Protein AF-0000000078816988 (afdb_homodimer)

Radius of gyration: 36.26 Å; Cα contacts (8 Å, |Δi|>4): 4071; chains: 2; bounding box: 82×119×90 Å

Organism: Pelagibacter ubique (strain HTCC1062) (NCBI:txid335992)

Nearest PDB structures (foldseek):
  1yx2-assembly1_A  TM=9.313E-01  e=3.407E-37  Bacillus subtilis
  3gsi-assembly1_A  TM=8.970E-01  e=1.990E-32  Arthrobacter globiformis
  5l46-assembly2_B  TM=9.199E-01  e=1.055E-31  Homo sapiens
  1pj6-assembly1_A  TM=9.060E-01  e=1.380E-31  Arthrobacter globiformis
  3gir-assembly1_A  TM=9.243E-01  e=1.749E-29  Bartonella henselae

pLDDT: mean 94.44, std 7.18, range [26.08, 98.88]

Sequence (1550 aa):
MLHTSKDIRSPGLRTLPPGVERYFVRGGGLSIIEVLPEDKIEIINEEGKQICEIIVFNSKGKSDLSILNLKENSNADFSKKTISNDEKISKILKKKNLNLSNAKASIIFNDDCLMGEKITLTSKDKCIVMIAAPGDAMNVHEQNPPTDLTIYLNKAKFIETDEQFILPDPLSDPIIEQLVKRRTAETYSVKAGEYIQIIDPGGRQCSDFLAFDTQKLNDGIESIIDDKTTRTFMGGAYPGPGLFSKFYDGDHEAMIEVVRDTVGRHDTFNLACTSKYYEDMGYMGHINCTDNFNNRLDKYDINSRKSWSAINLFFNTAIDANNVASFDEPWSRPGDYVLFRALKDLTCISSACPCDVDAANGWNPTDIFVRTYSKEKKYSKAIAFRMKTDSEPKLTQETGFHKKTSELTRNFVEYKGFWLANNFTNSGTIKEYTACRESAIATDLSPLRKFEILGPDAENLMQYTLTRNVKKLSIGQVVYTAMCYENGCMLDDGTLFKLGQDNFRWIGGDEYSGEWLKEQAKKKNYKVWIKSATDHIHNIAVQGPNSRKILEKFVWTAPIQPSITELEWFRFNIARIDHETGTPIVISRTGYTGELGYEIWCHPKDAAEVWDKVWEAGKEFDITPLGLEALDMVRIEAGLIFYGYEFDDQTDPFEAGIGFTVPLKTKEDDFIGKEELIKRKANPQKKLVGLELVGHEPALHGDCVHVGRGQVGVITSGMLSPKLGKNIALCRIDVKYSEIGTEVEIGKLDGHQKRIGAKVVPFPFYDPTKSRVRAMLHTSKDIRSPGLRTLPPGVERYFVRGGGLSIIEVLPEDKIEIINEEGKQICEIIVFNSKGKSDLSILNLKENSNADFSKKTISNDEKISKILKKKNLNLSNAKASIIFNDDCLMGEKITLTSKDKCIVMIAAPGDAMNVHEQNPPTDLTIYLNKAKFIETDEQFILPDPLSDPIIEQLVKRRTAETYSVKAGEYIQIIDPGGRQCSDFLAFDTQKLNDGIESIIDDKTTRTFMGGAYPGPGLFSKFYDGDHEAMIEVVRDTVGRHDTFNLACTSKYYEDMGYMGHINCTDNFNNRLDKYDINSRKSWSAINLFFNTAIDANNVASFDEPWSRPGDYVLFRALKDLTCISSACPCDVDAANGWNPTDIFVRTYSKEKKYSKAIAFRMKTDSEPKLTQETGFHKKTSELTRNFVEYKGFWLANNFTNSGTIKEYTACRESAIATDLSPLRKFEILGPDAENLMQYTLTRNVKKLSIGQVVYTAMCYENGCMLDDGTLFKLGQDNFRWIGGDEYSGEWLKEQAKKKNYKVWIKSATDHIHNIAVQGPNSRKILEKFVWTAPIQPSITELEWFRFNIARIDHETGTPIVISRTGYTGELGYEIWCHPKDAAEVWDKVWEAGKEFDITPLGLEALDMVRIEAGLIFYGYEFDDQTDPFEAGIGFTVPLKTKEDDFIGKEELIKRKANPQKKLVGLELVGHEPALHGDCVHVGRGQVGVITSGMLSPKLGKNIALCRIDVKYSEIGTEVEIGKLDGHQKRIGAKVVPFPFYDPTKSRVRA

InterPro domains:
  IPR006222 GCVT, N-terminal domain [PF01571] (402-665)
  IPR013977 Aminomethyltransferase, C-terminal domain [PF08669] (686-767)
  IPR018959 Domain of unknown function DUF1989 [PF09347] (180-346)
  IPR027266 Aminomethyltransferase superfamily [G3DSA:3.30.1360.120] (397-775)
  IPR028896 Aminomethyltransferase-like [PTHR43757] (380-770)
  IPR029043 Glycine cleavage T-protein/YgfZ, C-terminal [SSF101790] (686-775)

Structure (mmCIF, N/CA/C/O backbone):
data_AF-0000000078816988-model_v1
#
loop_
_entity.id
_entity.type
_entity.pdbx_description
1 polymer 'Putative aminomethyltransferase protein'
#
loop_
_atom_site.group_PDB
_atom_site.id
_atom_site.type_symbol
_atom_site.label_atom_id
_atom_site.label_alt_id
_atom_site.label_comp_id
_atom_site.label_asym_id
_atom_site.label_entity_id
_atom_site.label_seq_id
_atom_site.pdbx_PDB_ins_code
_atom_site.Cartn_x
_atom_site.Cartn_y
_atom_site.Cartn_z
_atom_site.occupancy
_atom_site.B_iso_or_equiv
_atom_site.auth_seq_id
_atom_site.auth_comp_id
_atom_site.auth_asym_id
_atom_site.auth_atom_id
_atom_site.pdbx_PDB_model_num
ATOM 1 N N . MET A 1 1 ? -5.805 -32.219 11.922 1 26.59 1 MET A N 1
ATOM 2 C CA . MET A 1 1 ? -6.523 -31.422 12.914 1 26.59 1 MET A CA 1
ATOM 3 C C . MET A 1 1 ? -7.035 -30.125 12.32 1 26.59 1 MET A C 1
ATOM 5 O O . MET A 1 1 ? -6.258 -29.328 11.781 1 26.59 1 MET A O 1
ATOM 9 N N . LEU A 1 2 ? -8.25 -30.062 11.922 1 33.34 2 LEU A N 1
ATOM 10 C CA . LEU A 1 2 ? -8.969 -28.906 11.398 1 33.34 2 LEU A CA 1
ATOM 11 C C . LEU A 1 2 ? -8.75 -27.688 12.289 1 33.34 2 LEU A C 1
ATOM 13 O O . LEU A 1 2 ? -9.086 -27.719 13.477 1 33.34 2 LEU A O 1
ATOM 17 N N . HIS A 1 3 ? -7.777 -26.984 12.07 1 39.88 3 HIS A N 1
ATOM 18 C CA . HIS A 1 3 ? -7.543 -25.766 12.844 1 39.88 3 HIS A CA 1
ATOM 19 C C . HIS A 1 3 ? -8.812 -24.922 12.953 1 39.88 3 HIS A C 1
ATOM 21 O O . HIS A 1 3 ? -9.57 -24.812 11.984 1 39.88 3 HIS A O 1
ATOM 27 N N . THR A 1 4 ? -9.43 -25.016 14.109 1 45.41 4 THR A N 1
ATOM 28 C CA . THR A 1 4 ? -10.617 -24.219 14.422 1 45.41 4 THR A CA 1
ATOM 29 C C . THR A 1 4 ? -10.234 -22.766 14.68 1 45.41 4 THR A C 1
ATOM 31 O O . THR A 1 4 ? -9.062 -22.453 14.906 1 45.41 4 THR A O 1
ATOM 34 N N . SER A 1 5 ? -11.07 -21.922 14.469 1 51.97 5 SER A N 1
ATOM 35 C CA . SER A 1 5 ? -10.953 -20.5 14.812 1 51.97 5 SER A CA 1
ATOM 36 C C . SER A 1 5 ? -10.516 -20.328 16.266 1 51.97 5 SER A C 1
ATOM 38 O O . SER A 1 5 ? -10.398 -19.203 16.75 1 51.97 5 SER A O 1
ATOM 40 N N . LYS A 1 6 ? -10.078 -21.453 16.922 1 64.81 6 LYS A N 1
ATOM 41 C CA . LYS A 1 6 ? -9.719 -21.391 18.344 1 64.81 6 LYS A CA 1
ATOM 42 C C . LYS A 1 6 ? -8.211 -21.547 18.531 1 64.81 6 LYS A C 1
ATOM 44 O O . LYS A 1 6 ? -7.727 -21.609 19.656 1 64.81 6 LYS A O 1
ATOM 49 N N . ASP A 1 7 ? -7.457 -21.5 17.359 1 73.56 7 ASP A N 1
ATOM 50 C CA . ASP A 1 7 ? -6.02 -21.734 17.484 1 73.56 7 ASP A CA 1
ATOM 51 C C . ASP A 1 7 ? -5.23 -20.766 16.609 1 73.56 7 ASP A C 1
ATOM 53 O O . ASP A 1 7 ? -5.812 -19.969 15.875 1 73.56 7 ASP A O 1
ATOM 57 N N . ILE A 1 8 ? -3.988 -20.594 16.938 1 76 8 ILE A N 1
ATOM 58 C CA . ILE A 1 8 ? -3.039 -19.812 16.156 1 76 8 ILE A CA 1
ATOM 59 C C . ILE A 1 8 ? -2.277 -20.734 15.203 1 76 8 ILE A C 1
ATOM 61 O O . ILE A 1 8 ? -1.681 -21.734 15.641 1 76 8 ILE A O 1
ATOM 65 N N . ARG A 1 9 ? -2.506 -20.484 13.914 1 79.75 9 ARG A N 1
ATOM 66 C CA . ARG A 1 9 ? -1.684 -21.156 12.906 1 79.75 9 ARG A CA 1
ATOM 67 C C . ARG A 1 9 ? -0.433 -20.328 12.594 1 79.75 9 ARG A C 1
ATOM 69 O O . ARG A 1 9 ? -0.521 -19.141 12.32 1 79.75 9 ARG A O 1
ATOM 76 N N . SER A 1 10 ? 0.802 -20.844 12.758 1 72.75 10 SER A N 1
ATOM 77 C CA . SER A 1 10 ? 2.053 -20.141 12.492 1 72.75 10 SER A CA 1
ATOM 78 C C . SER A 1 10 ? 2.781 -20.734 11.297 1 72.75 10 SER A C 1
ATOM 80 O O . SER A 1 10 ? 2.682 -21.938 11.031 1 72.75 10 SER A O 1
ATOM 82 N N . PRO A 1 11 ? 3.508 -19.781 10.617 1 63.16 11 PRO A N 1
ATOM 83 C CA . PRO A 1 11 ? 4.297 -20.281 9.492 1 63.16 11 PRO A CA 1
ATOM 84 C C . PRO A 1 11 ? 5.34 -21.312 9.906 1 63.16 11 PRO A C 1
ATOM 86 O O . PRO A 1 11 ? 5.891 -21.234 11.008 1 63.16 11 PRO A O 1
ATOM 89 N N . GLY A 1 12 ? 5.742 -22.328 9.07 1 58.16 12 GLY A N 1
ATOM 90 C CA . GLY A 1 12 ? 6.887 -23.203 9.25 1 58.16 12 GLY A CA 1
ATOM 91 C C . GLY A 1 12 ? 6.633 -24.297 10.266 1 58.16 12 GLY A C 1
ATOM 92 O O . GLY A 1 12 ? 7.457 -25.203 10.43 1 58.16 12 GLY A O 1
ATOM 93 N N . LEU A 1 13 ? 5.711 -24.047 11.109 1 56.59 13 LEU A N 1
ATOM 94 C CA . LEU A 1 13 ? 5.578 -25.125 12.094 1 56.59 13 LEU A CA 1
ATOM 95 C C . LEU A 1 13 ? 4.988 -26.375 11.453 1 56.59 13 LEU A C 1
ATOM 97 O O . LEU A 1 13 ? 4.402 -26.297 10.367 1 56.59 13 LEU A O 1
ATOM 101 N N . ARG A 1 14 ? 5.359 -27.328 12.133 1 58.97 14 ARG A N 1
ATOM 102 C CA . ARG A 1 14 ? 4.992 -28.688 11.727 1 58.97 14 ARG A CA 1
ATOM 103 C C . ARG A 1 14 ? 3.523 -28.75 11.32 1 58.97 14 ARG A C 1
ATOM 105 O O . ARG A 1 14 ? 2.637 -28.422 12.109 1 58.97 14 ARG A O 1
ATOM 112 N N . THR A 1 15 ? 3.354 -28.656 9.938 1 62.75 15 THR A N 1
ATOM 113 C CA . THR A 1 15 ? 1.982 -28.859 9.484 1 62.75 15 THR A CA 1
ATOM 114 C C . THR A 1 15 ? 1.548 -30.312 9.719 1 62.75 15 THR A C 1
ATOM 116 O O . THR A 1 15 ? 0.352 -30.594 9.812 1 62.75 15 THR A O 1
ATOM 119 N N . LEU A 1 16 ? 2.623 -31.172 9.906 1 73.94 16 LEU A N 1
ATOM 120 C CA . LEU A 1 16 ? 2.334 -32.594 10.117 1 73.94 16 LEU A CA 1
ATOM 121 C C . LEU A 1 16 ? 2.664 -33 11.547 1 73.94 16 LEU A C 1
ATOM 123 O O . LEU A 1 16 ? 3.561 -32.438 12.172 1 73.94 16 LEU A O 1
ATOM 127 N N . PRO A 1 17 ? 1.94 -33.906 12.086 1 76.19 17 PRO A N 1
ATOM 128 C CA . PRO A 1 17 ? 2.279 -34.438 13.406 1 76.19 17 PRO A CA 1
ATOM 129 C C . PRO A 1 17 ? 3.693 -35 13.469 1 76.19 17 PRO A C 1
ATOM 131 O O . PRO A 1 17 ? 4.246 -35.406 12.445 1 76.19 17 PRO A O 1
ATOM 134 N N . PRO A 1 18 ? 4.293 -34.969 14.688 1 78.94 18 PRO A N 1
ATOM 135 C CA . PRO A 1 18 ? 5.617 -35.562 14.82 1 78.94 18 PRO A CA 1
ATOM 136 C C . PRO A 1 18 ? 5.656 -37 14.297 1 78.94 18 PRO A C 1
ATOM 138 O O . PRO A 1 18 ? 4.723 -37.781 14.539 1 78.94 18 PRO A O 1
ATOM 141 N N . GLY A 1 19 ? 6.633 -37.312 13.617 1 84.5 19 GLY A N 1
ATOM 142 C CA . GLY A 1 19 ? 6.84 -38.656 13.102 1 84.5 19 GLY A CA 1
ATOM 143 C C . GLY A 1 19 ? 6.125 -38.906 11.789 1 84.5 19 GLY A C 1
ATOM 144 O O . GLY A 1 19 ? 6.227 -40 11.219 1 84.5 19 GLY A O 1
ATOM 145 N N . VAL A 1 20 ? 5.422 -38.031 11.297 1 88.81 20 VAL A N 1
ATOM 146 C CA . VAL A 1 20 ? 4.691 -38.219 10.047 1 88.81 20 VAL A CA 1
ATOM 147 C C . VAL A 1 20 ? 5.406 -37.469 8.914 1 88.81 20 VAL A C 1
ATOM 149 O O . VAL A 1 20 ? 5.766 -36.312 9.055 1 88.81 20 VAL A O 1
ATOM 152 N N . GLU A 1 21 ? 5.688 -38.094 7.844 1 86.94 21 GLU A N 1
ATOM 153 C CA . GLU A 1 21 ? 6.234 -37.531 6.617 1 86.94 21 GLU A CA 1
ATOM 154 C C . GLU A 1 21 ? 5.219 -37.594 5.48 1 86.94 21 GLU A C 1
ATOM 156 O O . GLU A 1 21 ? 4.379 -38.5 5.438 1 86.94 21 GLU A O 1
ATOM 161 N N . ARG A 1 22 ? 5.238 -36.625 4.711 1 89 22 ARG A N 1
ATOM 162 C CA . ARG A 1 22 ? 4.332 -36.594 3.564 1 89 22 ARG A CA 1
ATOM 163 C C . ARG A 1 22 ? 5.113 -36.594 2.254 1 89 22 ARG A C 1
ATOM 165 O O . ARG A 1 22 ? 6.129 -35.906 2.125 1 89 22 ARG A O 1
ATOM 172 N N . TYR A 1 23 ? 4.707 -37.438 1.374 1 90.06 23 TYR A N 1
ATOM 173 C CA . TYR A 1 23 ? 5.258 -37.531 0.026 1 90.06 23 TYR A CA 1
ATOM 174 C C . TYR A 1 23 ? 4.16 -37.375 -1.021 1 90.06 23 TYR A C 1
ATOM 176 O O . TYR A 1 23 ? 2.982 -37.594 -0.726 1 90.06 23 TYR A O 1
ATOM 184 N N . PHE A 1 24 ? 4.574 -36.969 -2.17 1 90.19 24 PHE A N 1
ATOM 185 C CA . PHE A 1 24 ? 3.652 -36.906 -3.295 1 90.19 24 PHE A CA 1
ATOM 186 C C . PHE A 1 24 ? 4.176 -37.719 -4.48 1 90.19 24 PHE A C 1
ATOM 188 O O . PHE A 1 24 ? 5.375 -37.719 -4.758 1 90.19 24 PHE A O 1
ATOM 195 N N . VAL A 1 25 ? 3.268 -38.406 -5.016 1 93.88 25 VAL A N 1
ATOM 196 C CA . VAL A 1 25 ? 3.533 -39.062 -6.297 1 93.88 25 VAL A CA 1
ATOM 197 C C . VAL A 1 25 ? 2.77 -38.344 -7.406 1 93.88 25 VAL A C 1
ATOM 199 O O . VAL A 1 25 ? 1.539 -38.406 -7.469 1 93.88 25 VAL A O 1
ATOM 202 N N . ARG A 1 26 ? 3.475 -37.688 -8.219 1 91.88 26 ARG A N 1
ATOM 203 C CA . ARG A 1 26 ? 2.834 -36.969 -9.312 1 91.88 26 ARG A CA 1
ATOM 204 C C . ARG A 1 26 ? 2.184 -37.938 -10.305 1 91.88 26 ARG A C 1
ATOM 206 O O . ARG A 1 26 ? 2.691 -39.031 -10.531 1 91.88 26 ARG A O 1
ATOM 213 N N . GLY A 1 27 ? 1.065 -37.469 -10.844 1 94.06 27 GLY A N 1
ATOM 214 C CA . GLY A 1 27 ? 0.477 -38.281 -11.914 1 94.06 27 GLY A CA 1
ATOM 215 C C . GLY A 1 27 ? 1.456 -38.594 -13.023 1 94.06 27 GLY A C 1
ATOM 216 O O . GLY A 1 27 ? 2.09 -37.688 -13.586 1 94.06 27 GLY A O 1
ATOM 217 N N . GLY A 1 28 ? 1.534 -39.844 -13.367 1 92.94 28 GLY A N 1
ATOM 218 C CA . GLY A 1 28 ? 2.477 -40.281 -14.383 1 92.94 28 GLY A CA 1
ATOM 219 C C . GLY A 1 28 ? 3.889 -40.438 -13.859 1 92.94 28 GLY A C 1
ATOM 220 O O . GLY A 1 28 ? 4.809 -40.75 -14.617 1 92.94 28 GLY A O 1
ATOM 221 N N . GLY A 1 29 ? 4.02 -40.281 -12.555 1 92.44 29 GLY A N 1
ATOM 222 C CA . GLY A 1 29 ? 5.348 -40.344 -11.961 1 92.44 29 GLY A CA 1
ATOM 223 C C . GLY A 1 29 ? 5.469 -41.438 -10.914 1 92.44 29 GLY A C 1
ATOM 224 O O . GLY A 1 29 ? 4.664 -42.375 -10.875 1 92.44 29 GLY A O 1
ATOM 225 N N . LEU A 1 30 ? 6.613 -41.406 -10.172 1 93.44 30 LEU A N 1
ATOM 226 C CA . LEU A 1 30 ? 6.855 -42.375 -9.102 1 93.44 30 LEU A CA 1
ATOM 227 C C . LEU A 1 30 ? 7.68 -41.75 -7.984 1 93.44 30 LEU A C 1
ATOM 229 O O . LEU A 1 30 ? 8.312 -40.719 -8.188 1 93.44 30 LEU A O 1
ATOM 233 N N . SER A 1 31 ? 7.594 -42.219 -6.855 1 92.31 31 SER A N 1
ATOM 234 C CA . SER A 1 31 ? 8.375 -41.844 -5.684 1 92.31 31 SER A CA 1
ATOM 235 C C . SER A 1 31 ? 8.945 -43.062 -4.973 1 92.31 31 SER A C 1
ATOM 237 O O . SER A 1 31 ? 8.359 -44.125 -5.012 1 92.31 31 SER A O 1
ATOM 239 N N . ILE A 1 32 ? 10.148 -42.906 -4.387 1 92.06 32 ILE A N 1
ATOM 240 C CA . ILE A 1 32 ? 10.82 -43.969 -3.635 1 92.06 32 ILE A CA 1
ATOM 241 C C . ILE A 1 32 ? 10.953 -43.562 -2.17 1 92.06 32 ILE A C 1
ATOM 243 O O . ILE A 1 32 ? 11.469 -42.469 -1.869 1 92.06 32 ILE A O 1
ATOM 247 N N . ILE A 1 33 ? 10.523 -44.406 -1.315 1 93.56 33 ILE A N 1
ATOM 248 C CA . ILE A 1 33 ? 10.555 -44.062 0.103 1 93.56 33 ILE A CA 1
ATOM 249 C C . ILE A 1 33 ? 11.18 -45.219 0.896 1 93.56 33 ILE A C 1
ATOM 251 O O . ILE A 1 33 ? 10.953 -46.375 0.581 1 93.56 33 ILE A O 1
ATOM 255 N N . GLU A 1 34 ? 11.961 -44.844 1.881 1 93.44 34 GLU A N 1
ATOM 256 C CA . GLU A 1 34 ? 12.492 -45.844 2.814 1 93.44 34 GLU A CA 1
ATOM 257 C C . GLU A 1 34 ? 11.555 -46.062 4 1 93.44 34 GLU A C 1
ATOM 259 O O . GLU A 1 34 ? 11.102 -45.094 4.613 1 93.44 34 GLU A O 1
ATOM 264 N N . VAL A 1 35 ? 11.289 -47.281 4.273 1 96 35 VAL A N 1
ATOM 265 C CA . VAL A 1 35 ? 10.32 -47.625 5.305 1 96 35 VAL A CA 1
ATOM 266 C C . VAL A 1 35 ? 10.953 -48.562 6.316 1 96 35 VAL A C 1
ATOM 268 O O . VAL A 1 35 ? 11.648 -49.531 5.941 1 96 35 VAL A O 1
ATOM 271 N N . LEU A 1 36 ? 10.719 -48.281 7.551 1 96.19 36 LEU A N 1
ATOM 272 C CA . LEU A 1 36 ? 11.258 -49.094 8.633 1 96.19 36 LEU A CA 1
ATOM 273 C C . LEU A 1 36 ? 10.188 -50.031 9.188 1 96.19 36 LEU A C 1
ATOM 275 O O . LEU A 1 36 ? 9 -49.875 8.891 1 96.19 36 LEU A O 1
ATOM 279 N N . PRO A 1 37 ? 10.664 -51.062 9.984 1 96.25 37 PRO A N 1
ATOM 280 C CA . PRO A 1 37 ? 9.672 -52 10.562 1 96.25 37 PRO A CA 1
ATOM 281 C C . PRO A 1 37 ? 8.633 -51.281 11.414 1 96.25 37 PRO A C 1
ATOM 283 O O . PRO A 1 37 ? 8.969 -50.375 12.172 1 96.25 37 PRO A O 1
ATOM 286 N N . GLU A 1 38 ? 7.398 -51.562 11.195 1 96.62 38 GLU A N 1
ATOM 287 C CA . GLU A 1 38 ? 6.234 -51.094 11.953 1 96.62 38 GLU A CA 1
ATOM 288 C C . GLU A 1 38 ? 5.812 -49.688 11.5 1 96.62 38 GLU A C 1
ATOM 290 O O . GLU A 1 38 ? 4.832 -49.156 12.008 1 96.62 38 GLU A O 1
ATOM 295 N N . ASP A 1 39 ? 6.555 -49.156 10.531 1 97.69 39 ASP A N 1
ATOM 296 C CA . ASP A 1 39 ? 6.062 -47.938 9.93 1 97.69 39 ASP A CA 1
ATOM 297 C C . ASP A 1 39 ? 4.734 -48.156 9.211 1 97.69 39 ASP A C 1
ATOM 299 O O . ASP A 1 39 ? 4.473 -49.281 8.727 1 97.69 39 ASP A O 1
ATOM 303 N N . LYS A 1 40 ? 3.906 -47.188 9.18 1 97.56 40 LYS A N 1
ATOM 304 C CA . LYS A 1 40 ? 2.641 -47.25 8.453 1 97.56 40 LYS A CA 1
ATOM 305 C C . LYS A 1 40 ? 2.646 -46.312 7.258 1 97.56 40 LYS A C 1
ATOM 307 O O . LYS A 1 40 ? 2.945 -45.125 7.406 1 97.56 40 LYS A O 1
ATOM 312 N N . ILE A 1 41 ? 2.361 -46.844 6.121 1 97.5 41 ILE A N 1
ATOM 313 C CA . ILE A 1 41 ? 2.234 -46.062 4.906 1 97.5 41 ILE A CA 1
ATOM 314 C C . ILE A 1 41 ? 0.759 -45.875 4.566 1 97.5 41 ILE A C 1
ATOM 316 O O . ILE A 1 41 ? 0.02 -46.844 4.387 1 97.5 41 ILE A O 1
ATOM 320 N N . GLU A 1 42 ? 0.364 -44.656 4.523 1 97.19 42 GLU A N 1
ATOM 321 C CA . GLU A 1 42 ? -0.98 -44.344 4.066 1 97.19 42 GLU A CA 1
ATOM 322 C C . GLU A 1 42 ? -0.949 -43.719 2.676 1 97.19 42 GLU A C 1
ATOM 324 O O . GLU A 1 42 ? -0.254 -42.719 2.449 1 97.19 42 GLU A O 1
ATOM 329 N N . ILE A 1 43 ? -1.616 -44.281 1.721 1 97.25 43 ILE A N 1
ATOM 330 C CA . ILE A 1 43 ? -1.712 -43.781 0.356 1 97.25 43 ILE A CA 1
ATOM 331 C C . ILE A 1 43 ? -3.129 -43.281 0.092 1 97.25 43 ILE A C 1
ATOM 333 O O . ILE A 1 43 ? -4.098 -44.031 0.227 1 97.25 43 ILE A O 1
ATOM 337 N N . ILE A 1 44 ? -3.205 -42.031 -0.323 1 96.81 44 ILE A N 1
ATOM 338 C CA . ILE A 1 44 ? -4.512 -41.406 -0.526 1 96.81 44 ILE A CA 1
ATOM 339 C C . ILE A 1 44 ? -4.684 -41.031 -1.997 1 96.81 44 ILE A C 1
ATOM 341 O O . ILE A 1 44 ? -3.822 -40.375 -2.578 1 96.81 44 ILE A O 1
ATOM 345 N N . ASN A 1 45 ? -5.758 -41.5 -2.568 1 96.56 45 ASN A N 1
ATOM 346 C CA . ASN A 1 45 ? -6.195 -41.094 -3.904 1 96.56 45 ASN A CA 1
ATOM 347 C C . ASN A 1 45 ? -7.16 -39.906 -3.85 1 96.56 45 ASN A C 1
ATOM 349 O O . ASN A 1 45 ? -8.367 -40.094 -4.027 1 96.56 45 ASN A O 1
ATOM 353 N N . GLU A 1 46 ? -6.637 -38.75 -3.76 1 93.31 46 GLU A N 1
ATOM 354 C CA . GLU A 1 46 ? -7.398 -37.531 -3.449 1 93.31 46 GLU A CA 1
ATOM 355 C C . GLU A 1 46 ? -8.445 -37.25 -4.527 1 93.31 46 GLU A C 1
ATOM 357 O O . GLU A 1 46 ? -9.547 -36.781 -4.223 1 93.31 46 GLU A O 1
ATOM 362 N N . GLU A 1 47 ? -8.102 -37.5 -5.812 1 95.94 47 GLU A N 1
ATOM 363 C CA . GLU A 1 47 ? -8.977 -37.062 -6.898 1 95.94 47 GLU A CA 1
ATOM 364 C C . GLU A 1 47 ? -9.719 -38.281 -7.512 1 95.94 47 GLU A C 1
ATOM 366 O O . GLU A 1 47 ? -10.562 -38.094 -8.391 1 95.94 47 GLU A O 1
ATOM 371 N N . GLY A 1 48 ? -9.383 -39.5 -7.082 1 95.69 48 GLY A N 1
ATOM 372 C CA . GLY A 1 48 ? -10.055 -40.688 -7.559 1 95.69 48 GLY A CA 1
ATOM 373 C C . GLY A 1 48 ? -9.656 -41.062 -8.969 1 95.69 48 GLY A C 1
ATOM 374 O O . GLY A 1 48 ? -8.969 -40.312 -9.656 1 95.69 48 GLY A O 1
ATOM 375 N N . LYS A 1 49 ? -9.969 -42.312 -9.336 1 95.56 49 LYS A N 1
ATOM 376 C CA . LYS A 1 49 ? -9.766 -42.844 -10.672 1 95.56 49 LYS A CA 1
ATOM 377 C C . LYS A 1 49 ? -8.281 -42.875 -11.039 1 95.56 49 LYS A C 1
ATOM 379 O O . LYS A 1 49 ? -7.918 -42.656 -12.188 1 95.56 49 LYS A O 1
ATOM 384 N N . GLN A 1 50 ? -7.418 -43.031 -10.055 1 96.06 50 GLN A N 1
ATOM 385 C CA . GLN A 1 50 ? -5.98 -43.156 -10.258 1 96.06 50 GLN A CA 1
ATOM 386 C C . GLN A 1 50 ? -5.441 -44.438 -9.656 1 96.06 50 GLN A C 1
ATOM 388 O O . GLN A 1 50 ? -5.516 -44.625 -8.438 1 96.06 50 GLN A O 1
ATOM 393 N N . ILE A 1 51 ? -5.008 -45.281 -10.477 1 95.31 51 ILE A N 1
ATOM 394 C CA . ILE A 1 51 ? -4.434 -46.531 -9.984 1 95.31 51 ILE A CA 1
ATOM 395 C C . ILE A 1 51 ? -3.066 -46.25 -9.359 1 95.31 51 ILE A C 1
ATOM 397 O O . ILE A 1 51 ? -2.41 -45.25 -9.688 1 95.31 51 ILE A O 1
ATOM 401 N N . CYS A 1 52 ? -2.631 -47.156 -8.477 1 96.94 52 CYS A N 1
ATOM 402 C CA . CYS A 1 52 ? -1.349 -47.062 -7.785 1 96.94 52 CYS A CA 1
ATOM 403 C C . CYS A 1 52 ? -0.561 -48.344 -7.934 1 96.94 52 CYS A C 1
ATOM 405 O O . CYS A 1 52 ? -1.082 -49.438 -7.66 1 96.94 52 CYS A O 1
ATOM 407 N N . GLU A 1 53 ? 0.605 -48.219 -8.508 1 97.12 53 GLU A N 1
ATOM 408 C CA . GLU A 1 53 ? 1.521 -49.344 -8.609 1 97.12 53 GLU A CA 1
ATOM 409 C C . GLU A 1 53 ? 2.576 -49.312 -7.512 1 97.12 53 GLU A C 1
ATOM 411 O O . GLU A 1 53 ? 3.281 -48.312 -7.355 1 97.12 53 GLU A O 1
ATOM 416 N N . ILE A 1 54 ? 2.689 -50.406 -6.723 1 97.69 54 ILE A N 1
ATOM 417 C CA . ILE A 1 54 ? 3.605 -50.438 -5.59 1 97.69 54 ILE A CA 1
ATOM 418 C C . ILE A 1 54 ? 4.609 -51.594 -5.766 1 97.69 54 ILE A C 1
ATOM 420 O O . ILE A 1 54 ? 4.219 -52.719 -6.016 1 97.69 54 ILE A O 1
ATOM 424 N N . ILE A 1 55 ? 5.844 -51.281 -5.676 1 97.44 55 ILE A N 1
ATOM 425 C CA . ILE A 1 55 ? 6.926 -52.25 -5.602 1 97.44 55 ILE A CA 1
ATOM 426 C C . ILE A 1 55 ? 7.625 -52.156 -4.246 1 97.44 55 ILE A C 1
ATOM 428 O O . ILE A 1 55 ? 7.91 -51.062 -3.771 1 97.44 55 ILE A O 1
ATOM 432 N N . VAL A 1 56 ? 7.832 -53.312 -3.59 1 97.62 56 VAL A N 1
ATOM 433 C CA . VAL A 1 56 ? 8.523 -53.344 -2.303 1 97.62 56 VAL A CA 1
ATOM 434 C C . VAL A 1 56 ? 9.828 -54.125 -2.443 1 97.62 56 VAL A C 1
ATOM 436 O O . VAL A 1 56 ? 9.836 -55.281 -2.9 1 97.62 56 VAL A O 1
ATOM 439 N N . PHE A 1 57 ? 10.898 -53.469 -2.059 1 96.75 57 PHE A N 1
ATOM 440 C CA . PHE A 1 57 ? 12.203 -54.125 -2.098 1 96.75 57 PHE A CA 1
ATOM 441 C C . PHE A 1 57 ? 12.68 -54.469 -0.692 1 96.75 57 PHE A C 1
ATOM 443 O O . PHE A 1 57 ? 12.648 -53.625 0.205 1 96.75 57 PHE A O 1
ATOM 450 N N . ASN A 1 58 ? 13.133 -55.656 -0.497 1 96.06 58 ASN A N 1
ATOM 451 C CA . ASN A 1 58 ? 13.695 -56.062 0.792 1 96.06 58 ASN A CA 1
ATOM 452 C C . ASN A 1 58 ? 15.148 -55.625 0.929 1 96.06 58 ASN A C 1
ATOM 454 O O . ASN A 1 58 ? 15.664 -54.906 0.069 1 96.06 58 ASN A O 1
ATOM 458 N N . SER A 1 59 ? 15.797 -56 1.974 1 93.44 59 SER A N 1
ATOM 459 C CA . SER A 1 59 ? 17.141 -55.531 2.299 1 93.44 59 SER A CA 1
ATOM 460 C C . SER A 1 59 ? 18.156 -56.031 1.284 1 93.44 59 SER A C 1
ATOM 462 O O . SER A 1 59 ? 19.25 -55.5 1.166 1 93.44 59 SER A O 1
ATOM 464 N N . LYS A 1 60 ? 17.781 -57.062 0.525 1 93.06 60 LYS A N 1
ATOM 465 C CA . LYS A 1 60 ? 18.672 -57.625 -0.473 1 93.06 60 LYS A CA 1
ATOM 466 C C . LYS A 1 60 ? 18.438 -57.031 -1.848 1 93.06 60 LYS A C 1
ATOM 468 O O . LYS A 1 60 ? 19.078 -57.406 -2.826 1 93.06 60 LYS A O 1
ATOM 473 N N . GLY A 1 61 ? 17.484 -56.156 -1.898 1 93.75 61 GLY A N 1
ATOM 474 C CA . GLY A 1 61 ? 17.203 -55.469 -3.15 1 93.75 61 GLY A CA 1
ATOM 475 C C . GLY A 1 61 ? 16.25 -56.219 -4.047 1 93.75 61 GLY A C 1
ATOM 476 O O . GLY A 1 61 ? 16.031 -55.844 -5.199 1 93.75 61 GLY A O 1
ATOM 477 N N . LYS A 1 62 ? 15.656 -57.344 -3.527 1 94.06 62 LYS A N 1
ATOM 478 C CA . LYS A 1 62 ? 14.68 -58.125 -4.281 1 94.06 62 LYS A CA 1
ATOM 479 C C . LYS A 1 62 ? 13.258 -57.688 -3.934 1 94.06 62 LYS A C 1
ATOM 481 O O . LYS A 1 62 ? 12.969 -57.344 -2.787 1 94.06 62 LYS A O 1
ATOM 486 N N . SER A 1 63 ? 12.383 -57.781 -4.949 1 95.12 63 SER A N 1
ATOM 487 C CA . SER A 1 63 ? 10.992 -57.438 -4.695 1 95.12 63 SER A CA 1
ATOM 488 C C . SER A 1 63 ? 10.328 -58.438 -3.762 1 95.12 63 SER A C 1
ATOM 490 O O . SER A 1 63 ? 10.43 -59.656 -3.967 1 95.12 63 SER A O 1
ATOM 492 N N . ASP A 1 64 ? 9.719 -57.969 -2.693 1 96.12 64 ASP A N 1
ATOM 493 C CA . ASP A 1 64 ? 9.023 -58.781 -1.69 1 96.12 64 ASP A CA 1
ATOM 494 C C . ASP A 1 64 ? 7.801 -58.031 -1.149 1 96.12 64 ASP A C 1
ATOM 496 O O . ASP A 1 64 ? 7.879 -57.375 -0.106 1 96.12 64 ASP A O 1
ATOM 500 N N . LEU A 1 65 ? 6.652 -58.188 -1.751 1 96.94 65 LEU A N 1
ATOM 501 C CA . LEU A 1 65 ? 5.426 -57.469 -1.434 1 96.94 65 LEU A CA 1
ATOM 502 C C . LEU A 1 65 ? 4.852 -57.938 -0.096 1 96.94 65 LEU A C 1
ATOM 504 O O . LEU A 1 65 ? 4.016 -57.25 0.493 1 96.94 65 LEU A O 1
ATOM 508 N N . SER A 1 66 ? 5.324 -59.125 0.38 1 96.38 66 SER A N 1
ATOM 509 C CA . SER A 1 66 ? 4.789 -59.656 1.623 1 96.38 66 SER A CA 1
ATOM 510 C C . SER A 1 66 ? 5.145 -58.781 2.814 1 96.38 66 SER A C 1
ATOM 512 O O . SER A 1 66 ? 4.461 -58.812 3.84 1 96.38 66 SER A O 1
ATOM 514 N N . ILE A 1 67 ? 6.172 -57.969 2.617 1 97.88 67 ILE A N 1
ATOM 515 C CA . ILE A 1 67 ? 6.602 -57.094 3.688 1 97.88 67 ILE A CA 1
ATOM 516 C C . ILE A 1 67 ? 5.477 -56.125 4.039 1 97.88 67 ILE A C 1
ATOM 518 O O . ILE A 1 67 ? 5.297 -55.75 5.207 1 97.88 67 ILE A O 1
ATOM 522 N N . LEU A 1 68 ? 4.652 -55.719 3.078 1 97.81 68 LEU A N 1
ATOM 523 C CA . LEU A 1 68 ? 3.535 -54.812 3.305 1 97.81 68 LEU A CA 1
ATOM 524 C C . LEU A 1 68 ? 2.205 -55.531 3.176 1 97.81 68 LEU A C 1
ATOM 526 O O . LEU A 1 68 ? 1.157 -54.906 3.004 1 97.81 68 LEU A O 1
ATOM 530 N N . ASN A 1 69 ? 2.197 -56.875 3.139 1 96.5 69 ASN A N 1
ATOM 531 C CA . ASN A 1 69 ? 1.012 -57.719 3.008 1 96.5 69 ASN A CA 1
ATOM 532 C C . ASN A 1 69 ? 0.25 -57.406 1.721 1 96.5 69 ASN A C 1
ATOM 534 O O . ASN A 1 69 ? -0.98 -57.344 1.726 1 96.5 69 ASN A O 1
ATOM 538 N N . LEU A 1 70 ? 1.017 -57.156 0.696 1 97.06 70 LEU A N 1
ATOM 539 C CA . LEU A 1 70 ? 0.419 -56.906 -0.609 1 97.06 70 LEU A CA 1
ATOM 540 C C . LEU A 1 70 ? 0.469 -58.156 -1.487 1 97.06 70 LEU A C 1
ATOM 542 O O . LEU A 1 70 ? 1.386 -58.969 -1.365 1 97.06 70 LEU A O 1
ATOM 546 N N . LYS A 1 71 ? -0.482 -58.25 -2.332 1 95.31 71 LYS A N 1
ATOM 547 C CA . LYS A 1 71 ? -0.531 -59.375 -3.275 1 95.31 71 LYS A CA 1
ATOM 548 C C . LYS A 1 71 ? 0.106 -58.969 -4.609 1 95.31 71 LYS A C 1
ATOM 550 O O . LYS A 1 71 ? -0.073 -57.844 -5.09 1 95.31 71 LYS A O 1
ATOM 555 N N . GLU A 1 72 ? 0.902 -59.938 -5.066 1 94.88 72 GLU A N 1
ATOM 556 C CA . GLU A 1 72 ? 1.461 -59.75 -6.398 1 94.88 72 GLU A CA 1
ATOM 557 C C . GLU A 1 72 ? 0.384 -59.875 -7.473 1 94.88 72 GLU A C 1
ATOM 559 O O . GLU A 1 72 ? -0.279 -60.906 -7.578 1 94.88 72 GLU A O 1
ATOM 564 N N . ASN A 1 73 ? 0.173 -58.719 -8.25 1 95.06 73 ASN A N 1
ATOM 565 C CA . ASN A 1 73 ? -0.847 -58.812 -9.289 1 95.06 73 ASN A CA 1
ATOM 566 C C . ASN A 1 73 ? -0.429 -58.062 -10.547 1 95.06 73 ASN A C 1
ATOM 568 O O . ASN A 1 73 ? -1.257 -57.781 -11.422 1 95.06 73 ASN A O 1
ATOM 572 N N . SER A 1 74 ? 0.785 -57.688 -10.648 1 94.38 74 SER A N 1
ATOM 573 C CA . SER A 1 74 ? 1.285 -56.969 -11.812 1 94.38 74 SER A CA 1
ATOM 574 C C . SER A 1 74 ? 2.783 -57.188 -11.992 1 94.38 74 SER A C 1
ATOM 576 O O . SER A 1 74 ? 3.48 -57.562 -11.055 1 94.38 74 SER A O 1
ATOM 578 N N . ASN A 1 75 ? 3.324 -56.875 -13.188 1 94.88 75 ASN A N 1
ATOM 579 C CA . ASN A 1 75 ? 4.742 -57.031 -13.5 1 94.88 75 ASN A CA 1
ATOM 580 C C . ASN A 1 75 ? 5.469 -55.688 -13.469 1 94.88 75 ASN A C 1
ATOM 582 O O . ASN A 1 75 ? 6.516 -55.531 -14.102 1 94.88 75 ASN A O 1
ATOM 586 N N . ALA A 1 76 ? 4.867 -54.719 -12.781 1 95.31 76 ALA A N 1
ATOM 587 C CA . ALA A 1 76 ? 5.461 -53.406 -12.602 1 95.31 76 ALA A CA 1
ATOM 588 C C . ALA A 1 76 ? 5.816 -52.75 -13.945 1 95.31 76 ALA A C 1
ATOM 590 O O . ALA A 1 76 ? 6.891 -52.188 -14.094 1 95.31 76 ALA A O 1
ATOM 591 N N . ASP A 1 77 ? 4.996 -52.906 -14.914 1 92.75 77 ASP A N 1
ATOM 592 C CA . ASP A 1 77 ? 5.285 -52.469 -16.281 1 92.75 77 ASP A CA 1
ATOM 593 C C . ASP A 1 77 ? 5.457 -50.938 -16.344 1 92.75 77 ASP A C 1
ATOM 595 O O . ASP A 1 77 ? 6.348 -50.438 -17.031 1 92.75 77 ASP A O 1
ATOM 599 N N . PHE A 1 78 ? 4.652 -50.219 -15.688 1 93.69 78 PHE A N 1
ATOM 600 C CA . PHE A 1 78 ? 4.746 -48.75 -15.719 1 93.69 78 PHE A CA 1
ATOM 601 C C . PHE A 1 78 ? 6.066 -48.281 -15.125 1 93.69 78 PHE A C 1
ATOM 603 O O . PHE A 1 78 ? 6.75 -47.438 -15.711 1 93.69 78 PHE A O 1
ATOM 610 N N . SER A 1 79 ? 6.395 -48.75 -13.938 1 94.31 79 SER A N 1
ATOM 611 C CA . SER A 1 79 ? 7.617 -48.344 -13.25 1 94.31 79 SER A CA 1
ATOM 612 C C . SER A 1 79 ? 8.852 -48.656 -14.086 1 94.31 79 SER A C 1
ATOM 614 O O . SER A 1 79 ? 9.773 -47.844 -14.188 1 94.31 79 SER A O 1
ATOM 616 N N . LYS A 1 80 ? 8.836 -49.875 -14.688 1 93.44 80 LYS A N 1
ATOM 617 C CA . LYS A 1 80 ? 9.961 -50.281 -15.523 1 93.44 80 LYS A CA 1
ATOM 618 C C . LYS A 1 80 ? 10.125 -49.344 -16.719 1 93.44 80 LYS A C 1
ATOM 620 O O . LYS A 1 80 ? 11.234 -48.938 -17.031 1 93.44 80 LYS A O 1
ATOM 625 N N . LYS A 1 81 ? 9.047 -49.062 -17.281 1 91.38 81 LYS A N 1
ATOM 626 C CA . LYS A 1 81 ? 9.062 -48.156 -18.438 1 91.38 81 LYS A CA 1
ATOM 627 C C . LYS A 1 81 ? 9.516 -46.75 -18.031 1 91.38 81 LYS A C 1
ATOM 629 O O . LYS A 1 81 ? 10.328 -46.156 -18.734 1 91.38 81 LYS A O 1
ATOM 634 N N . THR A 1 82 ? 8.945 -46.188 -16.953 1 90.62 82 THR A N 1
ATOM 635 C CA . THR A 1 82 ? 9.234 -44.844 -16.469 1 90.62 82 THR A CA 1
ATOM 636 C C . THR A 1 82 ? 10.703 -44.688 -16.109 1 90.62 82 THR A C 1
ATOM 638 O O . THR A 1 82 ? 11.344 -43.688 -16.438 1 90.62 82 THR A O 1
ATOM 641 N N . ILE A 1 83 ? 11.305 -45.656 -15.445 1 90.81 83 ILE A N 1
ATOM 642 C CA . ILE A 1 83 ? 12.672 -45.562 -14.938 1 90.81 83 ILE A CA 1
ATOM 643 C C . ILE A 1 83 ? 13.656 -45.75 -16.094 1 90.81 83 ILE A C 1
ATOM 645 O O . ILE A 1 83 ? 14.727 -45.125 -16.094 1 90.81 83 ILE A O 1
ATOM 649 N N . SER A 1 84 ? 13.266 -46.594 -17.031 1 86.31 84 SER A N 1
ATOM 650 C CA . SER A 1 84 ? 14.133 -46.75 -18.203 1 86.31 84 SER A CA 1
ATOM 651 C C . SER A 1 84 ? 14.336 -45.438 -18.938 1 86.31 84 SER A C 1
ATOM 653 O O . SER A 1 84 ? 15.367 -45.219 -19.578 1 86.31 84 SER A O 1
ATOM 655 N N . ASN A 1 85 ? 13.43 -44.562 -18.734 1 81.5 85 ASN A N 1
ATOM 656 C CA . ASN A 1 85 ? 13.484 -43.281 -19.422 1 81.5 85 ASN A CA 1
ATOM 657 C C . ASN A 1 85 ? 14.055 -42.188 -18.531 1 81.5 85 ASN A C 1
ATOM 659 O O . ASN A 1 85 ? 14.164 -41.031 -18.938 1 81.5 85 ASN A O 1
ATOM 663 N N . ASP A 1 86 ? 14.344 -42.531 -17.312 1 81.94 86 ASP A N 1
ATOM 664 C CA . ASP A 1 86 ? 14.859 -41.562 -16.344 1 81.94 86 ASP A CA 1
ATOM 665 C C . ASP A 1 86 ? 16.234 -42 -15.82 1 81.94 86 ASP A C 1
ATOM 667 O O . ASP A 1 86 ? 16.328 -42.844 -14.914 1 81.94 86 ASP A O 1
ATOM 671 N N . GLU A 1 87 ? 17.25 -41.312 -16.25 1 78.69 87 GLU A N 1
ATOM 672 C CA . GLU A 1 87 ? 18.609 -41.688 -15.898 1 78.69 87 GLU A CA 1
ATOM 673 C C . GLU A 1 87 ? 18.875 -41.469 -14.414 1 78.69 87 GLU A C 1
ATOM 675 O O . GLU A 1 87 ? 19.656 -42.188 -13.805 1 78.69 87 GLU A O 1
ATOM 680 N N . LYS A 1 88 ? 18.281 -40.438 -13.867 1 73.25 88 LYS A N 1
ATOM 681 C CA . LYS A 1 88 ? 18.516 -40.094 -12.469 1 73.25 88 LYS A CA 1
ATOM 682 C C . LYS A 1 88 ? 18 -41.188 -11.547 1 73.25 88 LYS A C 1
ATOM 684 O O . LYS A 1 88 ? 18.672 -41.562 -10.578 1 73.25 88 LYS A O 1
ATOM 689 N N . ILE A 1 89 ? 16.812 -41.688 -11.875 1 80.31 89 ILE A N 1
ATOM 690 C CA . ILE A 1 89 ? 16.188 -42.688 -11.023 1 80.31 89 ILE A CA 1
ATOM 691 C C . ILE A 1 89 ? 16.891 -44.031 -11.211 1 80.31 89 ILE A C 1
ATOM 693 O O . ILE A 1 89 ? 17.062 -44.781 -10.258 1 80.31 89 ILE A O 1
ATOM 697 N N . SER A 1 90 ? 17.328 -44.25 -12.398 1 84.69 90 SER A N 1
ATOM 698 C CA . SER A 1 90 ? 18.062 -45.469 -12.672 1 84.69 90 SER A CA 1
ATOM 699 C C . SER A 1 90 ? 19.344 -45.531 -11.852 1 84.69 90 SER A C 1
ATOM 701 O O . SER A 1 90 ? 19.703 -46.594 -11.328 1 84.69 90 SER A O 1
ATOM 703 N N . LYS A 1 91 ? 19.969 -44.406 -11.734 1 83 91 LYS A N 1
ATOM 704 C CA . LYS A 1 91 ? 21.219 -44.344 -10.961 1 83 91 LYS A CA 1
ATOM 705 C C . LYS A 1 91 ? 20.938 -44.562 -9.477 1 83 91 LYS A C 1
ATOM 707 O O . LYS A 1 91 ? 21.75 -45.188 -8.789 1 83 91 LYS A O 1
ATOM 712 N N . ILE A 1 92 ? 19.891 -44.062 -9.086 1 81.5 92 ILE A N 1
ATOM 713 C CA . ILE A 1 92 ? 19.516 -44.219 -7.68 1 81.5 92 ILE A CA 1
ATOM 714 C C . ILE A 1 92 ? 19.25 -45.688 -7.387 1 81.5 92 ILE A C 1
ATOM 716 O O . ILE A 1 92 ? 19.672 -46.219 -6.344 1 81.5 92 ILE A O 1
ATOM 720 N N . LEU A 1 93 ? 18.594 -46.406 -8.234 1 87.19 93 LEU A N 1
ATOM 721 C CA . LEU A 1 93 ? 18.281 -47.812 -8.047 1 87.19 93 LEU A CA 1
ATOM 722 C C . LEU A 1 93 ? 19.547 -48.656 -8.031 1 87.19 93 LEU A C 1
ATOM 724 O O . LEU A 1 93 ? 19.672 -49.562 -7.223 1 87.19 93 LEU A O 1
ATOM 728 N N . LYS A 1 94 ? 20.422 -48.219 -8.891 1 86.62 94 LYS A N 1
ATOM 729 C CA . LYS A 1 94 ? 21.703 -48.938 -8.945 1 86.62 94 LYS A CA 1
ATOM 730 C C . LYS A 1 94 ? 22.5 -48.719 -7.664 1 86.62 94 LYS A C 1
ATOM 732 O O . LYS A 1 94 ? 23.078 -49.656 -7.121 1 86.62 94 LYS A O 1
ATOM 737 N N . LYS A 1 95 ? 22.516 -47.531 -7.293 1 85 95 LYS A N 1
ATOM 738 C CA . LYS A 1 95 ? 23.25 -47.188 -6.082 1 85 95 LYS A CA 1
ATOM 739 C C . LYS A 1 95 ? 22.688 -47.906 -4.871 1 85 95 LYS A C 1
ATOM 741 O O . LYS A 1 95 ? 23.438 -48.281 -3.959 1 85 95 LYS A O 1
ATOM 746 N N . LYS A 1 96 ? 21.422 -48.156 -4.883 1 88.25 96 LYS A N 1
ATOM 747 C CA . LYS A 1 96 ? 20.766 -48.812 -3.754 1 88.25 96 LYS A CA 1
ATOM 748 C C . LYS A 1 96 ? 20.672 -50.312 -3.982 1 88.25 96 LYS A C 1
ATOM 750 O O . LYS A 1 96 ? 20.094 -51.031 -3.168 1 88.25 96 LYS A O 1
ATOM 755 N N . ASN A 1 97 ? 21.141 -50.844 -5.062 1 89 97 ASN A N 1
ATOM 756 C CA . ASN A 1 97 ? 21.156 -52.281 -5.422 1 89 97 ASN A CA 1
ATOM 757 C C . ASN A 1 97 ? 19.75 -52.844 -5.477 1 89 97 ASN A C 1
ATOM 759 O O . ASN A 1 97 ? 19.484 -53.906 -4.906 1 89 97 ASN A O 1
ATOM 763 N N . LEU A 1 98 ? 18.844 -52.094 -6.051 1 91.94 98 LEU A N 1
ATOM 764 C CA . LEU A 1 98 ? 17.484 -52.562 -6.223 1 91.94 98 LEU A CA 1
ATOM 765 C C . LEU A 1 98 ? 17.297 -53.219 -7.59 1 91.94 98 LEU A C 1
ATOM 767 O O . LEU A 1 98 ? 17.609 -52.594 -8.617 1 91.94 98 LEU A O 1
ATOM 771 N N . ASN A 1 99 ? 16.781 -54.406 -7.594 1 90.5 99 ASN A N 1
ATOM 772 C CA . ASN A 1 99 ? 16.594 -55.156 -8.836 1 90.5 99 ASN A CA 1
ATOM 773 C C . ASN A 1 99 ? 15.195 -54.938 -9.414 1 90.5 99 ASN A C 1
ATOM 775 O O . ASN A 1 99 ? 14.25 -55.625 -9.031 1 90.5 99 ASN A O 1
ATOM 779 N N . LEU A 1 100 ? 15.102 -54.125 -10.414 1 91.56 100 LEU A N 1
ATOM 780 C CA . LEU A 1 100 ? 13.82 -53.781 -11.016 1 91.56 100 LEU A CA 1
ATOM 781 C C . LEU A 1 100 ? 13.438 -54.781 -12.109 1 91.56 100 LEU A C 1
ATOM 783 O O . LEU A 1 100 ? 12.258 -54.969 -12.398 1 91.56 100 LEU A O 1
ATOM 787 N N . SER A 1 101 ? 14.367 -55.5 -12.719 1 88.81 101 SER A N 1
ATOM 788 C CA . SER A 1 101 ? 14.141 -56.312 -13.898 1 88.81 101 SER A CA 1
ATOM 789 C C . SER A 1 101 ? 13.148 -57.438 -13.594 1 88.81 101 SER A C 1
ATOM 791 O O . SER A 1 101 ? 12.258 -57.719 -14.406 1 88.81 101 SER A O 1
ATOM 793 N N . ASN A 1 102 ? 13.219 -58.094 -12.406 1 89 102 ASN A N 1
ATOM 794 C CA . ASN A 1 102 ? 12.328 -59.188 -12.062 1 89 102 ASN A CA 1
ATOM 795 C C . ASN A 1 102 ? 11.344 -58.812 -10.961 1 89 102 ASN A C 1
ATOM 797 O O . ASN A 1 102 ? 10.734 -59.656 -10.328 1 89 102 ASN A O 1
ATOM 801 N N . ALA A 1 103 ? 11.227 -57.5 -10.883 1 93.75 103 ALA A N 1
ATOM 802 C CA . ALA A 1 103 ? 10.406 -57.031 -9.766 1 93.75 103 ALA A CA 1
ATOM 803 C C . ALA A 1 103 ? 8.922 -57.219 -10.062 1 93.75 103 ALA A C 1
ATOM 805 O O . ALA A 1 103 ? 8.477 -57.031 -11.195 1 93.75 103 ALA A O 1
ATOM 806 N N . LYS A 1 104 ? 8.164 -57.688 -9.078 1 95.31 104 LYS A N 1
ATOM 807 C CA . LYS A 1 104 ? 6.707 -57.781 -9.117 1 95.31 104 LYS A CA 1
ATOM 808 C C . LYS A 1 104 ? 6.07 -56.625 -8.328 1 95.31 104 LYS A C 1
ATOM 810 O O . LYS A 1 104 ? 6.684 -56.094 -7.41 1 95.31 104 LYS A O 1
ATOM 815 N N . ALA A 1 105 ? 4.902 -56.25 -8.797 1 97 105 ALA A N 1
ATOM 816 C CA . ALA A 1 105 ? 4.23 -55.094 -8.164 1 97 105 ALA A CA 1
ATOM 817 C C . ALA A 1 105 ? 2.795 -55.469 -7.781 1 97 105 ALA A C 1
ATOM 819 O O . ALA A 1 105 ? 2.303 -56.531 -8.133 1 97 105 ALA A O 1
ATOM 820 N N . SER A 1 106 ? 2.252 -54.719 -6.945 1 97.44 106 SER A N 1
ATOM 821 C CA . SER A 1 106 ? 0.831 -54.75 -6.613 1 97.44 106 SER A CA 1
ATOM 822 C C . SER A 1 106 ? 0.135 -53.469 -7.121 1 97.44 106 SER A C 1
ATOM 824 O O . SER A 1 106 ? 0.643 -52.375 -6.945 1 97.44 106 SER A O 1
ATOM 826 N N . ILE A 1 107 ? -0.964 -53.625 -7.855 1 96.62 107 ILE A N 1
ATOM 827 C CA . ILE A 1 107 ? -1.817 -52.5 -8.25 1 96.62 107 ILE A CA 1
ATOM 828 C C . ILE A 1 107 ? -2.945 -52.344 -7.234 1 96.62 107 ILE A C 1
ATOM 830 O O . ILE A 1 107 ? -3.688 -53.281 -6.957 1 96.62 107 ILE A O 1
ATOM 834 N N . ILE A 1 108 ? -2.895 -51.188 -6.688 1 95.75 108 ILE A N 1
ATOM 835 C CA . ILE A 1 108 ? -4.004 -50.875 -5.793 1 95.75 108 ILE A CA 1
ATOM 836 C C . ILE A 1 108 ? -4.859 -49.781 -6.406 1 95.75 108 ILE A C 1
ATOM 838 O O . ILE A 1 108 ? -4.453 -49.125 -7.379 1 95.75 108 ILE A O 1
ATOM 842 N N . PHE A 1 109 ? -6.16 -49.562 -5.871 1 94.69 109 PHE A N 1
ATOM 843 C CA . PHE A 1 109 ? -7.191 -48.688 -6.406 1 94.69 109 PHE A CA 1
ATOM 844 C C . PHE A 1 109 ? -7.602 -49.125 -7.809 1 94.69 109 PHE A C 1
ATOM 846 O O . PHE A 1 109 ? -6.875 -49.844 -8.477 1 94.69 109 PHE A O 1
ATOM 853 N N . ASN A 1 110 ? -8.719 -48.844 -8.227 1 89.19 110 ASN A N 1
ATOM 854 C CA . ASN A 1 110 ? -9.195 -49.156 -9.57 1 89.19 110 ASN A CA 1
ATOM 855 C C . ASN A 1 110 ? -9.688 -47.906 -10.289 1 89.19 110 ASN A C 1
ATOM 857 O O . ASN A 1 110 ? -9.617 -46.812 -9.742 1 89.19 110 ASN A O 1
ATOM 861 N N . ASP A 1 111 ? -10.117 -48.094 -11.43 1 87.25 111 ASP A N 1
ATOM 862 C CA . ASP A 1 111 ? -10.5 -46.969 -12.297 1 87.25 111 ASP A CA 1
ATOM 863 C C . ASP A 1 111 ? -11.805 -46.344 -11.836 1 87.25 111 ASP A C 1
ATOM 865 O O . ASP A 1 111 ? -12.188 -45.281 -12.328 1 87.25 111 ASP A O 1
ATOM 869 N N . ASP A 1 112 ? -12.414 -46.875 -10.836 1 89.56 112 ASP A N 1
ATOM 870 C CA . ASP A 1 112 ? -13.68 -46.312 -10.359 1 89.56 112 ASP A CA 1
ATOM 871 C C . ASP A 1 112 ? -13.578 -45.875 -8.906 1 89.56 112 ASP A C 1
ATOM 873 O O . ASP A 1 112 ? -14.586 -45.562 -8.273 1 89.56 112 ASP A O 1
ATOM 877 N N . CYS A 1 113 ? -12.336 -45.906 -8.484 1 93.94 113 CYS A N 1
ATOM 878 C CA . CYS A 1 113 ? -12.133 -45.531 -7.098 1 93.94 113 CYS A CA 1
ATOM 879 C C . CYS A 1 113 ? -12.609 -44.094 -6.855 1 93.94 113 CYS A C 1
ATOM 881 O O . CYS A 1 113 ? -12.391 -43.219 -7.684 1 93.94 113 CYS A O 1
ATOM 883 N N . LEU A 1 114 ? -13.273 -43.844 -5.688 1 94 114 LEU A N 1
ATOM 884 C CA . LEU A 1 114 ? -13.859 -42.562 -5.336 1 94 114 LEU A CA 1
ATOM 885 C C . LEU A 1 114 ? -12.781 -41.594 -4.863 1 94 114 LEU A C 1
ATOM 887 O O . LEU A 1 114 ? -11.68 -42 -4.492 1 94 114 LEU A O 1
ATOM 891 N N . MET A 1 115 ? -13.125 -40.344 -4.922 1 95.62 115 MET A N 1
ATOM 892 C CA . MET A 1 115 ? -12.227 -39.312 -4.387 1 95.62 115 MET A CA 1
ATOM 893 C C . MET A 1 115 ? -11.953 -39.562 -2.904 1 95.62 115 MET A C 1
ATOM 895 O O . MET A 1 115 ? -12.875 -39.844 -2.139 1 95.62 115 MET A O 1
ATOM 899 N N . GLY A 1 116 ? -10.703 -39.438 -2.508 1 94.19 116 GLY A N 1
ATOM 900 C CA . GLY A 1 116 ? -10.344 -39.5 -1.099 1 94.19 116 GLY A CA 1
ATOM 901 C C . GLY A 1 116 ? -10.141 -40.906 -0.592 1 94.19 116 GLY A C 1
ATOM 902 O O . GLY A 1 116 ? -9.789 -41.125 0.57 1 94.19 116 GLY A O 1
ATOM 903 N N . GLU A 1 117 ? -10.336 -41.906 -1.442 1 95.38 117 GLU A N 1
ATOM 904 C CA . GLU A 1 117 ? -10.086 -43.281 -1.008 1 95.38 117 GLU A CA 1
ATOM 905 C C . GLU A 1 117 ? -8.641 -43.469 -0.556 1 95.38 117 GLU A C 1
ATOM 907 O O . GLU A 1 117 ? -7.723 -42.875 -1.144 1 95.38 117 GLU A O 1
ATOM 912 N N . LYS A 1 118 ? -8.438 -44.281 0.492 1 96.81 118 LYS A N 1
ATOM 913 C CA . LYS A 1 118 ? -7.086 -44.438 1.031 1 96.81 118 LYS A CA 1
ATOM 914 C C . LYS A 1 118 ? -6.84 -45.875 1.477 1 96.81 118 LYS A C 1
ATOM 916 O O . LYS A 1 118 ? -7.789 -46.625 1.704 1 96.81 118 LYS A O 1
ATOM 921 N N . ILE A 1 119 ? -5.664 -46.281 1.503 1 96.38 119 ILE A N 1
ATOM 922 C CA . ILE A 1 119 ? -5.223 -47.562 2.055 1 96.38 119 ILE A CA 1
ATOM 923 C C . ILE A 1 119 ? -4.082 -47.344 3.043 1 96.38 119 ILE A C 1
ATOM 925 O O . ILE A 1 119 ? -3.309 -46.406 2.896 1 96.38 119 ILE A O 1
ATOM 929 N N . THR A 1 120 ? -4.016 -48.156 4.043 1 97.5 120 THR A N 1
ATOM 930 C CA . THR A 1 120 ? -2.953 -48.094 5.039 1 97.5 120 THR A CA 1
ATOM 931 C C . THR A 1 120 ? -2.197 -49.438 5.082 1 97.5 120 THR A C 1
ATOM 933 O O . THR A 1 120 ? -2.809 -50.5 5.195 1 97.5 120 THR A O 1
ATOM 936 N N . LEU A 1 121 ? -0.934 -49.344 4.953 1 97.56 121 LEU A N 1
ATOM 937 C CA . LEU A 1 121 ? -0.055 -50.531 4.961 1 97.56 121 LEU A CA 1
ATOM 938 C C . LEU A 1 121 ? 0.953 -50.438 6.102 1 97.56 121 LEU A C 1
ATOM 940 O O . LEU A 1 121 ? 1.543 -49.375 6.336 1 97.56 121 LEU A O 1
ATOM 944 N N . THR A 1 122 ? 1.115 -51.5 6.773 1 97.88 122 THR A N 1
ATOM 945 C CA . THR A 1 122 ? 2.111 -51.562 7.836 1 97.88 122 THR A CA 1
ATOM 946 C C . THR A 1 122 ? 3.283 -52.438 7.418 1 97.88 122 THR A C 1
ATOM 948 O O . THR A 1 122 ? 3.086 -53.562 6.949 1 97.88 122 THR A O 1
ATOM 951 N N . SER A 1 123 ? 4.414 -52 7.637 1 97.94 123 SER A N 1
ATOM 952 C CA . SER A 1 123 ? 5.594 -52.719 7.188 1 97.94 123 SER A CA 1
ATOM 953 C C . SER A 1 123 ? 6.031 -53.75 8.234 1 97.94 123 SER A C 1
ATOM 955 O O . SER A 1 123 ? 6.141 -53.438 9.414 1 97.94 123 SER A O 1
ATOM 957 N N . LYS A 1 124 ? 6.387 -54.938 7.797 1 97.12 124 LYS A N 1
ATOM 958 C CA . LYS A 1 124 ? 6.863 -56 8.672 1 97.12 124 LYS A CA 1
ATOM 959 C C . LYS A 1 124 ? 8.375 -55.906 8.875 1 97.12 124 LYS A C 1
ATOM 961 O O . LYS A 1 124 ? 8.906 -56.406 9.867 1 97.12 124 LYS A O 1
ATOM 966 N N . ASP A 1 125 ? 9.055 -55.344 7.922 1 96.88 125 ASP A N 1
ATOM 967 C CA . ASP A 1 125 ? 10.508 -55.25 7.918 1 96.88 125 ASP A CA 1
ATOM 968 C C . ASP A 1 125 ? 10.969 -53.969 7.203 1 96.88 125 ASP A C 1
ATOM 970 O O . ASP A 1 125 ? 10.164 -53.281 6.574 1 96.88 125 ASP A O 1
ATOM 974 N N . LYS A 1 126 ? 12.32 -53.719 7.41 1 96.56 126 LYS A N 1
ATOM 975 C CA . LYS A 1 126 ? 12.906 -52.625 6.656 1 96.56 126 LYS A CA 1
ATOM 976 C C . LYS A 1 126 ? 12.82 -52.875 5.156 1 96.56 126 LYS A C 1
ATOM 978 O O . LYS A 1 126 ? 13.109 -53.969 4.684 1 96.56 126 LYS A O 1
ATOM 983 N N . CYS A 1 127 ? 12.367 -51.906 4.422 1 96.75 127 CYS A N 1
ATOM 984 C CA . CYS A 1 127 ? 12.227 -52.094 2.98 1 96.75 127 CYS A CA 1
ATOM 985 C C . CYS A 1 127 ? 12.258 -50.719 2.27 1 96.75 127 CYS A C 1
ATOM 987 O O . CYS A 1 127 ? 12.258 -49.688 2.916 1 96.75 127 CYS A O 1
ATOM 989 N N . ILE A 1 128 ? 12.461 -50.719 1 1 96.19 128 ILE A N 1
ATOM 990 C CA . ILE A 1 128 ? 12.305 -49.594 0.11 1 96.19 128 ILE A CA 1
ATOM 991 C C . ILE A 1 128 ? 11.047 -49.75 -0.734 1 96.19 128 ILE A C 1
ATOM 993 O O . ILE A 1 128 ? 10.867 -50.781 -1.402 1 96.19 128 ILE A O 1
ATOM 997 N N . VAL A 1 129 ? 10.195 -48.812 -0.669 1 96.81 129 VAL A N 1
ATOM 998 C CA . VAL A 1 129 ? 8.914 -48.906 -1.374 1 96.81 129 VAL A CA 1
ATOM 999 C C . VAL A 1 129 ? 8.914 -47.906 -2.533 1 96.81 129 VAL A C 1
ATOM 1001 O O . VAL A 1 129 ? 9.195 -46.719 -2.346 1 96.81 129 VAL A O 1
ATOM 1004 N N . MET A 1 130 ? 8.688 -48.375 -3.662 1 95.88 130 MET A N 1
ATOM 1005 C CA . MET A 1 130 ? 8.453 -47.531 -4.836 1 95.88 130 MET A CA 1
ATOM 1006 C C . MET A 1 130 ? 6.965 -47.438 -5.152 1 95.88 130 MET A C 1
ATOM 1008 O O . MET A 1 130 ? 6.301 -48.469 -5.336 1 95.88 130 MET A O 1
ATOM 1012 N N . ILE A 1 131 ? 6.449 -46.281 -5.141 1 96.75 131 ILE A N 1
ATOM 1013 C CA . ILE A 1 131 ? 5.039 -46.031 -5.414 1 96.75 131 ILE A CA 1
ATOM 1014 C C . ILE A 1 131 ? 4.898 -45.188 -6.688 1 96.75 131 ILE A C 1
ATOM 1016 O O . ILE A 1 131 ? 5.523 -44.156 -6.82 1 96.75 131 ILE A O 1
ATOM 1020 N N . ALA A 1 132 ? 4.098 -45.656 -7.602 1 96.25 132 ALA A N 1
ATOM 1021 C CA . ALA A 1 132 ? 3.9 -44.969 -8.875 1 96.25 132 ALA A CA 1
ATOM 1022 C C . ALA A 1 132 ? 2.426 -44.656 -9.109 1 96.25 132 ALA A C 1
ATOM 1024 O O . ALA A 1 132 ? 1.548 -45.344 -8.586 1 96.25 132 ALA A O 1
ATOM 1025 N N . ALA A 1 133 ? 2.148 -43.625 -9.82 1 96 133 ALA A N 1
ATOM 1026 C CA . ALA A 1 133 ? 0.823 -43.25 -10.305 1 96 133 ALA A CA 1
ATOM 1027 C C . ALA A 1 133 ? 0.731 -43.375 -11.82 1 96 133 ALA A C 1
ATOM 1029 O O . ALA A 1 133 ? 0.782 -42.375 -12.547 1 96 133 ALA A O 1
ATOM 1030 N N . PRO A 1 134 ? 0.463 -44.594 -12.234 1 94.94 134 PRO A N 1
ATOM 1031 C CA . PRO A 1 134 ? 0.499 -44.844 -13.68 1 94.94 134 PRO A CA 1
ATOM 1032 C C . PRO A 1 134 ? -0.508 -44 -14.453 1 94.94 134 PRO A C 1
ATOM 1034 O O . PRO A 1 134 ? -1.632 -43.812 -13.984 1 94.94 134 PRO A O 1
ATOM 1037 N N . GLY A 1 135 ? -0.145 -43.531 -15.539 1 91.69 135 GLY A N 1
ATOM 1038 C CA . GLY A 1 135 ? -0.966 -42.781 -16.484 1 91.69 135 GLY A CA 1
ATOM 1039 C C . GLY A 1 135 ? -0.18 -42.25 -17.656 1 91.69 135 GLY A C 1
ATOM 1040 O O . GLY A 1 135 ? 0.974 -41.844 -17.5 1 91.69 135 GLY A O 1
ATOM 1041 N N . ASP A 1 136 ? -0.784 -42.281 -18.797 1 89.06 136 ASP A N 1
ATOM 1042 C CA . ASP A 1 136 ? -0.175 -41.719 -20.016 1 89.06 136 ASP A CA 1
ATOM 1043 C C . ASP A 1 136 ? -0.577 -40.281 -20.219 1 89.06 136 ASP A C 1
ATOM 1045 O O . ASP A 1 136 ? -1.401 -39.75 -19.484 1 89.06 136 ASP A O 1
ATOM 1049 N N . ALA A 1 137 ? 0.163 -39.688 -21.156 1 91.19 137 ALA A N 1
ATOM 1050 C CA . ALA A 1 137 ? -0.269 -38.344 -21.609 1 91.19 137 ALA A CA 1
ATOM 1051 C C . ALA A 1 137 ? -1.749 -38.344 -21.984 1 91.19 137 ALA A C 1
ATOM 1053 O O . ALA A 1 137 ? -2.189 -39.188 -22.781 1 91.19 137 ALA A O 1
ATOM 1054 N N . MET A 1 138 ? -2.436 -37.438 -21.406 1 93.12 138 MET A N 1
ATOM 1055 C CA . MET A 1 138 ? -3.881 -37.438 -21.609 1 93.12 138 MET A CA 1
ATOM 1056 C C . MET A 1 138 ? -4.223 -37.031 -23.031 1 93.12 138 MET A C 1
ATOM 1058 O O . MET A 1 138 ? -3.672 -36.062 -23.562 1 93.12 138 MET A O 1
ATOM 1062 N N . ASN A 1 139 ? -5.105 -37.875 -23.609 1 91.25 139 ASN A N 1
ATOM 1063 C CA . ASN A 1 139 ? -5.789 -37.375 -24.797 1 91.25 139 ASN A CA 1
ATOM 1064 C C . ASN A 1 139 ? -6.824 -36.312 -24.453 1 91.25 139 ASN A C 1
ATOM 1066 O O . ASN A 1 139 ? -7.754 -36.562 -23.703 1 91.25 139 ASN A O 1
ATOM 1070 N N . VAL A 1 140 ? -6.68 -35.156 -25 1 91.31 140 VAL A N 1
ATOM 1071 C CA . VAL A 1 140 ? -7.488 -34 -24.641 1 91.31 140 VAL A CA 1
ATOM 1072 C C . VAL A 1 140 ? -8.961 -34.281 -24.906 1 91.31 140 VAL A C 1
ATOM 1074 O O . VAL A 1 140 ? -9.844 -33.594 -24.391 1 91.31 140 VAL A O 1
ATOM 1077 N N . HIS A 1 141 ? -9.164 -35.375 -25.781 1 91.25 141 HIS A N 1
ATOM 1078 C CA . HIS A 1 141 ? -10.531 -35.812 -26.031 1 91.25 141 HIS A CA 1
ATOM 1079 C C . HIS A 1 141 ? -11.086 -36.625 -24.875 1 91.25 141 HIS A C 1
ATOM 1081 O O . HIS A 1 141 ? -12.305 -36.75 -24.703 1 91.25 141 HIS A O 1
ATOM 1087 N N . GLU A 1 142 ? -9.992 -37 -24.141 1 86.94 142 GLU A N 1
ATOM 1088 C CA . GLU A 1 142 ? -10.359 -37.906 -23.047 1 86.94 142 GLU A CA 1
ATOM 1089 C C . GLU A 1 142 ? -10.242 -37.219 -21.703 1 86.94 142 GLU A C 1
ATOM 1091 O O . GLU A 1 142 ? -9.547 -36.219 -21.578 1 86.94 142 GLU A O 1
ATOM 1096 N N . GLN A 1 143 ? -10.969 -37.25 -20.766 1 92.06 143 GLN A N 1
ATOM 1097 C CA . GLN A 1 143 ? -11.039 -36.688 -19.422 1 92.06 143 GLN A CA 1
ATOM 1098 C C . GLN A 1 143 ? -10.445 -37.656 -18.391 1 92.06 143 GLN A C 1
ATOM 1100 O O . GLN A 1 143 ? -11.055 -37.906 -17.359 1 92.06 143 GLN A O 1
ATOM 1105 N N . ASN A 1 144 ? -9.102 -38.125 -18.844 1 92.12 144 ASN A N 1
ATOM 1106 C CA . ASN A 1 144 ? -8.469 -39.094 -17.953 1 92.12 144 ASN A CA 1
ATOM 1107 C C . ASN A 1 144 ? -7.043 -38.688 -17.594 1 92.12 144 ASN A C 1
ATOM 1109 O O . ASN A 1 144 ? -6.117 -39.5 -17.703 1 92.12 144 ASN A O 1
ATOM 1113 N N . PRO A 1 145 ? -6.879 -37.469 -17.125 1 94.75 145 PRO A N 1
ATOM 1114 C CA . PRO A 1 145 ? -5.527 -37.094 -16.703 1 94.75 145 PRO A CA 1
ATOM 1115 C C . PRO A 1 145 ? -5.023 -37.938 -15.531 1 94.75 145 PRO A C 1
ATOM 1117 O O . PRO A 1 145 ? -5.785 -38.219 -14.602 1 94.75 145 PRO A O 1
ATOM 1120 N N . PRO A 1 146 ? -3.729 -38.344 -15.617 1 94.94 146 PRO A N 1
ATOM 1121 C CA . PRO A 1 146 ? -3.172 -38.906 -14.375 1 94.94 146 PRO A CA 1
ATOM 1122 C C . PRO A 1 146 ? -3.092 -37.875 -13.258 1 94.94 146 PRO A C 1
ATOM 1124 O O . PRO A 1 146 ? -2.783 -36.719 -13.5 1 94.94 146 PRO A O 1
ATOM 1127 N N . THR A 1 147 ? -3.426 -38.219 -12.086 1 95 147 THR A N 1
ATOM 1128 C CA . THR A 1 147 ? -3.441 -37.312 -10.961 1 95 147 THR A CA 1
ATOM 1129 C C . THR A 1 147 ? -2.553 -37.812 -9.828 1 95 147 THR A C 1
ATOM 1131 O O . THR A 1 147 ? -2.088 -38.938 -9.859 1 95 147 THR A O 1
ATOM 1134 N N . ASP A 1 148 ? -2.268 -36.969 -8.922 1 94.44 148 ASP A N 1
ATOM 1135 C CA . ASP A 1 148 ? -1.295 -37.188 -7.863 1 94.44 148 ASP A CA 1
ATOM 1136 C C . ASP A 1 148 ? -1.864 -38.125 -6.797 1 94.44 148 ASP A C 1
ATOM 1138 O O . ASP A 1 148 ? -3.082 -38.219 -6.637 1 94.44 148 ASP A O 1
ATOM 1142 N N . LEU A 1 149 ? -0.983 -38.812 -6.16 1 96.06 149 LEU A N 1
ATOM 1143 C CA . LEU A 1 149 ? -1.264 -39.531 -4.926 1 96.06 149 LEU A CA 1
ATOM 1144 C C . LEU A 1 149 ? -0.523 -38.906 -3.748 1 96.06 149 LEU A C 1
ATOM 1146 O O . LEU A 1 149 ? 0.611 -38.438 -3.895 1 96.06 149 LEU A O 1
ATOM 1150 N N . THR A 1 150 ? -1.188 -38.844 -2.668 1 95.12 150 THR A N 1
ATOM 1151 C CA . THR A 1 150 ? -0.555 -38.375 -1.449 1 95.12 150 THR A CA 1
ATOM 1152 C C . THR A 1 150 ? -0.191 -39.531 -0.524 1 95.12 150 THR A C 1
ATOM 1154 O O . THR A 1 150 ? -1.021 -40.406 -0.257 1 95.12 150 THR A O 1
ATOM 1157 N N . ILE A 1 151 ? 1.033 -39.562 -0.042 1 95.62 151 ILE A N 1
ATOM 1158 C CA . ILE A 1 151 ? 1.515 -40.625 0.833 1 95.62 151 ILE A CA 1
ATOM 1159 C C . ILE A 1 151 ? 1.887 -40.031 2.195 1 95.62 151 ILE A C 1
ATOM 1161 O O . ILE A 1 151 ? 2.65 -39.062 2.277 1 95.62 151 ILE A O 1
ATOM 1165 N N . TYR A 1 152 ? 1.358 -40.594 3.193 1 94.75 152 TYR A N 1
ATOM 1166 C CA . TYR A 1 152 ? 1.81 -40.281 4.551 1 94.75 152 TYR A CA 1
ATOM 1167 C C . TYR A 1 152 ? 2.58 -41.469 5.133 1 94.75 152 TYR A C 1
ATOM 1169 O O . TYR A 1 152 ? 2.092 -42.594 5.125 1 94.75 152 TYR A O 1
ATOM 1177 N N . LEU A 1 153 ? 3.764 -41.25 5.527 1 95.31 153 LEU A N 1
ATOM 1178 C CA . LEU A 1 153 ? 4.559 -42.25 6.246 1 95.31 153 LEU A CA 1
ATOM 1179 C C . LEU A 1 153 ? 4.57 -41.938 7.742 1 95.31 153 LEU A C 1
ATOM 1181 O O . LEU A 1 153 ? 5.184 -40.969 8.18 1 95.31 153 LEU A O 1
ATOM 1185 N N . ASN A 1 154 ? 3.887 -42.719 8.438 1 95 154 ASN A N 1
ATOM 1186 C CA . ASN A 1 154 ? 3.877 -42.656 9.898 1 95 154 ASN A CA 1
ATOM 1187 C C . ASN A 1 154 ? 4.969 -43.5 10.523 1 95 154 ASN A C 1
ATOM 1189 O O . ASN A 1 154 ? 4.824 -44.719 10.609 1 95 154 ASN A O 1
ATOM 1193 N N . LYS A 1 155 ? 5.922 -42.906 11.039 1 94.56 155 LYS A N 1
ATOM 1194 C CA . LYS A 1 155 ? 7.051 -43.625 11.625 1 94.56 155 LYS A CA 1
ATOM 1195 C C . LYS A 1 155 ? 6.668 -44.219 12.969 1 94.56 155 LYS A C 1
ATOM 1197 O O . LYS A 1 155 ? 6.086 -43.562 13.828 1 94.56 155 LYS A O 1
ATOM 1202 N N . ALA A 1 156 ? 6.992 -45.438 13.102 1 94.31 156 ALA A N 1
ATOM 1203 C CA . ALA A 1 156 ? 6.695 -46.125 14.352 1 94.31 156 ALA A CA 1
ATOM 1204 C C . ALA A 1 156 ? 7.59 -45.625 15.477 1 94.31 156 ALA A C 1
ATOM 1206 O O . ALA A 1 156 ? 7.152 -45.531 16.625 1 94.31 156 ALA A O 1
ATOM 1207 N N . LYS A 1 157 ? 8.805 -45.344 15.18 1 90.5 157 LYS A N 1
ATOM 1208 C CA . LYS A 1 157 ? 9.773 -44.781 16.125 1 90.5 157 LYS A CA 1
ATOM 1209 C C . LYS A 1 157 ? 10.359 -43.5 15.586 1 90.5 157 LYS A C 1
ATOM 1211 O O . LYS A 1 157 ? 10.812 -43.438 14.438 1 90.5 157 LYS A O 1
ATOM 1216 N N . PHE A 1 158 ? 10.133 -42.5 16.328 1 85.25 158 PHE A N 1
ATOM 1217 C CA . PHE A 1 158 ? 10.727 -41.219 15.961 1 85.25 158 PHE A CA 1
ATOM 1218 C C . PHE A 1 158 ? 11.148 -40.438 17.203 1 85.25 158 PHE A C 1
ATOM 1220 O O . PHE A 1 158 ? 10.641 -40.688 18.297 1 85.25 158 PHE A O 1
ATOM 1227 N N . ILE A 1 159 ? 12.234 -39.719 17.219 1 75.19 159 ILE A N 1
ATOM 1228 C CA . ILE A 1 159 ? 12.672 -38.812 18.281 1 75.19 159 ILE A CA 1
ATOM 1229 C C . ILE A 1 159 ? 12.141 -37.406 18.031 1 75.19 159 ILE A C 1
ATOM 1231 O O . ILE A 1 159 ? 12.398 -36.812 16.984 1 75.19 159 ILE A O 1
ATOM 1235 N N . GLU A 1 160 ? 11.211 -37.094 18.906 1 68.75 160 GLU A N 1
ATOM 1236 C CA . GLU A 1 160 ? 10.664 -35.75 18.781 1 68.75 160 GLU A CA 1
ATOM 1237 C C . GLU A 1 160 ? 11.695 -34.688 19.203 1 68.75 160 GLU A C 1
ATOM 1239 O O . GLU A 1 160 ? 12.273 -34.781 20.281 1 68.75 160 GLU A O 1
ATOM 1244 N N . THR A 1 161 ? 12.234 -34.031 18.203 1 64.12 161 THR A N 1
ATOM 1245 C CA . THR A 1 161 ? 13.055 -32.875 18.547 1 64.12 161 THR A CA 1
ATOM 1246 C C . THR A 1 161 ? 12.281 -31.578 18.328 1 64.12 161 THR A C 1
ATOM 1248 O O . THR A 1 161 ? 11.359 -31.531 17.516 1 64.12 161 THR A O 1
ATOM 1251 N N . ASP A 1 162 ? 12.438 -30.641 19.234 1 60.75 162 ASP A N 1
ATOM 1252 C CA . ASP A 1 162 ? 11.75 -29.344 19.188 1 60.75 162 ASP A CA 1
ATOM 1253 C C . ASP A 1 162 ? 12.094 -28.578 17.906 1 60.75 162 ASP A C 1
ATOM 1255 O O . ASP A 1 162 ? 11.258 -27.844 17.375 1 60.75 162 ASP A O 1
ATOM 1259 N N . GLU A 1 163 ? 13.266 -28.812 17.453 1 67.06 163 GLU A N 1
ATOM 1260 C CA . GLU A 1 163 ? 13.695 -28.047 16.281 1 67.06 163 GLU A CA 1
ATOM 1261 C C . GLU A 1 163 ? 13.547 -28.859 15 1 67.06 163 GLU A C 1
ATOM 1263 O O . GLU A 1 163 ? 13.922 -30.031 14.953 1 67.06 163 GLU A O 1
ATOM 1268 N N . GLN A 1 164 ? 12.75 -28.25 14.109 1 74.75 164 GLN A N 1
ATOM 1269 C CA . GLN A 1 164 ? 12.648 -28.875 12.789 1 74.75 164 GLN A CA 1
ATOM 1270 C C . GLN A 1 164 ? 13.93 -28.656 11.984 1 74.75 164 GLN A C 1
ATOM 1272 O O . GLN A 1 164 ? 14.555 -27.609 12.078 1 74.75 164 GLN A O 1
ATOM 1277 N N . PHE A 1 165 ? 14.469 -29.672 11.453 1 83.5 165 PHE A N 1
ATOM 1278 C CA . PHE A 1 165 ? 15.609 -29.609 10.547 1 83.5 165 PHE A CA 1
ATOM 1279 C C . PHE A 1 165 ? 15.344 -30.391 9.273 1 83.5 165 PHE A C 1
ATOM 1281 O O . PHE A 1 165 ? 15.469 -31.625 9.258 1 83.5 165 PHE A O 1
ATOM 1288 N N . ILE A 1 166 ? 14.867 -29.734 8.234 1 85.75 166 ILE A N 1
ATOM 1289 C CA . ILE A 1 166 ? 14.547 -30.359 6.961 1 85.75 166 ILE A CA 1
ATOM 1290 C C . ILE A 1 166 ? 15.586 -29.953 5.914 1 85.75 166 ILE A C 1
ATOM 1292 O O . ILE A 1 166 ? 15.695 -28.781 5.566 1 85.75 166 ILE A O 1
ATOM 1296 N N . LEU A 1 167 ? 16.312 -30.859 5.465 1 90.44 167 LEU A N 1
ATOM 1297 C CA . LEU A 1 167 ? 17.25 -30.641 4.363 1 90.44 167 LEU A CA 1
ATOM 1298 C C . LEU A 1 167 ? 16.734 -31.281 3.08 1 90.44 167 LEU A C 1
ATOM 1300 O O . LEU A 1 167 ? 16.656 -32.5 2.984 1 90.44 167 LEU A O 1
ATOM 1304 N N . PRO A 1 168 ? 16.344 -30.531 2.158 1 89.44 168 PRO A N 1
ATOM 1305 C CA . PRO A 1 168 ? 15.922 -31.125 0.891 1 89.44 168 PRO A CA 1
ATOM 1306 C C . PRO A 1 168 ? 17.031 -31.953 0.227 1 89.44 168 PRO A C 1
ATOM 1308 O O . PRO A 1 168 ? 18.219 -31.703 0.48 1 89.44 168 PRO A O 1
ATOM 1311 N N . ASP A 1 169 ? 16.594 -32.875 -0.607 1 86.25 169 ASP A N 1
ATOM 1312 C CA . ASP A 1 169 ? 17.578 -33.625 -1.385 1 86.25 169 ASP A CA 1
ATOM 1313 C C . ASP A 1 169 ? 18.422 -32.688 -2.24 1 86.25 169 ASP A C 1
ATOM 1315 O O . ASP A 1 169 ? 17.922 -31.703 -2.779 1 86.25 169 ASP A O 1
ATOM 1319 N N . PRO A 1 170 ? 19.734 -32.906 -2.283 1 93.75 170 PRO A N 1
ATOM 1320 C CA . PRO A 1 170 ? 20.562 -32.094 -3.154 1 93.75 170 PRO A CA 1
ATOM 1321 C C . PRO A 1 170 ? 20.078 -32.062 -4.602 1 93.75 170 PRO A C 1
ATOM 1323 O O . PRO A 1 170 ? 19.531 -33.062 -5.082 1 93.75 170 PRO A O 1
ATOM 1326 N N . LEU A 1 171 ? 20.297 -31.047 -5.191 1 93.06 171 LEU A N 1
ATOM 1327 C CA . LEU A 1 171 ? 19.891 -30.906 -6.586 1 93.06 171 LEU A CA 1
ATOM 1328 C C . LEU A 1 171 ? 20.797 -31.719 -7.504 1 93.06 171 LEU A C 1
ATOM 1330 O O . LEU A 1 171 ? 20.375 -32.156 -8.586 1 93.06 171 LEU A O 1
ATOM 1334 N N . SER A 1 172 ? 22 -31.891 -7.195 1 92.62 172 SER A N 1
ATOM 1335 C CA . SER A 1 172 ? 23.047 -32.719 -7.785 1 92.62 172 SER A CA 1
ATOM 1336 C C . SER A 1 172 ? 24.125 -33.031 -6.766 1 92.62 172 SER A C 1
ATOM 1338 O O . SER A 1 172 ? 23.969 -32.781 -5.57 1 92.62 172 SER A O 1
ATOM 1340 N N . ASP A 1 173 ? 25.172 -33.688 -7.281 1 92.06 173 ASP A N 1
ATOM 1341 C CA . ASP A 1 173 ? 26.266 -33.969 -6.348 1 92.06 173 ASP A CA 1
ATOM 1342 C C . ASP A 1 173 ? 26.906 -32.688 -5.855 1 92.06 173 ASP A C 1
ATOM 1344 O O . ASP A 1 173 ? 27.5 -31.938 -6.641 1 92.06 173 ASP A O 1
ATOM 1348 N N . PRO A 1 174 ? 26.812 -32.406 -4.668 1 96.56 174 PRO A N 1
ATOM 1349 C CA . PRO A 1 174 ? 27.375 -31.172 -4.156 1 96.56 174 PRO A CA 1
ATOM 1350 C C . PRO A 1 174 ? 28.906 -31.156 -4.141 1 96.56 174 PRO A C 1
ATOM 1352 O O . PRO A 1 174 ? 29.516 -32.219 -3.979 1 96.56 174 PRO A O 1
ATOM 1355 N N . ILE A 1 175 ? 29.516 -30.047 -4.25 1 97.06 175 ILE A N 1
ATOM 1356 C CA . ILE A 1 175 ? 30.953 -29.844 -4.078 1 97.06 175 ILE A CA 1
ATOM 1357 C C . ILE A 1 175 ? 31.266 -29.562 -2.609 1 97.06 175 ILE A C 1
ATOM 1359 O O . ILE A 1 175 ? 32.219 -30.125 -2.049 1 97.06 175 ILE A O 1
ATOM 1363 N N . ILE A 1 176 ? 30.453 -28.641 -2.072 1 95.81 176 ILE A N 1
ATOM 1364 C CA . ILE A 1 176 ? 30.562 -28.234 -0.673 1 95.81 176 ILE A CA 1
ATOM 1365 C C . ILE A 1 176 ? 29.219 -28.469 0.031 1 95.81 176 ILE A C 1
ATOM 1367 O O . ILE A 1 176 ? 28.156 -28.203 -0.539 1 95.81 176 ILE A O 1
ATOM 1371 N N . GLU A 1 177 ? 29.219 -29.031 1.146 1 97.19 177 GLU A N 1
ATOM 1372 C CA . GLU A 1 177 ? 28.141 -29.031 2.123 1 97.19 177 GLU A CA 1
ATOM 1373 C C . GLU A 1 177 ? 28.609 -28.5 3.473 1 97.19 177 GLU A C 1
ATOM 1375 O O . GLU A 1 177 ? 29.547 -29.047 4.062 1 97.19 177 GLU A O 1
ATOM 1380 N N . GLN A 1 178 ? 27.969 -27.5 3.832 1 96.88 178 GLN A N 1
ATOM 1381 C CA . GLN A 1 178 ? 28.453 -26.828 5.031 1 96.88 178 GLN A CA 1
ATOM 1382 C C . GLN A 1 178 ? 27.297 -26.375 5.918 1 96.88 178 GLN A C 1
ATOM 1384 O O . GLN A 1 178 ? 26.359 -25.719 5.441 1 96.88 178 GLN A O 1
ATOM 1389 N N . LEU A 1 179 ? 27.344 -26.781 7.16 1 97.62 179 LEU A N 1
ATOM 1390 C CA . LEU A 1 179 ? 26.422 -26.25 8.164 1 97.62 179 LEU A CA 1
ATOM 1391 C C . LEU A 1 179 ? 26.922 -24.906 8.703 1 97.62 179 LEU A C 1
ATOM 1393 O O . LEU A 1 179 ? 28.078 -24.781 9.078 1 97.62 179 LEU A O 1
ATOM 1397 N N . VAL A 1 180 ? 26.156 -23.906 8.648 1 98.31 180 VAL A N 1
ATOM 1398 C CA . VAL A 1 180 ? 26.375 -22.656 9.359 1 98.31 180 VAL A CA 1
ATOM 1399 C C . VAL A 1 180 ? 25.562 -22.656 10.656 1 98.31 180 VAL A C 1
ATOM 1401 O O . VAL A 1 180 ? 24.375 -22.328 10.664 1 98.31 180 VAL A O 1
ATOM 1404 N N . LYS A 1 181 ? 26.203 -22.922 11.719 1 97.25 181 LYS A N 1
ATOM 1405 C CA . LYS A 1 181 ? 25.531 -23.047 13.016 1 97.25 181 LYS A CA 1
ATOM 1406 C C . LYS A 1 181 ? 24.891 -21.734 13.43 1 97.25 181 LYS A C 1
ATOM 1408 O O . LYS A 1 181 ? 25.438 -20.656 13.164 1 97.25 181 LYS A O 1
ATOM 1413 N N . ARG A 1 182 ? 23.781 -21.891 14.078 1 96.25 182 ARG A N 1
ATOM 1414 C CA . ARG A 1 182 ? 23.125 -20.688 14.562 1 96.25 182 ARG A CA 1
ATOM 1415 C C . ARG A 1 182 ? 24.109 -19.766 15.273 1 96.25 182 ARG A C 1
ATOM 1417 O O . ARG A 1 182 ? 25.016 -20.234 15.977 1 96.25 182 ARG A O 1
ATOM 1424 N N . ARG A 1 183 ? 24.031 -18.453 15.039 1 96.88 183 ARG A N 1
ATOM 1425 C CA . ARG A 1 183 ? 24.766 -17.375 15.695 1 96.88 183 ARG A CA 1
ATOM 1426 C C . ARG A 1 183 ? 26.203 -17.312 15.195 1 96.88 183 ARG A C 1
ATOM 1428 O O . ARG A 1 183 ? 27.078 -16.734 15.852 1 96.88 183 ARG A O 1
ATOM 1435 N N . THR A 1 184 ? 26.484 -17.969 14.086 1 98.06 184 THR A N 1
ATOM 1436 C CA . THR A 1 184 ? 27.828 -17.922 13.523 1 98.06 184 THR A CA 1
ATOM 1437 C C . THR A 1 184 ? 27.781 -17.531 12.047 1 98.06 184 THR A C 1
ATOM 1439 O O . THR A 1 184 ? 26.734 -17.156 11.531 1 98.06 184 THR A O 1
ATOM 1442 N N . ALA A 1 185 ? 28.938 -17.531 11.406 1 98.44 185 ALA A N 1
ATOM 1443 C CA . ALA A 1 185 ? 29.109 -17.297 9.977 1 98.44 185 ALA A CA 1
ATOM 1444 C C . ALA A 1 185 ? 30.188 -18.219 9.398 1 98.44 185 ALA A C 1
ATOM 1446 O O . ALA A 1 185 ? 31.109 -18.625 10.117 1 98.44 185 ALA A O 1
ATOM 1447 N N . GLU A 1 186 ? 30.078 -18.547 8.18 1 98.38 186 GLU A N 1
ATOM 1448 C CA . GLU A 1 186 ? 31.062 -19.391 7.512 1 98.38 186 GLU A CA 1
ATOM 1449 C C . GLU A 1 186 ? 31.406 -18.859 6.125 1 98.38 186 GLU A C 1
ATOM 1451 O O . GLU A 1 186 ? 30.531 -18.375 5.406 1 98.38 186 GLU A O 1
ATOM 1456 N N . THR A 1 187 ? 32.719 -18.953 5.75 1 98.25 187 THR A N 1
ATOM 1457 C CA . THR A 1 187 ? 33.156 -18.547 4.426 1 98.25 187 THR A CA 1
ATOM 1458 C C . THR A 1 187 ? 33.312 -19.766 3.514 1 98.25 187 THR A C 1
ATOM 1460 O O . THR A 1 187 ? 33.5 -20.875 3.992 1 98.25 187 THR A O 1
ATOM 1463 N N . TYR A 1 188 ? 33.219 -19.609 2.26 1 97.94 188 TYR A N 1
ATOM 1464 C CA . TYR A 1 188 ? 33.438 -20.609 1.236 1 97.94 188 TYR A CA 1
ATOM 1465 C C . TYR A 1 188 ? 33.75 -19.969 -0.112 1 97.94 188 TYR A C 1
ATOM 1467 O O . TYR A 1 188 ? 33.406 -18.812 -0.34 1 97.94 188 TYR A O 1
ATOM 1475 N N . SER A 1 189 ? 34.406 -20.641 -0.979 1 97.62 189 SER A N 1
ATOM 1476 C CA . SER A 1 189 ? 34.781 -20.156 -2.309 1 97.62 189 SER A CA 1
ATOM 1477 C C . SER A 1 189 ? 33.969 -20.875 -3.393 1 97.62 189 SER A C 1
ATOM 1479 O O . SER A 1 189 ? 33.719 -22.078 -3.293 1 97.62 189 SER A O 1
ATOM 1481 N N . VAL A 1 190 ? 33.594 -20.156 -4.352 1 98.25 190 VAL A N 1
ATOM 1482 C CA . VAL A 1 190 ? 32.812 -20.688 -5.461 1 98.25 190 VAL A CA 1
ATOM 1483 C C . VAL A 1 190 ? 33.375 -20.188 -6.785 1 98.25 190 VAL A C 1
ATOM 1485 O O . VAL A 1 190 ? 33.75 -19.016 -6.902 1 98.25 190 VAL A O 1
ATOM 1488 N N . LYS A 1 191 ? 33.438 -21.016 -7.785 1 98.19 191 LYS A N 1
ATOM 1489 C CA . LYS A 1 191 ? 33.969 -20.641 -9.094 1 98.19 191 LYS A CA 1
ATOM 1490 C C . LYS A 1 191 ? 32.875 -20.125 -10.008 1 98.19 191 LYS A C 1
ATOM 1492 O O . LYS A 1 191 ? 31.688 -20.422 -9.812 1 98.19 191 LYS A O 1
ATOM 1497 N N . ALA A 1 192 ? 33.312 -19.344 -11.031 1 98.25 192 ALA A N 1
ATOM 1498 C CA . ALA A 1 192 ? 32.375 -18.828 -12.031 1 98.25 192 ALA A CA 1
ATOM 1499 C C . ALA A 1 192 ? 31.594 -19.984 -12.664 1 98.25 192 ALA A C 1
ATOM 1501 O O . ALA A 1 192 ? 32.188 -20.984 -13.07 1 98.25 192 ALA A O 1
ATOM 1502 N N . GLY A 1 193 ? 30.312 -19.828 -12.68 1 98.06 193 GLY A N 1
ATOM 1503 C CA . GLY A 1 193 ? 29.438 -20.828 -13.273 1 98.06 193 GLY A CA 1
ATOM 1504 C C . GLY A 1 193 ? 28.844 -21.797 -12.258 1 98.06 193 GLY A C 1
ATOM 1505 O O . GLY A 1 193 ? 27.812 -22.422 -12.516 1 98.06 193 GLY A O 1
ATOM 1506 N N . GLU A 1 194 ? 29.484 -21.984 -11.094 1 98.44 194 GLU A N 1
ATOM 1507 C CA . GLU A 1 194 ? 28.984 -22.875 -10.055 1 98.44 194 GLU A CA 1
ATOM 1508 C C . GLU A 1 194 ? 27.766 -22.281 -9.359 1 98.44 194 GLU A C 1
ATOM 1510 O O . GLU A 1 194 ? 27.469 -21.094 -9.5 1 98.44 194 GLU A O 1
ATOM 1515 N N . TYR A 1 195 ? 27.062 -23.156 -8.68 1 98.62 195 TYR A N 1
ATOM 1516 C CA . TYR A 1 195 ? 25.812 -22.75 -8.023 1 98.62 195 TYR A CA 1
ATOM 1517 C C . TYR A 1 195 ? 25.984 -22.734 -6.512 1 98.62 195 TYR A C 1
ATOM 1519 O O . TYR A 1 195 ? 26.797 -23.469 -5.965 1 98.62 195 TYR A O 1
ATOM 1527 N N . ILE A 1 196 ? 25.297 -21.875 -5.859 1 98.56 196 ILE A N 1
ATOM 1528 C CA . ILE A 1 196 ? 25.234 -21.766 -4.406 1 98.56 196 ILE A CA 1
ATOM 1529 C C . ILE A 1 196 ? 23.781 -21.922 -3.934 1 98.56 196 ILE A C 1
ATOM 1531 O O . ILE A 1 196 ? 22.922 -21.125 -4.309 1 98.56 196 ILE A O 1
ATOM 1535 N N . GLN A 1 197 ? 23.484 -22.875 -3.154 1 98.69 197 GLN A N 1
ATOM 1536 C CA . GLN A 1 197 ? 22.172 -23.062 -2.541 1 98.69 197 GLN A CA 1
ATOM 1537 C C . GLN A 1 197 ? 22.219 -22.75 -1.05 1 98.69 197 GLN A C 1
ATOM 1539 O O . GLN A 1 197 ? 22.922 -23.391 -0.289 1 98.69 197 GLN A O 1
ATOM 1544 N N . ILE A 1 198 ? 21.562 -21.734 -0.644 1 98.75 198 ILE A N 1
ATOM 1545 C CA . ILE A 1 198 ? 21.438 -21.375 0.766 1 98.75 198 ILE A CA 1
ATOM 1546 C C . ILE A 1 198 ? 20.078 -21.844 1.295 1 98.75 198 ILE A C 1
ATOM 1548 O O . ILE A 1 198 ? 19.031 -21.344 0.865 1 98.75 198 ILE A O 1
ATOM 1552 N N . ILE A 1 199 ? 20.062 -22.734 2.246 1 98.31 199 ILE A N 1
ATOM 1553 C CA . ILE A 1 199 ? 18.859 -23.438 2.691 1 98.31 199 ILE A CA 1
ATOM 1554 C C . ILE A 1 199 ? 18.547 -23.062 4.133 1 98.31 199 ILE A C 1
ATOM 1556 O O . ILE A 1 199 ? 19.438 -22.984 4.977 1 98.31 199 ILE A O 1
ATOM 1560 N N . ASP A 1 200 ? 17.312 -22.766 4.414 1 96.38 200 ASP A N 1
ATOM 1561 C CA . ASP A 1 200 ? 16.781 -22.578 5.762 1 96.38 200 ASP A CA 1
ATOM 1562 C C . ASP A 1 200 ? 16.125 -23.859 6.27 1 96.38 200 ASP A C 1
ATOM 1564 O O . ASP A 1 200 ? 14.898 -24 6.215 1 96.38 200 ASP A O 1
ATOM 1568 N N . PRO A 1 201 ? 16.891 -24.75 6.918 1 93.81 201 PRO A N 1
ATOM 1569 C CA . PRO A 1 201 ? 16.359 -26.078 7.289 1 93.81 201 PRO A CA 1
ATOM 1570 C C . PRO A 1 201 ? 15.297 -26 8.375 1 93.81 201 PRO A C 1
ATOM 1572 O O . PRO A 1 201 ? 14.422 -26.859 8.453 1 93.81 201 PRO A O 1
ATOM 1575 N N . GLY A 1 202 ? 15.398 -25 9.203 1 89.38 202 GLY A N 1
ATOM 1576 C CA . GLY A 1 202 ? 14.469 -24.891 10.32 1 89.38 202 GLY A CA 1
ATOM 1577 C C . GLY A 1 202 ? 13.289 -23.984 10.039 1 89.38 202 GLY A C 1
ATOM 1578 O O . GLY A 1 202 ? 12.297 -24 10.766 1 89.38 202 GLY A O 1
ATOM 1579 N N . GLY A 1 203 ? 13.406 -23.219 8.992 1 91.12 203 GLY A N 1
ATOM 1580 C CA . GLY A 1 203 ? 12.398 -22.203 8.703 1 91.12 203 GLY A CA 1
ATOM 1581 C C . GLY A 1 203 ? 12.516 -20.984 9.594 1 91.12 203 GLY A C 1
ATOM 1582 O O . GLY A 1 203 ? 12.867 -21.094 10.773 1 91.12 203 GLY A O 1
ATOM 1583 N N . ARG A 1 204 ? 12.258 -19.766 9.039 1 92.56 204 ARG A N 1
ATOM 1584 C CA . ARG A 1 204 ? 12.156 -18.469 9.727 1 92.56 204 ARG A CA 1
ATOM 1585 C C . ARG A 1 204 ? 13.523 -18 10.219 1 92.56 204 ARG A C 1
ATOM 1587 O O . ARG A 1 204 ? 13.617 -17.266 11.203 1 92.56 204 ARG A O 1
ATOM 1594 N N . GLN A 1 205 ? 14.594 -18.484 9.617 1 95.19 205 GLN A N 1
ATOM 1595 C CA . GLN A 1 205 ? 15.945 -18.078 9.984 1 95.19 205 GLN A CA 1
ATOM 1596 C C . GLN A 1 205 ? 16.531 -17.141 8.938 1 95.19 205 GLN A C 1
ATOM 1598 O O . GLN A 1 205 ? 16.688 -17.516 7.773 1 95.19 205 GLN A O 1
ATOM 1603 N N . CYS A 1 206 ? 16.891 -16.016 9.375 1 97.06 206 CYS A N 1
ATOM 1604 C CA . CYS A 1 206 ? 17.547 -15.047 8.5 1 97.06 206 CYS A CA 1
ATOM 1605 C C . CYS A 1 206 ? 19 -15.43 8.273 1 97.06 206 CYS A C 1
ATOM 1607 O O . CYS A 1 206 ? 19.688 -15.875 9.195 1 97.06 206 CYS A O 1
ATOM 1609 N N . SER A 1 207 ? 19.422 -15.219 7.086 1 98.38 207 SER A N 1
ATOM 1610 C CA . SER A 1 207 ? 20.828 -15.438 6.734 1 98.38 207 SER A CA 1
ATOM 1611 C C . SER A 1 207 ? 21.406 -14.25 5.977 1 98.38 207 SER A C 1
ATOM 1613 O O . SER A 1 207 ? 20.984 -13.961 4.855 1 98.38 207 SER A O 1
ATOM 1615 N N . ASP A 1 208 ? 22.391 -13.625 6.578 1 98.25 208 ASP A N 1
ATOM 1616 C CA . ASP A 1 208 ? 23.109 -12.57 5.867 1 98.25 208 ASP A CA 1
ATOM 1617 C C . ASP A 1 208 ? 24.125 -13.156 4.891 1 98.25 208 ASP A C 1
ATOM 1619 O O . ASP A 1 208 ? 24.844 -14.094 5.227 1 98.25 208 ASP A O 1
ATOM 1623 N N . PHE A 1 209 ? 24.156 -12.586 3.691 1 98.31 209 PHE A N 1
ATOM 1624 C CA . PHE A 1 209 ? 25 -13.125 2.627 1 98.31 209 PHE A CA 1
ATOM 1625 C C . PHE A 1 209 ? 25.844 -12.016 2 1 98.31 209 PHE A C 1
ATOM 1627 O O . PHE A 1 209 ? 25.344 -10.938 1.686 1 98.31 209 PHE A O 1
ATOM 1634 N N . LEU A 1 210 ? 27.141 -12.25 1.866 1 98.12 210 LEU A N 1
ATOM 1635 C CA . LEU A 1 210 ? 28.078 -11.391 1.138 1 98.12 210 LEU A CA 1
ATOM 1636 C C . LEU A 1 210 ? 28.859 -12.195 0.104 1 98.12 210 LEU A C 1
ATOM 1638 O O . LEU A 1 210 ? 29.094 -13.391 0.291 1 98.12 210 LEU A O 1
ATOM 1642 N N . ALA A 1 211 ? 29.219 -11.555 -0.938 1 98.31 211 ALA A N 1
ATOM 1643 C CA . ALA A 1 211 ? 30.078 -12.141 -1.969 1 98.31 211 ALA A CA 1
ATOM 1644 C C . ALA A 1 211 ? 31.109 -11.133 -2.473 1 98.31 211 ALA A C 1
ATOM 1646 O O . ALA A 1 211 ? 30.75 -10 -2.82 1 98.31 211 ALA A O 1
ATOM 1647 N N . PHE A 1 212 ? 32.406 -11.523 -2.447 1 98 212 PHE A N 1
ATOM 1648 C CA . PHE A 1 212 ? 33.5 -10.727 -2.955 1 98 212 PHE A CA 1
ATOM 1649 C C . PHE A 1 212 ? 34.031 -11.305 -4.266 1 98 212 PHE A C 1
ATOM 1651 O O . PHE A 1 212 ? 34.094 -12.523 -4.438 1 98 212 PHE A O 1
ATOM 1658 N N . ASP A 1 213 ? 34.375 -10.406 -5.18 1 97.94 213 ASP A N 1
ATOM 1659 C CA . ASP A 1 213 ? 35.156 -10.859 -6.324 1 97.94 213 ASP A CA 1
ATOM 1660 C C . ASP A 1 213 ? 36.531 -11.375 -5.883 1 97.94 213 ASP A C 1
ATOM 1662 O O . ASP A 1 213 ? 37.375 -10.602 -5.469 1 97.94 213 ASP A O 1
ATOM 1666 N N . THR A 1 214 ? 36.75 -12.648 -6.105 1 97.81 214 THR A N 1
ATOM 1667 C CA . THR A 1 214 ? 37.938 -13.289 -5.555 1 97.81 214 THR A CA 1
ATOM 1668 C C . THR A 1 214 ? 39.219 -12.711 -6.188 1 97.81 214 THR A C 1
ATOM 1670 O O . THR A 1 214 ? 40.219 -12.477 -5.5 1 97.81 214 THR A O 1
ATOM 1673 N N . GLN A 1 215 ? 39.25 -12.516 -7.48 1 97.06 215 GLN A N 1
ATOM 1674 C CA . GLN A 1 215 ? 40.406 -11.984 -8.172 1 97.06 215 GLN A CA 1
ATOM 1675 C C . GLN A 1 215 ? 40.75 -10.586 -7.664 1 97.06 215 GLN A C 1
ATOM 1677 O O . GLN A 1 215 ? 41.938 -10.305 -7.363 1 97.06 215 GLN A O 1
ATOM 1682 N N . LYS A 1 216 ? 39.781 -9.797 -7.57 1 96.06 216 LYS A N 1
ATOM 1683 C CA . LYS A 1 216 ? 40 -8.438 -7.082 1 96.06 216 LYS A CA 1
ATOM 1684 C C . LYS A 1 216 ? 40.438 -8.445 -5.617 1 96.06 216 LYS A C 1
ATOM 1686 O O . LYS A 1 216 ? 41.281 -7.641 -5.207 1 96.06 216 LYS A O 1
ATOM 1691 N N . LEU A 1 217 ? 39.812 -9.289 -4.898 1 95.75 217 LEU A N 1
ATOM 1692 C CA . LEU A 1 217 ? 40.188 -9.414 -3.488 1 95.75 217 LEU A CA 1
ATOM 1693 C C . LEU A 1 217 ? 41.656 -9.781 -3.334 1 95.75 217 LEU A C 1
ATOM 1695 O O . LEU A 1 217 ? 42.344 -9.258 -2.459 1 95.75 217 LEU A O 1
ATOM 1699 N N . ASN A 1 218 ? 42.156 -10.672 -4.133 1 95.25 218 ASN A N 1
ATOM 1700 C CA . ASN A 1 218 ? 43.531 -11.07 -4.121 1 95.25 218 ASN A CA 1
ATOM 1701 C C . ASN A 1 218 ? 44.469 -9.898 -4.469 1 95.25 218 ASN A C 1
ATOM 1703 O O . ASN A 1 218 ? 45.625 -9.859 -4.051 1 95.25 218 ASN A O 1
ATOM 1707 N N . ASP A 1 219 ? 43.938 -8.969 -5.18 1 95 219 ASP A N 1
ATOM 1708 C CA . ASP A 1 219 ? 44.688 -7.777 -5.555 1 95 219 ASP A CA 1
ATOM 1709 C C . ASP A 1 219 ? 44.5 -6.672 -4.52 1 95 219 ASP A C 1
ATOM 1711 O O . ASP A 1 219 ? 44.938 -5.539 -4.734 1 95 219 ASP A O 1
ATOM 1715 N N . GLY A 1 220 ? 43.781 -6.984 -3.531 1 92.19 220 GLY A N 1
ATOM 1716 C CA . GLY A 1 220 ? 43.594 -6.031 -2.447 1 92.19 220 GLY A CA 1
ATOM 1717 C C . GLY A 1 220 ? 42.406 -5.117 -2.65 1 92.19 220 GLY A C 1
ATOM 1718 O O . GLY A 1 220 ? 42.25 -4.109 -1.958 1 92.19 220 GLY A O 1
ATOM 1719 N N . ILE A 1 221 ? 41.594 -5.371 -3.621 1 93.19 221 ILE A N 1
ATOM 1720 C CA . ILE A 1 221 ? 40.406 -4.562 -3.912 1 93.19 221 ILE A CA 1
ATOM 1721 C C . ILE A 1 221 ? 39.156 -5.273 -3.404 1 93.19 221 ILE A C 1
ATOM 1723 O O . ILE A 1 221 ? 38.875 -6.402 -3.812 1 93.19 221 ILE A O 1
ATOM 1727 N N . GLU A 1 222 ? 38.406 -4.609 -2.568 1 93.44 222 GLU A N 1
ATOM 1728 C CA . GLU A 1 222 ? 37.188 -5.199 -2.008 1 93.44 222 GLU A CA 1
ATOM 1729 C C . GLU A 1 222 ? 35.969 -4.895 -2.881 1 93.44 222 GLU A C 1
ATOM 1731 O O . GLU A 1 222 ? 35.156 -4.035 -2.541 1 93.44 222 GLU A O 1
ATOM 1736 N N . SER A 1 223 ? 35.875 -5.652 -3.943 1 95.12 223 SER A N 1
ATOM 1737 C CA . SER A 1 223 ? 34.656 -5.609 -4.75 1 95.12 223 SER A CA 1
ATOM 1738 C C . SER A 1 223 ? 33.594 -6.555 -4.199 1 95.12 223 SER A C 1
ATOM 1740 O O . SER A 1 223 ? 33.719 -7.773 -4.328 1 95.12 223 SER A O 1
ATOM 1742 N N . ILE A 1 224 ? 32.562 -5.945 -3.621 1 95.75 224 ILE A N 1
ATOM 1743 C CA . ILE A 1 224 ? 31.562 -6.699 -2.893 1 95.75 224 ILE A CA 1
ATOM 1744 C C . ILE A 1 224 ? 30.188 -6.461 -3.52 1 95.75 224 ILE A C 1
ATOM 1746 O O . ILE A 1 224 ? 29.984 -5.449 -4.195 1 95.75 224 ILE A O 1
ATOM 1750 N N . ILE A 1 225 ? 29.25 -7.402 -3.398 1 96.5 225 ILE A N 1
ATOM 1751 C CA . ILE A 1 225 ? 27.875 -7.238 -3.869 1 96.5 225 ILE A CA 1
ATOM 1752 C C . ILE A 1 225 ? 27.281 -5.965 -3.277 1 96.5 225 ILE A C 1
ATOM 1754 O O . ILE A 1 225 ? 27.484 -5.664 -2.1 1 96.5 225 ILE A O 1
ATOM 1758 N N . ASP A 1 226 ? 26.625 -5.234 -4.137 1 95.62 226 ASP A N 1
ATOM 1759 C CA . ASP A 1 226 ? 26.078 -3.932 -3.77 1 95.62 226 ASP A CA 1
ATOM 1760 C C . ASP A 1 226 ? 24.578 -3.863 -4.055 1 95.62 226 ASP A C 1
ATOM 1762 O O . ASP A 1 226 ? 24.172 -3.842 -5.215 1 95.62 226 ASP A O 1
ATOM 1766 N N . ASP A 1 227 ? 23.781 -3.789 -2.971 1 94.38 227 ASP A N 1
ATOM 1767 C CA . ASP A 1 227 ? 22.328 -3.855 -3.1 1 94.38 227 ASP A CA 1
ATOM 1768 C C . ASP A 1 227 ? 21.781 -2.602 -3.775 1 94.38 227 ASP A C 1
ATOM 1770 O O . ASP A 1 227 ? 20.766 -2.662 -4.484 1 94.38 227 ASP A O 1
ATOM 1774 N N . LYS A 1 228 ? 22.328 -1.457 -3.559 1 93.56 228 LYS A N 1
ATOM 1775 C CA . LYS A 1 228 ? 21.812 -0.224 -4.148 1 93.56 228 LYS A CA 1
ATOM 1776 C C . LYS A 1 228 ? 22.047 -0.2 -5.656 1 93.56 228 LYS A C 1
ATOM 1778 O O . LYS A 1 228 ? 21.141 0.174 -6.418 1 93.56 228 LYS A O 1
ATOM 1783 N N . THR A 1 229 ? 23.266 -0.482 -6.031 1 95.38 229 THR A N 1
ATOM 1784 C CA . THR A 1 229 ? 23.562 -0.613 -7.457 1 95.38 229 THR A CA 1
ATOM 1785 C C . THR A 1 229 ? 22.609 -1.609 -8.109 1 95.38 229 THR A C 1
ATOM 1787 O O . THR A 1 229 ? 22.031 -1.332 -9.172 1 95.38 229 THR A O 1
ATOM 1790 N N . THR A 1 230 ? 22.469 -2.711 -7.445 1 96.44 230 THR A N 1
ATOM 1791 C CA . THR A 1 230 ? 21.594 -3.764 -7.949 1 96.44 230 THR A CA 1
ATOM 1792 C C . THR A 1 230 ? 20.172 -3.248 -8.117 1 96.44 230 THR A C 1
ATOM 1794 O O . THR A 1 230 ? 19.547 -3.438 -9.164 1 96.44 230 THR A O 1
ATOM 1797 N N . ARG A 1 231 ? 19.609 -2.627 -7.086 1 95.31 231 ARG A N 1
ATOM 1798 C CA . ARG A 1 231 ? 18.25 -2.1 -7.109 1 95.31 231 ARG A CA 1
ATOM 1799 C C . ARG A 1 231 ? 18.078 -1.095 -8.242 1 95.31 231 ARG A C 1
ATOM 1801 O O . ARG A 1 231 ? 17.062 -1.104 -8.938 1 95.31 231 ARG A O 1
ATOM 1808 N N . THR A 1 232 ? 19.031 -0.221 -8.422 1 93.25 232 THR A N 1
ATOM 1809 C CA . THR A 1 232 ? 18.969 0.808 -9.453 1 93.25 232 THR A CA 1
ATOM 1810 C C . THR A 1 232 ? 18.906 0.177 -10.836 1 93.25 232 THR A C 1
ATOM 1812 O O . THR A 1 232 ? 18.156 0.651 -11.703 1 93.25 232 THR A O 1
ATOM 1815 N N . PHE A 1 233 ? 19.656 -0.937 -11.047 1 91.56 233 PHE A N 1
ATOM 1816 C CA . PHE A 1 233 ? 19.734 -1.558 -12.359 1 91.56 233 PHE A CA 1
ATOM 1817 C C . PHE A 1 233 ? 18.562 -2.512 -12.578 1 91.56 233 PHE A C 1
ATOM 1819 O O . PHE A 1 233 ? 18.062 -2.648 -13.703 1 91.56 233 PHE A O 1
ATOM 1826 N N . MET A 1 234 ? 18.141 -3.145 -11.523 1 91.75 234 MET A N 1
ATOM 1827 C CA . MET A 1 234 ? 17.156 -4.219 -11.672 1 91.75 234 MET A CA 1
ATOM 1828 C C . MET A 1 234 ? 15.742 -3.693 -11.477 1 91.75 234 MET A C 1
ATOM 1830 O O . MET A 1 234 ? 14.773 -4.348 -11.867 1 91.75 234 MET A O 1
ATOM 1834 N N . GLY A 1 235 ? 15.586 -2.539 -10.781 1 91.69 235 GLY A N 1
ATOM 1835 C CA . GLY A 1 235 ? 14.273 -1.935 -10.633 1 91.69 235 GLY A CA 1
ATOM 1836 C C . GLY A 1 235 ? 13.422 -2.623 -9.578 1 91.69 235 GLY A C 1
ATOM 1837 O O . GLY A 1 235 ? 12.188 -2.598 -9.656 1 91.69 235 GLY A O 1
ATOM 1838 N N . GLY A 1 236 ? 13.977 -3.311 -8.656 1 93.88 236 GLY A N 1
ATOM 1839 C CA . GLY A 1 236 ? 13.312 -3.961 -7.535 1 93.88 236 GLY A CA 1
ATOM 1840 C C . GLY A 1 236 ? 14.117 -3.893 -6.25 1 93.88 236 GLY A C 1
ATOM 1841 O O . GLY A 1 236 ? 15.32 -3.607 -6.277 1 93.88 236 GLY A O 1
ATOM 1842 N N . ALA A 1 237 ? 13.422 -4.09 -5.125 1 94.31 237 ALA A N 1
ATOM 1843 C CA . ALA A 1 237 ? 14.141 -4.105 -3.852 1 94.31 237 ALA A CA 1
ATOM 1844 C C . ALA A 1 237 ? 15.312 -5.078 -3.895 1 94.31 237 ALA A C 1
ATOM 1846 O O . ALA A 1 237 ? 16.391 -4.777 -3.379 1 94.31 237 ALA A O 1
ATOM 1847 N N . TYR A 1 238 ? 15.133 -6.184 -4.484 1 95.69 238 TYR A N 1
ATOM 1848 C CA . TYR A 1 238 ? 16.141 -7.199 -4.75 1 95.69 238 TYR A CA 1
ATOM 1849 C C . TYR A 1 238 ? 15.742 -8.062 -5.941 1 95.69 238 TYR A C 1
ATOM 1851 O O . TYR A 1 238 ? 14.562 -8.172 -6.27 1 95.69 238 TYR A O 1
ATOM 1859 N N . PRO A 1 239 ? 16.719 -8.672 -6.578 1 96.19 239 PRO A N 1
ATOM 1860 C CA . PRO A 1 239 ? 16.438 -9.492 -7.758 1 96.19 239 PRO A CA 1
ATOM 1861 C C . PRO A 1 239 ? 15.75 -10.812 -7.406 1 96.19 239 PRO A C 1
ATOM 1863 O O . PRO A 1 239 ? 15.93 -11.328 -6.301 1 96.19 239 PRO A O 1
ATOM 1866 N N . GLY A 1 240 ? 14.922 -11.289 -8.305 1 95.62 240 GLY A N 1
ATOM 1867 C CA . GLY A 1 240 ? 14.367 -12.633 -8.305 1 95.62 240 GLY A CA 1
ATOM 1868 C C . GLY A 1 240 ? 14.672 -13.406 -9.57 1 95.62 240 GLY A C 1
ATOM 1869 O O . GLY A 1 240 ? 15.312 -12.891 -10.484 1 95.62 240 GLY A O 1
ATOM 1870 N N . PRO A 1 241 ? 14.258 -14.641 -9.609 1 96.88 241 PRO A N 1
ATOM 1871 C CA . PRO A 1 241 ? 14.453 -15.414 -10.836 1 96.88 241 PRO A CA 1
ATOM 1872 C C . PRO A 1 241 ? 13.773 -14.781 -12.047 1 96.88 241 PRO A C 1
ATOM 1874 O O . PRO A 1 241 ? 12.719 -14.156 -11.914 1 96.88 241 PRO A O 1
ATOM 1877 N N . GLY A 1 242 ? 14.344 -14.977 -13.273 1 94.25 242 GLY A N 1
ATOM 1878 C CA . GLY A 1 242 ? 13.781 -14.398 -14.484 1 94.25 242 GLY A CA 1
ATOM 1879 C C . GLY A 1 242 ? 14.711 -13.422 -15.172 1 94.25 242 GLY A C 1
ATOM 1880 O O . GLY A 1 242 ? 15.93 -13.617 -15.188 1 94.25 242 GLY A O 1
ATOM 1881 N N . LEU A 1 243 ? 14.125 -12.398 -15.75 1 91.06 243 LEU A N 1
ATOM 1882 C CA . LEU A 1 243 ? 14.883 -11.453 -16.562 1 91.06 243 LEU A CA 1
ATOM 1883 C C . LEU A 1 243 ? 15.781 -10.586 -15.68 1 91.06 243 LEU A C 1
ATOM 1885 O O . LEU A 1 243 ? 16.953 -10.391 -15.992 1 91.06 243 LEU A O 1
ATOM 1889 N N . PHE A 1 244 ? 15.281 -10.047 -14.602 1 93.25 244 PHE A N 1
ATOM 1890 C CA . PHE A 1 244 ? 16.016 -9.195 -13.672 1 93.25 244 PHE A CA 1
ATOM 1891 C C . PHE A 1 244 ? 16.5 -10 -12.469 1 93.25 244 PHE A C 1
ATOM 1893 O O . PHE A 1 244 ? 16 -9.812 -11.359 1 93.25 244 PHE A O 1
ATOM 1900 N N . SER A 1 245 ? 17.594 -10.75 -12.656 1 97.06 245 SER A N 1
ATOM 1901 C CA . SER A 1 245 ? 17.938 -11.805 -11.711 1 97.06 245 SER A CA 1
ATOM 1902 C C . SER A 1 245 ? 19.344 -11.602 -11.141 1 97.06 245 SER A C 1
ATOM 1904 O O . SER A 1 245 ? 19.844 -12.453 -10.406 1 97.06 245 SER A O 1
ATOM 1906 N N . LYS A 1 246 ? 19.984 -10.461 -11.359 1 97.94 246 LYS A N 1
ATOM 1907 C CA . LYS A 1 246 ? 21.422 -10.406 -11.055 1 97.94 246 LYS A CA 1
ATOM 1908 C C . LYS A 1 246 ? 21.703 -9.391 -9.945 1 97.94 246 LYS A C 1
ATOM 1910 O O . LYS A 1 246 ? 21.094 -8.32 -9.906 1 97.94 246 LYS A O 1
ATOM 1915 N N . PHE A 1 247 ? 22.641 -9.703 -9.141 1 98.19 247 PHE A N 1
ATOM 1916 C CA . PHE A 1 247 ? 23.266 -8.773 -8.211 1 98.19 247 PHE A CA 1
ATOM 1917 C C . PHE A 1 247 ? 24.547 -8.203 -8.797 1 98.19 247 PHE A C 1
ATOM 1919 O O . PHE A 1 247 ? 25.312 -8.922 -9.438 1 98.19 247 PHE A O 1
ATOM 1926 N N . TYR A 1 248 ? 24.812 -6.965 -8.516 1 97.5 248 TYR A N 1
ATOM 1927 C CA . TYR A 1 248 ? 25.984 -6.258 -9.031 1 97.5 248 TYR A CA 1
ATOM 1928 C C . TYR A 1 248 ? 26.859 -5.762 -7.895 1 97.5 248 TYR A C 1
ATOM 1930 O O . TYR A 1 248 ? 26.438 -5.715 -6.738 1 97.5 248 TYR A O 1
ATOM 1938 N N . ASP A 1 249 ? 28.125 -5.477 -8.219 1 96.81 249 ASP A N 1
ATOM 1939 C CA . ASP A 1 249 ? 28.969 -4.738 -7.277 1 96.81 249 ASP A CA 1
ATOM 1940 C C . ASP A 1 249 ? 28.922 -3.238 -7.562 1 96.81 249 ASP A C 1
ATOM 1942 O O . ASP A 1 249 ? 28.156 -2.787 -8.422 1 96.81 249 ASP A O 1
ATOM 1946 N N . GLY A 1 250 ? 29.656 -2.465 -6.828 1 94 250 GLY A N 1
ATOM 1947 C CA . GLY A 1 250 ? 29.656 -1.017 -6.949 1 94 250 GLY A CA 1
ATOM 1948 C C . GLY A 1 250 ? 30.25 -0.523 -8.25 1 94 250 GLY A C 1
ATOM 1949 O O . GLY A 1 250 ? 30.047 0.631 -8.641 1 94 250 GLY A O 1
ATOM 1950 N N . ASP A 1 251 ? 30.953 -1.394 -8.938 1 94.38 251 ASP A N 1
ATOM 1951 C CA . ASP A 1 251 ? 31.562 -1.044 -10.219 1 94.38 251 ASP A CA 1
ATOM 1952 C C . ASP A 1 251 ? 30.703 -1.531 -11.383 1 94.38 251 ASP A C 1
ATOM 1954 O O . ASP A 1 251 ? 31.188 -1.623 -12.516 1 94.38 251 ASP A O 1
ATOM 1958 N N . HIS A 1 252 ? 29.531 -1.885 -11.109 1 95.19 252 HIS A N 1
ATOM 1959 C CA . HIS A 1 252 ? 28.5 -2.23 -12.086 1 95.19 252 HIS A CA 1
ATOM 1960 C C . HIS A 1 252 ? 28.812 -3.562 -12.758 1 95.19 252 HIS A C 1
ATOM 1962 O O . HIS A 1 252 ? 28.469 -3.77 -13.922 1 95.19 252 HIS A O 1
ATOM 1968 N N . GLU A 1 253 ? 29.516 -4.406 -12.117 1 96.69 253 GLU A N 1
ATOM 1969 C CA . GLU A 1 253 ? 29.75 -5.746 -12.648 1 96.69 253 GLU A CA 1
ATOM 1970 C C . GLU A 1 253 ? 28.781 -6.758 -12.039 1 96.69 253 GLU A C 1
ATOM 1972 O O . GLU A 1 253 ? 28.578 -6.773 -10.82 1 96.69 253 GLU A O 1
ATOM 1977 N N . ALA A 1 254 ? 28.188 -7.562 -12.93 1 97.38 254 ALA A N 1
ATOM 1978 C CA . ALA A 1 254 ? 27.328 -8.625 -12.438 1 97.38 254 ALA A CA 1
ATOM 1979 C C . ALA A 1 254 ? 28.125 -9.672 -11.656 1 97.38 254 ALA A C 1
ATOM 1981 O O . ALA A 1 254 ? 29.172 -10.125 -12.117 1 97.38 254 ALA A O 1
ATOM 1982 N N . MET A 1 255 ? 27.672 -10.062 -10.477 1 97.94 255 MET A N 1
ATOM 1983 C CA . MET A 1 255 ? 28.406 -10.945 -9.586 1 97.94 255 MET A CA 1
ATOM 1984 C C . MET A 1 255 ? 27.703 -12.289 -9.445 1 97.94 255 MET A C 1
ATOM 1986 O O . MET A 1 255 ? 28.359 -13.344 -9.445 1 97.94 255 MET A O 1
ATOM 1990 N N . ILE A 1 256 ? 26.438 -12.227 -9.234 1 97.75 256 ILE A N 1
ATOM 1991 C CA . ILE A 1 256 ? 25.672 -13.43 -8.945 1 97.75 256 ILE A CA 1
ATOM 1992 C C . ILE A 1 256 ? 24.281 -13.32 -9.578 1 97.75 256 ILE A C 1
ATOM 1994 O O . ILE A 1 256 ? 23.734 -12.219 -9.688 1 97.75 256 ILE A O 1
ATOM 1998 N N . GLU A 1 257 ? 23.75 -14.438 -10.023 1 98.19 257 GLU A N 1
ATOM 1999 C CA . GLU A 1 257 ? 22.406 -14.531 -10.602 1 98.19 257 GLU A CA 1
ATOM 2000 C C . GLU A 1 257 ? 21.484 -15.352 -9.727 1 98.19 257 GLU A C 1
ATOM 2002 O O . GLU A 1 257 ? 21.859 -16.422 -9.25 1 98.19 257 GLU A O 1
ATOM 2007 N N . VAL A 1 258 ? 20.281 -14.859 -9.438 1 98.44 258 VAL A N 1
ATOM 2008 C CA . VAL A 1 258 ? 19.266 -15.641 -8.727 1 98.44 258 VAL A CA 1
ATOM 2009 C C . VAL A 1 258 ? 18.594 -16.609 -9.688 1 98.44 258 VAL A C 1
ATOM 2011 O O . VAL A 1 258 ? 17.922 -16.203 -10.633 1 98.44 258 VAL A O 1
ATOM 2014 N N . VAL A 1 259 ? 18.672 -17.875 -9.414 1 98.31 259 VAL A N 1
ATOM 2015 C CA . VAL A 1 259 ? 18.141 -18.906 -10.312 1 98.31 259 VAL A CA 1
ATOM 2016 C C . VAL A 1 259 ? 16.828 -19.438 -9.766 1 98.31 259 VAL A C 1
ATOM 2018 O O . VAL A 1 259 ? 15.859 -19.609 -10.516 1 98.31 259 VAL A O 1
ATOM 2021 N N . ARG A 1 260 ? 16.75 -19.75 -8.477 1 98.38 260 ARG A N 1
ATOM 2022 C CA . ARG A 1 260 ? 15.531 -20.156 -7.809 1 98.38 260 ARG A CA 1
ATOM 2023 C C . ARG A 1 260 ? 15.352 -19.406 -6.488 1 98.38 260 ARG A C 1
ATOM 2025 O O . ARG A 1 260 ? 16.328 -19.047 -5.836 1 98.38 260 ARG A O 1
ATOM 2032 N N . ASP A 1 261 ? 14.203 -19.156 -6.086 1 97.69 261 ASP A N 1
ATOM 2033 C CA . ASP A 1 261 ? 13.797 -18.578 -4.812 1 97.69 261 ASP A CA 1
ATOM 2034 C C . ASP A 1 261 ? 12.477 -19.172 -4.324 1 97.69 261 ASP A C 1
ATOM 2036 O O . ASP A 1 261 ? 11.414 -18.844 -4.848 1 97.69 261 ASP A O 1
ATOM 2040 N N . THR A 1 262 ? 12.5 -19.969 -3.281 1 96 262 THR A N 1
ATOM 2041 C CA . THR A 1 262 ? 11.305 -20.672 -2.83 1 96 262 THR A CA 1
ATOM 2042 C C . THR A 1 262 ? 10.586 -19.875 -1.742 1 96 262 THR A C 1
ATOM 2044 O O . THR A 1 262 ? 9.656 -20.375 -1.107 1 96 262 THR A O 1
ATOM 2047 N N . VAL A 1 263 ? 11.062 -18.656 -1.451 1 93.62 263 VAL A N 1
ATOM 2048 C CA . VAL A 1 263 ? 10.484 -17.859 -0.374 1 93.62 263 VAL A CA 1
ATOM 2049 C C . VAL A 1 263 ? 9.891 -16.562 -0.942 1 93.62 263 VAL A C 1
ATOM 2051 O O . VAL A 1 263 ? 8.75 -16.219 -0.636 1 93.62 263 VAL A O 1
ATOM 2054 N N . GLY A 1 264 ? 10.742 -15.812 -1.69 1 93.06 264 GLY A N 1
ATOM 2055 C CA . GLY A 1 264 ? 10.266 -14.617 -2.359 1 93.06 264 GLY A CA 1
ATOM 2056 C C . GLY A 1 264 ? 10.281 -13.391 -1.468 1 93.06 264 GLY A C 1
ATOM 2057 O O . GLY A 1 264 ? 9.836 -12.312 -1.876 1 93.06 264 GLY A O 1
ATOM 2058 N N . ARG A 1 265 ? 10.758 -13.461 -0.217 1 94.94 265 ARG A N 1
ATOM 2059 C CA . ARG A 1 265 ? 10.812 -12.328 0.704 1 94.94 265 ARG A CA 1
ATOM 2060 C C . ARG A 1 265 ? 12.172 -12.25 1.39 1 94.94 265 ARG A C 1
ATOM 2062 O O . ARG A 1 265 ? 12.562 -13.164 2.117 1 94.94 265 ARG A O 1
ATOM 2069 N N . HIS A 1 266 ? 12.883 -11.109 1.197 1 97.25 266 HIS A N 1
ATOM 2070 C CA . HIS A 1 266 ? 14.227 -10.859 1.715 1 97.25 266 HIS A CA 1
ATOM 2071 C C . HIS A 1 266 ? 14.414 -9.383 2.062 1 97.25 266 HIS A C 1
ATOM 2073 O O . HIS A 1 266 ? 13.461 -8.602 2.02 1 97.25 266 HIS A O 1
ATOM 2079 N N . ASP A 1 267 ? 15.641 -9.102 2.467 1 96.44 267 ASP A N 1
ATOM 2080 C CA . ASP A 1 267 ? 15.906 -7.719 2.846 1 96.44 267 ASP A CA 1
ATOM 2081 C C . ASP A 1 267 ? 17.188 -7.207 2.197 1 96.44 267 ASP A C 1
ATOM 2083 O O . ASP A 1 267 ? 18.219 -7.871 2.248 1 96.44 267 ASP A O 1
ATOM 2087 N N . THR A 1 268 ? 17.031 -6.043 1.648 1 95.62 268 THR A N 1
ATOM 2088 C CA . THR A 1 268 ? 18.203 -5.324 1.168 1 95.62 268 THR A CA 1
ATOM 2089 C C . THR A 1 268 ? 18.203 -3.883 1.67 1 95.62 268 THR A C 1
ATOM 2091 O O . THR A 1 268 ? 18.938 -3.039 1.152 1 95.62 268 THR A O 1
ATOM 2094 N N . PHE A 1 269 ? 17.344 -3.557 2.633 1 93.31 269 PHE A N 1
ATOM 2095 C CA . PHE A 1 269 ? 17.188 -2.197 3.135 1 93.31 269 PHE A CA 1
ATOM 2096 C C . PHE A 1 269 ? 18.094 -1.966 4.348 1 93.31 269 PHE A C 1
ATOM 2098 O O . PHE A 1 269 ? 18.562 -0.85 4.574 1 93.31 269 PHE A O 1
ATOM 2105 N N . ASN A 1 270 ? 18.266 -2.973 5.121 1 93.81 270 ASN A N 1
ATOM 2106 C CA . ASN A 1 270 ? 18.891 -2.82 6.426 1 93.81 270 ASN A CA 1
ATOM 2107 C C . ASN A 1 270 ? 20.266 -3.482 6.465 1 93.81 270 ASN A C 1
ATOM 2109 O O . ASN A 1 270 ? 20.609 -4.273 5.582 1 93.81 270 ASN A O 1
ATOM 2113 N N . LEU A 1 271 ? 21.016 -3.143 7.531 1 95.69 271 LEU A N 1
ATOM 2114 C CA . LEU A 1 271 ? 22.328 -3.717 7.785 1 95.69 271 LEU A CA 1
ATOM 2115 C C . LEU A 1 271 ? 22.203 -5.129 8.344 1 95.69 271 LEU A C 1
ATOM 2117 O O . LEU A 1 271 ? 21.156 -5.496 8.898 1 95.69 271 LEU A O 1
ATOM 2121 N N . ALA A 1 272 ? 23.281 -5.91 8.117 1 96.25 272 ALA A N 1
ATOM 2122 C CA . ALA A 1 272 ? 23.422 -7.031 9.047 1 96.25 272 ALA A CA 1
ATOM 2123 C C . ALA A 1 272 ? 23.438 -6.547 10.492 1 96.25 272 ALA A C 1
ATOM 2125 O O . ALA A 1 272 ? 23.938 -5.457 10.789 1 96.25 272 ALA A O 1
ATOM 2126 N N . CYS A 1 273 ? 22.891 -7.32 11.391 1 95.5 273 CYS A N 1
ATOM 2127 C CA . CYS A 1 273 ? 22.766 -6.836 12.758 1 95.5 273 CYS A CA 1
ATOM 2128 C C . CYS A 1 273 ? 24.109 -6.465 13.344 1 95.5 273 CYS A C 1
ATOM 2130 O O . CYS A 1 273 ? 25.125 -7.09 13.023 1 95.5 273 CYS A O 1
ATOM 2132 N N . THR A 1 274 ? 24.156 -5.492 14.172 1 96.12 274 THR A N 1
ATOM 2133 C CA . THR A 1 274 ? 25.375 -4.914 14.742 1 96.12 274 THR A CA 1
ATOM 2134 C C . THR A 1 274 ? 25.328 -4.961 16.266 1 96.12 274 THR A C 1
ATOM 2136 O O . THR A 1 274 ? 24.281 -5.227 16.859 1 96.12 274 THR A O 1
ATOM 2139 N N . SER A 1 275 ? 26.5 -4.711 16.828 1 94.75 275 SER A N 1
ATOM 2140 C CA . SER A 1 275 ? 26.562 -4.598 18.281 1 94.75 275 SER A CA 1
ATOM 2141 C C . SER A 1 275 ? 25.688 -3.447 18.781 1 94.75 275 SER A C 1
ATOM 2143 O O . SER A 1 275 ? 25 -3.574 19.797 1 94.75 275 SER A O 1
ATOM 2145 N N . LYS A 1 276 ? 25.688 -2.391 18.062 1 93.06 276 LYS A N 1
ATOM 2146 C CA . LYS A 1 276 ? 24.906 -1.219 18.469 1 93.06 276 LYS A CA 1
ATOM 2147 C C . LYS A 1 276 ? 23.422 -1.542 18.516 1 93.06 276 LYS A C 1
ATOM 2149 O O . LYS A 1 276 ? 22.703 -1.058 19.391 1 93.06 276 LYS A O 1
ATOM 2154 N N . TYR A 1 277 ? 22.938 -2.258 17.547 1 92.06 277 TYR A N 1
ATOM 2155 C CA . TYR A 1 277 ? 21.547 -2.648 17.484 1 92.06 277 TYR A CA 1
ATOM 2156 C C . TYR A 1 277 ? 21.094 -3.271 18.812 1 92.06 277 TYR A C 1
ATOM 2158 O O . TYR A 1 277 ? 20.062 -2.881 19.375 1 92.06 277 TYR A O 1
ATOM 2166 N N . TYR A 1 278 ? 21.828 -4.172 19.312 1 92.31 278 TYR A N 1
ATOM 2167 C CA . TYR A 1 278 ? 21.484 -4.891 20.547 1 92.31 278 TYR A CA 1
ATOM 2168 C C . TYR A 1 278 ? 21.766 -4.035 21.766 1 92.31 278 TYR A C 1
ATOM 2170 O O . TYR A 1 278 ? 21 -4.062 22.734 1 92.31 278 TYR A O 1
ATOM 2178 N N . GLU A 1 279 ? 22.859 -3.293 21.703 1 93.44 279 GLU A N 1
ATOM 2179 C CA . GLU A 1 279 ? 23.188 -2.416 22.828 1 93.44 279 GLU A CA 1
ATOM 2180 C C . GLU A 1 279 ? 22.109 -1.374 23.062 1 93.44 279 GLU A C 1
ATOM 2182 O O . GLU A 1 279 ? 21.766 -1.069 24.203 1 93.44 279 GLU A O 1
ATOM 2187 N N . ASP A 1 280 ? 21.594 -0.868 22 1 90.44 280 ASP A N 1
ATOM 2188 C CA . ASP A 1 280 ? 20.547 0.138 22.078 1 90.44 280 ASP A CA 1
ATOM 2189 C C . ASP A 1 280 ? 19.281 -0.439 22.719 1 90.44 280 ASP A C 1
ATOM 2191 O O . ASP A 1 280 ? 18.469 0.302 23.266 1 90.44 280 ASP A O 1
ATOM 2195 N N . MET A 1 281 ? 19.156 -1.72 22.703 1 89.56 281 MET A N 1
ATOM 2196 C CA . MET A 1 281 ? 18 -2.375 23.297 1 89.56 281 MET A CA 1
ATOM 2197 C C . MET A 1 281 ? 18.328 -2.91 24.688 1 89.56 281 MET A C 1
ATOM 2199 O O . MET A 1 281 ? 17.5 -3.559 25.328 1 89.56 281 MET A O 1
ATOM 2203 N N . GLY A 1 282 ? 19.609 -2.746 25.109 1 88.88 282 GLY A N 1
ATOM 2204 C CA . GLY A 1 282 ? 20.016 -3.133 26.453 1 88.88 282 GLY A CA 1
ATOM 2205 C C . GLY A 1 282 ? 20.703 -4.488 26.5 1 88.88 282 GLY A C 1
ATOM 2206 O O . GLY A 1 282 ? 20.969 -5.012 27.578 1 88.88 282 GLY A O 1
ATOM 2207 N N . TYR A 1 283 ? 20.922 -5.086 25.328 1 92.69 283 TYR A N 1
ATOM 2208 C CA . TYR A 1 283 ? 21.562 -6.398 25.297 1 92.69 283 TYR A CA 1
ATOM 2209 C C . TYR A 1 283 ? 23.047 -6.273 24.969 1 92.69 283 TYR A C 1
ATOM 2211 O O . TYR A 1 283 ? 23.5 -6.707 23.906 1 92.69 283 TYR A O 1
ATOM 2219 N N . MET A 1 284 ? 23.828 -5.812 25.891 1 92.81 284 MET A N 1
ATOM 2220 C CA . MET A 1 284 ? 25.266 -5.59 25.734 1 92.81 284 MET A CA 1
ATOM 2221 C C . MET A 1 284 ? 26 -6.91 25.516 1 92.81 284 MET A C 1
ATOM 2223 O O . MET A 1 284 ? 25.734 -7.895 26.203 1 92.81 284 MET A O 1
ATOM 2227 N N . GLY A 1 285 ? 26.812 -6.914 24.578 1 92.25 285 GLY A N 1
ATOM 2228 C CA . GLY A 1 285 ? 27.641 -8.086 24.359 1 92.25 285 GLY A CA 1
ATOM 2229 C C . GLY A 1 285 ? 26.953 -9.148 23.516 1 92.25 285 GLY A C 1
ATOM 2230 O O . GLY A 1 285 ? 27.531 -10.203 23.234 1 92.25 285 GLY A O 1
ATOM 2231 N N . HIS A 1 286 ? 25.75 -8.883 23.125 1 94.94 286 HIS A N 1
ATOM 2232 C CA . HIS A 1 286 ? 25.016 -9.836 22.297 1 94.94 286 HIS A CA 1
ATOM 2233 C C . HIS A 1 286 ? 25.781 -10.164 21.016 1 94.94 286 HIS A C 1
ATOM 2235 O O . HIS A 1 286 ? 26.375 -9.281 20.406 1 94.94 286 HIS A O 1
ATOM 2241 N N . ILE A 1 287 ? 25.844 -11.43 20.688 1 96.94 287 ILE A N 1
ATOM 2242 C CA . ILE A 1 287 ? 26.438 -11.867 19.438 1 96.94 287 ILE A CA 1
ATOM 2243 C C . ILE A 1 287 ? 25.719 -11.203 18.266 1 96.94 287 ILE A C 1
ATOM 2245 O O . ILE A 1 287 ? 24.516 -11 18.297 1 96.94 287 ILE A O 1
ATOM 2249 N N . ASN A 1 288 ? 26.422 -10.797 17.219 1 97.06 288 ASN A N 1
ATOM 2250 C CA . ASN A 1 288 ? 25.828 -10.172 16.047 1 97.06 288 ASN A CA 1
ATOM 2251 C C . ASN A 1 288 ? 26.531 -10.594 14.766 1 97.06 288 ASN A C 1
ATOM 2253 O O . ASN A 1 288 ? 27.672 -11.055 14.805 1 97.06 288 ASN A O 1
ATOM 2257 N N . CYS A 1 289 ? 25.891 -10.43 13.68 1 97.88 289 CYS A N 1
ATOM 2258 C CA . CYS A 1 289 ? 26.375 -10.898 12.391 1 97.88 289 CYS A CA 1
ATOM 2259 C C . CYS A 1 289 ? 27.594 -10.102 11.945 1 97.88 289 CYS A C 1
ATOM 2261 O O . CYS A 1 289 ? 28.5 -10.648 11.305 1 97.88 289 CYS A O 1
ATOM 2263 N N . THR A 1 290 ? 27.672 -8.82 12.211 1 97.75 290 THR A N 1
ATOM 2264 C CA . THR A 1 290 ? 28.797 -7.988 11.781 1 97.75 290 THR A CA 1
ATOM 2265 C C . THR A 1 290 ? 30.094 -8.469 12.406 1 97.75 290 THR A C 1
ATOM 2267 O O . THR A 1 290 ? 31.109 -8.633 11.711 1 97.75 290 THR A O 1
ATOM 2270 N N . ASP A 1 291 ? 30.094 -8.664 13.703 1 97.31 291 ASP A N 1
ATOM 2271 C CA . ASP A 1 291 ? 31.281 -9.188 14.367 1 97.31 291 ASP A CA 1
ATOM 2272 C C . ASP A 1 291 ? 31.641 -10.578 13.836 1 97.31 291 ASP A C 1
ATOM 2274 O O . ASP A 1 291 ? 32.812 -10.898 13.656 1 97.31 291 ASP A O 1
ATOM 2278 N N . ASN A 1 292 ? 30.609 -11.414 13.648 1 98.12 292 ASN A N 1
ATOM 2279 C CA . ASN A 1 292 ? 30.844 -12.727 13.062 1 98.12 292 ASN A CA 1
ATOM 2280 C C . ASN A 1 292 ? 31.531 -12.617 11.703 1 98.12 292 ASN A C 1
ATOM 2282 O O . ASN A 1 292 ? 32.438 -13.383 11.398 1 98.12 292 ASN A O 1
ATOM 2286 N N . PHE A 1 293 ? 31.062 -11.711 10.844 1 98.31 293 PHE A N 1
ATOM 2287 C CA . PHE A 1 293 ? 31.688 -11.469 9.547 1 98.31 293 PHE A CA 1
ATOM 2288 C C . PHE A 1 293 ? 33.125 -11.008 9.711 1 98.31 293 PHE A C 1
ATOM 2290 O O . PHE A 1 293 ? 34.031 -11.523 9.039 1 98.31 293 PHE A O 1
ATOM 2297 N N . ASN A 1 294 ? 33.344 -10.016 10.578 1 98 294 ASN A N 1
ATOM 2298 C CA . ASN A 1 294 ? 34.688 -9.508 10.812 1 98 294 ASN A CA 1
ATOM 2299 C C . ASN A 1 294 ? 35.656 -10.633 11.188 1 98 294 ASN A C 1
ATOM 2301 O O . ASN A 1 294 ? 36.75 -10.711 10.656 1 98 294 ASN A O 1
ATOM 2305 N N . ASN A 1 295 ? 35.25 -11.469 12.086 1 97.44 295 ASN A N 1
ATOM 2306 C CA . ASN A 1 295 ? 36.062 -12.562 12.562 1 97.44 295 ASN A CA 1
ATOM 2307 C C . ASN A 1 295 ? 36.438 -13.539 11.445 1 97.44 295 ASN A C 1
ATOM 2309 O O . ASN A 1 295 ? 37.562 -13.961 11.32 1 97.44 295 ASN A O 1
ATOM 2313 N N . ARG A 1 296 ? 35.438 -13.914 10.641 1 97.12 296 ARG A N 1
ATOM 2314 C CA . ARG A 1 296 ? 35.625 -14.93 9.609 1 97.12 296 ARG A CA 1
ATOM 2315 C C . ARG A 1 296 ? 36.375 -14.352 8.406 1 97.12 296 ARG A C 1
ATOM 2317 O O . ARG A 1 296 ? 37.031 -15.078 7.664 1 97.12 296 ARG A O 1
ATOM 2324 N N . LEU A 1 297 ? 36.25 -13.102 8.188 1 96.56 297 LEU A N 1
ATOM 2325 C CA . LEU A 1 297 ? 36.844 -12.469 7.008 1 96.56 297 LEU A CA 1
ATOM 2326 C C . LEU A 1 297 ? 38.25 -12.016 7.289 1 96.56 297 LEU A C 1
ATOM 2328 O O . LEU A 1 297 ? 39 -11.648 6.371 1 96.56 297 LEU A O 1
ATOM 2332 N N . ASP A 1 298 ? 38.656 -12.07 8.469 1 95.31 298 ASP A N 1
ATOM 2333 C CA . ASP A 1 298 ? 40 -11.617 8.875 1 95.31 298 ASP A CA 1
ATOM 2334 C C . ASP A 1 298 ? 41.094 -12.367 8.109 1 95.31 298 ASP A C 1
ATOM 2336 O O . ASP A 1 298 ? 42.125 -11.781 7.766 1 95.31 298 ASP A O 1
ATOM 2340 N N . LYS A 1 299 ? 40.906 -13.586 7.836 1 93.88 299 LYS A N 1
ATOM 2341 C CA . LYS A 1 299 ? 41.906 -14.422 7.176 1 93.88 299 LYS A CA 1
ATOM 2342 C C . LYS A 1 299 ? 42.156 -13.969 5.738 1 93.88 299 LYS A C 1
ATOM 2344 O O . LYS A 1 299 ? 43.125 -14.375 5.105 1 93.88 299 LYS A O 1
ATOM 2349 N N . TYR A 1 300 ? 41.312 -13.219 5.203 1 93.81 300 TYR A N 1
ATOM 2350 C CA . TYR A 1 300 ? 41.469 -12.727 3.838 1 93.81 300 TYR A CA 1
ATOM 2351 C C . TYR A 1 300 ? 42.031 -11.312 3.824 1 93.81 300 TYR A C 1
ATOM 2353 O O . TYR A 1 300 ? 42.031 -10.641 2.789 1 93.81 300 TYR A O 1
ATOM 2361 N N . ASP A 1 301 ? 42.406 -10.734 4.934 1 91.88 301 ASP A N 1
ATOM 2362 C CA . ASP A 1 301 ? 42.969 -9.391 5.094 1 91.88 301 ASP A CA 1
ATOM 2363 C C . ASP A 1 301 ? 41.938 -8.32 4.766 1 91.88 301 ASP A C 1
ATOM 2365 O O . ASP A 1 301 ? 42.25 -7.32 4.117 1 91.88 301 ASP A O 1
ATOM 2369 N N . ILE A 1 302 ? 40.719 -8.617 4.988 1 92.94 302 ILE A N 1
ATOM 2370 C CA . ILE A 1 302 ? 39.625 -7.645 4.84 1 92.94 302 ILE A CA 1
ATOM 2371 C C . ILE A 1 302 ? 39.469 -6.844 6.129 1 92.94 302 ILE A C 1
ATOM 2373 O O . ILE A 1 302 ? 39.438 -7.418 7.223 1 92.94 302 ILE A O 1
ATOM 2377 N N . ASN A 1 303 ? 39.406 -5.539 5.977 1 89 303 ASN A N 1
ATOM 2378 C CA . ASN A 1 303 ? 39.281 -4.676 7.145 1 89 303 ASN A CA 1
ATOM 2379 C C . ASN A 1 303 ? 37.969 -4.887 7.863 1 89 303 ASN A C 1
ATOM 2381 O O . ASN A 1 303 ? 36.938 -5.051 7.219 1 89 303 ASN A O 1
ATOM 2385 N N . SER A 1 304 ? 38.062 -4.875 9.172 1 94.12 304 SER A N 1
ATOM 2386 C CA . SER A 1 304 ? 36.844 -4.941 9.969 1 94.12 304 SER A CA 1
ATOM 2387 C C . SER A 1 304 ? 36 -3.693 9.789 1 94.12 304 SER A C 1
ATOM 2389 O O . SER A 1 304 ? 36.5 -2.613 9.508 1 94.12 304 SER A O 1
ATOM 2391 N N . ARG A 1 305 ? 34.75 -3.85 9.914 1 94.38 305 ARG A N 1
ATOM 2392 C CA . ARG A 1 305 ? 33.781 -2.76 9.789 1 94.38 305 ARG A CA 1
ATOM 2393 C C . ARG A 1 305 ? 32.812 -2.73 10.977 1 94.38 305 ARG A C 1
ATOM 2395 O O . ARG A 1 305 ? 32.656 -3.74 11.664 1 94.38 305 ARG A O 1
ATOM 2402 N N . LYS A 1 306 ? 32.25 -1.518 11.188 1 94.75 306 LYS A N 1
ATOM 2403 C CA . LYS A 1 306 ? 31.219 -1.388 12.234 1 94.75 306 LYS A CA 1
ATOM 2404 C C . LYS A 1 306 ? 29.891 -1.958 11.773 1 94.75 306 LYS A C 1
ATOM 2406 O O . LYS A 1 306 ? 29.031 -2.287 12.602 1 94.75 306 LYS A O 1
ATOM 2411 N N . SER A 1 307 ? 29.719 -2.018 10.484 1 94.69 307 SER A N 1
ATOM 2412 C CA . SER A 1 307 ? 28.516 -2.605 9.914 1 94.69 307 SER A CA 1
ATOM 2413 C C . SER A 1 307 ? 28.766 -3.143 8.508 1 94.69 307 SER A C 1
ATOM 2415 O O . SER A 1 307 ? 29.641 -2.658 7.805 1 94.69 307 SER A O 1
ATOM 2417 N N . TRP A 1 308 ? 28.062 -4.137 8.156 1 96 308 TRP A N 1
ATOM 2418 C CA . TRP A 1 308 ? 28.109 -4.711 6.812 1 96 308 TRP A CA 1
ATOM 2419 C C . TRP A 1 308 ? 26.766 -4.566 6.102 1 96 308 TRP A C 1
ATOM 2421 O O . TRP A 1 308 ? 25.719 -4.797 6.699 1 96 308 TRP A O 1
ATOM 2431 N N . SER A 1 309 ? 26.797 -4.105 4.867 1 94.06 309 SER A N 1
ATOM 2432 C CA . SER A 1 309 ? 25.625 -4.113 3.992 1 94.06 309 SER A CA 1
ATOM 2433 C C . SER A 1 309 ? 25.469 -5.457 3.287 1 94.06 309 SER A C 1
ATOM 2435 O O . SER A 1 309 ? 25.875 -5.609 2.135 1 94.06 309 SER A O 1
ATOM 2437 N N . ALA A 1 310 ? 24.828 -6.324 3.912 1 95.94 310 ALA A N 1
ATOM 2438 C CA . ALA A 1 310 ? 24.641 -7.672 3.383 1 95.94 310 ALA A CA 1
ATOM 2439 C C . ALA A 1 310 ? 23.25 -7.828 2.752 1 95.94 310 ALA A C 1
ATOM 2441 O O . ALA A 1 310 ? 22.375 -6.984 2.949 1 95.94 310 ALA A O 1
ATOM 2442 N N . ILE A 1 311 ? 23.109 -8.828 1.883 1 97.38 311 ILE A N 1
ATOM 2443 C CA . ILE A 1 311 ? 21.797 -9.312 1.481 1 97.38 311 ILE A CA 1
ATOM 2444 C C . ILE A 1 311 ? 21.219 -10.211 2.576 1 97.38 311 ILE A C 1
ATOM 2446 O O . ILE A 1 311 ? 21.75 -11.297 2.84 1 97.38 311 ILE A O 1
ATOM 2450 N N . ASN A 1 312 ? 20.172 -9.742 3.23 1 97.81 312 ASN A N 1
ATOM 2451 C CA . ASN A 1 312 ? 19.578 -10.516 4.316 1 97.81 312 ASN A CA 1
ATOM 2452 C C . ASN A 1 312 ? 18.5 -11.461 3.807 1 97.81 312 ASN A C 1
ATOM 2454 O O . ASN A 1 312 ? 17.312 -11.133 3.832 1 97.81 312 ASN A O 1
ATOM 2458 N N . LEU A 1 313 ? 18.922 -12.633 3.502 1 98.38 313 LEU A N 1
ATOM 2459 C CA . LEU A 1 313 ? 18 -13.633 2.963 1 98.38 313 LEU A CA 1
ATOM 2460 C C . LEU A 1 313 ? 16.984 -14.062 4.02 1 98.38 313 LEU A C 1
ATOM 2462 O O . LEU A 1 313 ? 17.328 -14.227 5.191 1 98.38 313 LEU A O 1
ATOM 2466 N N . PHE A 1 314 ? 15.758 -14.203 3.648 1 97.12 314 PHE A N 1
ATOM 2467 C CA . PHE A 1 314 ? 14.617 -14.703 4.406 1 97.12 314 PHE A CA 1
ATOM 2468 C C . PHE A 1 314 ? 14.133 -13.664 5.406 1 97.12 314 PHE A C 1
ATOM 2470 O O . PHE A 1 314 ? 13.125 -13.875 6.094 1 97.12 314 PHE A O 1
ATOM 2477 N N . PHE A 1 315 ? 14.828 -12.539 5.527 1 96.75 315 PHE A N 1
ATOM 2478 C CA . PHE A 1 315 ? 14.406 -11.469 6.426 1 96.75 315 PHE A CA 1
ATOM 2479 C C . PHE A 1 315 ? 13.227 -10.711 5.84 1 96.75 315 PHE A C 1
ATOM 2481 O O . PHE A 1 315 ? 13.328 -10.133 4.754 1 96.75 315 PHE A O 1
ATOM 2488 N N . ASN A 1 316 ? 12.109 -10.727 6.574 1 95.56 316 ASN A N 1
ATOM 2489 C CA . ASN A 1 316 ? 10.867 -10.086 6.137 1 95.56 316 ASN A CA 1
ATOM 2490 C C . ASN A 1 316 ? 10.836 -8.609 6.508 1 95.56 316 ASN A C 1
ATOM 2492 O O . ASN A 1 316 ? 10.469 -8.258 7.629 1 95.56 316 ASN A O 1
ATOM 2496 N N . THR A 1 317 ? 11.133 -7.754 5.492 1 95 317 THR A N 1
ATOM 2497 C CA . THR A 1 317 ? 11.109 -6.312 5.719 1 95 317 THR A CA 1
ATOM 2498 C C . THR A 1 317 ? 10.266 -5.609 4.664 1 95 317 THR A C 1
ATOM 2500 O O . THR A 1 317 ? 9.938 -6.195 3.629 1 95 317 THR A O 1
ATOM 2503 N N . ALA A 1 318 ? 9.836 -4.395 4.957 1 93.69 318 ALA A N 1
ATOM 2504 C CA . ALA A 1 318 ? 9.055 -3.586 4.02 1 93.69 318 ALA A CA 1
ATOM 2505 C C . ALA A 1 318 ? 9.219 -2.098 4.312 1 93.69 318 ALA A C 1
ATOM 2507 O O . ALA A 1 318 ? 9.617 -1.716 5.418 1 93.69 318 ALA A O 1
ATOM 2508 N N . ILE A 1 319 ? 9.031 -1.279 3.328 1 93.5 319 ILE A N 1
ATOM 2509 C CA . ILE A 1 319 ? 8.875 0.165 3.457 1 93.5 319 ILE A CA 1
ATOM 2510 C C . ILE A 1 319 ? 7.461 0.569 3.049 1 93.5 319 ILE A C 1
ATOM 2512 O O . ILE A 1 319 ? 7.035 0.309 1.922 1 93.5 319 ILE A O 1
ATOM 2516 N N . ASP A 1 320 ? 6.801 1.144 3.92 1 88.44 320 ASP A N 1
ATOM 2517 C CA . ASP A 1 320 ? 5.41 1.451 3.59 1 88.44 320 ASP A CA 1
ATOM 2518 C C . ASP A 1 320 ? 5.293 2.834 2.951 1 88.44 320 ASP A C 1
ATOM 2520 O O . ASP A 1 320 ? 6.297 3.51 2.73 1 88.44 320 ASP A O 1
ATOM 2524 N N . ALA A 1 321 ? 4.094 3.246 2.631 1 83 321 ALA A N 1
ATOM 2525 C CA . ALA A 1 321 ? 3.832 4.48 1.896 1 83 321 ALA A CA 1
ATOM 2526 C C . ALA A 1 321 ? 4.156 5.703 2.746 1 83 321 ALA A C 1
ATOM 2528 O O . ALA A 1 321 ? 4.328 6.805 2.219 1 83 321 ALA A O 1
ATOM 2529 N N . ASN A 1 322 ? 4.254 5.543 4.074 1 79.88 322 ASN A N 1
ATOM 2530 C CA . ASN A 1 322 ? 4.586 6.645 4.973 1 79.88 322 ASN A CA 1
ATOM 2531 C C . ASN A 1 322 ? 6.066 6.648 5.336 1 79.88 322 ASN A C 1
ATOM 2533 O O . ASN A 1 322 ? 6.465 7.262 6.328 1 79.88 322 ASN A O 1
ATOM 2537 N N . ASN A 1 323 ? 6.832 5.867 4.609 1 87.19 323 ASN A N 1
ATOM 2538 C CA . ASN A 1 323 ? 8.289 5.852 4.719 1 87.19 323 ASN A CA 1
ATOM 2539 C C . ASN A 1 323 ? 8.75 5.062 5.938 1 87.19 323 ASN A C 1
ATOM 2541 O O . ASN A 1 323 ? 9.898 5.188 6.363 1 87.19 323 ASN A O 1
ATOM 2545 N N . VAL A 1 324 ? 7.844 4.316 6.488 1 89.25 324 VAL A N 1
ATOM 2546 C CA . VAL A 1 324 ? 8.227 3.539 7.66 1 89.25 324 VAL A CA 1
ATOM 2547 C C . VAL A 1 324 ? 8.844 2.211 7.223 1 89.25 324 VAL A C 1
ATOM 2549 O O . VAL A 1 324 ? 8.266 1.496 6.398 1 89.25 324 VAL A O 1
ATOM 2552 N N . ALA A 1 325 ? 9.992 1.96 7.723 1 92.38 325 ALA A N 1
ATOM 2553 C CA . ALA A 1 325 ? 10.617 0.652 7.543 1 92.38 325 ALA A CA 1
ATOM 2554 C C . ALA A 1 325 ? 10.164 -0.328 8.625 1 92.38 325 ALA A C 1
ATOM 2556 O O . ALA A 1 325 ? 10.25 -0.032 9.812 1 92.38 325 ALA A O 1
ATOM 2557 N N . SER A 1 326 ? 9.641 -1.407 8.195 1 92.25 326 SER A N 1
ATOM 2558 C CA . SER A 1 326 ? 9.125 -2.393 9.133 1 92.25 326 SER A CA 1
ATOM 2559 C C . SER A 1 326 ? 9.68 -3.781 8.852 1 92.25 326 SER A C 1
ATOM 2561 O O . SER A 1 326 ? 10.289 -4.008 7.797 1 92.25 326 SER A O 1
ATOM 2563 N N . PHE A 1 327 ? 9.617 -4.621 9.805 1 93 327 PHE A N 1
ATOM 2564 C CA . PHE A 1 327 ? 9.938 -6.031 9.609 1 93 327 PHE A CA 1
ATOM 2565 C C . PHE A 1 327 ? 9.016 -6.914 10.438 1 93 327 PHE A C 1
ATOM 2567 O O . PHE A 1 327 ? 8.336 -6.43 11.352 1 93 327 PHE A O 1
ATOM 2574 N N . ASP A 1 328 ? 8.875 -8.102 10.094 1 93.12 328 ASP A N 1
ATOM 2575 C CA . ASP A 1 328 ? 8.047 -9.117 10.734 1 93.12 328 ASP A CA 1
ATOM 2576 C C . ASP A 1 328 ? 8.68 -10.5 10.625 1 93.12 328 ASP A C 1
ATOM 2578 O O . ASP A 1 328 ? 9.805 -10.633 10.125 1 93.12 328 ASP A O 1
ATOM 2582 N N . GLU A 1 329 ? 8.016 -11.461 11.18 1 92.5 329 GLU A N 1
ATOM 2583 C CA . GLU A 1 329 ? 8.5 -12.836 11.102 1 92.5 329 GLU A CA 1
ATOM 2584 C C . GLU A 1 329 ? 8.75 -13.25 9.648 1 92.5 329 GLU A C 1
ATOM 2586 O O . GLU A 1 329 ? 7.973 -12.898 8.758 1 92.5 329 GLU A O 1
ATOM 2591 N N . PRO A 1 330 ? 9.828 -14 9.43 1 93.62 330 PRO A N 1
ATOM 2592 C CA . PRO A 1 330 ? 10.148 -14.438 8.07 1 93.62 330 PRO A CA 1
ATOM 2593 C C . PRO A 1 330 ? 9.07 -15.352 7.48 1 93.62 330 PRO A C 1
ATOM 2595 O O . PRO A 1 330 ? 8.367 -16.047 8.219 1 93.62 330 PRO A O 1
ATOM 2598 N N . TRP A 1 331 ? 9.055 -15.422 6.133 1 92.38 331 TRP A N 1
ATOM 2599 C CA . TRP A 1 331 ? 8.102 -16.25 5.395 1 92.38 331 TRP A CA 1
ATOM 2600 C C . TRP A 1 331 ? 8.664 -17.641 5.16 1 92.38 331 TRP A C 1
ATOM 2602 O O . TRP A 1 331 ? 7.926 -18.562 4.801 1 92.38 331 TRP A O 1
ATOM 2612 N N . SER A 1 332 ? 10.016 -17.812 5.332 1 93.06 332 SER A N 1
ATOM 2613 C CA . SER A 1 332 ? 10.656 -19.078 4.965 1 93.06 332 SER A CA 1
ATOM 2614 C C . SER A 1 332 ? 10.148 -20.219 5.824 1 93.06 332 SER A C 1
ATOM 2616 O O . SER A 1 332 ? 9.938 -20.062 7.027 1 93.06 332 SER A O 1
ATOM 2618 N N . ARG A 1 333 ? 9.945 -21.359 5.219 1 89.5 333 ARG A N 1
ATOM 2619 C CA . ARG A 1 333 ? 9.57 -22.625 5.848 1 89.5 333 ARG A CA 1
ATOM 2620 C C . ARG A 1 333 ? 10.75 -23.594 5.871 1 89.5 333 ARG A C 1
ATOM 2622 O O . ARG A 1 333 ? 11.75 -23.391 5.172 1 89.5 333 ARG A O 1
ATOM 2629 N N . PRO A 1 334 ? 10.656 -24.625 6.75 1 88.69 334 PRO A N 1
ATOM 2630 C CA . PRO A 1 334 ? 11.75 -25.594 6.773 1 88.69 334 PRO A CA 1
ATOM 2631 C C . PRO A 1 334 ? 12.039 -26.188 5.395 1 88.69 334 PRO A C 1
ATOM 2633 O O . PRO A 1 334 ? 11.141 -26.719 4.746 1 88.69 334 PRO A O 1
ATOM 2636 N N . GLY A 1 335 ? 13.266 -26.031 4.965 1 92 335 GLY A N 1
ATOM 2637 C CA . GLY A 1 335 ? 13.68 -26.609 3.699 1 92 335 GLY A CA 1
ATOM 2638 C C . GLY A 1 335 ? 13.68 -25.609 2.557 1 92 335 GLY A C 1
ATOM 2639 O O . GLY A 1 335 ? 14.219 -25.891 1.481 1 92 335 GLY A O 1
ATOM 2640 N N . ASP A 1 336 ? 13.117 -24.422 2.74 1 94.69 336 ASP A N 1
ATOM 2641 C CA . ASP A 1 336 ? 13.133 -23.391 1.71 1 94.69 336 ASP A CA 1
ATOM 2642 C C . ASP A 1 336 ? 14.562 -22.938 1.413 1 94.69 336 ASP A C 1
ATOM 2644 O O . ASP A 1 336 ? 15.445 -23.062 2.262 1 94.69 336 ASP A O 1
ATOM 2648 N N . TYR A 1 337 ? 14.797 -22.406 0.198 1 97.81 337 TYR A N 1
ATOM 2649 C CA . TYR A 1 337 ? 16.156 -22.031 -0.178 1 97.81 337 TYR A CA 1
ATOM 2650 C C . TYR A 1 337 ? 16.141 -20.984 -1.284 1 97.81 337 TYR A C 1
ATOM 2652 O O . TYR A 1 337 ? 15.109 -20.719 -1.9 1 97.81 337 TYR A O 1
ATOM 2660 N N . VAL A 1 338 ? 17.219 -20.359 -1.429 1 98.56 338 VAL A N 1
ATOM 2661 C CA . VAL A 1 338 ? 17.562 -19.578 -2.605 1 98.56 338 VAL A CA 1
ATOM 2662 C C . VAL A 1 338 ? 18.75 -20.219 -3.334 1 98.56 338 VAL A C 1
ATOM 2664 O O . VAL A 1 338 ? 19.688 -20.703 -2.701 1 98.56 338 VAL A O 1
ATOM 2667 N N . LEU A 1 339 ? 18.672 -20.312 -4.633 1 98.69 339 LEU A N 1
ATOM 2668 C CA . LEU A 1 339 ? 19.734 -20.844 -5.473 1 98.69 339 LEU A CA 1
ATOM 2669 C C . LEU A 1 339 ? 20.359 -19.75 -6.332 1 98.69 339 LEU A C 1
ATOM 2671 O O . LEU A 1 339 ? 19.672 -19.125 -7.145 1 98.69 339 LEU A O 1
ATOM 2675 N N . PHE A 1 340 ? 21.641 -19.594 -6.172 1 98.62 340 PHE A N 1
ATOM 2676 C CA . PHE A 1 340 ? 22.391 -18.609 -6.938 1 98.62 340 PHE A CA 1
ATOM 2677 C C . PHE A 1 340 ? 23.312 -19.297 -7.941 1 98.62 340 PHE A C 1
ATOM 2679 O O . PHE A 1 340 ? 23.672 -20.453 -7.773 1 98.62 340 PHE A O 1
ATOM 2686 N N . ARG A 1 341 ? 23.641 -18.578 -8.969 1 98.69 341 ARG A N 1
ATOM 2687 C CA . ARG A 1 341 ? 24.75 -18.938 -9.859 1 98.69 341 ARG A CA 1
ATOM 2688 C C . ARG A 1 341 ? 25.844 -17.875 -9.828 1 98.69 341 ARG A C 1
ATOM 2690 O O . ARG A 1 341 ? 25.578 -16.703 -10.07 1 98.69 341 ARG A O 1
ATOM 2697 N N . ALA A 1 342 ? 27.062 -18.266 -9.547 1 98.69 342 ALA A N 1
ATOM 2698 C CA . ALA A 1 342 ? 28.188 -17.328 -9.539 1 98.69 342 ALA A CA 1
ATOM 2699 C C . ALA A 1 342 ? 28.562 -16.922 -10.961 1 98.69 342 ALA A C 1
ATOM 2701 O O . ALA A 1 342 ? 28.719 -17.781 -11.836 1 98.69 342 ALA A O 1
ATOM 2702 N N . LEU A 1 343 ? 28.703 -15.672 -11.18 1 98.38 343 LEU A N 1
ATOM 2703 C CA . LEU A 1 343 ? 29.078 -15.188 -12.5 1 98.38 343 LEU A CA 1
ATOM 2704 C C . LEU A 1 343 ? 30.578 -14.891 -12.57 1 98.38 343 LEU A C 1
ATOM 2706 O O . LEU A 1 343 ? 31.125 -14.656 -13.648 1 98.38 343 LEU A O 1
ATOM 2710 N N . LYS A 1 344 ? 31.203 -14.898 -11.375 1 97.44 344 LYS A N 1
ATOM 2711 C CA . LYS A 1 344 ? 32.625 -14.742 -11.172 1 97.44 344 LYS A CA 1
ATOM 2712 C C . LYS A 1 344 ? 33.156 -15.711 -10.109 1 97.44 344 LYS A C 1
ATOM 2714 O O . LYS A 1 344 ? 32.344 -16.391 -9.445 1 97.44 344 LYS A O 1
ATOM 2719 N N . ASP A 1 345 ? 34.562 -15.812 -10.133 1 98.44 345 ASP A N 1
ATOM 2720 C CA . ASP A 1 345 ? 35.094 -16.438 -8.93 1 98.44 345 ASP A CA 1
ATOM 2721 C C . ASP A 1 345 ? 34.812 -15.602 -7.688 1 98.44 345 ASP A C 1
ATOM 2723 O O . ASP A 1 345 ? 35.156 -14.43 -7.625 1 98.44 345 ASP A O 1
ATOM 2727 N N . LEU A 1 346 ? 34.125 -16.266 -6.75 1 98.5 346 LEU A N 1
ATOM 2728 C CA . LEU A 1 346 ? 33.625 -15.477 -5.625 1 98.5 346 LEU A CA 1
ATOM 2729 C C . LEU A 1 346 ? 34.125 -16.047 -4.301 1 98.5 346 LEU A C 1
ATOM 2731 O O . LEU A 1 346 ? 34.281 -17.266 -4.156 1 98.5 346 LEU A O 1
ATOM 2735 N N . THR A 1 347 ? 34.5 -15.242 -3.383 1 98.31 347 THR A N 1
ATOM 2736 C CA . THR A 1 347 ? 34.594 -15.539 -1.959 1 98.31 347 THR A CA 1
ATOM 2737 C C . THR A 1 347 ? 33.344 -15.117 -1.218 1 98.31 347 THR A C 1
ATOM 2739 O O . THR A 1 347 ? 33.031 -13.93 -1.108 1 98.31 347 THR A O 1
ATOM 2742 N N . CYS A 1 348 ? 32.625 -16.125 -0.734 1 98.44 348 CYS A N 1
ATOM 2743 C CA . CYS A 1 348 ? 31.297 -15.875 -0.154 1 98.44 348 CYS A CA 1
ATOM 2744 C C . CYS A 1 348 ? 31.312 -16.094 1.354 1 98.44 348 CYS A C 1
ATOM 2746 O O . CYS A 1 348 ? 32.219 -16.766 1.876 1 98.44 348 CYS A O 1
ATOM 2748 N N . ILE A 1 349 ? 30.453 -15.508 2.051 1 98.44 349 ILE A N 1
ATOM 2749 C CA . ILE A 1 349 ? 30.219 -15.734 3.473 1 98.44 349 ILE A CA 1
ATOM 2750 C C . ILE A 1 349 ? 28.719 -15.695 3.768 1 98.44 349 ILE A C 1
ATOM 2752 O O . ILE A 1 349 ? 28 -14.875 3.211 1 98.44 349 ILE A O 1
ATOM 2756 N N . SER A 1 350 ? 28.188 -16.641 4.496 1 98.56 350 SER A N 1
ATOM 2757 C CA . SER A 1 350 ? 26.797 -16.703 4.969 1 98.56 350 SER A CA 1
ATOM 2758 C C . SER A 1 350 ? 26.75 -16.797 6.488 1 98.56 350 SER A C 1
ATOM 2760 O O . SER A 1 350 ? 27.594 -17.438 7.109 1 98.56 350 SER A O 1
ATOM 2762 N N . SER A 1 351 ? 25.797 -16.125 7.031 1 98.31 351 SER A N 1
ATOM 2763 C CA . SER A 1 351 ? 25.609 -16.203 8.477 1 98.31 351 SER A CA 1
ATOM 2764 C C . SER A 1 351 ? 24.266 -16.844 8.82 1 98.31 351 SER A C 1
ATOM 2766 O O . SER A 1 351 ? 23.375 -16.938 7.973 1 98.31 351 SER A O 1
ATOM 2768 N N . ALA A 1 352 ? 24.109 -17.406 9.969 1 98.25 352 ALA A N 1
ATOM 2769 C CA . ALA A 1 352 ? 22.859 -17.656 10.664 1 98.25 352 ALA A CA 1
ATOM 2770 C C . ALA A 1 352 ? 22.625 -16.641 11.773 1 98.25 352 ALA A C 1
ATOM 2772 O O . ALA A 1 352 ? 23.172 -16.766 12.867 1 98.25 352 ALA A O 1
ATOM 2773 N N . CYS A 1 353 ? 21.812 -15.703 11.477 1 97.38 353 CYS A N 1
ATOM 2774 C CA . CYS A 1 353 ? 21.656 -14.516 12.312 1 97.38 353 CYS A CA 1
ATOM 2775 C C . CYS A 1 353 ? 21.344 -14.891 13.758 1 97.38 353 CYS A C 1
ATOM 2777 O O . CYS A 1 353 ? 20.531 -15.781 14.008 1 97.38 353 CYS A O 1
ATOM 2779 N N . PRO A 1 354 ? 21.875 -14.234 14.75 1 96.44 354 PRO A N 1
ATOM 2780 C CA . PRO A 1 354 ? 21.703 -14.586 16.156 1 96.44 354 PRO A CA 1
ATOM 2781 C C . PRO A 1 354 ? 20.5 -13.914 16.797 1 96.44 354 PRO A C 1
ATOM 2783 O O . PRO A 1 354 ? 20.219 -14.141 17.984 1 96.44 354 PRO A O 1
ATOM 2786 N N . CYS A 1 355 ? 19.797 -13.125 16.109 1 95.31 355 CYS A N 1
ATOM 2787 C CA . CYS A 1 355 ? 18.766 -12.305 16.719 1 95.31 355 CYS A CA 1
ATOM 2788 C C . CYS A 1 355 ? 17.703 -13.164 17.391 1 95.31 355 CYS A C 1
ATOM 2790 O O . CYS A 1 355 ? 17.094 -14.023 16.75 1 95.31 355 CYS A O 1
ATOM 2792 N N . ASP A 1 356 ? 17.391 -12.969 18.641 1 93.12 356 ASP A N 1
ATOM 2793 C CA . ASP A 1 356 ? 16.391 -13.703 19.406 1 93.12 356 ASP A CA 1
ATOM 2794 C C . ASP A 1 356 ? 15.547 -12.75 20.25 1 93.12 356 ASP A C 1
ATOM 2796 O O . ASP A 1 356 ? 14.867 -13.18 21.188 1 93.12 356 ASP A O 1
ATOM 2800 N N . VAL A 1 357 ? 15.688 -11.508 19.969 1 90.75 357 VAL A N 1
ATOM 2801 C CA . VAL A 1 357 ? 15.047 -10.531 20.859 1 90.75 357 VAL A CA 1
ATOM 2802 C C . VAL A 1 357 ? 13.852 -9.898 20.141 1 90.75 357 VAL A C 1
ATOM 2804 O O . VAL A 1 357 ? 13.086 -9.156 20.75 1 90.75 357 VAL A O 1
ATOM 2807 N N . ASP A 1 358 ? 13.648 -10.156 18.844 1 90.19 358 ASP A N 1
ATOM 2808 C CA . ASP A 1 358 ? 12.523 -9.633 18.062 1 90.19 358 ASP A CA 1
ATOM 2809 C C . ASP A 1 358 ? 12.078 -10.633 17 1 90.19 358 ASP A C 1
ATOM 2811 O O . ASP A 1 358 ? 12.469 -11.797 17.047 1 90.19 358 ASP A O 1
ATOM 2815 N N . ALA A 1 359 ? 11.266 -10.219 16.078 1 90.19 359 ALA A N 1
ATOM 2816 C CA . ALA A 1 359 ? 10.586 -11.141 15.18 1 90.19 359 ALA A CA 1
ATOM 2817 C C . ALA A 1 359 ? 11.492 -11.555 14.023 1 90.19 359 ALA A C 1
ATOM 2819 O O . ALA A 1 359 ? 11.156 -12.453 13.25 1 90.19 359 ALA A O 1
ATOM 2820 N N . ALA A 1 360 ? 12.68 -11.039 13.844 1 91.94 360 ALA A N 1
ATOM 2821 C CA . ALA A 1 360 ? 13.531 -11.195 12.672 1 91.94 360 ALA A CA 1
ATOM 2822 C C . ALA A 1 360 ? 13.758 -12.672 12.352 1 91.94 360 ALA A C 1
ATOM 2824 O O . ALA A 1 360 ? 13.875 -13.055 11.18 1 91.94 360 ALA A O 1
ATOM 2825 N N . ASN A 1 361 ? 13.938 -13.539 13.414 1 92.31 361 ASN A N 1
ATOM 2826 C CA . ASN A 1 361 ? 14.102 -14.977 13.266 1 92.31 361 ASN A CA 1
ATOM 2827 C C . ASN A 1 361 ? 12.992 -15.742 13.969 1 92.31 361 ASN A C 1
ATOM 2829 O O . ASN A 1 361 ? 13.203 -16.859 14.438 1 92.31 361 ASN A O 1
ATOM 2833 N N . GLY A 1 362 ? 11.852 -15.031 14.219 1 86.31 362 GLY A N 1
ATOM 2834 C CA . GLY A 1 362 ? 10.781 -15.648 14.992 1 86.31 362 GLY A CA 1
ATOM 2835 C C . GLY A 1 362 ? 11.148 -15.875 16.438 1 86.31 362 GLY A C 1
ATOM 2836 O O . GLY A 1 362 ? 10.68 -16.828 17.062 1 86.31 362 GLY A O 1
ATOM 2837 N N . TRP A 1 363 ? 12.125 -15.133 16.969 1 88.25 363 TRP A N 1
ATOM 2838 C CA . TRP A 1 363 ? 12.617 -15.172 18.344 1 88.25 363 TRP A CA 1
ATOM 2839 C C . TRP A 1 363 ? 13.328 -16.484 18.625 1 88.25 363 TRP A C 1
ATOM 2841 O O . TRP A 1 363 ? 13.438 -16.891 19.781 1 88.25 363 TRP A O 1
ATOM 2851 N N . ASN A 1 364 ? 13.664 -17.188 17.594 1 89.31 364 ASN A N 1
ATOM 2852 C CA . ASN A 1 364 ? 14.305 -18.484 17.719 1 89.31 364 ASN A CA 1
ATOM 2853 C C . ASN A 1 364 ? 15.375 -18.688 16.641 1 89.31 364 ASN A C 1
ATOM 2855 O O . ASN A 1 364 ? 15.125 -19.359 15.633 1 89.31 364 ASN A O 1
ATOM 2859 N N . PRO A 1 365 ? 16.578 -18.297 16.922 1 93.94 365 PRO A N 1
ATOM 2860 C CA . PRO A 1 365 ? 17.625 -18.5 15.93 1 93.94 365 PRO A CA 1
ATOM 2861 C C . PRO A 1 365 ? 17.906 -19.984 15.68 1 93.94 365 PRO A C 1
ATOM 2863 O O . PRO A 1 365 ? 17.969 -20.781 16.625 1 93.94 365 PRO A O 1
ATOM 2866 N N . THR A 1 366 ? 18 -20.406 14.484 1 94 366 THR A N 1
ATOM 2867 C CA . THR A 1 366 ? 18.312 -21.766 14.047 1 94 366 THR A CA 1
ATOM 2868 C C . THR A 1 366 ? 19.469 -21.766 13.062 1 94 366 THR A C 1
ATOM 2870 O O . THR A 1 366 ? 20.188 -20.766 12.93 1 94 366 THR A O 1
ATOM 2873 N N . ASP A 1 367 ? 19.781 -22.938 12.523 1 96.44 367 ASP A N 1
ATOM 2874 C CA . ASP A 1 367 ? 20.938 -23.109 11.648 1 96.44 367 ASP A CA 1
ATOM 2875 C C . ASP A 1 367 ? 20.594 -22.766 10.203 1 96.44 367 ASP A C 1
ATOM 2877 O O . ASP A 1 367 ? 19.406 -22.688 9.844 1 96.44 367 ASP A O 1
ATOM 2881 N N . ILE A 1 368 ? 21.609 -22.5 9.406 1 98.12 368 ILE A N 1
ATOM 2882 C CA . ILE A 1 368 ? 21.547 -22.375 7.949 1 98.12 368 ILE A CA 1
ATOM 2883 C C . ILE A 1 368 ? 22.422 -23.469 7.316 1 98.12 368 ILE A C 1
ATOM 2885 O O . ILE A 1 368 ? 23.344 -23.969 7.953 1 98.12 368 ILE A O 1
ATOM 2889 N N . PHE A 1 369 ? 22.062 -23.906 6.172 1 98.56 369 PHE A N 1
ATOM 2890 C CA . PHE A 1 369 ? 22.859 -24.891 5.449 1 98.56 369 PHE A CA 1
ATOM 2891 C C . PHE A 1 369 ? 23.203 -24.391 4.055 1 98.56 369 PHE A C 1
ATOM 2893 O O . PHE A 1 369 ? 22.359 -23.812 3.363 1 98.56 369 PHE A O 1
ATOM 2900 N N . VAL A 1 370 ? 24.5 -24.578 3.615 1 98.69 370 VAL A N 1
ATOM 2901 C CA . VAL A 1 370 ? 24.953 -24.125 2.305 1 98.69 370 VAL A CA 1
ATOM 2902 C C . VAL A 1 370 ? 25.453 -25.328 1.489 1 98.69 370 VAL A C 1
ATOM 2904 O O . VAL A 1 370 ? 26.219 -26.141 1.989 1 98.69 370 VAL A O 1
ATOM 2907 N N . ARG A 1 371 ? 24.984 -25.406 0.255 1 98.5 371 ARG A N 1
ATOM 2908 C CA . ARG A 1 371 ? 25.516 -26.344 -0.734 1 98.5 371 ARG A CA 1
ATOM 2909 C C . ARG A 1 371 ? 26.031 -25.609 -1.967 1 98.5 371 ARG A C 1
ATOM 2911 O O . ARG A 1 371 ? 25.469 -24.578 -2.35 1 98.5 371 ARG A O 1
ATOM 2918 N N . THR A 1 372 ? 27.047 -26.078 -2.57 1 98.25 372 THR A N 1
ATOM 2919 C CA . THR A 1 372 ? 27.469 -25.594 -3.885 1 98.25 372 THR A CA 1
ATOM 2920 C C . THR A 1 372 ? 27.469 -26.734 -4.898 1 98.25 372 THR A C 1
ATOM 2922 O O . THR A 1 372 ? 27.609 -27.906 -4.531 1 98.25 372 THR A O 1
ATOM 2925 N N . TYR A 1 373 ? 27.219 -26.453 -6.133 1 98.06 373 TYR A N 1
ATOM 2926 C CA . TYR A 1 373 ? 27.125 -27.438 -7.207 1 98.06 373 TYR A CA 1
ATOM 2927 C C . TYR A 1 373 ? 28.016 -27.031 -8.383 1 98.06 373 TYR A C 1
ATOM 2929 O O . TYR A 1 373 ? 28.297 -25.859 -8.586 1 98.06 373 TYR A O 1
ATOM 2937 N N . SER A 1 374 ? 28.312 -28.016 -9.164 1 97.12 374 SER A N 1
ATOM 2938 C CA . SER A 1 374 ? 29.141 -27.812 -10.352 1 97.12 374 SER A CA 1
ATOM 2939 C C . SER A 1 374 ? 28.375 -27.047 -11.422 1 97.12 374 SER A C 1
ATOM 2941 O O . SER A 1 374 ? 27.141 -27.094 -11.477 1 97.12 374 SER A O 1
ATOM 2943 N N . LYS A 1 375 ? 29.125 -26.328 -12.242 1 96.38 375 LYS A N 1
ATOM 2944 C CA . LYS A 1 375 ? 28.547 -25.578 -13.352 1 96.38 375 LYS A CA 1
ATOM 2945 C C . LYS A 1 375 ? 28.062 -26.5 -14.461 1 96.38 375 LYS A C 1
ATOM 2947 O O . LYS A 1 375 ? 27.344 -26.078 -15.367 1 96.38 375 LYS A O 1
ATOM 2952 N N . GLU A 1 376 ? 28.406 -27.734 -14.43 1 93.69 376 GLU A N 1
ATOM 2953 C CA . GLU A 1 376 ? 28.078 -28.688 -15.484 1 93.69 376 GLU A CA 1
ATOM 2954 C C . GLU A 1 376 ? 26.578 -28.922 -15.578 1 93.69 376 GLU A C 1
ATOM 2956 O O . GLU A 1 376 ? 26.047 -29.156 -16.672 1 93.69 376 GLU A O 1
ATOM 2961 N N . LYS A 1 377 ? 25.969 -28.859 -14.453 1 88.75 377 LYS A N 1
ATOM 2962 C CA . LYS A 1 377 ? 24.516 -29.031 -14.445 1 88.75 377 LYS A CA 1
ATOM 2963 C C . LYS A 1 377 ? 23.797 -27.688 -14.492 1 88.75 377 LYS A C 1
ATOM 2965 O O . LYS A 1 377 ? 24.219 -26.719 -13.844 1 88.75 377 LYS A O 1
ATOM 2970 N N . LYS A 1 378 ? 22.75 -27.734 -15.305 1 91.88 378 LYS A N 1
ATOM 2971 C CA . LYS A 1 378 ? 21.938 -26.531 -15.391 1 91.88 378 LYS A CA 1
ATOM 2972 C C . LYS A 1 378 ? 20.594 -26.719 -14.695 1 91.88 378 LYS A C 1
ATOM 2974 O O . LYS A 1 378 ? 20 -27.781 -14.766 1 91.88 378 LYS A O 1
ATOM 2979 N N . TYR A 1 379 ? 20.172 -25.703 -14.008 1 94.62 379 TYR A N 1
ATOM 2980 C CA . TYR A 1 379 ? 18.891 -25.734 -13.297 1 94.62 379 TYR A CA 1
ATOM 2981 C C . TYR A 1 379 ? 17.906 -24.734 -13.875 1 94.62 379 TYR A C 1
ATOM 2983 O O . TYR A 1 379 ? 18.312 -23.641 -14.305 1 94.62 379 TYR A O 1
ATOM 2991 N N . SER A 1 380 ? 16.656 -25.094 -13.875 1 93.19 380 SER A N 1
ATOM 2992 C CA . SER A 1 380 ? 15.625 -24.188 -14.367 1 93.19 380 SER A CA 1
ATOM 2993 C C . SER A 1 380 ? 15.422 -23.016 -13.43 1 93.19 380 SER A C 1
ATOM 2995 O O . SER A 1 380 ? 15.531 -23.156 -12.211 1 93.19 380 SER A O 1
ATOM 2997 N N . LYS A 1 381 ? 15.156 -21.812 -13.961 1 96 381 LYS A N 1
ATOM 2998 C CA . LYS A 1 381 ? 14.742 -20.656 -13.156 1 96 381 LYS A CA 1
ATOM 2999 C C . LYS A 1 381 ? 13.336 -20.859 -12.609 1 96 381 LYS A C 1
ATOM 3001 O O . LYS A 1 381 ? 12.438 -21.297 -13.32 1 96 381 LYS A O 1
ATOM 3006 N N . ALA A 1 382 ? 13.148 -20.516 -11.289 1 97.56 382 ALA A N 1
ATOM 3007 C CA . ALA A 1 382 ? 11.812 -20.797 -10.766 1 97.56 382 ALA A CA 1
ATOM 3008 C C . ALA A 1 382 ? 11.57 -20.031 -9.469 1 97.56 382 ALA A C 1
ATOM 3010 O O . ALA A 1 382 ? 12.516 -19.719 -8.742 1 97.56 382 ALA A O 1
ATOM 3011 N N . ILE A 1 383 ? 10.406 -19.781 -9.211 1 96.06 383 ILE A N 1
ATOM 3012 C CA . ILE A 1 383 ? 9.844 -19.297 -7.953 1 96.06 383 ILE A CA 1
ATOM 3013 C C . ILE A 1 383 ? 8.867 -20.344 -7.406 1 96.06 383 ILE A C 1
ATOM 3015 O O . ILE A 1 383 ? 8.18 -21.016 -8.172 1 96.06 383 ILE A O 1
ATOM 3019 N N . ALA A 1 384 ? 8.828 -20.453 -6.141 1 93.56 384 ALA A N 1
ATOM 3020 C CA . ALA A 1 384 ? 7.914 -21.438 -5.57 1 93.56 384 ALA A CA 1
ATOM 3021 C C . ALA A 1 384 ? 6.52 -20.859 -5.371 1 93.56 384 ALA A C 1
ATOM 3023 O O . ALA A 1 384 ? 6.379 -19.688 -5 1 93.56 384 ALA A O 1
ATOM 3024 N N . PHE A 1 385 ? 5.539 -21.641 -5.637 1 88 385 PHE A N 1
ATOM 3025 C CA . PHE A 1 385 ? 4.129 -21.344 -5.422 1 88 385 PHE A CA 1
ATOM 3026 C C . PHE A 1 385 ? 3.484 -22.375 -4.5 1 88 385 PHE A C 1
ATOM 3028 O O . PHE A 1 385 ? 3.725 -23.578 -4.641 1 88 385 PHE A O 1
ATOM 3035 N N . ARG A 1 386 ? 2.721 -21.938 -3.51 1 86.75 386 ARG A N 1
ATOM 3036 C CA . ARG A 1 386 ? 1.922 -22.797 -2.637 1 86.75 386 ARG A CA 1
ATOM 3037 C C . ARG A 1 386 ? 0.443 -22.438 -2.721 1 86.75 386 ARG A C 1
ATOM 3039 O O . ARG A 1 386 ? 0.051 -21.312 -2.369 1 86.75 386 ARG A O 1
ATOM 3046 N N . MET A 1 387 ? -0.393 -23.391 -3.166 1 86.88 387 MET A N 1
ATOM 3047 C CA . MET A 1 387 ? -1.822 -23.125 -3.305 1 86.88 387 MET A CA 1
ATOM 3048 C C . MET A 1 387 ? -2.455 -22.844 -1.946 1 86.88 387 MET A C 1
ATOM 3050 O O . MET A 1 387 ? -3.312 -21.969 -1.828 1 86.88 387 MET A O 1
ATOM 3054 N N . LYS A 1 388 ? -2.207 -23.766 -0.944 1 84.12 388 LYS A N 1
ATOM 3055 C CA . LYS A 1 388 ? -2.631 -23.594 0.443 1 84.12 388 LYS A CA 1
ATOM 3056 C C . LYS A 1 388 ? -1.429 -23.5 1.377 1 84.12 388 LYS A C 1
ATOM 3058 O O . LYS A 1 388 ? -0.299 -23.797 0.977 1 84.12 388 LYS A O 1
ATOM 3063 N N . THR A 1 389 ? -1.598 -23 2.578 1 76.69 389 THR A N 1
ATOM 3064 C CA . THR A 1 389 ? -0.549 -22.844 3.58 1 76.69 389 THR A CA 1
ATOM 3065 C C . THR A 1 389 ? 0.159 -24.172 3.828 1 76.69 389 THR A C 1
ATOM 3067 O O . THR A 1 389 ? 1.351 -24.203 4.141 1 76.69 389 THR A O 1
ATOM 3070 N N . ASP A 1 390 ? -0.557 -25.266 3.703 1 77.62 390 ASP A N 1
ATOM 3071 C CA . ASP A 1 390 ? 0.02 -26.578 4.004 1 77.62 390 ASP A CA 1
ATOM 3072 C C . ASP A 1 390 ? 0.405 -27.312 2.727 1 77.62 390 ASP A C 1
ATOM 3074 O O . ASP A 1 390 ? 0.768 -28.5 2.768 1 77.62 390 ASP A O 1
ATOM 3078 N N . SER A 1 391 ? 0.274 -26.625 1.618 1 83.19 391 SER A N 1
ATOM 3079 C CA . SER A 1 391 ? 0.632 -27.266 0.355 1 83.19 391 SER A CA 1
ATOM 3080 C C . SER A 1 391 ? 2.145 -27.312 0.172 1 83.19 391 SER A C 1
ATOM 3082 O O . SER A 1 391 ? 2.867 -26.453 0.671 1 83.19 391 SER A O 1
ATOM 3084 N N . GLU A 1 392 ? 2.67 -28.344 -0.463 1 80.56 392 GLU A N 1
ATOM 3085 C CA . GLU A 1 392 ? 4.066 -28.391 -0.888 1 80.56 392 GLU A CA 1
ATOM 3086 C C . GLU A 1 392 ? 4.34 -27.328 -1.959 1 80.56 392 GLU A C 1
ATOM 3088 O O . GLU A 1 392 ? 3.484 -27.062 -2.805 1 80.56 392 GLU A O 1
ATOM 3093 N N . PRO A 1 393 ? 5.477 -26.781 -1.921 1 87.44 393 PRO A N 1
ATOM 3094 C CA . PRO A 1 393 ? 5.801 -25.797 -2.949 1 87.44 393 PRO A CA 1
ATOM 3095 C C . PRO A 1 393 ? 5.918 -26.406 -4.344 1 87.44 393 PRO A C 1
ATOM 3097 O O . PRO A 1 393 ? 6.434 -27.516 -4.492 1 87.44 393 PRO A O 1
ATOM 3100 N N . LYS A 1 394 ? 5.328 -25.766 -5.27 1 91.44 394 LYS A N 1
ATOM 3101 C CA . LYS A 1 394 ? 5.508 -26.094 -6.684 1 91.44 394 LYS A CA 1
ATOM 3102 C C . LYS A 1 394 ? 6.34 -25.016 -7.387 1 91.44 394 LYS A C 1
ATOM 3104 O O . LYS A 1 394 ? 6.094 -23.828 -7.215 1 91.44 394 LYS A O 1
ATOM 3109 N N . LEU A 1 395 ? 7.312 -25.375 -8.156 1 95.5 395 LEU A N 1
ATOM 3110 C CA . LEU A 1 395 ? 8.18 -24.438 -8.852 1 95.5 395 LEU A CA 1
ATOM 3111 C C . LEU A 1 395 ? 7.543 -23.953 -10.156 1 95.5 395 LEU A C 1
ATOM 3113 O O . LEU A 1 395 ? 6.824 -24.719 -10.805 1 95.5 395 LEU A O 1
ATOM 3117 N N . THR A 1 396 ? 7.84 -22.75 -10.516 1 96.69 396 THR A N 1
ATOM 3118 C CA . THR A 1 396 ? 7.398 -22.203 -11.797 1 96.69 396 THR A CA 1
ATOM 3119 C C . THR A 1 396 ? 7.855 -23.078 -12.945 1 96.69 396 THR A C 1
ATOM 3121 O O . THR A 1 396 ? 8.984 -23.578 -12.953 1 96.69 396 THR A O 1
ATOM 3124 N N . GLN A 1 397 ? 6.926 -23.266 -13.922 1 95.25 397 GLN A N 1
ATOM 3125 C CA . GLN A 1 397 ? 7.215 -24.188 -15.016 1 95.25 397 GLN A CA 1
ATOM 3126 C C . GLN A 1 397 ? 7.141 -23.469 -16.359 1 95.25 397 GLN A C 1
ATOM 3128 O O . GLN A 1 397 ? 6.551 -22.391 -16.469 1 95.25 397 GLN A O 1
ATOM 3133 N N . GLU A 1 398 ? 7.766 -24.062 -17.281 1 96.94 398 GLU A N 1
ATOM 3134 C CA . GLU A 1 398 ? 7.59 -23.656 -18.672 1 96.94 398 GLU A CA 1
ATOM 3135 C C . GLU A 1 398 ? 6.352 -24.312 -19.281 1 96.94 398 GLU A C 1
ATOM 3137 O O . GLU A 1 398 ? 6.031 -25.469 -18.969 1 96.94 398 GLU A O 1
ATOM 3142 N N . THR A 1 399 ? 5.648 -23.641 -20.156 1 98.06 399 THR A N 1
ATOM 3143 C CA . THR A 1 399 ? 4.52 -24.25 -20.844 1 98.06 399 THR A CA 1
ATOM 3144 C C . THR A 1 399 ? 5.008 -25.109 -22.016 1 98.06 399 THR A C 1
ATOM 3146 O O . THR A 1 399 ? 6.191 -25.094 -22.359 1 98.06 399 THR A O 1
ATOM 3149 N N . GLY A 1 400 ? 4.07 -25.875 -22.547 1 98.12 400 GLY A N 1
ATOM 3150 C CA . GLY A 1 400 ? 4.402 -26.641 -23.75 1 98.12 400 GLY A CA 1
ATOM 3151 C C . GLY A 1 400 ? 4.836 -25.766 -24.906 1 98.12 400 GLY A C 1
ATOM 3152 O O . GLY A 1 400 ? 5.508 -26.25 -25.828 1 98.12 400 GLY A O 1
ATOM 3153 N N . PHE A 1 401 ? 4.547 -24.531 -24.875 1 98.56 401 PHE A N 1
ATOM 3154 C CA . PHE A 1 401 ? 4.816 -23.625 -25.984 1 98.56 401 PHE A CA 1
ATOM 3155 C C . PHE A 1 401 ? 6.109 -22.859 -25.766 1 98.56 401 PHE A C 1
ATOM 3157 O O . PHE A 1 401 ? 6.551 -22.094 -26.625 1 98.56 401 PHE A O 1
ATOM 3164 N N . HIS A 1 402 ? 6.742 -22.984 -24.641 1 97.44 402 HIS A N 1
ATOM 3165 C CA . HIS A 1 402 ? 7.879 -22.172 -24.25 1 97.44 402 HIS A CA 1
ATOM 3166 C C . HIS A 1 402 ? 9.055 -22.359 -25.188 1 97.44 402 HIS A C 1
ATOM 3168 O O . HIS A 1 402 ? 9.781 -21.391 -25.484 1 97.44 402 HIS A O 1
ATOM 3174 N N . LYS A 1 403 ? 9.305 -23.562 -25.625 1 96.44 403 LYS A N 1
ATOM 3175 C CA . LYS A 1 403 ? 10.422 -23.828 -26.531 1 96.44 403 LYS A CA 1
ATOM 3176 C C . LYS A 1 403 ? 10.305 -22.969 -27.781 1 96.44 403 LYS A C 1
ATOM 3178 O O . LYS A 1 403 ? 11.312 -22.469 -28.297 1 96.44 403 LYS A O 1
ATOM 3183 N N . LYS A 1 404 ? 9.109 -22.859 -28.266 1 97.44 404 LYS A N 1
ATOM 3184 C CA . LYS A 1 404 ? 8.867 -22.062 -29.469 1 97.44 404 LYS A CA 1
ATOM 3185 C C . LYS A 1 404 ? 8.891 -20.578 -29.172 1 97.44 404 LYS A C 1
ATOM 3187 O O . LYS A 1 404 ? 9.484 -19.797 -29.922 1 97.44 404 LYS A O 1
ATOM 3192 N N . THR A 1 405 ? 8.305 -20.172 -28.078 1 97.38 405 THR A N 1
ATOM 3193 C CA . THR A 1 405 ? 8.211 -18.766 -27.75 1 97.38 405 THR A CA 1
ATOM 3194 C C . THR A 1 405 ? 9.57 -18.219 -27.312 1 97.38 405 THR A C 1
ATOM 3196 O O . THR A 1 405 ? 9.883 -17.047 -27.562 1 97.38 405 THR A O 1
ATOM 3199 N N . SER A 1 406 ? 10.398 -19.016 -26.656 1 96.38 406 SER A N 1
ATOM 3200 C CA . SER A 1 406 ? 11.695 -18.578 -26.156 1 96.38 406 SER A CA 1
ATOM 3201 C C . SER A 1 406 ? 12.664 -18.281 -27.297 1 96.38 406 SER A C 1
ATOM 3203 O O . SER A 1 406 ? 13.672 -17.609 -27.094 1 96.38 406 SER A O 1
ATOM 3205 N N . GLU A 1 407 ? 12.367 -18.781 -28.453 1 96.94 407 GLU A N 1
ATOM 3206 C CA . GLU A 1 407 ? 13.148 -18.438 -29.641 1 96.94 407 GLU A CA 1
ATOM 3207 C C . GLU A 1 407 ? 12.859 -17 -30.094 1 96.94 407 GLU A C 1
ATOM 3209 O O . GLU A 1 407 ? 13.656 -16.406 -30.812 1 96.94 407 GLU A O 1
ATOM 3214 N N . LEU A 1 408 ? 11.75 -16.547 -29.641 1 97.19 408 LEU A N 1
ATOM 3215 C CA . LEU A 1 408 ? 11.266 -15.281 -30.188 1 97.19 408 LEU A CA 1
ATOM 3216 C C . LEU A 1 408 ? 11.461 -14.156 -29.172 1 97.19 408 LEU A C 1
ATOM 3218 O O . LEU A 1 408 ? 11.383 -12.977 -29.531 1 97.19 408 LEU A O 1
ATOM 3222 N N . THR A 1 409 ? 11.688 -14.43 -27.953 1 96.94 409 THR A N 1
ATOM 3223 C CA . THR A 1 409 ? 11.867 -13.406 -26.922 1 96.94 409 THR A CA 1
ATOM 3224 C C . THR A 1 409 ? 12.57 -13.977 -25.703 1 96.94 409 THR A C 1
ATOM 3226 O O . THR A 1 409 ? 12.664 -15.195 -25.547 1 96.94 409 THR A O 1
ATOM 3229 N N . ARG A 1 410 ? 13.156 -13.133 -24.906 1 94.94 410 ARG A N 1
ATOM 3230 C CA . ARG A 1 410 ? 13.703 -13.477 -23.594 1 94.94 410 ARG A CA 1
ATOM 3231 C C . ARG A 1 410 ? 12.922 -12.789 -22.469 1 94.94 410 ARG A C 1
ATOM 3233 O O . ARG A 1 410 ? 13.203 -13.008 -21.297 1 94.94 410 ARG A O 1
ATOM 3240 N N . ASN A 1 411 ? 11.953 -12.039 -22.828 1 96.19 411 ASN A N 1
ATOM 3241 C CA . ASN A 1 411 ? 11.164 -11.281 -21.875 1 96.19 411 ASN A CA 1
ATOM 3242 C C . ASN A 1 411 ? 10 -12.109 -21.328 1 96.19 411 ASN A C 1
ATOM 3244 O O . ASN A 1 411 ? 8.859 -11.938 -21.766 1 96.19 411 ASN A O 1
ATOM 3248 N N . PHE A 1 412 ? 10.32 -12.93 -20.328 1 96.81 412 PHE A N 1
ATOM 3249 C CA . PHE A 1 412 ? 9.312 -13.766 -19.688 1 96.81 412 PHE A CA 1
ATOM 3250 C C . PHE A 1 412 ? 9.016 -13.273 -18.281 1 96.81 412 PHE A C 1
ATOM 3252 O O . PHE A 1 412 ? 9.906 -12.773 -17.594 1 96.81 412 PHE A O 1
ATOM 3259 N N . VAL A 1 413 ? 7.801 -13.422 -17.891 1 95.38 413 VAL A N 1
ATOM 3260 C CA . VAL A 1 413 ? 7.379 -13.109 -16.531 1 95.38 413 VAL A CA 1
ATOM 3261 C C . VAL A 1 413 ? 6.68 -14.32 -15.914 1 95.38 413 VAL A C 1
ATOM 3263 O O . VAL A 1 413 ? 6.156 -15.172 -16.641 1 95.38 413 VAL A O 1
ATOM 3266 N N . GLU A 1 414 ? 6.797 -14.406 -14.625 1 95.38 414 GLU A N 1
ATOM 3267 C CA . GLU A 1 414 ? 6.082 -15.445 -13.898 1 95.38 414 GLU A CA 1
ATOM 3268 C C . GLU A 1 414 ? 4.605 -15.094 -13.734 1 95.38 414 GLU A C 1
ATOM 3270 O O . GLU A 1 414 ? 4.27 -14.016 -13.25 1 95.38 414 GLU A O 1
ATOM 3275 N N . TYR A 1 415 ? 3.707 -15.945 -14.195 1 93.88 415 TYR A N 1
ATOM 3276 C CA . TYR A 1 415 ? 2.266 -15.789 -14.039 1 93.88 415 TYR A CA 1
ATOM 3277 C C . TYR A 1 415 ? 1.628 -17.078 -13.531 1 93.88 415 TYR A C 1
ATOM 3279 O O . TYR A 1 415 ? 1.454 -18.031 -14.297 1 93.88 415 TYR A O 1
ATOM 3287 N N . LYS A 1 416 ? 1.213 -17.094 -12.328 1 92.5 416 LYS A N 1
ATOM 3288 C CA . LYS A 1 416 ? 0.503 -18.188 -11.672 1 92.5 416 LYS A CA 1
ATOM 3289 C C . LYS A 1 416 ? 1.21 -19.516 -11.898 1 92.5 416 LYS A C 1
ATOM 3291 O O . LYS A 1 416 ? 0.583 -20.5 -12.312 1 92.5 416 LYS A O 1
ATOM 3296 N N . GLY A 1 417 ? 2.484 -19.531 -11.688 1 94.44 417 GLY A N 1
ATOM 3297 C CA . GLY A 1 417 ? 3.246 -20.766 -11.688 1 94.44 417 GLY A CA 1
ATOM 3298 C C . GLY A 1 417 ? 3.855 -21.109 -13.031 1 94.44 417 GLY A C 1
ATOM 3299 O O . GLY A 1 417 ? 4.488 -22.156 -13.195 1 94.44 417 GLY A O 1
ATOM 3300 N N . PHE A 1 418 ? 3.699 -20.203 -14.031 1 97.06 418 PHE A N 1
ATOM 3301 C CA . PHE A 1 418 ? 4.234 -20.469 -15.359 1 97.06 418 PHE A CA 1
ATOM 3302 C C . PHE A 1 418 ? 5.008 -19.266 -15.891 1 97.06 418 PHE A C 1
ATOM 3304 O O . PHE A 1 418 ? 4.711 -18.125 -15.531 1 97.06 418 PHE A O 1
ATOM 3311 N N . TRP A 1 419 ? 6.051 -19.516 -16.703 1 97.25 419 TRP A N 1
ATOM 3312 C CA . TRP A 1 419 ? 6.727 -18.453 -17.453 1 97.25 419 TRP A CA 1
ATOM 3313 C C . TRP A 1 419 ? 5.965 -18.109 -18.719 1 97.25 419 TRP A C 1
ATOM 3315 O O . TRP A 1 419 ? 5.742 -18.984 -19.578 1 97.25 419 TRP A O 1
ATOM 3325 N N . LEU A 1 420 ? 5.531 -16.906 -18.844 1 97.94 420 LEU A N 1
ATOM 3326 C CA . LEU A 1 420 ? 4.855 -16.422 -20.047 1 97.94 420 LEU A CA 1
ATOM 3327 C C . LEU A 1 420 ? 5.586 -15.227 -20.656 1 97.94 420 LEU A C 1
ATOM 3329 O O . LEU A 1 420 ? 6.195 -14.445 -19.922 1 97.94 420 LEU A O 1
ATOM 3333 N N . ALA A 1 421 ? 5.496 -15.117 -21.953 1 97.94 421 ALA A N 1
ATOM 3334 C CA . ALA A 1 421 ? 6.094 -13.969 -22.625 1 97.94 421 ALA A CA 1
ATOM 3335 C C . ALA A 1 421 ? 5.34 -12.688 -22.297 1 97.94 421 ALA A C 1
ATOM 3337 O O . ALA A 1 421 ? 4.113 -12.641 -22.375 1 97.94 421 ALA A O 1
ATOM 3338 N N . ASN A 1 422 ? 6.102 -11.688 -21.906 1 97.12 422 ASN A N 1
ATOM 3339 C CA . ASN A 1 422 ? 5.52 -10.375 -21.625 1 97.12 422 ASN A CA 1
ATOM 3340 C C . ASN A 1 422 ? 5.324 -9.578 -22.922 1 97.12 422 ASN A C 1
ATOM 3342 O O . ASN A 1 422 ? 4.344 -8.844 -23.047 1 97.12 422 ASN A O 1
ATOM 3346 N N . ASN A 1 423 ? 6.23 -9.594 -23.766 1 97.62 423 ASN A N 1
ATOM 3347 C CA . ASN A 1 423 ? 6.195 -9.133 -25.156 1 97.62 423 ASN A CA 1
ATOM 3348 C C . ASN A 1 423 ? 7.273 -9.805 -26 1 97.62 423 ASN A C 1
ATOM 3350 O O . ASN A 1 423 ? 8.102 -10.555 -25.469 1 97.62 423 ASN A O 1
ATOM 3354 N N . PHE A 1 424 ? 7.223 -9.648 -27.266 1 97.75 424 PHE A N 1
ATOM 3355 C CA . PHE A 1 424 ? 8.172 -10.289 -28.172 1 97.75 424 PHE A CA 1
ATOM 3356 C C . PHE A 1 424 ? 9.102 -9.258 -28.797 1 97.75 424 PHE A C 1
ATOM 3358 O O . PHE A 1 424 ? 8.641 -8.25 -29.344 1 97.75 424 PHE A O 1
ATOM 3365 N N . THR A 1 425 ? 10.359 -9.461 -28.75 1 91.5 425 THR A N 1
ATOM 3366 C CA . THR A 1 425 ? 11.445 -8.531 -29.031 1 91.5 425 THR A CA 1
ATOM 3367 C C . THR A 1 425 ? 11.328 -7.969 -30.438 1 91.5 425 THR A C 1
ATOM 3369 O O . THR A 1 425 ? 11.547 -6.777 -30.656 1 91.5 425 THR A O 1
ATOM 3372 N N . ASN A 1 426 ? 11.016 -8.719 -31.391 1 89.44 426 ASN A N 1
ATOM 3373 C CA . ASN A 1 426 ? 11.016 -8.281 -32.781 1 89.44 426 ASN A CA 1
ATOM 3374 C C . ASN A 1 426 ? 9.742 -7.516 -33.125 1 89.44 426 ASN A C 1
ATOM 3376 O O . ASN A 1 426 ? 9.703 -6.77 -34.094 1 89.44 426 ASN A O 1
ATOM 3380 N N . SER A 1 427 ? 8.68 -7.672 -32.5 1 91.88 427 SER A N 1
ATOM 3381 C CA . SER A 1 427 ? 7.41 -7.016 -32.781 1 91.88 427 SER A CA 1
ATOM 3382 C C . SER A 1 427 ? 7.148 -5.867 -31.828 1 91.88 427 SER A C 1
ATOM 3384 O O . SER A 1 427 ? 7.168 -4.699 -32.219 1 91.88 427 SER A O 1
ATOM 3386 N N . GLY A 1 428 ? 7.254 -6.18 -30.469 1 94.06 428 GLY A N 1
ATOM 3387 C CA . GLY A 1 428 ? 6.895 -5.207 -29.453 1 94.06 428 GLY A CA 1
ATOM 3388 C C . GLY A 1 428 ? 5.406 -5.156 -29.172 1 94.06 428 GLY A C 1
ATOM 3389 O O . GLY A 1 428 ? 4.602 -5.652 -29.969 1 94.06 428 GLY A O 1
ATOM 3390 N N . THR A 1 429 ? 5.02 -4.422 -28.203 1 97.06 429 THR A N 1
ATOM 3391 C CA . THR A 1 429 ? 3.668 -4.434 -27.656 1 97.06 429 THR A CA 1
ATOM 3392 C C . THR A 1 429 ? 2.684 -3.805 -28.641 1 97.06 429 THR A C 1
ATOM 3394 O O . THR A 1 429 ? 1.593 -4.336 -28.859 1 97.06 429 THR A O 1
ATOM 3397 N N . ILE A 1 430 ? 3.051 -2.705 -29.297 1 97.06 430 ILE A N 1
ATOM 3398 C CA . ILE A 1 430 ? 2.133 -1.972 -30.156 1 97.06 430 ILE A CA 1
ATOM 3399 C C . ILE A 1 430 ? 1.88 -2.77 -31.438 1 97.06 430 ILE A C 1
ATOM 3401 O O . ILE A 1 430 ? 0.749 -2.828 -31.922 1 97.06 430 ILE A O 1
ATOM 3405 N N . LYS A 1 431 ? 2.928 -3.355 -31.984 1 97.25 431 LYS A N 1
ATOM 3406 C CA . LYS A 1 431 ? 2.734 -4.203 -33.156 1 97.25 431 LYS A CA 1
ATOM 3407 C C . LYS A 1 431 ? 1.868 -5.414 -32.812 1 97.25 431 LYS A C 1
ATOM 3409 O O . LYS A 1 431 ? 1.027 -5.82 -33.625 1 97.25 431 LYS A O 1
ATOM 3414 N N . GLU A 1 432 ? 2.119 -6.031 -31.734 1 98.44 432 GLU A N 1
ATOM 3415 C CA . GLU A 1 432 ? 1.305 -7.152 -31.266 1 98.44 432 GLU A CA 1
ATOM 3416 C C . GLU A 1 432 ? -0.162 -6.75 -31.141 1 98.44 432 GLU A C 1
ATOM 3418 O O . GLU A 1 432 ? -1.049 -7.445 -31.625 1 98.44 432 GLU A O 1
ATOM 3423 N N . TYR A 1 433 ? -0.375 -5.594 -30.5 1 98.25 433 TYR A N 1
ATOM 3424 C CA . TYR A 1 433 ? -1.708 -5.02 -30.359 1 98.25 433 TYR A CA 1
ATOM 3425 C C . TYR A 1 433 ? -2.363 -4.809 -31.719 1 98.25 433 TYR A C 1
ATOM 3427 O O . TYR A 1 433 ? -3.512 -5.203 -31.938 1 98.25 433 TYR A O 1
ATOM 3435 N N . THR A 1 434 ? -1.657 -4.188 -32.625 1 98 434 THR A N 1
ATOM 3436 C CA . THR A 1 434 ? -2.176 -3.861 -33.969 1 98 434 THR A CA 1
ATOM 3437 C C . THR A 1 434 ? -2.531 -5.129 -34.719 1 98 434 THR A C 1
ATOM 3439 O O . THR A 1 434 ? -3.555 -5.18 -35.406 1 98 434 THR A O 1
ATOM 3442 N N . ALA A 1 435 ? -1.698 -6.125 -34.562 1 98.31 435 ALA A N 1
ATOM 3443 C CA . ALA A 1 435 ? -1.957 -7.391 -35.25 1 98.31 435 ALA A CA 1
ATOM 3444 C C . ALA A 1 435 ? -3.264 -8.016 -34.781 1 98.31 435 ALA A C 1
ATOM 3446 O O . ALA A 1 435 ? -4.008 -8.602 -35.562 1 98.31 435 ALA A O 1
ATOM 3447 N N . CYS A 1 436 ? -3.539 -7.941 -33.5 1 98.38 436 CYS A N 1
ATOM 3448 C CA . CYS A 1 436 ? -4.781 -8.477 -32.938 1 98.38 436 CYS A CA 1
ATOM 3449 C C . CYS A 1 436 ? -5.992 -7.801 -33.594 1 98.38 436 CYS A C 1
ATOM 3451 O O . CYS A 1 436 ? -6.984 -8.461 -33.906 1 98.38 436 CYS A O 1
ATOM 3453 N N . ARG A 1 437 ? -5.902 -6.523 -33.844 1 97.94 437 ARG A N 1
ATOM 3454 C CA . ARG A 1 437 ? -7.023 -5.734 -34.344 1 97.94 437 ARG A CA 1
ATOM 3455 C C . ARG A 1 437 ? -7.152 -5.859 -35.875 1 97.94 437 ARG A C 1
ATOM 3457 O O . ARG A 1 437 ? -8.25 -5.738 -36.406 1 97.94 437 ARG A O 1
ATOM 3464 N N . GLU A 1 438 ? -6.066 -6.199 -36.594 1 97.5 438 GLU A N 1
ATOM 3465 C CA . GLU A 1 438 ? -6.094 -6.008 -38.031 1 97.5 438 GLU A CA 1
ATOM 3466 C C . GLU A 1 438 ? -5.781 -7.309 -38.781 1 97.5 438 GLU A C 1
ATOM 3468 O O . GLU A 1 438 ? -6.074 -7.441 -39.969 1 97.5 438 GLU A O 1
ATOM 3473 N N . SER A 1 439 ? -5.176 -8.211 -38.125 1 97.94 439 SER A N 1
ATOM 3474 C CA . SER A 1 439 ? -4.781 -9.469 -38.781 1 97.94 439 SER A CA 1
ATOM 3475 C C . SER A 1 439 ? -5.098 -10.664 -37.875 1 97.94 439 SER A C 1
ATOM 3477 O O . SER A 1 439 ? -6.258 -11.055 -37.75 1 97.94 439 SER A O 1
ATOM 3479 N N . ALA A 1 440 ? -4.074 -11.234 -37.219 1 98.44 440 ALA A N 1
ATOM 3480 C CA . ALA A 1 440 ? -4.25 -12.367 -36.312 1 98.44 440 ALA A CA 1
ATOM 3481 C C . ALA A 1 440 ? -3.076 -12.477 -35.344 1 98.44 440 ALA A C 1
ATOM 3483 O O . ALA A 1 440 ? -1.957 -12.07 -35.656 1 98.44 440 ALA A O 1
ATOM 3484 N N . ILE A 1 441 ? -3.375 -12.93 -34.281 1 98.75 441 ILE A N 1
ATOM 3485 C CA . ILE A 1 441 ? -2.344 -13.148 -33.25 1 98.75 441 ILE A CA 1
ATOM 3486 C C . ILE A 1 441 ? -2.479 -14.555 -32.688 1 98.75 441 ILE A C 1
ATOM 3488 O O . ILE A 1 441 ? -3.508 -15.211 -32.875 1 98.75 441 ILE A O 1
ATOM 3492 N N . ALA A 1 442 ? -1.432 -15.008 -32.031 1 98.5 442 ALA A N 1
ATOM 3493 C CA . ALA A 1 442 ? -1.467 -16.172 -31.172 1 98.5 442 ALA A CA 1
ATOM 3494 C C . ALA A 1 442 ? -0.863 -15.859 -29.797 1 98.5 442 ALA A C 1
ATOM 3496 O O . ALA A 1 442 ? 0.189 -15.219 -29.719 1 98.5 442 ALA A O 1
ATOM 3497 N N . THR A 1 443 ? -1.499 -16.219 -28.766 1 98.44 443 THR A N 1
ATOM 3498 C CA . THR A 1 443 ? -1.023 -15.969 -27.406 1 98.44 443 THR A CA 1
ATOM 3499 C C . THR A 1 443 ? -1.161 -17.219 -26.547 1 98.44 443 THR A C 1
ATOM 3501 O O . THR A 1 443 ? -2.137 -17.969 -26.672 1 98.44 443 THR A O 1
ATOM 3504 N N . ASP A 1 444 ? -0.125 -17.516 -25.719 1 98.5 444 ASP A N 1
ATOM 3505 C CA . ASP A 1 444 ? -0.08 -18.641 -24.812 1 98.5 444 ASP A CA 1
ATOM 3506 C C . ASP A 1 444 ? -0.886 -18.359 -23.547 1 98.5 444 ASP A C 1
ATOM 3508 O O . ASP A 1 444 ? -0.537 -17.484 -22.766 1 98.5 444 ASP A O 1
ATOM 3512 N N . LEU A 1 445 ? -1.942 -19.141 -23.312 1 98.31 445 LEU A N 1
ATOM 3513 C CA . LEU A 1 445 ? -2.795 -18.969 -22.141 1 98.31 445 LEU A CA 1
ATOM 3514 C C . LEU A 1 445 ? -2.814 -20.25 -21.297 1 98.31 445 LEU A C 1
ATOM 3516 O O . LEU A 1 445 ? -3.779 -20.5 -20.578 1 98.31 445 LEU A O 1
ATOM 3520 N N . SER A 1 446 ? -1.751 -20.969 -21.344 1 98.31 446 SER A N 1
ATOM 3521 C CA . SER A 1 446 ? -1.638 -22.281 -20.734 1 98.31 446 SER A CA 1
ATOM 3522 C C . SER A 1 446 ? -1.795 -22.203 -19.219 1 98.31 446 SER A C 1
ATOM 3524 O O . SER A 1 446 ? -2.26 -23.156 -18.594 1 98.31 446 SER A O 1
ATOM 3526 N N . PRO A 1 447 ? -1.499 -21.062 -18.578 1 97.31 447 PRO A N 1
ATOM 3527 C CA . PRO A 1 447 ? -1.581 -21.016 -17.125 1 97.31 447 PRO A CA 1
ATOM 3528 C C . PRO A 1 447 ? -3.016 -21.109 -16.609 1 97.31 447 PRO A C 1
ATOM 3530 O O . PRO A 1 447 ? -3.234 -21.328 -15.414 1 97.31 447 PRO A O 1
ATOM 3533 N N . LEU A 1 448 ? -4.035 -20.891 -17.406 1 98.06 448 LEU A N 1
ATOM 3534 C CA . LEU A 1 448 ? -5.402 -21.141 -16.953 1 98.06 448 LEU A CA 1
ATOM 3535 C C . LEU A 1 448 ? -5.531 -22.516 -16.312 1 98.06 448 LEU A C 1
ATOM 3537 O O . LEU A 1 448 ? -4.926 -23.484 -16.797 1 98.06 448 LEU A O 1
ATOM 3541 N N . ARG A 1 449 ? -6.285 -22.594 -15.266 1 98.06 449 ARG A N 1
ATOM 3542 C CA . ARG A 1 449 ? -6.438 -23.859 -14.57 1 98.06 449 ARG A CA 1
ATOM 3543 C C . ARG A 1 449 ? -7.566 -24.688 -15.172 1 98.06 449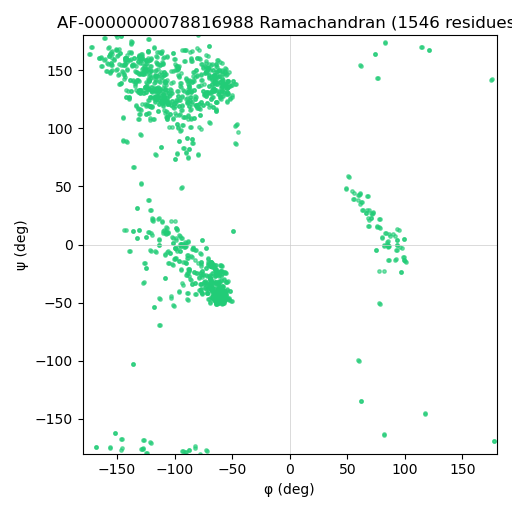 ARG A C 1
ATOM 3545 O O . ARG A 1 449 ? 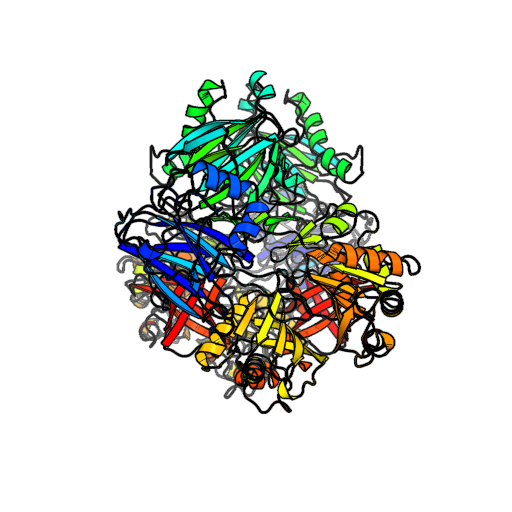-8.617 -24.156 -15.523 1 98.06 449 ARG A O 1
ATOM 3552 N N . LYS A 1 450 ? -7.277 -26 -15.352 1 98.38 450 LYS A N 1
ATOM 3553 C CA . LYS A 1 450 ? -8.25 -26.922 -15.938 1 98.38 450 LYS A CA 1
ATOM 3554 C C . LYS A 1 450 ? -8.594 -28.062 -14.969 1 98.38 450 LYS A C 1
ATOM 3556 O O . LYS A 1 450 ? -7.699 -28.656 -14.375 1 98.38 450 LYS A O 1
ATOM 3561 N N . PHE A 1 451 ? -9.836 -28.281 -14.836 1 98.38 451 PHE A N 1
ATOM 3562 C CA . PHE A 1 451 ? -10.328 -29.391 -14.031 1 98.38 451 PHE A CA 1
ATOM 3563 C C . PHE A 1 451 ? -11.375 -30.203 -14.797 1 98.38 451 PHE A C 1
ATOM 3565 O O . PHE A 1 451 ? -12.273 -29.625 -15.414 1 98.38 451 PHE A O 1
ATOM 3572 N N . GLU A 1 452 ? -11.211 -31.516 -14.797 1 98 452 GLU A N 1
ATOM 3573 C CA . GLU A 1 452 ? -12.234 -32.406 -15.32 1 98 452 GLU A CA 1
ATOM 3574 C C . GLU A 1 452 ? -13.25 -32.781 -14.242 1 98 452 GLU A C 1
ATOM 3576 O O . GLU A 1 452 ? -12.883 -33.312 -13.188 1 98 452 GLU A O 1
ATOM 3581 N N . ILE A 1 453 ? -14.469 -32.438 -14.492 1 98.38 453 ILE A N 1
ATOM 3582 C CA . ILE A 1 453 ? -15.555 -32.719 -13.562 1 98.38 453 ILE A CA 1
ATOM 3583 C C . ILE A 1 453 ? -16.375 -33.906 -14.109 1 98.38 453 ILE A C 1
ATOM 3585 O O . ILE A 1 453 ? -17.156 -33.719 -15.047 1 98.38 453 ILE A O 1
ATOM 3589 N N . LEU A 1 454 ? -16.312 -35.031 -13.414 1 96.94 454 LEU A N 1
ATOM 3590 C CA . LEU A 1 454 ? -16.891 -36.25 -13.938 1 96.94 454 LEU A CA 1
ATOM 3591 C C . LEU A 1 454 ? -17.828 -36.906 -12.922 1 96.94 454 LEU A C 1
ATOM 3593 O O . LEU A 1 454 ? -17.656 -36.719 -11.719 1 96.94 454 LEU A O 1
ATOM 3597 N N . GLY A 1 455 ? -18.859 -37.656 -13.391 1 96.38 455 GLY A N 1
ATOM 3598 C CA . GLY A 1 455 ? -19.719 -38.438 -12.523 1 96.38 455 GLY A CA 1
ATOM 3599 C C . GLY A 1 455 ? -21.172 -38.031 -12.625 1 96.38 455 GLY A C 1
ATOM 3600 O O . GLY A 1 455 ? -21.516 -37 -13.211 1 96.38 455 GLY A O 1
ATOM 3601 N N . PRO A 1 456 ? -22.031 -38.812 -12.094 1 96.94 456 PRO A N 1
ATOM 3602 C CA . PRO A 1 456 ? -23.469 -38.625 -12.25 1 96.94 456 PRO A CA 1
ATOM 3603 C C . PRO A 1 456 ? -23.953 -37.344 -11.609 1 96.94 456 PRO A C 1
ATOM 3605 O O . PRO A 1 456 ? -24.984 -36.781 -12.016 1 96.94 456 PRO A O 1
ATOM 3608 N N . ASP A 1 457 ? -23.172 -36.781 -10.641 1 97.81 457 ASP A N 1
ATOM 3609 C CA . ASP A 1 457 ? -23.609 -35.562 -9.961 1 97.81 457 ASP A CA 1
ATOM 3610 C C . ASP A 1 457 ? -22.812 -34.375 -10.438 1 97.81 457 ASP A C 1
ATOM 3612 O O . ASP A 1 457 ? -22.828 -33.312 -9.797 1 97.81 457 ASP A O 1
ATOM 3616 N N . ALA A 1 458 ? -22.109 -34.531 -11.523 1 98.19 458 ALA A N 1
ATOM 3617 C CA . ALA A 1 458 ? -21.281 -33.438 -12.031 1 98.19 458 ALA A CA 1
ATOM 3618 C C . ALA A 1 458 ? -22.125 -32.219 -12.336 1 98.19 458 ALA A C 1
ATOM 3620 O O . ALA A 1 458 ? -21.75 -31.094 -11.977 1 98.19 458 ALA A O 1
ATOM 3621 N N . GLU A 1 459 ? -23.234 -32.375 -12.969 1 98.06 459 GLU A N 1
ATOM 3622 C CA . GLU A 1 459 ? -24.109 -31.25 -13.297 1 98.06 459 GLU A CA 1
ATOM 3623 C C . GLU A 1 459 ? -24.656 -30.594 -12.031 1 98.06 459 GLU A C 1
ATOM 3625 O O . GLU A 1 459 ? -24.719 -29.359 -11.953 1 98.06 459 GLU A O 1
ATOM 3630 N N . ASN A 1 460 ? -25.047 -31.438 -11.062 1 98.06 460 ASN A N 1
ATOM 3631 C CA . ASN A 1 460 ? -25.531 -30.891 -9.805 1 98.06 460 ASN A CA 1
ATOM 3632 C C . ASN A 1 460 ? -24.484 -30.031 -9.117 1 98.06 460 ASN A C 1
ATOM 3634 O O . ASN A 1 460 ? -24.797 -28.969 -8.594 1 98.06 460 ASN A O 1
ATOM 3638 N N . LEU A 1 461 ? -23.266 -30.531 -9.141 1 98.56 461 LEU A N 1
ATOM 3639 C CA . LEU A 1 461 ? -22.188 -29.781 -8.508 1 98.56 461 LEU A CA 1
ATOM 3640 C C . L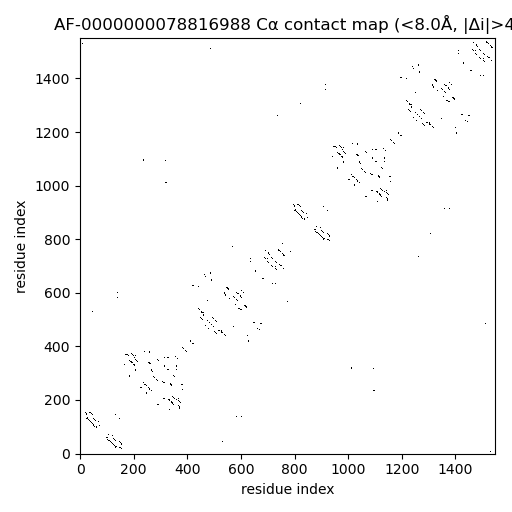EU A 1 461 ? -21.969 -28.438 -9.195 1 98.56 461 LEU A C 1
ATOM 3642 O O . LEU A 1 461 ? -21.891 -27.406 -8.531 1 98.56 461 LEU A O 1
ATOM 3646 N N . MET A 1 462 ? -21.891 -28.438 -10.516 1 98.62 462 MET A N 1
ATOM 3647 C CA . MET A 1 462 ? -21.609 -27.203 -11.25 1 98.62 462 MET A CA 1
ATOM 3648 C C . MET A 1 462 ? -22.797 -26.234 -11.172 1 98.62 462 MET A C 1
ATOM 3650 O O . MET A 1 462 ? -22.594 -25.016 -11.133 1 98.62 462 MET A O 1
ATOM 3654 N N . GLN A 1 463 ? -24.062 -26.812 -11.188 1 98.25 463 GLN A N 1
ATOM 3655 C CA . GLN A 1 463 ? -25.25 -26 -11.008 1 98.25 463 GLN A CA 1
ATOM 3656 C C . GLN A 1 463 ? -25.219 -25.266 -9.672 1 98.25 463 GLN A C 1
ATOM 3658 O O . GLN A 1 463 ? -25.656 -24.109 -9.57 1 98.25 463 GLN A O 1
ATOM 3663 N N . TYR A 1 464 ? -24.688 -25.922 -8.695 1 98.56 464 TYR A N 1
ATOM 3664 C CA . TYR A 1 464 ? -24.688 -25.406 -7.332 1 98.56 464 TYR A CA 1
ATOM 3665 C C . TYR A 1 464 ? -23.547 -24.406 -7.125 1 98.56 464 TYR A C 1
ATOM 3667 O O . TYR A 1 464 ? -23.688 -23.438 -6.371 1 98.56 464 TYR A O 1
ATOM 3675 N N . THR A 1 465 ? -22.406 -24.578 -7.777 1 98.69 465 THR A N 1
ATOM 3676 C CA . THR A 1 465 ? -21.203 -23.828 -7.441 1 98.69 465 THR A CA 1
ATOM 3677 C C . THR A 1 465 ? -21.016 -22.672 -8.406 1 98.69 465 THR A C 1
ATOM 3679 O O . THR A 1 465 ? -20.203 -21.766 -8.156 1 98.69 465 THR A O 1
ATOM 3682 N N . LEU A 1 466 ? -21.719 -22.578 -9.516 1 98.69 466 LEU A N 1
ATOM 3683 C CA . LEU A 1 466 ? -21.578 -21.516 -10.5 1 98.69 466 LEU A CA 1
ATOM 3684 C C . LEU A 1 466 ? -22.828 -20.641 -10.547 1 98.69 466 LEU A C 1
ATOM 3686 O O . LEU A 1 466 ? -23.922 -21.109 -10.227 1 98.69 466 LEU A O 1
ATOM 3690 N N . THR A 1 467 ? -22.688 -19.406 -10.969 1 98.56 467 THR A N 1
ATOM 3691 C CA . THR A 1 467 ? -23.828 -18.484 -11.023 1 98.56 467 THR A CA 1
ATOM 3692 C C . THR A 1 467 ? -24.688 -18.766 -12.258 1 98.56 467 THR A C 1
ATOM 3694 O O . THR A 1 467 ? -25.906 -18.594 -12.227 1 98.56 467 THR A O 1
ATOM 3697 N N . ARG A 1 468 ? -24.094 -19.281 -13.352 1 97.62 468 ARG A N 1
ATOM 3698 C CA . ARG A 1 468 ? -24.812 -19.578 -14.586 1 97.62 468 ARG A CA 1
ATOM 3699 C C . ARG A 1 468 ? -25.734 -20.781 -14.414 1 97.62 468 ARG A C 1
ATOM 3701 O O . ARG A 1 468 ? -25.484 -21.641 -13.562 1 97.62 468 ARG A O 1
ATOM 3708 N N . ASN A 1 469 ? -26.844 -20.828 -15.203 1 97.94 469 ASN A N 1
ATOM 3709 C CA . ASN A 1 469 ? -27.703 -22 -15.227 1 97.94 469 ASN A CA 1
ATOM 3710 C C . ASN A 1 469 ? -27.109 -23.109 -16.078 1 97.94 469 ASN A C 1
ATOM 3712 O O . ASN A 1 469 ? -27.328 -23.156 -17.281 1 97.94 469 ASN A O 1
ATOM 3716 N N . VAL A 1 470 ? -26.516 -24.078 -15.469 1 97.62 470 VAL A N 1
ATOM 3717 C CA . VAL A 1 470 ? -25.75 -25.141 -16.125 1 97.62 470 VAL A CA 1
ATOM 3718 C C . VAL A 1 470 ? -26.703 -26.141 -16.781 1 97.62 470 VAL A C 1
ATOM 3720 O O . VAL A 1 470 ? -26.359 -26.75 -17.797 1 97.62 470 VAL A O 1
ATOM 3723 N N . LYS A 1 471 ? -27.844 -26.234 -16.281 1 95.88 471 LYS A N 1
ATOM 3724 C CA . LYS A 1 471 ? -28.828 -27.203 -16.766 1 95.88 471 LYS A CA 1
ATOM 3725 C C . LYS A 1 471 ? -29.344 -26.828 -18.156 1 95.88 471 LYS A C 1
ATOM 3727 O O . LYS A 1 471 ? -29.906 -27.656 -18.859 1 95.88 471 LYS A O 1
ATOM 3732 N N . LYS A 1 472 ? -29.109 -25.641 -18.516 1 95.69 472 LYS A N 1
ATOM 3733 C CA . LYS A 1 472 ? -29.578 -25.172 -19.812 1 95.69 472 LYS A CA 1
ATOM 3734 C C . LYS A 1 472 ? -28.516 -25.375 -20.891 1 95.69 472 LYS A C 1
ATOM 3736 O O . LYS A 1 472 ? -28.781 -25.172 -22.078 1 95.69 472 LYS A O 1
ATOM 3741 N N . LEU A 1 473 ? -27.422 -25.906 -20.578 1 96.62 473 LEU A N 1
ATOM 3742 C CA . LEU A 1 473 ? -26.312 -26.062 -21.531 1 96.62 473 LEU A CA 1
ATOM 3743 C C . LEU A 1 473 ? -26.5 -27.328 -22.359 1 96.62 473 LEU A C 1
ATOM 3745 O O . LEU A 1 473 ? -26.906 -28.359 -21.828 1 96.62 473 LEU A O 1
ATOM 3749 N N . SER A 1 474 ? -26.156 -27.219 -23.609 1 96.44 474 SER A N 1
ATOM 3750 C CA . SER A 1 474 ? -26.109 -28.375 -24.5 1 96.44 474 SER A CA 1
ATOM 3751 C C . SER A 1 474 ? -24.688 -28.906 -24.609 1 96.44 474 SER A C 1
ATOM 3753 O O . SER A 1 474 ? -23.719 -28.172 -24.406 1 96.44 474 SER A O 1
ATOM 3755 N N . ILE A 1 475 ? -24.609 -30.219 -24.875 1 95.5 475 ILE A N 1
ATOM 3756 C CA . ILE A 1 475 ? -23.312 -30.797 -25.172 1 95.5 475 ILE A CA 1
ATOM 3757 C C . ILE A 1 475 ? -22.656 -30.031 -26.312 1 95.5 475 ILE A C 1
ATOM 3759 O O . ILE A 1 475 ? -23.297 -29.75 -27.328 1 95.5 475 ILE A O 1
ATOM 3763 N N . GLY A 1 476 ? -21.359 -29.625 -26.156 1 95.88 476 GLY A N 1
ATOM 3764 C CA . GLY A 1 476 ? -20.641 -28.859 -27.156 1 95.88 476 GLY A CA 1
ATOM 3765 C C . GLY A 1 476 ? -20.656 -27.375 -26.906 1 95.88 476 GLY A C 1
ATOM 3766 O O . GLY A 1 476 ? -20 -26.609 -27.609 1 95.88 476 GLY A O 1
ATOM 3767 N N . GLN A 1 477 ? -21.328 -26.984 -25.875 1 97.38 477 GLN A N 1
ATOM 3768 C CA . GLN A 1 477 ? -21.438 -25.562 -25.547 1 97.38 477 GLN A CA 1
ATOM 3769 C C . GLN A 1 477 ? -20.422 -25.172 -24.484 1 97.38 477 GLN A C 1
ATOM 3771 O O . GLN A 1 477 ? -19.953 -26.016 -23.719 1 97.38 477 GLN A O 1
ATOM 3776 N N . VAL A 1 478 ? -20.047 -23.953 -24.484 1 98.12 478 VAL A N 1
ATOM 3777 C CA . VAL A 1 478 ? -19.203 -23.297 -23.484 1 98.12 478 VAL A CA 1
ATOM 3778 C C . VAL A 1 478 ? -19.953 -22.109 -22.891 1 98.12 478 VAL A C 1
ATOM 3780 O O . VAL A 1 478 ? -20.672 -21.391 -23.594 1 98.12 478 VAL A O 1
ATOM 3783 N N . VAL A 1 479 ? -19.812 -21.891 -21.562 1 97.94 479 VAL A N 1
ATOM 3784 C CA . VAL A 1 479 ? -20.406 -20.703 -20.953 1 97.94 479 VAL A CA 1
ATOM 3785 C C . VAL A 1 479 ? -19.391 -20.016 -20.062 1 97.94 479 VAL A C 1
ATOM 3787 O O . VAL A 1 479 ? -18.547 -20.688 -19.438 1 97.94 479 VAL A O 1
ATOM 3790 N N . TYR A 1 480 ? -19.422 -18.688 -20.094 1 97.94 480 TYR A N 1
ATOM 3791 C CA . TYR A 1 480 ? -18.656 -17.875 -19.156 1 97.94 480 TYR A CA 1
ATOM 3792 C C . TYR A 1 480 ? -19.469 -17.609 -17.875 1 97.94 480 TYR A C 1
ATOM 3794 O O . TYR A 1 480 ? -20.656 -17.297 -17.938 1 97.94 480 TYR A O 1
ATOM 3802 N N . THR A 1 481 ? -18.828 -17.781 -16.688 1 98.38 481 THR A N 1
ATOM 3803 C CA . THR A 1 481 ? -19.578 -17.734 -15.438 1 98.38 481 THR A CA 1
ATOM 3804 C C . THR A 1 481 ? -18.688 -17.328 -14.273 1 98.38 481 THR A C 1
ATOM 3806 O O . THR A 1 481 ? -17.469 -17.203 -14.43 1 98.38 481 THR A O 1
ATOM 3809 N N . ALA A 1 482 ? -19.281 -16.984 -13.141 1 98.62 482 ALA A N 1
ATOM 3810 C CA . ALA A 1 482 ? -18.562 -16.703 -11.898 1 98.62 482 ALA A CA 1
ATOM 3811 C C . ALA A 1 482 ? -18.766 -17.812 -10.883 1 98.62 482 ALA A C 1
ATOM 3813 O O . ALA A 1 482 ? -19.766 -18.531 -10.93 1 98.62 482 ALA A O 1
ATOM 3814 N N . MET A 1 483 ? -17.797 -18.078 -10.102 1 98.62 483 MET A N 1
ATOM 3815 C CA . MET A 1 483 ? -17.844 -18.859 -8.875 1 98.62 483 MET A CA 1
ATOM 3816 C C . MET A 1 483 ? -17.734 -17.969 -7.648 1 98.62 483 MET A C 1
ATOM 3818 O O . MET A 1 483 ? -16.812 -17.156 -7.543 1 98.62 483 MET A O 1
ATOM 3822 N N . CYS A 1 484 ? -18.688 -18.047 -6.664 1 98.56 484 CYS A N 1
ATOM 3823 C CA . CYS A 1 484 ? -18.75 -17.094 -5.562 1 98.56 484 CYS A CA 1
ATOM 3824 C C . CYS A 1 484 ? -18.656 -17.812 -4.219 1 98.56 484 CYS A C 1
ATOM 3826 O O . CYS A 1 484 ? -18.859 -19.016 -4.145 1 98.56 484 CYS A O 1
ATOM 3828 N N . TYR A 1 485 ? -18.281 -17.094 -3.205 1 97.94 485 TYR A N 1
ATOM 3829 C CA . TYR A 1 485 ? -18.422 -17.5 -1.813 1 97.94 485 TYR A CA 1
ATOM 3830 C C . TYR A 1 485 ? -19.844 -17.312 -1.317 1 97.94 485 TYR A C 1
ATOM 3832 O O . TYR A 1 485 ? -20.719 -16.844 -2.064 1 97.94 485 TYR A O 1
ATOM 3840 N N . GLU A 1 486 ? -20.094 -17.641 -0.072 1 97.44 486 GLU A N 1
ATOM 3841 C CA . GLU A 1 486 ? -21.438 -17.594 0.51 1 97.44 486 GLU A CA 1
ATOM 3842 C C . GLU A 1 486 ? -21.938 -16.156 0.616 1 97.44 486 GLU A C 1
ATOM 3844 O O . GLU A 1 486 ? -23.141 -15.914 0.579 1 97.44 486 GLU A O 1
ATOM 3849 N N . ASN A 1 487 ? -21.062 -15.188 0.682 1 97.12 487 ASN A N 1
ATOM 3850 C CA . ASN A 1 487 ? -21.484 -13.797 0.793 1 97.12 487 ASN A CA 1
ATOM 3851 C C . ASN A 1 487 ? -21.688 -13.164 -0.579 1 97.12 487 ASN A C 1
ATOM 3853 O O . ASN A 1 487 ? -21.906 -11.953 -0.683 1 97.12 487 ASN A O 1
ATOM 3857 N N . GLY A 1 488 ? -21.531 -13.898 -1.597 1 98 488 GLY A N 1
ATOM 3858 C CA . GLY A 1 488 ? -21.812 -13.438 -2.947 1 98 488 GLY A CA 1
ATOM 3859 C C . GLY A 1 488 ? -20.594 -12.867 -3.645 1 98 488 GLY A C 1
ATOM 3860 O O . GLY A 1 488 ? -20.641 -12.555 -4.836 1 98 488 GLY A O 1
ATOM 3861 N N . CYS A 1 489 ? -19.453 -12.742 -2.967 1 98.25 489 CYS A N 1
ATOM 3862 C CA . CYS A 1 489 ? -18.234 -12.234 -3.58 1 98.25 489 CYS A CA 1
ATOM 3863 C C . CYS A 1 489 ? -17.531 -13.32 -4.383 1 98.25 489 CYS A C 1
ATOM 3865 O O . CYS A 1 489 ? -17.75 -14.508 -4.148 1 98.25 489 CYS A O 1
ATOM 3867 N N . MET A 1 490 ? -16.703 -12.922 -5.254 1 98.44 490 MET A N 1
ATOM 3868 C CA . MET A 1 490 ? -16.219 -13.82 -6.297 1 98.44 490 MET A CA 1
ATOM 3869 C C . MET A 1 490 ? -14.992 -14.594 -5.824 1 98.44 490 MET A C 1
ATOM 3871 O O . MET A 1 490 ? -14.047 -14 -5.289 1 98.44 490 MET A O 1
ATOM 3875 N N . LEU A 1 491 ? -15 -15.859 -6.023 1 98 491 LEU A N 1
ATOM 3876 C CA . LEU A 1 491 ? -13.852 -16.734 -5.848 1 98 491 LEU A CA 1
ATOM 3877 C C . LEU A 1 491 ? -13.039 -16.828 -7.137 1 98 491 LEU A C 1
ATOM 3879 O O . LEU A 1 491 ? -11.805 -16.828 -7.102 1 98 491 LEU A O 1
ATOM 3883 N N . ASP A 1 492 ? -13.734 -16.922 -8.211 1 98.25 492 ASP A N 1
ATOM 3884 C CA . ASP A 1 492 ? -13.133 -17.125 -9.523 1 98.25 492 ASP A CA 1
ATOM 3885 C C . ASP A 1 492 ? -14.125 -16.812 -10.641 1 98.25 492 ASP A C 1
ATOM 3887 O O . ASP A 1 492 ? -15.32 -16.625 -10.383 1 98.25 492 ASP A O 1
ATOM 3891 N N . ASP A 1 493 ? -13.656 -16.578 -11.812 1 98.44 493 ASP A N 1
ATOM 3892 C CA . ASP A 1 493 ? -14.43 -16.625 -13.047 1 98.44 493 ASP A CA 1
ATOM 3893 C C . ASP A 1 493 ? -13.797 -17.562 -14.062 1 98.44 493 ASP A C 1
ATOM 3895 O O . ASP A 1 493 ? -12.648 -17.984 -13.898 1 98.44 493 ASP A O 1
ATOM 3899 N N . GLY A 1 494 ? -14.586 -17.984 -14.953 1 98.25 494 GLY A N 1
ATOM 3900 C CA . GLY A 1 494 ? -14.047 -18.906 -15.938 1 98.25 494 GLY A CA 1
ATOM 3901 C C . GLY A 1 494 ? -15.078 -19.391 -16.922 1 98.25 494 GLY A C 1
ATOM 3902 O O . GLY A 1 494 ? -16.141 -18.781 -17.078 1 98.25 494 GLY A O 1
ATOM 3903 N N . THR A 1 495 ? -14.68 -20.422 -17.703 1 98.69 495 THR A N 1
ATOM 3904 C CA . THR A 1 495 ? -15.555 -21.031 -18.688 1 98.69 495 THR A CA 1
ATOM 3905 C C . THR A 1 495 ? -15.82 -22.484 -18.359 1 98.69 495 THR A C 1
ATOM 3907 O O . THR A 1 495 ? -14.93 -23.188 -17.875 1 98.69 495 THR A O 1
ATOM 3910 N N . LEU A 1 496 ? -17.031 -22.875 -18.562 1 98.69 496 LEU A N 1
ATOM 3911 C CA . LEU A 1 496 ? -17.438 -24.266 -18.375 1 98.69 496 LEU A CA 1
ATOM 3912 C C . LEU A 1 496 ? -17.766 -24.922 -19.719 1 98.69 496 LEU A C 1
ATOM 3914 O O . LEU A 1 496 ? -18.609 -24.406 -20.469 1 98.69 496 LEU A O 1
ATOM 3918 N N . PHE A 1 497 ? -17.078 -26.062 -20.047 1 98.38 497 PHE A N 1
ATOM 3919 C CA . PHE A 1 497 ? -17.328 -26.875 -21.234 1 98.38 497 PHE A CA 1
ATOM 3920 C C . PHE A 1 497 ? -18.219 -28.062 -20.891 1 98.38 497 PHE A C 1
ATOM 3922 O O . PHE A 1 497 ? -17.969 -28.781 -19.922 1 98.38 497 PHE A O 1
ATOM 3929 N N . LYS A 1 498 ? -19.297 -28.234 -21.625 1 98.06 498 LYS A N 1
ATOM 3930 C CA . LYS A 1 498 ? -20.078 -29.453 -21.469 1 98.06 498 LYS A CA 1
ATOM 3931 C C . LYS A 1 498 ? -19.703 -30.469 -22.547 1 98.06 498 LYS A C 1
ATOM 3933 O O . LYS A 1 498 ? -20.188 -30.391 -23.672 1 98.06 498 LYS A O 1
ATOM 3938 N N . LEU A 1 499 ? -18.922 -31.484 -22.188 1 96.06 499 LEU A N 1
ATOM 3939 C CA . LEU A 1 499 ? -18.406 -32.469 -23.109 1 96.06 499 LEU A CA 1
ATOM 3940 C C . LEU A 1 499 ? -19.359 -33.656 -23.266 1 96.06 499 LEU A C 1
ATOM 3942 O O . LEU A 1 499 ? -19.391 -34.312 -24.297 1 96.06 499 LEU A O 1
ATOM 3946 N N . GLY A 1 500 ? -20.141 -33.875 -22.25 1 94.69 500 GLY A N 1
ATOM 3947 C CA . GLY A 1 500 ? -21.141 -34.938 -22.188 1 94.69 500 GLY A CA 1
ATOM 3948 C C . GLY A 1 500 ? -22.188 -34.688 -21.125 1 94.69 500 GLY A C 1
ATOM 3949 O O . GLY A 1 500 ? -22.125 -33.719 -20.391 1 94.69 500 GLY A O 1
ATOM 3950 N N . GLN A 1 501 ? -23.109 -35.562 -21.062 1 91.44 501 GLN A N 1
ATOM 3951 C CA . GLN A 1 501 ? -24.219 -35.406 -20.141 1 91.44 501 GLN A CA 1
ATOM 3952 C C . GLN A 1 501 ? -23.719 -35.219 -18.703 1 91.44 501 GLN A C 1
ATOM 3954 O O . GLN A 1 501 ? -24.203 -34.344 -17.984 1 91.44 501 GLN A O 1
ATOM 3959 N N . ASP A 1 502 ? -22.75 -36 -18.328 1 92.88 502 ASP A N 1
ATOM 3960 C CA . ASP A 1 502 ? -22.219 -35.969 -16.969 1 92.88 502 ASP A CA 1
ATOM 3961 C C . ASP A 1 502 ? -20.75 -35.594 -16.953 1 92.88 502 ASP A C 1
ATOM 3963 O O . ASP A 1 502 ? -20 -35.969 -16.047 1 92.88 502 ASP A O 1
ATOM 3967 N N . ASN A 1 503 ? -20.297 -34.938 -18.016 1 96.19 503 ASN A N 1
ATOM 3968 C CA . ASN A 1 503 ? -18.891 -34.656 -18.188 1 96.19 503 ASN A CA 1
ATOM 3969 C C . ASN A 1 503 ? -18.656 -33.156 -18.5 1 96.19 503 ASN A C 1
ATOM 3971 O O . ASN A 1 503 ? -19.125 -32.688 -19.531 1 96.19 503 ASN A O 1
ATOM 3975 N N . PHE A 1 504 ? -17.969 -32.531 -17.562 1 98.31 504 PHE A N 1
ATOM 3976 C CA . PHE A 1 504 ? -17.688 -31.109 -17.75 1 98.31 504 PHE A CA 1
ATOM 3977 C C . PHE A 1 504 ? -16.203 -30.828 -17.609 1 98.31 504 PHE A C 1
ATOM 3979 O O . PHE A 1 504 ? -15.461 -31.625 -17.016 1 98.31 504 PHE A O 1
ATOM 3986 N N . ARG A 1 505 ? -15.719 -29.797 -18.234 1 98.38 505 ARG A N 1
ATOM 3987 C CA . ARG A 1 505 ? -14.398 -29.219 -18.016 1 98.38 505 ARG A CA 1
ATOM 3988 C C . ARG A 1 505 ? -14.516 -27.766 -17.547 1 98.38 505 ARG A C 1
ATOM 3990 O O . ARG A 1 505 ? -15.094 -26.922 -18.234 1 98.38 505 ARG A O 1
ATOM 3997 N N . TRP A 1 506 ? -13.977 -27.516 -16.328 1 98.5 506 TRP A N 1
ATOM 3998 C CA . TRP A 1 506 ? -13.914 -26.156 -15.781 1 98.5 506 TRP A CA 1
ATOM 3999 C C . TRP A 1 506 ? -12.555 -25.531 -16.047 1 98.5 506 TRP A C 1
ATOM 4001 O O . TRP A 1 506 ? -11.516 -26.109 -15.719 1 98.5 506 TRP A O 1
ATOM 4011 N N . ILE A 1 507 ? -12.562 -24.391 -16.688 1 98.44 507 ILE A N 1
ATOM 4012 C CA . ILE A 1 507 ? -11.344 -23.625 -16.938 1 98.44 507 ILE A CA 1
ATOM 4013 C C . ILE A 1 507 ? -11.438 -22.266 -16.25 1 98.44 507 ILE A C 1
ATOM 4015 O O . ILE A 1 507 ? -12.234 -21.406 -16.656 1 98.44 507 ILE A O 1
ATOM 4019 N N . GLY A 1 508 ? -10.672 -22.109 -15.195 1 97.44 508 GLY A N 1
ATOM 4020 C CA . GLY A 1 508 ? -10.68 -20.875 -14.445 1 97.44 508 GLY A CA 1
ATOM 4021 C C . GLY A 1 508 ? -9.297 -20.281 -14.25 1 97.44 508 GLY A C 1
ATOM 4022 O O . GLY A 1 508 ? -8.375 -20.594 -15 1 97.44 508 GLY A O 1
ATOM 4023 N N . GLY A 1 509 ? -9.211 -19.266 -13.344 1 95.94 509 GLY A N 1
ATOM 4024 C CA . GLY A 1 509 ? -7.957 -18.562 -13.148 1 95.94 509 GLY A CA 1
ATOM 4025 C C . GLY A 1 509 ? -7.242 -18.953 -11.875 1 95.94 509 GLY A C 1
ATOM 4026 O O . GLY A 1 509 ? -6.082 -18.594 -11.672 1 95.94 509 GLY A O 1
ATOM 4027 N N . ASP A 1 510 ? -7.875 -19.734 -11.047 1 94.69 510 ASP A N 1
ATOM 4028 C CA . ASP A 1 510 ? -7.309 -20.016 -9.727 1 94.69 510 ASP A CA 1
ATOM 4029 C C . ASP A 1 510 ? -7.301 -21.516 -9.438 1 94.69 510 ASP A C 1
ATOM 4031 O O . ASP A 1 510 ? -8.328 -22.188 -9.586 1 94.69 510 ASP A O 1
ATOM 4035 N N . GLU A 1 511 ? -6.168 -21.984 -8.969 1 94.56 511 GLU A N 1
ATOM 4036 C CA . GLU A 1 511 ? -6.035 -23.406 -8.633 1 94.56 511 GLU A CA 1
ATOM 4037 C C . GLU A 1 511 ? -6.953 -23.781 -7.473 1 94.56 511 GLU A C 1
ATOM 4039 O O . GLU A 1 511 ? -7.418 -24.922 -7.395 1 94.56 511 GLU A O 1
ATOM 4044 N N . TYR A 1 512 ? -7.281 -22.875 -6.613 1 95.31 512 TYR A N 1
ATOM 4045 C CA . TYR A 1 512 ? -8.109 -23.141 -5.445 1 95.31 512 TYR A CA 1
ATOM 4046 C C . TYR A 1 512 ? -9.523 -23.531 -5.855 1 95.31 512 TYR A C 1
ATOM 4048 O O . TYR A 1 512 ? -10.273 -24.109 -5.066 1 95.31 512 TYR A O 1
ATOM 4056 N N . SER A 1 513 ? -9.945 -23.234 -7.062 1 96.62 513 SER A N 1
ATOM 4057 C CA . SER A 1 513 ? -11.258 -23.641 -7.555 1 96.62 513 SER A CA 1
ATOM 4058 C C . SER A 1 513 ? -11.438 -25.156 -7.453 1 96.62 513 SER A C 1
ATOM 4060 O O . SER A 1 513 ? -12.531 -25.641 -7.145 1 96.62 513 SER A O 1
ATOM 4062 N N . GLY A 1 514 ? -10.344 -25.859 -7.773 1 96.62 514 GLY A N 1
ATOM 4063 C CA . GLY A 1 514 ? -10.406 -27.312 -7.66 1 96.62 514 GLY A CA 1
ATOM 4064 C C . GLY A 1 514 ? -10.664 -27.781 -6.242 1 96.62 514 GLY A C 1
ATOM 4065 O O . GLY A 1 514 ? -11.492 -28.672 -6.02 1 96.62 514 GLY A O 1
ATOM 4066 N N . GLU A 1 515 ? -9.969 -27.172 -5.301 1 95.19 515 GLU A N 1
ATOM 4067 C CA . GLU A 1 515 ? -10.164 -27.5 -3.895 1 95.19 515 GLU A CA 1
ATOM 4068 C C . GLU A 1 515 ? -11.57 -27.141 -3.43 1 95.19 515 GLU A C 1
ATOM 4070 O O . GLU A 1 515 ? -12.203 -27.906 -2.691 1 95.19 515 GLU A O 1
ATOM 4075 N N . TRP A 1 516 ? -12.039 -26 -3.83 1 97.38 516 TRP A N 1
ATOM 4076 C CA . TRP A 1 516 ? -13.375 -25.531 -3.482 1 97.38 516 TRP A CA 1
ATOM 4077 C C . TRP A 1 516 ? -14.438 -26.5 -3.996 1 97.38 516 TRP A C 1
ATOM 4079 O O . TRP A 1 516 ? -15.352 -26.875 -3.262 1 97.38 516 TRP A O 1
ATOM 4089 N N . LEU A 1 517 ? -14.289 -26.953 -5.207 1 98.38 517 LEU A N 1
ATOM 4090 C CA . LEU A 1 517 ? -15.227 -27.906 -5.797 1 98.38 517 LEU A CA 1
ATOM 4091 C C . LEU A 1 517 ? -15.234 -29.219 -5.027 1 98.38 517 LEU A C 1
ATOM 4093 O O . LEU A 1 517 ? -16.297 -29.797 -4.766 1 98.38 517 LEU A O 1
ATOM 4097 N N . LYS A 1 518 ? -14.102 -29.703 -4.656 1 97 518 LYS A N 1
ATOM 4098 C CA . LYS A 1 518 ? -14.008 -30.938 -3.885 1 97 518 LYS A CA 1
ATOM 4099 C C . LYS A 1 518 ? -14.695 -30.797 -2.529 1 97 518 LYS A C 1
ATOM 4101 O O . LYS A 1 518 ? -15.414 -31.703 -2.094 1 97 518 LYS A O 1
ATOM 4106 N N . GLU A 1 519 ? -14.438 -29.672 -1.918 1 96 519 GLU A N 1
ATOM 4107 C CA . GLU A 1 519 ? -15.047 -29.406 -0.614 1 96 519 GLU A CA 1
ATOM 4108 C C . GLU A 1 519 ? -16.562 -29.391 -0.706 1 96 519 GLU A C 1
ATOM 4110 O O . GLU A 1 519 ? -17.25 -29.969 0.142 1 96 519 GLU A O 1
ATOM 4115 N N . GLN A 1 520 ? -17.078 -28.734 -1.704 1 98 520 GLN A N 1
ATOM 4116 C CA . GLN A 1 520 ? -18.516 -28.625 -1.859 1 98 520 GLN A CA 1
ATOM 4117 C C . GLN A 1 520 ? -19.125 -29.984 -2.229 1 98 520 GLN A C 1
ATOM 4119 O O . GLN A 1 520 ? -20.219 -30.328 -1.771 1 98 520 GLN A O 1
ATOM 4124 N N . ALA A 1 521 ? -18.438 -30.734 -3.027 1 97.94 521 ALA A N 1
ATOM 4125 C CA . ALA A 1 521 ? -18.906 -32.062 -3.385 1 97.94 521 ALA A CA 1
ATOM 4126 C C . ALA A 1 521 ? -19.031 -32.938 -2.148 1 97.94 521 ALA A C 1
ATOM 4128 O O . ALA A 1 521 ? -20.016 -33.688 -2.006 1 97.94 521 ALA A O 1
ATOM 4129 N N . LYS A 1 522 ? -18.062 -32.875 -1.283 1 96.31 522 LYS A N 1
ATOM 4130 C CA . LYS A 1 522 ? -18.094 -33.656 -0.043 1 96.31 522 LYS A CA 1
ATOM 4131 C C . LYS A 1 522 ? -19.25 -33.219 0.855 1 96.31 522 LYS A C 1
ATOM 4133 O O . LYS A 1 522 ? -19.969 -34.062 1.395 1 96.31 522 LYS A O 1
ATOM 4138 N N . LYS A 1 523 ? -19.422 -31.938 0.997 1 96.81 523 LYS A N 1
ATOM 4139 C CA . LYS A 1 523 ? -20.469 -31.391 1.846 1 96.81 523 LYS A CA 1
ATOM 4140 C C . LYS A 1 523 ? -21.844 -31.828 1.357 1 96.81 523 LYS A C 1
ATOM 4142 O O . LYS A 1 523 ? -22.75 -32.094 2.162 1 96.81 523 LYS A O 1
ATOM 4147 N N . LYS A 1 524 ? -22.031 -31.891 0.036 1 97.69 524 LYS A N 1
ATOM 4148 C CA . LYS A 1 524 ? -23.328 -32.219 -0.561 1 97.69 524 LYS A CA 1
ATOM 4149 C C . LYS A 1 524 ? -23.469 -33.719 -0.796 1 97.69 524 LYS A C 1
ATOM 4151 O O . LYS A 1 524 ? -24.5 -34.188 -1.271 1 97.69 524 LYS A O 1
ATOM 4156 N N . ASN A 1 525 ? -22.438 -34.5 -0.493 1 97.06 525 ASN A N 1
ATOM 4157 C CA . ASN A 1 525 ? -22.375 -35.938 -0.702 1 97.06 525 ASN A CA 1
ATOM 4158 C C . ASN A 1 525 ? -22.672 -36.312 -2.154 1 97.06 525 ASN A C 1
ATOM 4160 O O . ASN A 1 525 ? -23.5 -37.188 -2.428 1 97.06 525 ASN A O 1
ATOM 4164 N N . TYR A 1 526 ? -22.047 -35.594 -3.035 1 97.38 526 TYR A N 1
ATOM 4165 C CA . TYR A 1 526 ? -22.188 -35.844 -4.461 1 97.38 526 TYR A CA 1
ATOM 4166 C C . TYR A 1 526 ? -21.219 -36.938 -4.922 1 97.38 526 TYR A C 1
ATOM 4168 O O . TYR A 1 526 ? -20.078 -37 -4.465 1 97.38 526 TYR A O 1
ATOM 4176 N N . LYS A 1 527 ? -21.672 -37.812 -5.793 1 97.06 527 LYS A N 1
ATOM 4177 C CA . LYS A 1 527 ? -20.797 -38.75 -6.484 1 97.06 527 LYS A CA 1
ATOM 4178 C C . LYS A 1 527 ? -20.188 -38.094 -7.73 1 97.06 527 LYS A C 1
ATOM 4180 O O . LYS A 1 527 ? -20.734 -38.219 -8.828 1 97.06 527 LYS A O 1
ATOM 4185 N N . VAL A 1 528 ? -19.094 -37.5 -7.605 1 97.44 528 VAL A N 1
ATOM 4186 C CA . VAL A 1 528 ? -18.422 -36.75 -8.648 1 97.44 528 VAL A CA 1
ATOM 4187 C C . VAL A 1 528 ? -16.922 -36.844 -8.469 1 97.44 528 VAL A C 1
ATOM 4189 O O . VAL A 1 528 ? -16.438 -37.094 -7.363 1 97.44 528 VAL A O 1
ATOM 4192 N N . TRP A 1 529 ? -16.125 -36.844 -9.523 1 97.25 529 TRP A N 1
ATOM 4193 C CA . TRP A 1 529 ? -14.664 -36.719 -9.516 1 97.25 529 TRP A CA 1
ATOM 4194 C C . TRP A 1 529 ? -14.211 -35.375 -10.047 1 97.25 529 TRP A C 1
ATOM 4196 O O . TRP A 1 529 ? -14.664 -34.938 -11.109 1 97.25 529 TRP A O 1
ATOM 4206 N N . ILE A 1 530 ? -13.445 -34.688 -9.32 1 98.19 530 ILE A N 1
ATOM 4207 C CA . ILE A 1 530 ? -12.781 -33.469 -9.766 1 98.19 530 ILE A CA 1
ATOM 4208 C C . ILE A 1 530 ? -11.297 -33.75 -9.992 1 98.19 530 ILE A C 1
ATOM 4210 O O . ILE A 1 530 ? -10.523 -33.844 -9.031 1 98.19 530 ILE A O 1
ATOM 4214 N N . LYS A 1 531 ? -10.867 -33.781 -11.242 1 96.94 531 LYS A N 1
ATOM 4215 C CA . LYS A 1 531 ? -9.5 -34.156 -11.57 1 96.94 531 LYS A CA 1
ATOM 4216 C C . LYS A 1 531 ? -8.719 -33 -12.148 1 96.94 531 LYS A C 1
ATOM 4218 O O . LYS A 1 531 ? -9.188 -32.344 -13.086 1 96.94 531 LYS A O 1
ATOM 4223 N N . SER A 1 532 ? -7.543 -32.719 -11.594 1 96.5 532 SER A N 1
ATOM 4224 C CA . SER A 1 532 ? -6.672 -31.672 -12.109 1 96.5 532 SER A CA 1
ATOM 4225 C C . SER A 1 532 ? -6.125 -32.031 -13.484 1 96.5 532 SER A C 1
ATOM 4227 O O . SER A 1 532 ? -5.602 -33.125 -13.68 1 96.5 532 SER A O 1
ATOM 4229 N N . ALA A 1 533 ? -6.211 -31.078 -14.406 1 97.25 533 ALA A N 1
ATOM 4230 C CA . ALA A 1 533 ? -5.809 -31.406 -15.773 1 97.25 533 ALA A CA 1
ATOM 4231 C C . ALA A 1 533 ? -4.887 -30.328 -16.344 1 97.25 533 ALA A C 1
ATOM 4233 O O . ALA A 1 533 ? -4.457 -30.406 -17.5 1 97.25 533 ALA A O 1
ATOM 4234 N N . THR A 1 534 ? -4.492 -29.375 -15.586 1 96.5 534 THR A N 1
ATOM 4235 C CA . THR A 1 534 ? -3.725 -28.234 -16.047 1 96.5 534 THR A CA 1
ATOM 4236 C C . THR A 1 534 ? -2.41 -28.672 -16.688 1 96.5 534 THR A C 1
ATOM 4238 O O . THR A 1 534 ? -1.996 -28.141 -17.719 1 96.5 534 THR A O 1
ATOM 4241 N N . ASP A 1 535 ? -1.768 -29.656 -16.141 1 94.81 535 ASP A N 1
ATOM 4242 C CA . ASP A 1 535 ? -0.463 -30.109 -16.625 1 94.81 535 ASP A CA 1
ATOM 4243 C C . ASP A 1 535 ? -0.602 -30.938 -17.891 1 94.81 535 ASP A C 1
ATOM 4245 O O . ASP A 1 535 ? 0.389 -31.219 -18.562 1 94.81 535 ASP A O 1
ATOM 4249 N N . HIS A 1 536 ? -1.826 -31.25 -18.25 1 97.06 536 HIS A N 1
ATOM 4250 C CA . HIS A 1 536 ? -2.049 -32.125 -19.406 1 97.06 536 HIS A CA 1
ATOM 4251 C C . HIS A 1 536 ? -2.801 -31.391 -20.5 1 97.06 536 HIS A C 1
ATOM 4253 O O . HIS A 1 536 ? -3.01 -31.938 -21.594 1 97.06 536 HIS A O 1
ATOM 4259 N N . ILE A 1 537 ? -3.213 -30.219 -20.219 1 98.19 537 ILE A N 1
ATOM 4260 C CA . ILE A 1 537 ? -3.885 -29.406 -21.234 1 98.19 537 ILE A CA 1
ATOM 4261 C C . ILE A 1 537 ? -3.264 -28.016 -21.281 1 98.19 537 ILE A C 1
ATOM 4263 O O . ILE A 1 537 ? -3.363 -27.25 -20.312 1 98.19 537 ILE A O 1
ATOM 4267 N N . HIS A 1 538 ? -2.613 -27.672 -22.312 1 98.44 538 HIS A N 1
ATOM 4268 C CA . HIS A 1 538 ? -2.148 -26.328 -22.609 1 98.44 538 HIS A CA 1
ATOM 4269 C C . HIS A 1 538 ? -2.92 -25.719 -23.781 1 98.44 538 HIS A C 1
ATOM 4271 O O . HIS A 1 538 ? -3.641 -26.438 -24.484 1 98.44 538 HIS A O 1
ATOM 4277 N N . ASN A 1 539 ? -2.887 -24.406 -23.906 1 98.5 539 ASN A N 1
ATOM 4278 C CA . ASN A 1 539 ? -3.688 -23.828 -24.969 1 98.5 539 ASN A CA 1
ATOM 4279 C C . ASN A 1 539 ? -3.059 -22.531 -25.5 1 98.5 539 ASN A C 1
ATOM 4281 O O . ASN A 1 539 ? -2.344 -21.844 -24.781 1 98.5 539 ASN A O 1
ATOM 4285 N N . ILE A 1 540 ? -3.301 -22.234 -26.75 1 98.25 540 ILE A N 1
ATOM 4286 C CA . ILE A 1 540 ? -3.039 -20.938 -27.344 1 98.25 540 ILE A CA 1
ATOM 4287 C C . ILE A 1 540 ? -4.336 -20.359 -27.891 1 98.25 540 ILE A C 1
ATOM 4289 O O . ILE A 1 540 ? -5.211 -21.094 -28.359 1 98.25 540 ILE A O 1
ATOM 4293 N N . ALA A 1 541 ? -4.461 -19.109 -27.781 1 98.75 541 ALA A N 1
ATOM 4294 C CA . ALA A 1 541 ? -5.57 -18.375 -28.391 1 98.75 541 ALA A CA 1
ATOM 4295 C C . ALA A 1 541 ? -5.156 -17.781 -29.734 1 98.75 541 ALA A C 1
ATOM 4297 O O . ALA A 1 541 ? -4.18 -17.031 -29.812 1 98.75 541 ALA A O 1
ATOM 4298 N N . VAL A 1 542 ? -5.809 -18.188 -30.75 1 98.75 542 VAL A N 1
ATOM 4299 C CA . VAL A 1 542 ? -5.664 -17.562 -32.062 1 98.75 542 VAL A CA 1
ATOM 4300 C C . VAL A 1 542 ? -6.809 -16.594 -32.312 1 98.75 542 VAL A C 1
ATOM 4302 O O . VAL A 1 542 ? -7.965 -17 -32.469 1 98.75 542 VAL A O 1
ATOM 4305 N N . GLN A 1 543 ? -6.5 -15.359 -32.375 1 98.56 543 GLN A N 1
ATOM 4306 C CA . GLN A 1 543 ? -7.488 -14.289 -32.344 1 98.56 543 GLN A CA 1
ATOM 4307 C C . GLN A 1 543 ? -7.215 -13.281 -33.469 1 98.56 543 GLN A C 1
ATOM 4309 O O . GLN A 1 543 ? -6.078 -13.148 -33.938 1 98.56 543 GLN A O 1
ATOM 4314 N N . GLY A 1 544 ? -8.172 -12.492 -33.844 1 98.38 544 GLY A N 1
ATOM 4315 C CA . GLY A 1 544 ? -8.078 -11.5 -34.875 1 98.38 544 GLY A CA 1
ATOM 4316 C C . GLY A 1 544 ? -8.984 -11.805 -36.062 1 98.38 544 GLY A C 1
ATOM 4317 O O . GLY A 1 544 ? -9.516 -12.906 -36.188 1 98.38 544 GLY A O 1
ATOM 4318 N N . PRO A 1 545 ? -9.148 -10.867 -37 1 97.69 545 PRO A N 1
ATOM 4319 C CA . PRO A 1 545 ? -10.094 -11.008 -38.125 1 97.69 545 PRO A CA 1
ATOM 4320 C C . PRO A 1 545 ? -9.773 -12.211 -39.031 1 97.69 545 PRO A C 1
ATOM 4322 O O . PRO A 1 545 ? -10.672 -12.766 -39.656 1 97.69 545 PRO A O 1
ATOM 4325 N N . ASN A 1 546 ? -8.555 -12.695 -39.062 1 98.44 546 ASN A N 1
ATOM 4326 C CA . ASN A 1 546 ? -8.164 -13.773 -39.969 1 98.44 546 ASN A CA 1
ATOM 4327 C C . ASN A 1 546 ? -8 -15.102 -39.219 1 98.44 546 ASN A C 1
ATOM 4329 O O . ASN A 1 546 ? -7.484 -16.062 -39.781 1 98.44 546 ASN A O 1
ATOM 4333 N N . SER A 1 547 ? -8.414 -15.148 -38 1 98.5 547 SER A N 1
ATOM 4334 C CA . SER A 1 547 ? -8.219 -16.344 -37.156 1 98.5 547 SER A CA 1
ATOM 4335 C C . SER A 1 547 ? -8.938 -17.547 -37.75 1 98.5 547 SER A C 1
ATOM 4337 O O . SER A 1 547 ? -8.383 -18.641 -37.781 1 98.5 547 SER A O 1
ATOM 4339 N N . ARG A 1 548 ? -10.156 -17.375 -38.281 1 97.94 548 ARG A N 1
ATOM 4340 C CA . ARG A 1 548 ? -10.93 -18.453 -38.875 1 97.94 548 ARG A CA 1
ATOM 4341 C C . ARG A 1 548 ? -10.219 -19.031 -40.094 1 97.94 548 ARG A C 1
ATOM 4343 O O . ARG A 1 548 ? -10.109 -20.25 -40.219 1 97.94 548 ARG A O 1
ATOM 4350 N N . LYS A 1 549 ? -9.75 -18.172 -40.906 1 98.12 549 LYS A N 1
ATOM 4351 C CA . LYS A 1 549 ? -9.055 -18.594 -42.125 1 98.12 549 LYS A CA 1
ATOM 4352 C C . LYS A 1 549 ? -7.816 -19.422 -41.812 1 98.12 549 LYS A C 1
ATOM 4354 O O . LYS A 1 549 ? -7.504 -20.391 -42.5 1 98.12 549 LYS A O 1
ATOM 4359 N N . ILE A 1 550 ? -7.172 -19.031 -40.781 1 98.5 550 ILE A N 1
ATOM 4360 C CA . ILE A 1 550 ? -5.957 -19.734 -40.375 1 98.5 550 ILE A CA 1
ATOM 4361 C C . ILE A 1 550 ? -6.305 -21.141 -39.938 1 98.5 550 ILE A C 1
ATOM 4363 O O . ILE A 1 550 ? -5.68 -22.109 -40.375 1 98.5 550 ILE A O 1
ATOM 4367 N N . LEU A 1 551 ? -7.309 -21.328 -39.094 1 98.31 551 LEU A N 1
ATOM 4368 C CA . LEU A 1 551 ? -7.652 -22.641 -38.562 1 98.31 551 LEU A CA 1
ATOM 4369 C C . LEU A 1 551 ? -8.195 -23.562 -39.656 1 98.31 551 LEU A C 1
ATOM 4371 O O . LEU A 1 551 ? -7.965 -24.766 -39.625 1 98.31 551 LEU A O 1
ATOM 4375 N N . GLU A 1 552 ? -8.898 -23.016 -40.656 1 97.19 552 GLU A N 1
ATOM 4376 C CA . GLU A 1 552 ? -9.484 -23.797 -41.75 1 97.19 552 GLU A CA 1
ATOM 4377 C C . GLU A 1 552 ? -8.414 -24.547 -42.531 1 97.19 552 GLU A C 1
ATOM 4379 O O . GLU A 1 552 ? -8.703 -25.562 -43.156 1 97.19 552 GLU A O 1
ATOM 4384 N N . LYS A 1 553 ? -7.273 -24.062 -42.438 1 97.38 553 LYS A N 1
ATOM 4385 C CA . LYS A 1 553 ? -6.207 -24.594 -43.281 1 97.38 553 LYS A CA 1
ATOM 4386 C C . LYS A 1 553 ? -5.688 -25.922 -42.719 1 97.38 553 LYS A C 1
ATOM 4388 O O . LYS A 1 553 ? -5.129 -26.734 -43.469 1 97.38 553 LYS A O 1
ATOM 4393 N N . PHE A 1 554 ? -5.848 -26.156 -41.406 1 97.56 554 PHE A N 1
ATOM 4394 C CA . PHE A 1 554 ? -5.148 -27.344 -40.938 1 97.56 554 PHE A CA 1
ATOM 4395 C C . PHE A 1 554 ? -6.02 -28.125 -39.938 1 97.56 554 PHE A C 1
ATOM 4397 O O . PHE A 1 554 ? -5.664 -29.219 -39.531 1 97.56 554 PHE A O 1
ATOM 4404 N N . VAL A 1 555 ? -7.188 -27.625 -39.531 1 97.62 555 VAL A N 1
ATOM 4405 C CA . VAL A 1 555 ? -8.016 -28.297 -38.531 1 97.62 555 VAL A CA 1
ATOM 4406 C C . VAL A 1 555 ? -8.969 -29.266 -39.25 1 97.62 555 VAL A C 1
ATOM 4408 O O . VAL A 1 555 ? -9.742 -28.859 -40.125 1 97.62 555 VAL A O 1
ATOM 4411 N N . TRP A 1 556 ? -8.906 -30.484 -38.812 1 96.69 556 TRP A N 1
ATOM 4412 C CA . TRP A 1 556 ? -9.836 -31.516 -39.281 1 96.69 556 TRP A CA 1
ATOM 4413 C C . TRP A 1 556 ? -10.898 -31.797 -38.219 1 96.69 556 TRP A C 1
ATOM 4415 O O . TRP A 1 556 ? -10.586 -31.938 -37.031 1 96.69 556 TRP A O 1
ATOM 4425 N N . THR A 1 557 ? -12.117 -31.859 -38.656 1 95.38 557 THR A N 1
ATOM 4426 C CA . THR A 1 557 ? -13.219 -32.281 -37.781 1 95.38 557 THR A CA 1
ATOM 4427 C C . THR A 1 557 ? -14 -33.406 -38.406 1 95.38 557 THR A C 1
ATOM 4429 O O . THR A 1 557 ? -14.18 -33.469 -39.625 1 95.38 557 THR A O 1
ATOM 4432 N N . ALA A 1 558 ? -14.5 -34.281 -37.562 1 93.06 558 ALA A N 1
ATOM 4433 C CA . ALA A 1 558 ? -15.352 -35.375 -38.062 1 93.06 558 ALA A CA 1
ATOM 4434 C C . ALA A 1 558 ? -16.656 -34.812 -38.594 1 93.06 558 ALA A C 1
ATOM 4436 O O . ALA A 1 558 ? -17.141 -33.781 -38.156 1 93.06 558 ALA A O 1
ATOM 4437 N N . PRO A 1 559 ? -17.281 -35.531 -39.5 1 90.31 559 PRO A N 1
ATOM 4438 C CA . PRO A 1 559 ? -18.516 -35.062 -40.156 1 90.31 559 PRO A CA 1
ATOM 4439 C C . PRO A 1 559 ? -19.625 -34.781 -39.125 1 90.31 559 PRO A C 1
ATOM 4441 O O . PRO A 1 559 ? -20.484 -33.906 -39.375 1 90.31 559 PRO A O 1
ATOM 4444 N N . ILE A 1 560 ? -19.625 -35.375 -38 1 88.75 560 ILE A N 1
ATOM 4445 C CA . ILE A 1 560 ? -20.672 -35.219 -37 1 88.75 560 ILE A CA 1
ATOM 4446 C C . ILE A 1 560 ? -20.422 -33.969 -36.188 1 88.75 560 ILE A C 1
ATOM 4448 O O . ILE A 1 560 ? -21.328 -33.469 -35.5 1 88.75 560 ILE A O 1
ATOM 4452 N N . GLN A 1 561 ? -19.25 -33.438 -36.312 1 90.06 561 GLN A N 1
ATOM 4453 C CA . GLN A 1 561 ? -18.875 -32.188 -35.625 1 90.06 561 GLN A CA 1
ATOM 4454 C C . GLN A 1 561 ? -19.031 -30.984 -36.562 1 90.06 561 GLN A C 1
ATOM 4456 O O . GLN A 1 561 ? -18.844 -31.094 -37.781 1 90.06 561 GLN A O 1
ATOM 4461 N N . PRO A 1 562 ? -19.312 -29.812 -35.938 1 91.69 562 PRO A N 1
ATOM 4462 C CA . PRO A 1 562 ? -19.266 -28.609 -36.781 1 91.69 562 PRO A CA 1
ATOM 4463 C C . PRO A 1 562 ? -17.875 -28.312 -37.344 1 91.69 562 PRO A C 1
ATOM 4465 O O . PRO A 1 562 ? -16.875 -28.531 -36.625 1 91.69 562 PRO A O 1
ATOM 4468 N N . SER A 1 563 ? -17.844 -27.859 -38.562 1 92.69 563 SER A N 1
ATOM 4469 C CA . SER A 1 563 ? -16.594 -27.359 -39.094 1 92.69 563 SER A CA 1
ATOM 4470 C C . SER A 1 563 ? -16.188 -26.047 -38.438 1 92.69 563 SER A C 1
ATOM 4472 O O . SER A 1 563 ? -16.969 -25.469 -37.656 1 92.69 563 SER A O 1
ATOM 4474 N N . ILE A 1 564 ? -14.984 -25.609 -38.719 1 94.56 564 ILE A N 1
ATOM 4475 C CA . ILE A 1 564 ? -14.5 -24.359 -38.125 1 94.56 564 ILE A CA 1
ATOM 4476 C C . ILE A 1 564 ? -15.398 -23.203 -38.562 1 94.56 564 ILE A C 1
ATOM 4478 O O . ILE A 1 564 ? -15.68 -22.312 -37.75 1 94.56 564 ILE A O 1
ATOM 4482 N N . THR A 1 565 ? -15.859 -23.219 -39.688 1 92.62 565 THR A N 1
ATOM 4483 C CA . THR A 1 565 ? -16.703 -22.156 -40.219 1 92.62 565 THR A CA 1
ATOM 4484 C C . THR A 1 565 ? -18.094 -22.203 -39.594 1 92.62 565 THR A C 1
ATOM 4486 O O . THR A 1 565 ? -18.766 -21.172 -39.469 1 92.62 565 THR A O 1
ATOM 4489 N N . GLU A 1 566 ? -18.5 -23.375 -39.156 1 94.38 566 GLU A N 1
ATOM 4490 C CA . GLU A 1 566 ? -19.828 -23.562 -38.625 1 94.38 566 GLU A CA 1
ATOM 4491 C C . GLU A 1 566 ? -19.828 -23.375 -37.094 1 94.38 566 GLU A C 1
ATOM 4493 O O . GLU A 1 566 ? -20.891 -23.25 -36.469 1 94.38 566 GLU A O 1
ATOM 4498 N N . LEU A 1 567 ? -18.688 -23.391 -36.562 1 96 567 LEU A N 1
ATOM 4499 C CA . LEU A 1 567 ? -18.594 -23.312 -35.094 1 96 567 LEU A CA 1
ATOM 4500 C C . LEU A 1 567 ? -19.062 -21.969 -34.594 1 96 567 LEU A C 1
ATOM 4502 O O . LEU A 1 567 ? -18.469 -20.938 -34.906 1 96 567 LEU A O 1
ATOM 4506 N N . GLU A 1 568 ? -20.109 -21.906 -33.781 1 95.31 568 GLU A N 1
ATOM 4507 C CA . GLU A 1 568 ? -20.703 -20.672 -33.281 1 95.31 568 GLU A CA 1
ATOM 4508 C C . GLU A 1 568 ? -19.984 -20.172 -32.031 1 95.31 568 GLU A C 1
ATOM 4510 O O . GLU A 1 568 ? -19.188 -20.906 -31.438 1 95.31 568 GLU A O 1
ATOM 4515 N N . TRP A 1 569 ? -20.328 -18.922 -31.75 1 95.31 569 TRP A N 1
ATOM 4516 C CA . TRP A 1 569 ? -19.766 -18.266 -30.562 1 95.31 569 TRP A CA 1
ATOM 4517 C C . TRP A 1 569 ? -20.109 -19.047 -29.297 1 95.31 569 TRP A C 1
ATOM 4519 O O . TRP A 1 569 ? -21.25 -19.438 -29.094 1 95.31 569 TRP A O 1
ATOM 4529 N N . PHE A 1 570 ? -19.109 -19.375 -28.469 1 96.94 570 PHE A N 1
ATOM 4530 C CA . PHE A 1 570 ? -19.203 -20.109 -27.203 1 96.94 570 PHE A CA 1
ATOM 4531 C C . PHE A 1 570 ? -19.625 -21.562 -27.453 1 96.94 570 PHE A C 1
ATOM 4533 O O . PHE A 1 570 ? -20.469 -22.094 -26.75 1 96.94 570 PHE A O 1
ATOM 4540 N N . ARG A 1 571 ? -19.094 -22.125 -28.422 1 97.38 571 ARG A N 1
ATOM 4541 C CA . ARG A 1 571 ? -19.156 -23.547 -28.688 1 97.38 571 ARG A CA 1
ATOM 4542 C C . ARG A 1 571 ? -17.75 -24.125 -28.922 1 97.38 571 ARG A C 1
ATOM 4544 O O . ARG A 1 571 ? -16.797 -23.375 -29.125 1 97.38 571 ARG A O 1
ATOM 4551 N N . PHE A 1 572 ? -17.625 -25.469 -28.844 1 97.31 572 PHE A N 1
ATOM 4552 C CA . PHE A 1 572 ? -16.344 -26.125 -29.094 1 97.31 572 PHE A CA 1
ATOM 4553 C C . PHE A 1 572 ? -16.547 -27.422 -29.875 1 97.31 572 PHE A C 1
ATOM 4555 O O . PHE A 1 572 ? -17.656 -27.938 -29.953 1 97.31 572 PHE A O 1
ATOM 4562 N N . ASN A 1 573 ? -15.508 -27.922 -30.547 1 93.81 573 ASN A N 1
ATOM 4563 C CA . ASN A 1 573 ? -15.562 -29.219 -31.25 1 93.81 573 ASN A CA 1
ATOM 4564 C C . ASN A 1 573 ? -14.312 -30.047 -30.969 1 93.81 573 ASN A C 1
ATOM 4566 O O . ASN A 1 573 ? -13.289 -29.516 -30.531 1 93.81 573 ASN A O 1
ATOM 4570 N N . ILE A 1 574 ? -14.477 -31.297 -31.078 1 93.19 574 ILE A N 1
ATOM 4571 C CA . ILE A 1 574 ? -13.391 -32.281 -31.062 1 93.19 574 ILE A CA 1
ATOM 4572 C C . ILE A 1 574 ? -12.758 -32.344 -32.469 1 93.19 574 ILE A C 1
ATOM 4574 O O . ILE A 1 574 ? -13.438 -32.625 -33.438 1 93.19 574 ILE A O 1
ATOM 4578 N N . ALA A 1 575 ? -11.477 -32.031 -32.469 1 96.81 575 ALA A N 1
ATOM 4579 C CA . ALA A 1 575 ? -10.82 -31.891 -33.75 1 96.81 575 ALA A CA 1
ATOM 4580 C C . ALA A 1 575 ? -9.438 -32.531 -33.75 1 96.81 575 ALA A C 1
ATOM 4582 O O . ALA A 1 575 ? -9.023 -33.125 -32.75 1 96.81 575 ALA A O 1
ATOM 4583 N N . ARG A 1 576 ? -8.812 -32.594 -34.875 1 97.06 576 ARG A N 1
ATOM 4584 C CA . ARG A 1 576 ? -7.461 -33.094 -35.062 1 97.06 576 ARG A CA 1
ATOM 4585 C C . ARG A 1 576 ? -6.688 -32.219 -36.062 1 97.06 576 ARG A C 1
ATOM 4587 O O . ARG A 1 576 ? -7.281 -31.438 -36.812 1 97.06 576 ARG A O 1
ATOM 4594 N N . ILE A 1 577 ? -5.402 -32.375 -36.094 1 97.75 577 ILE A N 1
ATOM 4595 C CA . ILE A 1 577 ? -4.559 -31.625 -37 1 97.75 577 ILE A CA 1
ATOM 4596 C C . ILE A 1 577 ? -4.508 -32.312 -38.375 1 97.75 577 ILE A C 1
ATOM 4598 O O . ILE A 1 577 ? -4.164 -33.5 -38.438 1 97.75 577 ILE A O 1
ATOM 4602 N N . ASP A 1 578 ? -4.867 -31.75 -39.469 1 96.75 578 ASP A N 1
ATOM 4603 C CA . ASP A 1 578 ? -4.699 -32.062 -40.875 1 96.75 578 ASP A CA 1
ATOM 4604 C C . ASP A 1 578 ? -5.668 -33.156 -41.312 1 96.75 578 ASP A C 1
ATOM 4606 O O . ASP A 1 578 ? -6.324 -33 -42.344 1 96.75 578 ASP A O 1
ATOM 4610 N N . HIS A 1 579 ? -5.73 -34.312 -40.562 1 95.44 579 HIS A N 1
ATOM 4611 C CA . HIS A 1 579 ? -6.535 -35.438 -41.031 1 95.44 579 HIS A CA 1
ATOM 4612 C C . HIS A 1 579 ? -7.066 -36.25 -39.844 1 95.44 579 HIS A C 1
ATOM 4614 O O . HIS A 1 579 ? -6.754 -35.938 -38.688 1 95.44 579 HIS A O 1
ATOM 4620 N N . GLU A 1 580 ? -7.812 -37.25 -40.125 1 93.25 580 GLU A N 1
ATOM 4621 C CA . GLU A 1 580 ? -8.594 -38 -39.156 1 93.25 580 GLU A CA 1
ATOM 4622 C C . GLU A 1 580 ? -7.691 -38.688 -38.156 1 93.25 580 GLU A C 1
ATOM 4624 O O . GLU A 1 580 ? -8.117 -39 -37.031 1 93.25 580 GLU A O 1
ATOM 4629 N N . THR A 1 581 ? -6.5 -38.969 -38.469 1 95.12 581 THR A N 1
ATOM 4630 C CA . THR A 1 581 ? -5.602 -39.656 -37.562 1 95.12 581 THR A CA 1
ATOM 4631 C C . THR A 1 581 ? -4.543 -38.719 -37 1 95.12 581 THR A C 1
ATOM 4633 O O . THR A 1 581 ? -3.562 -39.156 -36.406 1 95.12 581 THR A O 1
ATOM 4636 N N . GLY A 1 582 ? -4.672 -37.469 -37.219 1 96.62 582 GLY A N 1
ATOM 4637 C CA . GLY A 1 582 ? -3.703 -36.469 -36.781 1 96.62 582 GLY A CA 1
ATOM 4638 C C . GLY A 1 582 ? -3.75 -36.25 -35.281 1 96.62 582 GLY A C 1
ATOM 4639 O O . GLY A 1 582 ? -4.477 -36.938 -34.562 1 96.62 582 GLY A O 1
ATOM 4640 N N . THR A 1 583 ? -2.949 -35.312 -34.812 1 97.31 583 THR A N 1
ATOM 4641 C CA . THR A 1 583 ? -2.832 -34.969 -33.375 1 97.31 583 THR A CA 1
ATOM 4642 C C . THR A 1 583 ? -4.168 -34.5 -32.844 1 97.31 583 THR A C 1
ATOM 4644 O O . THR A 1 583 ? -4.793 -33.594 -33.406 1 97.31 583 THR A O 1
ATOM 4647 N N . PRO A 1 584 ? -4.648 -35.062 -31.766 1 96.81 584 PRO A N 1
ATOM 4648 C CA . PRO A 1 584 ? -5.914 -34.625 -31.172 1 96.81 584 PRO A CA 1
ATOM 4649 C C . PRO A 1 584 ? -5.84 -33.219 -30.594 1 96.81 584 PRO A C 1
ATOM 4651 O O . PRO A 1 584 ? -4.883 -32.875 -29.906 1 96.81 584 PRO A O 1
ATOM 4654 N N . ILE A 1 585 ? -6.828 -32.375 -30.891 1 97.88 585 ILE A N 1
ATOM 4655 C CA . ILE A 1 585 ? -6.98 -31.031 -30.328 1 97.88 585 ILE A CA 1
ATOM 4656 C C . ILE A 1 585 ? -8.461 -30.75 -30.062 1 97.88 585 ILE A C 1
ATOM 4658 O O . ILE A 1 585 ? -9.328 -31.453 -30.578 1 97.88 585 ILE A O 1
ATOM 4662 N N . VAL A 1 586 ? -8.758 -29.844 -29.172 1 97.69 586 VAL A N 1
ATOM 4663 C CA . VAL A 1 586 ? -10.078 -29.25 -29 1 97.69 586 VAL A CA 1
ATOM 4664 C C . VAL A 1 586 ? -10.047 -27.781 -29.406 1 97.69 586 VAL A C 1
ATOM 4666 O O . VAL A 1 586 ? -9.086 -27.062 -29.109 1 97.69 586 VAL A O 1
ATOM 4669 N N . ILE A 1 587 ? -11.016 -27.359 -30.203 1 98.19 587 ILE A N 1
ATOM 4670 C CA . ILE A 1 587 ? -11.109 -25.969 -30.641 1 98.19 587 ILE A CA 1
ATOM 4671 C C . ILE A 1 587 ? -12.367 -25.328 -30.047 1 98.19 587 ILE A C 1
ATOM 4673 O O . ILE A 1 587 ? -13.469 -25.859 -30.203 1 98.19 587 ILE A O 1
ATOM 4677 N N . SER A 1 588 ? -12.219 -24.297 -29.375 1 98.31 588 SER A N 1
ATOM 4678 C CA . SER A 1 588 ? -13.359 -23.516 -28.906 1 98.31 588 SER A CA 1
ATOM 4679 C C . SER A 1 588 ? -13.375 -22.125 -29.516 1 98.31 588 SER A C 1
ATOM 4681 O O . SER A 1 588 ? -12.312 -21.531 -29.734 1 98.31 588 SER A O 1
ATOM 4683 N N . ARG A 1 589 ? -14.57 -21.656 -29.844 1 98.25 589 ARG A N 1
ATOM 4684 C CA . ARG A 1 589 ? -14.711 -20.266 -30.281 1 98.25 589 ARG A CA 1
ATOM 4685 C C . ARG A 1 589 ? -14.93 -19.344 -29.078 1 98.25 589 ARG A C 1
ATOM 4687 O O . ARG A 1 589 ? -16.062 -18.922 -28.812 1 98.25 589 ARG A O 1
ATOM 4694 N N . THR A 1 590 ? -13.953 -19.078 -28.359 1 97.38 590 THR A N 1
ATOM 4695 C CA . THR A 1 590 ? -13.828 -18.203 -27.188 1 97.38 590 THR A CA 1
ATOM 4696 C C . THR A 1 590 ? -12.57 -17.344 -27.281 1 97.38 590 THR A C 1
ATOM 4698 O O . THR A 1 590 ? -11.695 -17.609 -28.109 1 97.38 590 THR A O 1
ATOM 4701 N N . GLY A 1 591 ? -12.562 -16.281 -26.516 1 96.38 591 GLY A N 1
ATOM 4702 C CA . GLY A 1 591 ? -11.414 -15.391 -26.562 1 96.38 591 GLY A CA 1
ATOM 4703 C C . GLY A 1 591 ? -11.453 -14.32 -25.5 1 96.38 591 GLY A C 1
ATOM 4704 O O . GLY A 1 591 ? -12.477 -14.133 -24.828 1 96.38 591 GLY A O 1
ATOM 4705 N N . TYR A 1 592 ? -10.406 -13.594 -25.312 1 97.62 592 TYR A N 1
ATOM 4706 C CA . TYR A 1 592 ? -10.203 -12.578 -24.281 1 97.62 592 TYR A CA 1
ATOM 4707 C C . TYR A 1 592 ? -9.641 -11.297 -24.891 1 97.62 592 TYR A C 1
ATOM 4709 O O . TYR A 1 592 ? -8.828 -10.609 -24.266 1 97.62 592 TYR A O 1
ATOM 4717 N N . THR A 1 593 ? -10 -10.953 -26.219 1 98 593 THR A N 1
ATOM 4718 C CA . THR A 1 593 ? -9.375 -9.836 -26.922 1 98 593 THR A CA 1
ATOM 4719 C C . THR A 1 593 ? -10.43 -8.875 -27.453 1 98 593 THR A C 1
ATOM 4721 O O . THR A 1 593 ? -10.102 -7.754 -27.859 1 98 593 THR A O 1
ATOM 4724 N N . GLY A 1 594 ? -11.641 -9.328 -27.5 1 96.94 594 GLY A N 1
ATOM 4725 C CA . GLY A 1 594 ? -12.688 -8.539 -28.125 1 96.94 594 GLY A CA 1
ATOM 4726 C C . GLY A 1 594 ? -12.734 -8.703 -29.641 1 96.94 594 GLY A C 1
ATOM 4727 O O . GLY A 1 594 ? -13.531 -8.047 -30.312 1 96.94 594 GLY A O 1
ATOM 4728 N N . GLU A 1 595 ? -12.008 -9.656 -30.266 1 97.62 595 GLU A N 1
ATOM 4729 C CA . GLU A 1 595 ? -11.992 -9.969 -31.688 1 97.62 595 GLU A CA 1
ATOM 4730 C C . GLU A 1 595 ? -12.531 -11.367 -31.953 1 97.62 595 GLU A C 1
ATOM 4732 O O . GLU A 1 595 ? -12.688 -12.164 -31.031 1 97.62 595 GLU A O 1
ATOM 4737 N N . LEU A 1 596 ? -12.844 -11.625 -33.281 1 97.75 596 LEU A N 1
ATOM 4738 C CA . LEU A 1 596 ? -13.016 -13.023 -33.656 1 97.75 596 LEU A CA 1
ATOM 4739 C C . LEU A 1 596 ? -11.836 -13.859 -33.188 1 97.75 596 LEU A C 1
ATOM 4741 O O . LEU A 1 596 ? -10.68 -13.43 -33.281 1 97.75 596 LEU A O 1
ATOM 4745 N N . GLY A 1 597 ? -12.219 -15.039 -32.656 1 97.56 597 GLY A N 1
ATOM 4746 C CA . GLY A 1 597 ? -11.07 -15.797 -32.188 1 97.56 597 GLY A CA 1
ATOM 4747 C C . GLY A 1 597 ? -11.43 -17.188 -31.719 1 97.56 597 GLY A C 1
ATOM 4748 O O . GLY A 1 597 ? -12.602 -17.484 -31.484 1 97.56 597 GLY A O 1
ATOM 4749 N N . TYR A 1 598 ? -10.414 -17.953 -31.625 1 98.38 598 TYR A N 1
ATOM 4750 C CA . TYR A 1 598 ? -10.492 -19.359 -31.234 1 98.38 598 TYR A CA 1
ATOM 4751 C C . TYR A 1 598 ? -9.391 -19.719 -30.25 1 98.38 598 TYR A C 1
ATOM 4753 O O . TYR A 1 598 ? -8.352 -19.047 -30.188 1 98.38 598 TYR A O 1
ATOM 4761 N N . GLU A 1 599 ? -9.625 -20.719 -29.438 1 98.62 599 GLU A N 1
ATOM 4762 C CA . GLU A 1 599 ? -8.602 -21.312 -28.594 1 98.62 599 GLU A CA 1
ATOM 4763 C C . GLU A 1 599 ? -8.367 -22.781 -28.969 1 98.62 599 GLU A C 1
ATOM 4765 O O . GLU A 1 599 ? -9.32 -23.531 -29.188 1 98.62 599 GLU A O 1
ATOM 4770 N N . ILE A 1 600 ? -7.117 -23.094 -29.062 1 98.69 600 ILE A N 1
ATOM 4771 C CA . ILE A 1 600 ? -6.715 -24.469 -29.359 1 98.69 600 ILE A CA 1
ATOM 4772 C C . ILE A 1 600 ? -6.168 -25.125 -28.109 1 98.69 600 ILE A C 1
ATOM 4774 O O . ILE A 1 600 ? -5.188 -24.656 -27.516 1 98.69 600 ILE A O 1
ATOM 4778 N N . TRP A 1 601 ? -6.789 -26.203 -27.719 1 98.44 601 TRP A N 1
ATOM 4779 C CA . TRP A 1 601 ? -6.375 -26.953 -26.531 1 98.44 601 TRP A CA 1
ATOM 4780 C C . TRP A 1 601 ? -5.68 -28.25 -26.938 1 98.44 601 TRP A C 1
ATOM 4782 O O . TRP A 1 601 ? -6.195 -29.016 -27.766 1 98.44 601 TRP A O 1
ATOM 4792 N N . CYS A 1 602 ? -4.52 -28.547 -26.406 1 98.25 602 CYS A N 1
ATOM 4793 C CA . CYS A 1 602 ? -3.742 -29.734 -26.734 1 98.25 602 CYS A CA 1
ATOM 4794 C C . CYS A 1 602 ? -2.918 -30.203 -25.531 1 98.25 602 CYS A C 1
ATOM 4796 O O . CYS A 1 602 ? -2.828 -29.484 -24.531 1 98.25 602 CYS A O 1
ATOM 4798 N N . HIS A 1 603 ? -2.459 -31.406 -25.562 1 97.69 603 HIS A N 1
ATOM 4799 C CA . HIS A 1 603 ? -1.472 -31.828 -24.578 1 97.69 603 HIS A CA 1
ATOM 4800 C C . HIS A 1 603 ? -0.155 -31.078 -24.75 1 97.69 603 HIS A C 1
ATOM 4802 O O . HIS A 1 603 ? 0.249 -30.781 -25.875 1 97.69 603 HIS A O 1
ATOM 4808 N N . PRO A 1 604 ? 0.57 -30.781 -23.703 1 97.44 604 PRO A N 1
ATOM 4809 C CA . PRO A 1 604 ? 1.834 -30.047 -23.797 1 97.44 604 PRO A CA 1
ATOM 4810 C C . PRO A 1 604 ? 2.83 -30.719 -24.75 1 97.44 604 PRO A C 1
ATOM 4812 O O . PRO A 1 604 ? 3.629 -30.031 -25.391 1 97.44 604 PRO A O 1
ATOM 4815 N N . LYS A 1 605 ? 2.82 -32.031 -24.859 1 96.19 605 LYS A N 1
ATOM 4816 C CA . LYS A 1 605 ? 3.76 -32.75 -25.719 1 96.19 605 LYS A CA 1
ATOM 4817 C C . LYS A 1 605 ? 3.535 -32.406 -27.188 1 96.19 605 LYS A C 1
ATOM 4819 O O . LYS A 1 605 ? 4.438 -32.562 -28.016 1 96.19 605 LYS A O 1
ATOM 4824 N N . ASP A 1 606 ? 2.293 -31.922 -27.5 1 97.75 606 ASP A N 1
ATOM 4825 C CA . ASP A 1 606 ? 1.923 -31.625 -28.875 1 97.75 606 ASP A CA 1
ATOM 4826 C C . ASP A 1 606 ? 1.993 -30.125 -29.156 1 97.75 606 ASP A C 1
ATOM 4828 O O . ASP A 1 606 ? 1.721 -29.672 -30.266 1 97.75 606 ASP A O 1
ATOM 4832 N N . ALA A 1 607 ? 2.371 -29.391 -28.188 1 98.44 607 ALA A N 1
ATOM 4833 C CA . ALA A 1 607 ? 2.285 -27.938 -28.25 1 98.44 607 ALA A CA 1
ATOM 4834 C C . ALA A 1 607 ? 3.17 -27.391 -29.359 1 98.44 607 ALA A C 1
ATOM 4836 O O . ALA A 1 607 ? 2.777 -26.453 -30.062 1 98.44 607 ALA A O 1
ATOM 4837 N N . ALA A 1 608 ? 4.391 -27.891 -29.531 1 97.81 608 ALA A N 1
ATOM 4838 C CA . ALA A 1 608 ? 5.297 -27.422 -30.578 1 97.81 608 ALA A CA 1
ATOM 4839 C C . ALA A 1 608 ? 4.684 -27.609 -31.953 1 97.81 608 ALA A C 1
ATOM 4841 O O . ALA A 1 608 ? 4.789 -26.734 -32.812 1 97.81 608 ALA A O 1
ATOM 4842 N N . GLU A 1 609 ? 4.043 -28.766 -32.125 1 98.19 609 GLU A N 1
ATOM 4843 C CA . GLU A 1 609 ? 3.389 -29.031 -33.406 1 98.19 609 GLU A CA 1
ATOM 4844 C C . GLU A 1 609 ? 2.238 -28.062 -33.656 1 98.19 609 GLU A C 1
ATOM 4846 O O . GLU A 1 609 ? 2.096 -27.531 -34.75 1 98.19 609 GLU A O 1
ATOM 4851 N N . VAL A 1 610 ? 1.436 -27.891 -32.656 1 98.5 610 VAL A N 1
ATOM 4852 C CA . VAL A 1 610 ? 0.312 -26.969 -32.75 1 98.5 610 VAL A CA 1
ATOM 4853 C C . VAL A 1 610 ? 0.822 -25.578 -33.125 1 98.5 610 VAL A C 1
ATOM 4855 O O . VAL A 1 610 ? 0.281 -24.922 -34 1 98.5 610 VAL A O 1
ATOM 4858 N N . TRP A 1 611 ? 1.875 -25.125 -32.406 1 98.44 611 TRP A N 1
ATOM 4859 C CA . TRP A 1 611 ? 2.467 -23.812 -32.656 1 98.44 611 TRP A CA 1
ATOM 4860 C C . TRP A 1 611 ? 2.926 -23.703 -34.125 1 98.44 611 TRP A C 1
ATOM 4862 O O . TRP A 1 611 ? 2.639 -22.719 -34.781 1 98.44 611 TRP A O 1
ATOM 4872 N N . ASP A 1 612 ? 3.629 -24.703 -34.625 1 98.25 612 ASP A N 1
ATOM 4873 C CA . ASP A 1 612 ? 4.168 -24.703 -35.969 1 98.25 612 ASP A CA 1
ATOM 4874 C C . ASP A 1 612 ? 3.047 -24.656 -37 1 98.25 612 ASP A C 1
ATOM 4876 O O . ASP A 1 612 ? 3.146 -23.938 -38 1 98.25 612 ASP A O 1
ATOM 4880 N N . LYS A 1 613 ? 1.992 -25.406 -36.812 1 98.38 613 LYS A N 1
ATOM 4881 C CA . LYS A 1 613 ? 0.862 -25.422 -37.719 1 98.38 613 LYS A CA 1
ATOM 4882 C C . LYS A 1 613 ? 0.185 -24.062 -37.781 1 98.38 613 LYS A C 1
ATOM 4884 O O . LYS A 1 613 ? -0.156 -23.578 -38.875 1 98.38 613 LYS A O 1
ATOM 4889 N N . VAL A 1 614 ? -0.053 -23.453 -36.625 1 98.62 614 VAL A N 1
ATOM 4890 C CA . VAL A 1 614 ? -0.676 -22.125 -36.562 1 98.62 614 VAL A CA 1
ATOM 4891 C C . VAL A 1 614 ? 0.193 -21.109 -37.312 1 98.62 614 VAL A C 1
ATOM 4893 O O . VAL A 1 614 ? -0.318 -20.281 -38.062 1 98.62 614 VAL A O 1
ATOM 4896 N N . TRP A 1 615 ? 1.505 -21.203 -37.062 1 97.62 615 TRP A N 1
ATOM 4897 C CA . TRP A 1 615 ? 2.426 -20.25 -37.656 1 97.62 615 TRP A CA 1
ATOM 4898 C C . TRP A 1 615 ? 2.498 -20.422 -39.188 1 97.62 615 TRP A C 1
ATOM 4900 O O . TRP A 1 615 ? 2.5 -19.453 -39.938 1 97.62 615 TRP A O 1
ATOM 4910 N N . GLU A 1 616 ? 2.619 -21.625 -39.594 1 98.06 616 GLU A N 1
ATOM 4911 C CA . GLU A 1 616 ? 2.668 -21.906 -41.031 1 98.06 616 GLU A CA 1
ATOM 4912 C C . GLU A 1 616 ? 1.401 -21.438 -41.719 1 98.06 616 GLU A C 1
ATOM 4914 O O . GLU A 1 616 ? 1.473 -20.766 -42.75 1 98.06 616 GLU A O 1
ATOM 4919 N N . ALA A 1 617 ? 0.284 -21.781 -41.156 1 98.38 617 ALA A N 1
ATOM 4920 C CA . ALA A 1 617 ? -1.001 -21.406 -41.75 1 98.38 617 ALA A CA 1
ATOM 4921 C C . ALA A 1 617 ? -1.22 -19.906 -41.656 1 98.38 617 ALA A C 1
ATOM 4923 O O . ALA A 1 617 ? -1.892 -19.312 -42.531 1 98.38 617 ALA A O 1
ATOM 4924 N N . GLY A 1 618 ? -0.695 -19.266 -40.688 1 98.31 618 GLY A N 1
ATOM 4925 C CA . GLY A 1 618 ? -0.948 -17.859 -40.406 1 98.31 618 GLY A CA 1
ATOM 4926 C C . GLY A 1 618 ? 0.009 -16.922 -41.125 1 98.31 618 GLY A C 1
ATOM 4927 O O . GLY A 1 618 ? -0.214 -15.711 -41.188 1 98.31 618 GLY A O 1
ATOM 4928 N N . LYS A 1 619 ? 1.046 -17.438 -41.688 1 97.06 619 LYS A N 1
ATOM 4929 C CA . LYS A 1 619 ? 2.082 -16.625 -42.312 1 97.06 619 LYS A CA 1
ATOM 4930 C C . LYS A 1 619 ? 1.487 -15.711 -43.375 1 97.06 619 LYS A C 1
ATOM 4932 O O . LYS A 1 619 ? 1.832 -14.523 -43.438 1 97.06 619 LYS A O 1
ATOM 4937 N N . GLU A 1 620 ? 0.623 -16.203 -44.219 1 96.81 620 GLU A N 1
ATOM 4938 C CA . GLU A 1 620 ? 0.03 -15.422 -45.281 1 96.81 620 GLU A CA 1
ATOM 4939 C C . GLU A 1 620 ? -0.892 -14.336 -44.75 1 96.81 620 GLU A C 1
ATOM 4941 O O . GLU A 1 620 ? -1.229 -13.383 -45.438 1 96.81 620 GLU A O 1
ATOM 4946 N N . PHE A 1 621 ? -1.258 -14.461 -43.5 1 97.81 621 PHE A N 1
ATOM 4947 C CA . PHE A 1 621 ? -2.158 -13.492 -42.875 1 97.81 621 PHE A CA 1
ATOM 4948 C C . PHE A 1 621 ? -1.407 -12.602 -41.875 1 97.81 621 PHE A C 1
ATOM 4950 O O . PHE A 1 621 ? -2.018 -11.961 -41.031 1 97.81 621 PHE A O 1
ATOM 4957 N N . ASP A 1 622 ? -0.1 -12.672 -41.875 1 95.94 622 ASP A N 1
ATOM 4958 C CA . ASP A 1 622 ? 0.766 -11.852 -41.031 1 95.94 622 ASP A CA 1
ATOM 4959 C C . ASP A 1 622 ? 0.479 -12.102 -39.531 1 95.94 622 ASP A C 1
ATOM 4961 O O . ASP A 1 622 ? 0.258 -11.156 -38.781 1 95.94 622 ASP A O 1
ATOM 4965 N N . ILE A 1 623 ? 0.331 -13.305 -39.156 1 97.94 623 ILE A N 1
ATOM 4966 C CA . ILE A 1 623 ? 0.103 -13.664 -37.781 1 97.94 623 ILE A CA 1
ATOM 4967 C C . ILE A 1 623 ? 1.274 -13.18 -36.906 1 97.94 623 ILE A C 1
ATOM 4969 O O . ILE A 1 623 ? 2.428 -13.234 -37.344 1 97.94 623 ILE A O 1
ATOM 4973 N N . THR A 1 624 ? 1.041 -12.609 -35.75 1 98.19 624 THR A N 1
ATOM 4974 C CA . THR A 1 624 ? 2.027 -12.086 -34.812 1 98.19 624 THR A CA 1
ATOM 4975 C C . THR A 1 624 ? 1.828 -12.688 -33.406 1 98.19 624 THR A C 1
ATOM 4977 O O . THR A 1 624 ? 0.696 -12.805 -32.938 1 98.19 624 THR A O 1
ATOM 4980 N N . PRO A 1 625 ? 2.93 -13.211 -32.781 1 98.19 625 PRO A N 1
ATOM 4981 C CA . PRO A 1 625 ? 2.754 -13.609 -31.375 1 98.19 625 PRO A CA 1
ATOM 4982 C C . PRO A 1 625 ? 2.381 -12.438 -30.469 1 98.19 625 PRO A C 1
ATOM 4984 O O . PRO A 1 625 ? 2.812 -11.305 -30.719 1 98.19 625 PRO A O 1
ATOM 4987 N N . LEU A 1 626 ? 1.586 -12.672 -29.516 1 98.5 626 LEU A N 1
ATOM 4988 C CA . LEU A 1 626 ? 1.112 -11.609 -28.625 1 98.5 626 LEU A CA 1
ATOM 4989 C C . LEU A 1 626 ? 1.449 -11.93 -27.172 1 98.5 626 LEU A C 1
ATOM 4991 O O . LEU A 1 626 ? 1.158 -13.023 -26.688 1 98.5 626 LEU A O 1
ATOM 4995 N N . GLY A 1 627 ? 2.164 -11 -26.5 1 98.31 627 GLY A N 1
ATOM 4996 C CA . GLY A 1 627 ? 2.492 -11.141 -25.094 1 98.31 627 GLY A CA 1
ATOM 4997 C C . GLY A 1 627 ? 1.424 -10.586 -24.172 1 98.31 627 GLY A C 1
ATOM 4998 O O . GLY A 1 627 ? 0.386 -10.109 -24.641 1 98.31 627 GLY A O 1
ATOM 4999 N N . LEU A 1 628 ? 1.688 -10.625 -22.859 1 98.06 628 LEU A N 1
ATOM 5000 C CA . LEU A 1 628 ? 0.72 -10.258 -21.828 1 98.06 628 LEU A CA 1
ATOM 5001 C C . LEU A 1 628 ? 0.454 -8.758 -21.844 1 98.06 628 LEU A C 1
ATOM 5003 O O . LEU A 1 628 ? -0.66 -8.312 -21.547 1 98.06 628 LEU A O 1
ATOM 5007 N N . GLU A 1 629 ? 1.423 -7.887 -22.172 1 97.69 629 GLU A N 1
ATOM 5008 C CA . GLU A 1 629 ? 1.237 -6.441 -22.203 1 97.69 629 GLU A CA 1
ATOM 5009 C C . GLU A 1 629 ? 0.176 -6.039 -23.219 1 97.69 629 GLU A C 1
ATOM 5011 O O . GLU A 1 629 ? -0.734 -5.27 -22.922 1 97.69 629 GLU A O 1
ATOM 5016 N N . ALA A 1 630 ? 0.335 -6.543 -24.406 1 98.5 630 ALA A N 1
ATOM 5017 C CA . ALA A 1 630 ? -0.64 -6.238 -25.453 1 98.5 630 ALA A CA 1
ATOM 5018 C C . ALA A 1 630 ? -1.996 -6.859 -25.125 1 98.5 630 ALA A C 1
ATOM 5020 O O . ALA A 1 630 ? -3.041 -6.289 -25.453 1 98.5 630 ALA A O 1
ATOM 5021 N N . LEU A 1 631 ? -1.977 -8.062 -24.547 1 98.62 631 LEU A N 1
ATOM 5022 C CA . LEU A 1 631 ? -3.227 -8.695 -24.141 1 98.62 631 LEU A CA 1
ATOM 5023 C C . LEU A 1 631 ? -4 -7.805 -23.172 1 98.62 631 LEU A C 1
ATOM 5025 O O . LEU A 1 631 ? -5.227 -7.707 -23.266 1 98.62 631 LEU A O 1
ATOM 5029 N N . ASP A 1 632 ? -3.293 -7.18 -22.281 1 98.19 632 ASP A N 1
ATOM 5030 C CA . ASP A 1 632 ? -3.926 -6.281 -21.312 1 98.19 632 ASP A CA 1
ATOM 5031 C C . ASP A 1 632 ? -4.586 -5.102 -22.031 1 98.19 632 ASP A C 1
ATOM 5033 O O . ASP A 1 632 ? -5.668 -4.66 -21.641 1 98.19 632 ASP A O 1
ATOM 5037 N N . MET A 1 633 ? -3.961 -4.602 -23.016 1 98.44 633 MET A N 1
ATOM 5038 C CA . MET A 1 633 ? -4.496 -3.473 -23.766 1 98.44 633 MET A CA 1
ATOM 5039 C C . MET A 1 633 ? -5.809 -3.85 -24.453 1 98.44 633 MET A C 1
ATOM 5041 O O . MET A 1 633 ? -6.812 -3.148 -24.312 1 98.44 633 MET A O 1
ATOM 5045 N N . VAL A 1 634 ? -5.812 -4.941 -25.156 1 98.5 634 VAL A N 1
ATOM 5046 C CA . VAL A 1 634 ? -6.977 -5.293 -25.953 1 98.5 634 VAL A CA 1
ATOM 5047 C C . VAL A 1 634 ? -8.141 -5.691 -25.047 1 98.5 634 VAL A C 1
ATOM 5049 O O . VAL A 1 634 ? -9.297 -5.418 -25.359 1 98.5 634 VAL A O 1
ATOM 5052 N N . ARG A 1 635 ? -7.859 -6.352 -23.906 1 98.38 635 ARG A N 1
ATOM 5053 C CA . ARG A 1 635 ? -8.945 -6.734 -23.016 1 98.38 635 ARG A CA 1
ATOM 5054 C C . ARG A 1 635 ? -9.586 -5.508 -22.375 1 98.38 635 ARG A C 1
ATOM 5056 O O . ARG A 1 635 ? -10.805 -5.477 -22.156 1 98.38 635 ARG A O 1
ATOM 5063 N N . ILE A 1 636 ? -8.766 -4.457 -22 1 98.38 636 ILE A N 1
ATOM 5064 C CA . ILE A 1 636 ? -9.297 -3.236 -21.406 1 98.38 636 ILE A CA 1
ATOM 5065 C C . ILE A 1 636 ? -10.242 -2.553 -22.391 1 98.38 636 ILE A C 1
ATOM 5067 O O . ILE A 1 636 ? -11.359 -2.172 -22.031 1 98.38 636 ILE A O 1
ATOM 5071 N N . GLU A 1 637 ? -9.859 -2.51 -23.688 1 97.81 637 GLU A N 1
ATOM 5072 C CA . GLU A 1 637 ? -10.688 -1.928 -24.734 1 97.81 637 GLU A CA 1
ATOM 5073 C C . GLU A 1 637 ? -12.016 -2.668 -24.859 1 97.81 637 GLU A C 1
ATOM 5075 O O . GLU A 1 637 ? -13.062 -2.047 -25.078 1 97.81 637 GLU A O 1
ATOM 5080 N N . ALA A 1 638 ? -11.852 -3.908 -24.688 1 97.75 638 ALA A N 1
ATOM 5081 C CA . ALA A 1 638 ? -13.016 -4.77 -24.891 1 97.75 638 ALA A CA 1
ATOM 5082 C C . ALA A 1 638 ? -13.867 -4.848 -23.625 1 97.75 638 ALA A C 1
ATOM 5084 O O . ALA A 1 638 ? -14.922 -5.488 -23.625 1 97.75 638 ALA A O 1
ATOM 5085 N N . GLY A 1 639 ? -13.438 -4.227 -22.531 1 97.62 639 GLY A N 1
ATOM 5086 C CA . GLY A 1 639 ? -14.188 -4.215 -21.281 1 97.62 639 GLY A CA 1
ATOM 5087 C C . GLY A 1 639 ? -14.172 -5.555 -20.562 1 97.62 639 GLY A C 1
ATOM 5088 O O . GLY A 1 639 ? -15.125 -5.895 -19.859 1 97.62 639 GLY A O 1
ATOM 5089 N N . LEU A 1 640 ? -13.141 -6.379 -20.734 1 98.12 640 LEU A N 1
ATOM 5090 C CA . LEU A 1 640 ? -13.039 -7.688 -20.109 1 98.12 640 LEU A CA 1
ATOM 5091 C C . LEU A 1 640 ? -12.289 -7.594 -18.781 1 98.12 640 LEU A C 1
ATOM 5093 O O . LEU A 1 640 ? -11.227 -6.969 -18.703 1 98.12 640 LEU A O 1
ATOM 5097 N N . ILE A 1 641 ? -12.844 -8.219 -17.75 1 98.12 641 ILE A N 1
ATOM 5098 C CA . ILE A 1 641 ? -12.383 -8.008 -16.391 1 98.12 641 ILE A CA 1
ATOM 5099 C C . ILE A 1 641 ? -11.203 -8.938 -16.094 1 98.12 641 ILE A C 1
ATOM 5101 O O . ILE A 1 641 ? -11.016 -9.945 -16.781 1 98.12 641 ILE A O 1
ATOM 5105 N N . PHE A 1 642 ? -10.414 -8.594 -15.141 1 98 642 PHE A N 1
ATOM 5106 C CA . PHE A 1 642 ? -9.227 -9.336 -14.727 1 98 642 PHE A CA 1
ATOM 5107 C C . PHE A 1 642 ? -9.125 -9.391 -13.203 1 98 642 PHE A C 1
ATOM 5109 O O . PHE A 1 642 ? -9.297 -8.375 -12.531 1 98 642 PHE A O 1
ATOM 5116 N N . TYR A 1 643 ? -8.875 -10.578 -12.625 1 97.12 643 TYR A N 1
ATOM 5117 C CA . TYR A 1 643 ? -8.719 -10.766 -11.188 1 97.12 643 TYR A CA 1
ATOM 5118 C C . TYR A 1 643 ? -7.629 -9.852 -10.633 1 97.12 643 TYR A C 1
ATOM 5120 O O . TYR A 1 643 ? -6.543 -9.758 -11.211 1 97.12 643 TYR A O 1
ATOM 5128 N N . GLY A 1 644 ? -7.863 -9.234 -9.492 1 96.19 644 GLY A N 1
ATOM 5129 C CA . GLY A 1 644 ? -6.926 -8.305 -8.875 1 96.19 644 GLY A CA 1
ATOM 5130 C C . GLY A 1 644 ? -7.07 -6.883 -9.391 1 96.19 644 GLY A C 1
ATOM 5131 O O . GLY A 1 644 ? -6.52 -5.949 -8.805 1 96.19 644 GLY A O 1
ATOM 5132 N N . TYR A 1 645 ? -7.781 -6.711 -10.469 1 97.69 645 TYR A N 1
ATOM 5133 C CA . TYR A 1 645 ? -8.047 -5.398 -11.047 1 97.69 645 TYR A CA 1
ATOM 5134 C C . TYR A 1 645 ? -9.531 -5.051 -10.938 1 97.69 645 TYR A C 1
ATOM 5136 O O . TYR A 1 645 ? -9.953 -4.402 -9.977 1 97.69 645 TYR A O 1
ATOM 5144 N N . GLU A 1 646 ? -10.383 -5.754 -11.703 1 98.38 646 GLU A N 1
ATOM 5145 C CA . GLU A 1 646 ? -11.812 -5.449 -11.672 1 98.38 646 GLU A CA 1
ATOM 5146 C C . GLU A 1 646 ? -12.516 -6.223 -10.562 1 98.38 646 GLU A C 1
ATOM 5148 O O . GLU A 1 646 ? -13.609 -5.836 -10.133 1 98.38 646 GLU A O 1
ATOM 5153 N N . PHE A 1 647 ? -11.883 -7.352 -10.109 1 97.81 647 PHE A N 1
ATOM 5154 C CA . PHE A 1 647 ? -12.555 -8.07 -9.031 1 97.81 647 PHE A CA 1
ATOM 5155 C C . PHE A 1 647 ? -11.555 -8.836 -8.18 1 97.81 647 PHE A C 1
ATOM 5157 O O . PHE A 1 647 ? -10.414 -9.047 -8.594 1 97.81 647 PHE A O 1
ATOM 5164 N N . ASP A 1 648 ? -11.93 -9.164 -7 1 96.56 648 ASP A N 1
ATOM 5165 C CA . ASP A 1 648 ? -11.273 -10.062 -6.055 1 96.56 648 ASP A CA 1
ATOM 5166 C C . ASP A 1 648 ? -12.281 -10.711 -5.117 1 96.56 648 ASP A C 1
ATOM 5168 O O . ASP A 1 648 ? -13.477 -10.766 -5.418 1 96.56 648 ASP A O 1
ATOM 5172 N N . ASP A 1 649 ? -11.867 -11.242 -4.039 1 96.5 649 ASP A N 1
ATOM 5173 C CA . ASP A 1 649 ? -12.758 -11.984 -3.148 1 96.5 649 ASP A CA 1
ATOM 5174 C C . ASP A 1 649 ? -13.633 -11.039 -2.33 1 96.5 649 ASP A C 1
ATOM 5176 O O . ASP A 1 649 ? -14.469 -11.484 -1.538 1 96.5 649 ASP A O 1
ATOM 5180 N N . GLN A 1 650 ? -13.547 -9.719 -2.58 1 95.69 650 GLN A N 1
ATOM 5181 C CA . GLN A 1 650 ? -14.398 -8.758 -1.886 1 95.69 650 GLN A CA 1
ATOM 5182 C C . GLN A 1 650 ? -15.375 -8.094 -2.85 1 95.69 650 GLN A C 1
ATOM 5184 O O . GLN A 1 650 ? -16.141 -7.203 -2.457 1 95.69 650 GLN A O 1
ATOM 5189 N N . THR A 1 651 ? -15.359 -8.523 -4.027 1 97.44 651 THR A N 1
ATOM 5190 C CA . THR A 1 651 ? -16.172 -7.93 -5.082 1 97.44 651 THR A CA 1
ATOM 5191 C C . THR A 1 651 ? -17.188 -8.938 -5.605 1 97.44 651 THR A C 1
ATOM 5193 O O . THR A 1 651 ? -16.859 -10.102 -5.832 1 97.44 651 THR A O 1
ATOM 5196 N N . ASP A 1 652 ? -18.438 -8.484 -5.758 1 98.06 652 ASP A N 1
ATOM 5197 C CA . ASP A 1 652 ? -19.438 -9.367 -6.344 1 98.06 652 ASP A CA 1
ATOM 5198 C C . ASP A 1 652 ? -19.5 -9.203 -7.859 1 98.06 652 ASP A C 1
ATOM 5200 O O . ASP A 1 652 ? -18.938 -8.25 -8.406 1 98.06 652 ASP A O 1
ATOM 5204 N N . PRO A 1 653 ? -20.141 -10.062 -8.586 1 98.56 653 PRO A N 1
ATOM 5205 C CA . PRO A 1 653 ? -20.141 -10.031 -10.047 1 98.56 653 PRO A CA 1
ATOM 5206 C C . PRO A 1 653 ? -20.75 -8.75 -10.609 1 98.56 653 PRO A C 1
ATOM 5208 O O . PRO A 1 653 ? -20.375 -8.297 -11.688 1 98.56 653 PRO A O 1
ATOM 5211 N N . PHE A 1 654 ? -21.766 -8.148 -9.922 1 98.12 654 PHE A N 1
ATOM 5212 C CA . PHE A 1 654 ? -22.391 -6.922 -10.398 1 98.12 654 PHE A CA 1
ATOM 5213 C C . PHE A 1 654 ? -21.422 -5.758 -10.352 1 98.12 654 PHE A C 1
ATOM 5215 O O . PHE A 1 654 ? -21.297 -5.004 -11.312 1 98.12 654 PHE A O 1
ATOM 5222 N N . GLU A 1 655 ? -20.672 -5.633 -9.234 1 97.44 655 GLU A N 1
ATOM 5223 C CA . GLU A 1 655 ? -19.641 -4.621 -9.102 1 97.44 655 GLU A CA 1
ATOM 5224 C C . GLU A 1 655 ? -18.516 -4.844 -10.109 1 97.44 655 GLU A C 1
ATOM 5226 O O . GLU A 1 655 ? -17.875 -3.891 -10.562 1 97.44 655 GLU A O 1
ATOM 5231 N N . ALA A 1 656 ? -18.234 -6.113 -10.453 1 98.25 656 ALA A N 1
ATOM 5232 C CA . ALA A 1 656 ? -17.156 -6.484 -11.352 1 98.25 656 ALA A CA 1
ATOM 5233 C C . ALA A 1 656 ? -17.531 -6.223 -12.805 1 98.25 656 ALA A C 1
ATOM 5235 O O . ALA A 1 656 ? -16.656 -6.203 -13.688 1 98.25 656 ALA A O 1
ATOM 5236 N N . GLY A 1 657 ? -18.797 -6.008 -13.062 1 97.69 657 GLY A N 1
ATOM 5237 C CA . GLY A 1 657 ? -19.234 -5.695 -14.414 1 97.69 657 GLY A CA 1
ATOM 5238 C C . GLY A 1 657 ? -19.672 -6.914 -15.195 1 97.69 657 GLY A C 1
ATOM 5239 O O . GLY A 1 657 ? -19.844 -6.852 -16.422 1 97.69 657 GLY A O 1
ATOM 5240 N N . ILE A 1 658 ? -19.891 -8.078 -14.531 1 98.19 658 ILE A N 1
ATOM 5241 C CA . ILE A 1 658 ? -20.297 -9.273 -15.266 1 98.19 658 ILE A CA 1
ATOM 5242 C C . ILE A 1 658 ? -21.609 -9.797 -14.703 1 98.19 658 ILE A C 1
ATOM 5244 O O . ILE A 1 658 ? -21.797 -11.008 -14.562 1 98.19 658 ILE A O 1
ATOM 5248 N N . GLY A 1 659 ? -22.5 -8.891 -14.336 1 97.62 659 GLY A N 1
ATOM 5249 C CA . GLY A 1 659 ? -23.812 -9.234 -13.812 1 97.62 659 GLY A CA 1
ATOM 5250 C C . GLY A 1 659 ? -24.609 -10.125 -14.742 1 97.62 659 GLY A C 1
ATOM 5251 O O . GLY A 1 659 ? -25.484 -10.875 -14.289 1 97.62 659 GLY A O 1
ATOM 5252 N N . PHE A 1 660 ? -24.344 -10.125 -16.062 1 96.19 660 PHE A N 1
ATOM 5253 C CA . PHE A 1 660 ? -25.062 -10.922 -17.047 1 96.19 660 PHE A CA 1
ATOM 5254 C C . PHE A 1 660 ? -24.844 -12.406 -16.797 1 96.19 660 PHE A C 1
ATOM 5256 O O . PHE A 1 660 ? -25.609 -13.242 -17.312 1 96.19 660 PHE A O 1
ATOM 5263 N N . THR A 1 661 ? -23.812 -12.797 -16.031 1 97.81 661 THR A N 1
ATOM 5264 C CA . THR A 1 661 ? -23.531 -14.195 -15.727 1 97.81 661 THR A CA 1
ATOM 5265 C C . THR A 1 661 ? -24.375 -14.672 -14.547 1 97.81 661 THR A C 1
ATOM 5267 O O . THR A 1 661 ? -24.266 -15.828 -14.125 1 97.81 661 THR A O 1
ATOM 5270 N N . VAL A 1 662 ? -25.188 -13.828 -13.93 1 98.06 662 VAL A N 1
ATOM 5271 C CA . VAL A 1 662 ? -25.969 -14.148 -12.742 1 98.06 662 VAL A CA 1
ATOM 5272 C C . VAL A 1 662 ? -27.469 -14.047 -13.078 1 98.06 662 VAL A C 1
ATOM 5274 O O . VAL A 1 662 ? -28.141 -13.125 -12.625 1 98.06 662 VAL A O 1
ATOM 5277 N N . PRO A 1 663 ? -28.031 -15.062 -13.758 1 96.31 663 PRO A N 1
ATOM 5278 C CA . PRO A 1 663 ? -29.438 -15 -14.141 1 96.31 663 PRO A CA 1
ATOM 5279 C C . PRO A 1 663 ? -30.375 -15.359 -12.992 1 96.31 663 PRO A C 1
ATOM 5281 O O . PRO A 1 663 ? -31.016 -16.422 -13.016 1 96.31 663 PRO A O 1
ATOM 5284 N N . LEU A 1 664 ? -30.562 -14.453 -12.109 1 95.75 664 LEU A N 1
ATOM 5285 C CA . LEU A 1 664 ? -31.344 -14.688 -10.898 1 95.75 664 LEU A CA 1
ATOM 5286 C C . LEU A 1 664 ? -32.812 -14.984 -11.242 1 95.75 664 LEU A C 1
ATOM 5288 O O . LEU A 1 664 ? -33.469 -15.711 -10.516 1 95.75 664 LEU A O 1
ATOM 5292 N N . LYS A 1 665 ? -33.281 -14.508 -12.328 1 93.38 665 LYS A N 1
ATOM 5293 C CA . LYS A 1 665 ? -34.688 -14.695 -12.727 1 93.38 665 LYS A CA 1
ATOM 5294 C C . LYS A 1 665 ? -34.906 -16.094 -13.312 1 93.38 665 LYS A C 1
ATOM 5296 O O . LYS A 1 665 ? -35.938 -16.719 -13.055 1 93.38 665 LYS A O 1
ATOM 5301 N N . THR A 1 666 ? -33.969 -16.594 -14.078 1 94.06 666 THR A N 1
ATOM 5302 C CA . THR A 1 666 ? -34.188 -17.812 -14.844 1 94.06 666 THR A CA 1
ATOM 5303 C C . THR A 1 666 ? -33.531 -19.016 -14.164 1 94.06 666 THR A C 1
ATOM 5305 O O . THR A 1 666 ? -33.812 -20.156 -14.492 1 94.06 666 THR A O 1
ATOM 5308 N N . LYS A 1 667 ? -32.625 -18.828 -13.281 1 96.75 667 LYS A N 1
ATOM 5309 C CA . LYS A 1 667 ? -32.062 -19.922 -12.492 1 96.75 667 LYS A CA 1
ATOM 5310 C C . LYS A 1 667 ? -32.812 -20.047 -11.148 1 96.75 667 LYS A C 1
ATOM 5312 O O . LYS A 1 667 ? -32.406 -19.422 -10.164 1 96.75 667 LYS A O 1
ATOM 5317 N N . GLU A 1 668 ? -33.688 -20.906 -11.094 1 94.75 668 GLU A N 1
ATOM 5318 C CA . GLU A 1 668 ? -34.531 -21.109 -9.906 1 94.75 668 GLU A CA 1
ATOM 5319 C C . GLU A 1 668 ? -33.75 -21.875 -8.828 1 94.75 668 GLU A C 1
ATOM 5321 O O . GLU A 1 668 ? -33.938 -21.625 -7.637 1 94.75 668 GLU A O 1
ATOM 5326 N N . ASP A 1 669 ? -32.875 -22.781 -9.25 1 96.44 669 ASP A N 1
ATOM 5327 C CA . ASP A 1 669 ? -32.125 -23.578 -8.297 1 96.44 669 ASP A CA 1
ATOM 5328 C C . ASP A 1 669 ? -31.25 -22.688 -7.41 1 96.44 669 ASP A C 1
ATOM 5330 O O . ASP A 1 669 ? -30.797 -21.625 -7.84 1 96.44 669 ASP A O 1
ATOM 5334 N N . ASP A 1 670 ? -31.078 -23.203 -6.242 1 97 670 ASP A N 1
ATOM 5335 C CA . ASP A 1 670 ? -30.156 -22.516 -5.34 1 97 670 ASP A CA 1
ATOM 5336 C C . ASP A 1 670 ? -28.703 -22.719 -5.789 1 97 670 ASP A C 1
ATOM 5338 O O . ASP A 1 670 ? -28.375 -23.719 -6.418 1 97 670 ASP A O 1
ATOM 5342 N N . PHE A 1 671 ? -27.906 -21.797 -5.527 1 98.38 671 PHE A N 1
ATOM 5343 C CA . PHE A 1 671 ? -26.453 -21.875 -5.711 1 98.38 671 PHE A CA 1
ATOM 5344 C C . PHE A 1 671 ? -25.734 -21.047 -4.66 1 98.38 671 PHE A C 1
ATOM 5346 O O . PHE A 1 671 ? -26.344 -20.234 -3.963 1 98.38 671 PHE A O 1
ATOM 5353 N N . ILE A 1 672 ? -24.516 -21.25 -4.504 1 98.31 672 ILE A N 1
ATOM 5354 C CA . ILE A 1 672 ? -23.75 -20.625 -3.438 1 98.31 672 ILE A CA 1
ATOM 5355 C C . ILE A 1 672 ? -23.719 -19.109 -3.635 1 98.31 672 ILE A C 1
ATOM 5357 O O . ILE A 1 672 ? -23.25 -18.625 -4.668 1 98.31 672 ILE A O 1
ATOM 5361 N N . GLY A 1 673 ? -24.188 -18.328 -2.648 1 97.88 673 GLY A N 1
ATOM 5362 C CA . GLY A 1 673 ? -24.172 -16.875 -2.654 1 97.88 673 GLY A CA 1
ATOM 5363 C C . GLY A 1 673 ? -25.453 -16.266 -3.193 1 97.88 673 GLY A C 1
ATOM 5364 O O . GLY A 1 673 ? -25.594 -15.039 -3.232 1 97.88 673 GLY A O 1
ATOM 5365 N N . LYS A 1 674 ? -26.406 -17.047 -3.59 1 98.25 674 LYS A N 1
ATOM 5366 C CA . LYS A 1 674 ? -27.609 -16.594 -4.285 1 98.25 674 LYS A CA 1
ATOM 5367 C C . LYS A 1 674 ? -28.359 -15.562 -3.451 1 98.25 674 LYS A C 1
ATOM 5369 O O . LYS A 1 674 ? -28.703 -14.484 -3.945 1 98.25 674 LYS A O 1
ATOM 5374 N N . GLU A 1 675 ? -28.625 -15.836 -2.209 1 96.94 675 GLU A N 1
ATOM 5375 C CA . GLU A 1 675 ? -29.391 -14.961 -1.333 1 96.94 675 GLU A CA 1
ATOM 5376 C C . GLU A 1 675 ? -28.75 -13.578 -1.237 1 96.94 675 GLU A C 1
ATOM 5378 O O . GLU A 1 675 ? -29.438 -12.562 -1.335 1 96.94 675 GLU A O 1
ATOM 5383 N N . GLU A 1 676 ? -27.5 -13.539 -1.021 1 96.94 676 GLU A N 1
ATOM 5384 C CA . GLU A 1 676 ? -26.781 -12.281 -0.896 1 96.94 676 GLU A CA 1
ATOM 5385 C C . GLU A 1 676 ? -26.734 -11.531 -2.227 1 96.94 676 GLU A C 1
ATOM 5387 O O . GLU A 1 676 ? -26.797 -10.305 -2.26 1 96.94 676 GLU A O 1
ATOM 5392 N N . LEU A 1 677 ? -26.547 -12.266 -3.309 1 98.12 677 LEU A N 1
ATOM 5393 C CA . LEU A 1 677 ? -26.5 -11.641 -4.629 1 98.12 677 LEU A CA 1
ATOM 5394 C C . LEU A 1 677 ? -27.844 -10.992 -4.973 1 98.12 677 LEU A C 1
ATOM 5396 O O . LEU A 1 677 ? -27.875 -9.953 -5.641 1 98.12 677 LEU A O 1
ATOM 5400 N N . ILE A 1 678 ? -28.953 -11.562 -4.531 1 97.62 678 ILE A N 1
ATOM 5401 C CA . ILE A 1 678 ? -30.266 -10.953 -4.727 1 97.62 678 ILE A CA 1
ATOM 5402 C C . ILE A 1 678 ? -30.312 -9.586 -4.043 1 97.62 678 ILE A C 1
ATOM 5404 O O . ILE A 1 678 ? -30.719 -8.594 -4.648 1 97.62 678 ILE A O 1
ATOM 5408 N N . LYS A 1 679 ? -29.812 -9.5 -2.836 1 96.19 679 LYS A N 1
ATOM 5409 C CA . LYS A 1 679 ? -29.797 -8.258 -2.08 1 96.19 679 LYS A CA 1
ATOM 5410 C C . LYS A 1 679 ? -28.875 -7.23 -2.74 1 96.19 679 LYS A C 1
ATOM 5412 O O . LYS A 1 679 ? -29.234 -6.055 -2.859 1 96.19 679 LYS A O 1
ATOM 5417 N N . ARG A 1 680 ? -27.734 -7.625 -3.148 1 96.25 680 ARG A N 1
ATOM 5418 C CA . ARG A 1 680 ? -26.719 -6.738 -3.727 1 96.25 680 ARG A CA 1
ATOM 5419 C C . ARG A 1 680 ? -27.188 -6.188 -5.07 1 96.25 680 ARG A C 1
ATOM 5421 O O . ARG A 1 680 ? -26.922 -5.031 -5.398 1 96.25 680 ARG A O 1
ATOM 5428 N N . LYS A 1 681 ? -27.766 -7.039 -5.852 1 96.88 681 LYS A N 1
ATOM 5429 C CA . LYS A 1 681 ? -28.297 -6.57 -7.129 1 96.88 681 LYS A CA 1
ATOM 5430 C C . LYS A 1 681 ? -29.344 -5.488 -6.918 1 96.88 681 LYS A C 1
ATOM 5432 O O . LYS A 1 681 ? -29.375 -4.488 -7.641 1 96.88 681 LYS A O 1
ATOM 5437 N N . ALA A 1 682 ? -30.203 -5.691 -5.93 1 95.88 682 ALA A N 1
ATOM 5438 C CA . ALA A 1 682 ? -31.312 -4.773 -5.66 1 95.88 682 ALA A CA 1
ATOM 5439 C C . ALA A 1 682 ? -30.797 -3.443 -5.121 1 95.88 682 ALA A C 1
ATOM 5441 O O . ALA A 1 682 ? -31.422 -2.4 -5.324 1 95.88 682 ALA A O 1
ATOM 5442 N N . ASN A 1 683 ? -29.719 -3.449 -4.453 1 94.81 683 ASN A N 1
ATOM 5443 C CA . ASN A 1 683 ? -29.188 -2.25 -3.812 1 94.81 683 ASN A CA 1
ATOM 5444 C C . ASN A 1 683 ? -27.688 -2.109 -4.039 1 94.81 683 ASN A C 1
ATOM 5446 O O . ASN A 1 683 ? -26.906 -2.152 -3.088 1 94.81 683 ASN A O 1
ATOM 5450 N N . PRO A 1 684 ? -27.297 -1.881 -5.285 1 95.31 684 PRO A N 1
ATOM 5451 C CA . PRO A 1 684 ? -25.859 -1.739 -5.566 1 95.31 684 PRO A CA 1
ATOM 5452 C C . PRO A 1 684 ? -25.266 -0.484 -4.941 1 95.31 684 PRO A C 1
ATOM 5454 O O . PRO A 1 684 ? -25.906 0.561 -4.895 1 95.31 684 PRO A O 1
ATOM 5457 N N . GLN A 1 685 ? -24.062 -0.528 -4.438 1 95.25 685 GLN A N 1
ATOM 5458 C CA . GLN A 1 685 ? -23.391 0.633 -3.865 1 95.25 685 GLN A CA 1
ATOM 5459 C C . GLN A 1 685 ? -22.266 1.115 -4.773 1 95.25 685 GLN A C 1
ATOM 5461 O O . GLN A 1 685 ? -21.906 2.295 -4.754 1 95.25 685 GLN A O 1
ATOM 5466 N N . LYS A 1 686 ? -21.656 0.204 -5.547 1 97.06 686 LYS A N 1
ATOM 5467 C CA . LYS A 1 686 ? -20.609 0.505 -6.523 1 97.06 686 LYS A CA 1
ATOM 5468 C C . LYS A 1 686 ? -20.891 -0.159 -7.867 1 97.06 686 LYS A C 1
ATOM 5470 O O . LYS A 1 686 ? -21.641 -1.141 -7.93 1 97.06 686 LYS A O 1
ATOM 5475 N N . LYS A 1 687 ? -20.328 0.378 -8.859 1 97.75 687 LYS A N 1
ATOM 5476 C CA . LYS A 1 687 ? -20.484 -0.137 -10.219 1 97.75 687 LYS A CA 1
ATOM 5477 C C . LYS A 1 687 ? -19.203 0.038 -11.023 1 97.75 687 LYS A C 1
ATOM 5479 O O . LYS A 1 687 ? -18.406 0.941 -10.75 1 97.75 687 LYS A O 1
ATOM 5484 N N . LEU A 1 688 ? -18.953 -0.864 -11.938 1 98.69 688 LEU A N 1
ATOM 5485 C CA . LEU A 1 688 ? -17.875 -0.696 -12.906 1 98.69 688 LEU A CA 1
ATOM 5486 C C . LEU A 1 688 ? -18.328 0.205 -14.055 1 98.69 688 LEU A C 1
ATOM 5488 O O . LEU A 1 688 ? -19.375 -0.022 -14.656 1 98.69 688 LEU A O 1
ATOM 5492 N N . VAL A 1 689 ? -17.547 1.298 -14.367 1 98.75 689 VAL A N 1
ATOM 5493 C CA . VAL A 1 689 ? -17.875 2.205 -15.461 1 98.75 689 VAL A CA 1
ATOM 5494 C C . VAL A 1 689 ? -16.656 2.416 -16.344 1 98.75 689 VAL A C 1
ATOM 5496 O O . VAL A 1 689 ? -15.539 2.057 -15.969 1 98.75 689 VAL A O 1
ATOM 5499 N N . GLY A 1 690 ? -16.859 2.887 -17.562 1 98.75 690 GLY A N 1
ATOM 5500 C CA . GLY A 1 690 ? -15.789 3.381 -18.406 1 98.75 690 GLY A CA 1
ATOM 5501 C C . GLY A 1 690 ? -15.523 4.863 -18.234 1 98.75 690 GLY A C 1
ATOM 5502 O O . GLY A 1 690 ? -16.453 5.645 -18.016 1 98.75 690 GLY A O 1
ATOM 5503 N N . LEU A 1 691 ? -14.273 5.285 -18.297 1 98.81 691 LEU A N 1
ATOM 5504 C CA . LEU A 1 691 ? -13.883 6.691 -18.25 1 98.81 691 LEU A CA 1
ATOM 5505 C C . LEU A 1 691 ? -13.07 7.066 -19.484 1 98.81 691 LEU A C 1
ATOM 5507 O O . LEU A 1 691 ? -12.281 6.258 -19.984 1 98.81 691 LEU A O 1
ATOM 5511 N N . GLU A 1 692 ? -13.242 8.164 -19.984 1 98.38 692 GLU A N 1
ATOM 5512 C CA . GLU A 1 692 ? -12.352 8.812 -20.953 1 98.38 692 GLU A CA 1
ATOM 5513 C C . GLU A 1 692 ? -11.641 10.008 -20.328 1 98.38 692 GLU A C 1
ATOM 5515 O O . GLU A 1 692 ? -12.289 10.93 -19.828 1 98.38 692 GLU A O 1
ATOM 5520 N N . LEU A 1 693 ? -10.398 9.977 -20.297 1 97.94 693 LEU A N 1
ATOM 5521 C CA . LEU A 1 693 ? -9.594 11 -19.641 1 97.94 693 LEU A CA 1
ATOM 5522 C C . LEU A 1 693 ? -9.086 12.023 -20.672 1 97.94 693 LEU A C 1
ATOM 5524 O O . LEU A 1 693 ? -8.844 11.68 -21.828 1 97.94 693 LEU A O 1
ATOM 5528 N N . VAL A 1 694 ? -8.844 13.219 -20.203 1 95.62 694 VAL A N 1
ATOM 5529 C CA . VAL A 1 694 ? -8.195 14.234 -21.031 1 95.62 694 VAL A CA 1
ATOM 5530 C C . VAL A 1 694 ? -6.684 14.008 -21.031 1 95.62 694 VAL A C 1
ATOM 5532 O O . VAL A 1 694 ? -6.141 13.398 -20.109 1 95.62 694 VAL A O 1
ATOM 5535 N N . GLY A 1 695 ? -6.086 14.359 -22.062 1 92.69 695 GLY A N 1
ATOM 5536 C CA . GLY A 1 695 ? -4.633 14.312 -22.141 1 92.69 695 GLY A CA 1
ATOM 5537 C C . GLY A 1 695 ? -4.102 12.93 -22.469 1 92.69 695 GLY A C 1
ATOM 5538 O O . GLY A 1 695 ? -4.852 12.055 -22.906 1 92.69 695 GLY A O 1
ATOM 5539 N N . HIS A 1 696 ? -2.74 12.688 -22.219 1 91.38 696 HIS A N 1
ATOM 5540 C CA . HIS A 1 696 ? -2.072 11.477 -22.672 1 91.38 696 HIS A CA 1
ATOM 5541 C C . HIS A 1 696 ? -1.397 10.742 -21.516 1 91.38 696 HIS A C 1
ATOM 5543 O O . HIS A 1 696 ? -0.632 9.805 -21.734 1 91.38 696 HIS A O 1
ATOM 5549 N N . GLU A 1 697 ? -1.603 11.18 -20.359 1 92.25 697 GLU A N 1
ATOM 5550 C CA . GLU A 1 697 ? -1.146 10.406 -19.203 1 92.25 697 GLU A CA 1
ATOM 5551 C C . GLU A 1 697 ? -2.184 9.367 -18.781 1 92.25 697 GLU A C 1
ATOM 5553 O O . GLU A 1 697 ? -3.301 9.719 -18.406 1 92.25 697 GLU A O 1
ATOM 5558 N N . PRO A 1 698 ? -1.852 8.148 -18.875 1 95.38 698 PRO A N 1
ATOM 5559 C CA . PRO A 1 698 ? -2.848 7.125 -18.547 1 95.38 698 PRO A CA 1
ATOM 5560 C C . PRO A 1 698 ? -3.104 7.004 -17.047 1 95.38 698 PRO A C 1
ATOM 5562 O O . PRO A 1 698 ? -2.211 7.277 -16.25 1 95.38 698 PRO A O 1
ATOM 5565 N N . ALA A 1 699 ? -4.355 6.664 -16.672 1 96.75 699 ALA A N 1
ATOM 5566 C CA . ALA A 1 699 ? -4.648 6.246 -15.297 1 96.75 699 ALA A CA 1
ATOM 5567 C C . ALA A 1 699 ? -4.047 4.875 -15 1 96.75 699 ALA A C 1
ATOM 5569 O O . ALA A 1 699 ? -3.951 4.027 -15.891 1 96.75 699 ALA A O 1
ATOM 5570 N N . LEU A 1 700 ? -3.65 4.695 -13.844 1 96.06 700 LEU A N 1
ATOM 5571 C CA . LEU A 1 700 ? -3.084 3.422 -13.414 1 96.06 700 LEU A CA 1
ATOM 5572 C C . LEU A 1 700 ? -3.969 2.762 -12.367 1 96.06 700 LEU A C 1
ATOM 5574 O O . LEU A 1 700 ? -4.723 3.441 -11.664 1 96.06 700 LEU A O 1
ATOM 5578 N N . HIS A 1 701 ? -3.855 1.444 -12.281 1 97.19 701 HIS A N 1
ATOM 5579 C CA . HIS A 1 701 ? -4.59 0.696 -11.266 1 97.19 701 HIS A CA 1
ATOM 5580 C C . HIS A 1 701 ? -4.367 1.283 -9.875 1 97.19 701 HIS A C 1
ATOM 5582 O O . HIS A 1 701 ? -3.223 1.472 -9.453 1 97.19 701 HIS A O 1
ATOM 5588 N N . GLY A 1 702 ? -5.43 1.607 -9.195 1 96.62 702 GLY A N 1
ATOM 5589 C CA . GLY A 1 702 ? -5.324 2.115 -7.836 1 96.62 702 GLY A CA 1
ATOM 5590 C C . GLY A 1 702 ? -5.457 3.625 -7.75 1 96.62 702 GLY A C 1
ATOM 5591 O O . GLY A 1 702 ? -5.656 4.176 -6.668 1 96.62 702 GLY A O 1
ATOM 5592 N N . ASP A 1 703 ? -5.344 4.297 -8.859 1 97.62 703 ASP A N 1
ATOM 5593 C CA . ASP A 1 703 ? -5.543 5.742 -8.82 1 97.62 703 ASP A CA 1
ATOM 5594 C C . ASP A 1 703 ? -6.922 6.094 -8.266 1 97.62 703 ASP A C 1
ATOM 5596 O O . ASP A 1 703 ? -7.91 5.434 -8.586 1 97.62 703 ASP A O 1
ATOM 5600 N N . CYS A 1 704 ? -6.953 7.086 -7.43 1 98.06 704 CYS A N 1
ATOM 5601 C CA . CYS A 1 704 ? -8.219 7.5 -6.832 1 98.06 704 CYS A CA 1
ATOM 5602 C C . CYS A 1 704 ? -9.016 8.375 -7.797 1 98.06 704 CYS A C 1
ATOM 5604 O O . CYS A 1 704 ? -8.438 9.117 -8.586 1 98.06 704 CYS A O 1
ATOM 5606 N N . VAL A 1 705 ? -10.273 8.273 -7.781 1 98.5 705 VAL A N 1
ATOM 5607 C CA . VAL A 1 705 ? -11.195 9.055 -8.594 1 98.5 705 VAL A CA 1
ATOM 5608 C C . VAL A 1 705 ? -12.016 9.977 -7.703 1 98.5 705 VAL A C 1
ATOM 5610 O O . VAL A 1 705 ? -12.594 9.539 -6.707 1 98.5 705 VAL A O 1
ATOM 5613 N N . HIS A 1 706 ? -12.156 11.289 -8.094 1 97.25 706 HIS A N 1
ATOM 5614 C CA . HIS A 1 706 ? -12.703 12.289 -7.18 1 97.25 706 HIS A CA 1
ATOM 5615 C C . HIS A 1 706 ? -13.828 13.086 -7.844 1 97.25 706 HIS A C 1
ATOM 5617 O O . HIS A 1 706 ? -13.812 13.289 -9.062 1 97.25 706 HIS A O 1
ATOM 5623 N N . VAL A 1 707 ? -14.758 13.484 -7.125 1 96.31 707 VAL A N 1
ATOM 5624 C CA . VAL A 1 707 ? -15.617 14.648 -7.328 1 96.31 707 VAL A CA 1
ATOM 5625 C C . VAL A 1 707 ? -15.367 15.672 -6.223 1 96.31 707 VAL A C 1
ATOM 5627 O O . VAL A 1 707 ? -15.664 15.414 -5.051 1 96.31 707 VAL A O 1
ATOM 5630 N N . GLY A 1 708 ? -14.844 16.812 -6.602 1 92.88 708 GLY A N 1
ATOM 5631 C CA . GLY A 1 708 ? -14.32 17.656 -5.551 1 92.88 708 GLY A CA 1
ATOM 5632 C C . GLY A 1 708 ? -13.18 17.031 -4.777 1 92.88 708 GLY A C 1
ATOM 5633 O O . GLY A 1 708 ? -12.258 16.469 -5.375 1 92.88 708 GLY A O 1
ATOM 5634 N N . ARG A 1 709 ? -13.203 17.109 -3.494 1 92.69 709 ARG A N 1
ATOM 5635 C CA . ARG A 1 709 ? -12.164 16.547 -2.648 1 92.69 709 ARG A CA 1
ATOM 5636 C C . ARG A 1 709 ? -12.445 15.07 -2.344 1 92.69 709 ARG A C 1
ATOM 5638 O O . ARG A 1 709 ? -11.523 14.273 -2.189 1 92.69 709 ARG A O 1
ATOM 5645 N N . GLY A 1 710 ? -13.695 14.734 -2.305 1 95.19 710 GLY A N 1
ATOM 5646 C CA . GLY A 1 710 ? -14.094 13.391 -1.896 1 95.19 710 GLY A CA 1
ATOM 5647 C C . GLY A 1 710 ? -13.773 12.336 -2.934 1 95.19 710 GLY A C 1
ATOM 5648 O O . GLY A 1 710 ? -14.023 12.531 -4.125 1 95.19 710 GLY A O 1
ATOM 5649 N N . GLN A 1 711 ? -13.125 11.242 -2.518 1 97.44 711 GLN A N 1
ATOM 5650 C CA . GLN A 1 711 ? -12.906 10.109 -3.406 1 97.44 711 GLN A CA 1
ATOM 5651 C C . GLN A 1 711 ? -14.195 9.32 -3.611 1 97.44 711 GLN A C 1
ATOM 5653 O O . GLN A 1 711 ? -14.859 8.93 -2.645 1 97.44 711 GLN A O 1
ATOM 5658 N N . VAL A 1 712 ? -14.531 9.062 -4.895 1 98.06 712 VAL A N 1
ATOM 5659 C CA . VAL A 1 712 ? -15.82 8.43 -5.176 1 98.06 712 VAL A CA 1
ATOM 5660 C C . VAL A 1 712 ? -15.594 7.113 -5.922 1 98.06 712 VAL A C 1
ATOM 5662 O O . VAL A 1 712 ? -16.547 6.387 -6.215 1 98.06 712 VAL A O 1
ATOM 5665 N N . GLY A 1 713 ? -14.352 6.836 -6.262 1 98.19 713 GLY A N 1
ATOM 5666 C CA . GLY A 1 713 ? -14.062 5.609 -6.98 1 98.19 713 GLY A CA 1
ATOM 5667 C C . GLY A 1 713 ? -12.578 5.297 -7.059 1 98.19 713 GLY A C 1
ATOM 5668 O O . GLY A 1 713 ? -11.766 5.984 -6.438 1 98.19 713 GLY A O 1
ATOM 5669 N N . VAL A 1 714 ? -12.211 4.23 -7.82 1 98.5 714 VAL A N 1
ATOM 5670 C CA . VAL A 1 714 ? -10.828 3.787 -8.016 1 98.5 714 VAL A CA 1
ATOM 5671 C C . VAL A 1 714 ? -10.664 3.215 -9.422 1 98.5 714 VAL A C 1
ATOM 5673 O O . VAL A 1 714 ? -11.547 2.51 -9.922 1 98.5 714 VAL A O 1
ATOM 5676 N N . ILE A 1 715 ? -9.555 3.541 -10.023 1 98.81 715 ILE A N 1
ATOM 5677 C CA . ILE A 1 715 ? -9.242 2.992 -11.336 1 98.81 715 ILE A CA 1
ATOM 5678 C C . ILE A 1 715 ? -8.867 1.518 -11.203 1 98.81 715 ILE A C 1
ATOM 5680 O O . ILE A 1 715 ? -8.039 1.152 -10.367 1 98.81 715 ILE A O 1
ATOM 5684 N N . THR A 1 716 ? -9.523 0.683 -11.992 1 98.69 716 THR A N 1
ATOM 5685 C CA . THR A 1 716 ? -9.148 -0.728 -11.992 1 98.69 716 THR A CA 1
ATOM 5686 C C . THR A 1 716 ? -8.188 -1.034 -13.133 1 98.69 716 THR A C 1
ATOM 5688 O O . THR A 1 716 ? -7.227 -1.789 -12.953 1 98.69 716 THR A O 1
ATOM 5691 N N . SER A 1 717 ? -8.445 -0.443 -14.266 1 98.69 717 SER A N 1
ATOM 5692 C CA . SER A 1 717 ? -7.594 -0.614 -15.438 1 98.69 717 SER A CA 1
ATOM 5693 C C . SER A 1 717 ? -7.578 0.643 -16.297 1 98.69 717 SER A C 1
ATOM 5695 O O . SER A 1 717 ? -8.609 1.302 -16.469 1 98.69 717 SER A O 1
ATOM 5697 N N . GLY A 1 718 ? -6.383 1.052 -16.812 1 98.38 718 GLY A N 1
ATOM 5698 C CA . GLY A 1 718 ? -6.27 2.213 -17.688 1 98.38 718 GLY A CA 1
ATOM 5699 C C . GLY A 1 718 ? -5.227 2.041 -18.781 1 98.38 718 GLY A C 1
ATOM 5700 O O . GLY A 1 718 ? -4.309 1.229 -18.641 1 98.38 718 GLY A O 1
ATOM 5701 N N . MET A 1 719 ? -5.414 2.762 -19.859 1 97.81 719 MET A N 1
ATOM 5702 C CA . MET A 1 719 ? -4.457 2.711 -20.969 1 97.81 719 MET A CA 1
ATOM 5703 C C . MET A 1 719 ? -4.68 3.867 -21.938 1 97.81 719 MET A C 1
ATOM 5705 O O . MET A 1 719 ? -5.742 4.492 -21.922 1 97.81 719 MET A O 1
ATOM 5709 N N . LEU A 1 720 ? -3.648 4.152 -22.734 1 97.06 720 LEU A N 1
ATOM 5710 C CA . LEU A 1 720 ? -3.803 4.914 -23.969 1 97.06 720 LEU A CA 1
ATOM 5711 C C . LEU A 1 720 ? -4.117 3.992 -25.141 1 97.06 720 LEU A C 1
ATOM 5713 O O . LEU A 1 720 ? -3.262 3.215 -25.578 1 97.06 720 LEU A O 1
ATOM 5717 N N . SER A 1 721 ? -5.316 4.074 -25.672 1 97.38 721 SER A N 1
ATOM 5718 C CA . SER A 1 721 ? -5.738 3.166 -26.734 1 97.38 721 SER A CA 1
ATOM 5719 C C . SER A 1 721 ? -5.211 3.621 -28.094 1 97.38 721 SER A C 1
ATOM 5721 O O . SER A 1 721 ? -5.594 4.684 -28.578 1 97.38 721 SER A O 1
ATOM 5723 N N . PRO A 1 722 ? -4.391 2.83 -28.734 1 96.25 722 PRO A N 1
ATOM 5724 C CA . PRO A 1 722 ? -3.889 3.223 -30.047 1 96.25 722 PRO A CA 1
ATOM 5725 C C . PRO A 1 722 ? -4.988 3.289 -31.109 1 96.25 722 PRO A C 1
ATOM 5727 O O . PRO A 1 722 ? -5.035 4.234 -31.906 1 96.25 722 PRO A O 1
ATOM 5730 N N . LYS A 1 723 ? -5.836 2.355 -31.156 1 95 723 LYS A N 1
ATOM 5731 C CA . LYS A 1 723 ? -6.887 2.254 -32.156 1 95 723 LYS A CA 1
ATOM 5732 C C . LYS A 1 723 ? -7.883 3.402 -32.031 1 95 723 LYS A C 1
ATOM 5734 O O . LYS A 1 723 ? -8.305 3.982 -33.031 1 95 723 LYS A O 1
ATOM 5739 N N . LEU A 1 724 ? -8.25 3.711 -30.781 1 96.19 724 LEU A N 1
ATOM 5740 C CA . LEU A 1 724 ? -9.281 4.715 -30.547 1 96.19 724 LEU A CA 1
ATOM 5741 C C . LEU A 1 724 ? -8.672 6.113 -30.484 1 96.19 724 LEU A C 1
ATOM 5743 O O . LEU A 1 724 ? -9.383 7.113 -30.609 1 96.19 724 LEU A O 1
ATOM 5747 N N . GLY A 1 725 ? -7.348 6.176 -30.203 1 96 725 GLY A N 1
ATOM 5748 C CA . GLY A 1 725 ? -6.695 7.457 -30 1 96 725 GLY A CA 1
ATOM 5749 C C . GLY A 1 725 ? -7.184 8.18 -28.75 1 96 725 GLY A C 1
ATOM 5750 O O . GLY A 1 725 ? -7.258 9.406 -28.734 1 96 725 GLY A O 1
ATOM 5751 N N . LYS A 1 726 ? -7.633 7.457 -27.812 1 96.81 726 LYS A N 1
ATOM 5752 C CA . LYS A 1 726 ? -8.219 8.039 -26.594 1 96.81 726 LYS A CA 1
ATOM 5753 C C . LYS A 1 726 ? -7.527 7.508 -25.344 1 96.81 726 LYS A C 1
ATOM 5755 O O . LYS A 1 726 ? -6.957 6.414 -25.359 1 96.81 726 LYS A O 1
ATOM 5760 N N . ASN A 1 727 ? -7.48 8.336 -24.328 1 97.69 727 ASN A N 1
ATOM 5761 C CA . ASN A 1 727 ? -7.113 7.918 -22.969 1 97.69 727 ASN A CA 1
ATOM 5762 C C . ASN A 1 727 ? -8.305 7.328 -22.219 1 97.69 727 ASN A C 1
ATOM 5764 O O . ASN A 1 727 ? -9.234 8.047 -21.859 1 97.69 727 ASN A O 1
ATOM 5768 N N . ILE A 1 728 ? -8.305 5.953 -21.984 1 98.62 728 ILE A N 1
ATOM 5769 C CA . ILE A 1 728 ? -9.5 5.305 -21.469 1 98.62 728 ILE A CA 1
ATOM 5770 C C . ILE A 1 728 ? -9.156 4.539 -20.188 1 98.62 728 ILE A C 1
ATOM 5772 O O . ILE A 1 728 ? -7.988 4.199 -19.953 1 98.62 728 ILE A O 1
ATOM 5776 N N . ALA A 1 729 ? -10.164 4.277 -19.359 1 98.81 729 ALA A N 1
ATOM 5777 C CA . ALA A 1 729 ? -9.969 3.494 -18.141 1 98.81 729 ALA A CA 1
ATOM 5778 C C . ALA A 1 729 ? -11.273 2.844 -17.688 1 98.81 729 ALA A C 1
ATOM 5780 O O . ALA A 1 729 ? -12.359 3.336 -18 1 98.81 729 ALA A O 1
ATOM 5781 N N . LEU A 1 730 ? -11.18 1.692 -17.078 1 98.88 730 LEU A N 1
ATOM 5782 C CA . LEU A 1 730 ? -12.242 1.115 -16.266 1 98.88 730 LEU A CA 1
ATOM 5783 C C . LEU A 1 730 ? -12.125 1.562 -14.82 1 98.88 730 LEU A C 1
ATOM 5785 O O . LEU A 1 730 ? -11.016 1.697 -14.297 1 98.88 730 LEU A O 1
ATOM 5789 N N . CYS A 1 731 ? -13.258 1.824 -14.211 1 98.81 731 CYS A N 1
ATOM 5790 C CA . CYS A 1 731 ? -13.289 2.4 -12.867 1 98.81 731 CYS A CA 1
ATOM 5791 C C . CYS A 1 731 ? -14.422 1.813 -12.047 1 98.81 731 CYS A C 1
ATOM 5793 O O . CYS A 1 731 ? -15.562 1.741 -12.516 1 98.81 731 CYS A O 1
ATOM 5795 N N . ARG A 1 732 ? -14.117 1.301 -10.867 1 98.62 732 ARG A N 1
ATOM 5796 C CA . ARG A 1 732 ? -15.164 1.011 -9.891 1 98.62 732 ARG A CA 1
ATOM 5797 C C . ARG A 1 732 ? -15.562 2.27 -9.133 1 98.62 732 ARG A C 1
ATOM 5799 O O . ARG A 1 732 ? -14.742 2.871 -8.438 1 98.62 732 ARG A O 1
ATOM 5806 N N . ILE A 1 733 ? -16.797 2.717 -9.172 1 98.44 733 ILE A N 1
ATOM 5807 C CA . ILE A 1 733 ? -17.188 4.031 -8.68 1 98.44 733 ILE A CA 1
ATOM 5808 C C . ILE A 1 733 ? -18.484 3.92 -7.883 1 98.44 733 ILE A C 1
ATOM 5810 O O . ILE A 1 733 ? -19.25 2.969 -8.062 1 98.44 733 ILE A O 1
ATOM 5814 N N . ASP A 1 734 ? -18.703 4.859 -6.961 1 97.94 734 ASP A N 1
ATOM 5815 C CA . ASP A 1 734 ? -19.984 4.98 -6.262 1 97.94 734 ASP A CA 1
ATOM 5816 C C . ASP A 1 734 ? -21.141 5.105 -7.25 1 97.94 734 ASP A C 1
ATOM 5818 O O . ASP A 1 734 ? -21.047 5.855 -8.227 1 97.94 734 ASP A O 1
ATOM 5822 N N . VAL A 1 735 ? -22.203 4.375 -7.027 1 96.94 735 VAL A N 1
ATOM 5823 C CA . VAL A 1 735 ? -23.328 4.281 -7.949 1 96.94 735 VAL A CA 1
ATOM 5824 C C . VAL A 1 735 ? -23.891 5.672 -8.219 1 96.94 735 VAL A C 1
ATOM 5826 O O . VAL A 1 735 ? -24.344 5.961 -9.328 1 96.94 735 VAL A O 1
ATOM 5829 N N . LYS A 1 736 ? -23.797 6.578 -7.258 1 96.69 736 LYS A N 1
ATOM 5830 C CA . LYS A 1 736 ? -24.312 7.934 -7.391 1 96.69 736 LYS A CA 1
ATOM 5831 C C . LYS A 1 736 ? -23.656 8.664 -8.555 1 96.69 736 LYS A C 1
ATOM 5833 O O . LYS A 1 736 ? -24.266 9.539 -9.172 1 96.69 736 LYS A O 1
ATOM 5838 N N . TYR A 1 737 ? -22.484 8.305 -8.891 1 98 737 TYR A N 1
ATOM 5839 C CA . TYR A 1 737 ? -21.719 9.039 -9.891 1 98 737 TYR A CA 1
ATOM 5840 C C . TYR A 1 737 ? -21.484 8.188 -11.133 1 98 737 TYR A C 1
ATOM 5842 O O . TYR A 1 737 ? -20.531 8.43 -11.891 1 98 737 TYR A O 1
ATOM 5850 N N . SER A 1 738 ? -22.281 7.172 -11.398 1 98.12 738 SER A N 1
ATOM 5851 C CA . SER A 1 738 ? -22.016 6.176 -12.43 1 98.12 738 SER A CA 1
ATOM 5852 C C . SER A 1 738 ? -22.719 6.531 -13.734 1 98.12 738 SER A C 1
ATOM 5854 O O . SER A 1 738 ? -22.5 5.875 -14.758 1 98.12 738 SER A O 1
ATOM 5856 N N . GLU A 1 739 ? -23.531 7.57 -13.773 1 98.25 739 GLU A N 1
ATOM 5857 C CA . GLU A 1 739 ? -24.281 7.918 -14.977 1 98.25 739 GLU A CA 1
ATOM 5858 C C . GLU A 1 739 ? -23.359 8.406 -16.094 1 98.25 739 GLU A C 1
ATOM 5860 O O . GLU A 1 739 ? -22.406 9.133 -15.836 1 98.25 739 GLU A O 1
ATOM 5865 N N . ILE A 1 740 ? -23.703 8.062 -17.344 1 98.38 740 ILE A N 1
ATOM 5866 C CA . ILE A 1 740 ? -22.938 8.492 -18.516 1 98.38 740 ILE A CA 1
ATOM 5867 C C . ILE A 1 740 ? -22.906 10.016 -18.578 1 98.38 740 ILE A C 1
ATOM 5869 O O . ILE A 1 740 ? -23.938 10.672 -18.391 1 98.38 740 ILE A O 1
ATOM 5873 N N . GLY A 1 741 ? -21.75 10.562 -18.781 1 98.19 741 GLY A N 1
ATOM 5874 C CA . GLY A 1 741 ? -21.609 12 -18.891 1 98.19 741 GLY A CA 1
ATOM 5875 C C . GLY A 1 741 ? -21.125 12.656 -17.609 1 98.19 741 GLY A C 1
ATOM 5876 O O . GLY A 1 741 ? -20.688 13.812 -17.625 1 98.19 741 GLY A O 1
ATOM 5877 N N . THR A 1 742 ? -21.141 11.945 -16.453 1 98.06 742 THR A N 1
ATOM 5878 C CA . THR A 1 742 ? -20.688 12.484 -15.188 1 98.06 742 THR A CA 1
ATOM 5879 C C . THR A 1 742 ? -19.203 12.844 -15.258 1 98.06 742 THR A C 1
ATOM 5881 O O . THR A 1 742 ? -18.391 12.039 -15.719 1 98.06 742 THR A O 1
ATOM 5884 N N . GLU A 1 743 ? -18.859 14.047 -14.852 1 97.81 743 GLU A N 1
ATOM 5885 C CA . GLU A 1 743 ? -17.469 14.508 -14.828 1 97.81 743 GLU A CA 1
ATOM 5886 C C . GLU A 1 743 ? -16.797 14.133 -13.508 1 97.81 743 GLU A C 1
ATOM 5888 O O . GLU A 1 743 ? -17.375 14.312 -12.438 1 97.81 743 GLU A O 1
ATOM 5893 N N . VAL A 1 744 ? -15.609 13.57 -13.57 1 97.94 744 VAL A N 1
ATOM 5894 C CA . VAL A 1 744 ? -14.805 13.211 -12.406 1 97.94 744 VAL A CA 1
ATOM 5895 C C . VAL A 1 744 ? -13.344 13.602 -12.641 1 97.94 744 VAL A C 1
ATOM 5897 O O . VAL A 1 744 ? -13 14.102 -13.719 1 97.94 744 VAL A O 1
ATOM 5900 N N . GLU A 1 745 ? -12.484 13.461 -11.641 1 97.06 745 GLU A N 1
ATOM 5901 C CA . GLU A 1 745 ? -11.062 13.75 -11.742 1 97.06 745 GLU A CA 1
ATOM 5902 C C . GLU A 1 745 ? -10.227 12.602 -11.195 1 97.06 745 GLU A C 1
ATOM 5904 O O . GLU A 1 745 ? -10.539 12.047 -10.141 1 97.06 745 GLU A O 1
ATOM 5909 N N . ILE A 1 746 ? -9.211 12.188 -11.922 1 98.06 746 ILE A N 1
ATOM 5910 C CA . ILE A 1 746 ? -8.281 11.156 -11.484 1 98.06 746 ILE A CA 1
ATOM 5911 C C . ILE A 1 746 ? -7.137 11.797 -10.703 1 98.06 746 ILE A C 1
ATOM 5913 O O . ILE A 1 746 ? -6.445 12.688 -11.211 1 98.06 746 ILE A O 1
ATOM 5917 N N . GLY A 1 747 ? -7 11.328 -9.469 1 96.19 747 GLY A N 1
ATOM 5918 C CA . GLY A 1 747 ? -5.898 11.82 -8.648 1 96.19 747 GLY A CA 1
ATOM 5919 C C . GLY A 1 747 ? -4.594 11.094 -8.914 1 96.19 747 GLY A C 1
ATOM 5920 O O . GLY A 1 747 ? -4.559 9.859 -8.969 1 96.19 747 GLY A O 1
ATOM 5921 N N . LYS A 1 748 ? -3.496 11.828 -9.086 1 93.38 748 LYS A N 1
ATOM 5922 C CA . LYS A 1 748 ? -2.145 11.305 -9.258 1 93.38 748 LYS A CA 1
ATOM 5923 C C . LYS A 1 748 ? -1.23 11.758 -8.117 1 93.38 748 LYS A C 1
ATOM 5925 O O . LYS A 1 748 ? -1.612 12.602 -7.309 1 93.38 748 LYS A O 1
ATOM 5930 N N . LEU A 1 749 ? -0.025 11.164 -8.031 1 89.81 749 LEU A N 1
ATOM 5931 C CA . LEU A 1 749 ? 0.99 11.477 -7.031 1 89.81 749 LEU A CA 1
ATOM 5932 C C . LEU A 1 749 ? 0.462 11.227 -5.621 1 89.81 749 LEU A C 1
ATOM 5934 O O . LEU A 1 749 ? 0.194 10.078 -5.25 1 89.81 749 LEU A O 1
ATOM 5938 N N . ASP A 1 750 ? 0.026 12.336 -4.895 1 85.44 750 ASP A N 1
ATOM 5939 C CA . ASP A 1 750 ? -0.542 12.125 -3.564 1 85.44 750 ASP A CA 1
ATOM 5940 C C . ASP A 1 750 ? -2.066 12.055 -3.625 1 85.44 750 ASP A C 1
ATOM 5942 O O . ASP A 1 750 ? -2.736 12.086 -2.59 1 85.44 750 ASP A O 1
ATOM 5946 N N . GLY A 1 751 ? -2.58 12.016 -4.793 1 89.06 751 GLY A N 1
ATOM 5947 C CA . GLY A 1 751 ? -4.016 11.922 -5.004 1 89.06 751 GLY A CA 1
ATOM 5948 C C . GLY A 1 751 ? -4.691 13.273 -5.125 1 89.06 751 GLY A C 1
ATOM 5949 O O . GLY A 1 751 ? -5.84 13.367 -5.559 1 89.06 751 GLY A O 1
ATOM 5950 N N . HIS A 1 752 ? -3.994 14.43 -4.762 1 87.56 752 HIS A N 1
ATOM 5951 C CA . HIS A 1 752 ? -4.641 15.734 -4.707 1 87.56 752 HIS A CA 1
ATOM 5952 C C . HIS A 1 752 ? -3.879 16.766 -5.535 1 87.56 752 HIS A C 1
ATOM 5954 O O . HIS A 1 752 ? -4.488 17.625 -6.188 1 87.56 752 HIS A O 1
ATOM 5960 N N . GLN A 1 753 ? -2.559 16.656 -5.621 1 82.75 753 GLN A N 1
ATOM 5961 C CA . GLN A 1 753 ? -1.739 17.688 -6.23 1 82.75 753 GLN A CA 1
ATOM 5962 C C . GLN A 1 753 ? -1.9 17.703 -7.746 1 82.75 753 GLN A C 1
ATOM 5964 O O . GLN A 1 753 ? -1.848 18.766 -8.375 1 82.75 753 GLN A O 1
ATOM 5969 N N . LYS A 1 754 ? -2.008 16.562 -8.32 1 89.25 754 LYS A N 1
ATOM 5970 C CA . LYS A 1 754 ? -2.225 16.406 -9.758 1 89.25 754 LYS A CA 1
ATOM 5971 C C . LYS A 1 754 ? -3.561 15.719 -10.039 1 89.25 754 LYS A C 1
ATOM 5973 O O . LYS A 1 754 ? -3.846 14.648 -9.492 1 89.25 754 LYS A O 1
ATOM 5978 N N . ARG A 1 755 ? -4.43 16.391 -10.828 1 93.19 755 ARG A N 1
ATOM 5979 C CA . ARG A 1 755 ? -5.746 15.883 -11.195 1 93.19 755 ARG A CA 1
ATOM 5980 C C . ARG A 1 755 ? -5.914 15.852 -12.711 1 93.19 755 ARG A C 1
ATOM 5982 O O . ARG A 1 755 ? -5.559 16.812 -13.406 1 93.19 755 ARG A O 1
ATOM 5989 N N . ILE A 1 756 ? -6.359 14.758 -13.18 1 95.62 756 ILE A N 1
ATOM 5990 C CA . ILE A 1 756 ? -6.66 14.602 -14.594 1 95.62 756 ILE A CA 1
ATOM 5991 C C . ILE A 1 756 ? -8.164 14.492 -14.797 1 95.62 756 ILE A C 1
ATOM 5993 O O . ILE A 1 756 ? -8.805 13.594 -14.25 1 95.62 756 ILE A O 1
ATOM 5997 N N . GLY A 1 757 ? -8.734 15.414 -15.602 1 96.56 757 GLY A N 1
ATOM 5998 C CA . GLY A 1 757 ? -10.156 15.375 -15.883 1 96.56 757 GLY A CA 1
ATOM 5999 C C . GLY A 1 757 ? -10.578 14.156 -16.672 1 96.56 757 GLY A C 1
ATOM 6000 O O . GLY A 1 757 ? -9.844 13.688 -17.547 1 96.56 757 GLY A O 1
ATOM 6001 N N . ALA A 1 758 ? -11.789 13.609 -16.391 1 98.12 758 ALA A N 1
ATOM 6002 C CA . ALA A 1 758 ? -12.359 12.461 -17.094 1 98.12 758 ALA A CA 1
ATOM 6003 C C . ALA A 1 758 ? -13.883 12.516 -17.094 1 98.12 758 ALA A C 1
ATOM 6005 O O . ALA A 1 758 ? -14.484 13.328 -16.375 1 98.12 758 ALA A O 1
ATOM 6006 N N . LYS A 1 759 ? -14.445 11.719 -17.859 1 98.12 759 LYS A N 1
ATOM 6007 C CA . LYS A 1 759 ? -15.898 11.602 -17.969 1 98.12 759 LYS A CA 1
ATOM 6008 C C . LYS A 1 759 ? -16.328 10.148 -18.062 1 98.12 759 LYS A C 1
ATOM 6010 O O . LYS A 1 759 ? -15.68 9.344 -18.719 1 98.12 759 LYS A O 1
ATOM 6015 N N . VAL A 1 760 ? -17.484 9.82 -17.375 1 98.62 760 VAL A N 1
ATOM 6016 C CA . VAL A 1 760 ? -18.047 8.477 -17.5 1 98.62 760 VAL A CA 1
ATOM 6017 C C . VAL A 1 760 ? -18.594 8.266 -18.906 1 98.62 760 VAL A C 1
ATOM 6019 O O . VAL A 1 760 ? -19.391 9.062 -19.391 1 98.62 760 VAL A O 1
ATOM 6022 N N . VAL A 1 761 ? -18.172 7.262 -19.562 1 98.44 761 VAL A N 1
ATOM 6023 C CA . VAL A 1 761 ? -18.594 6.938 -20.922 1 98.44 761 VAL A CA 1
ATOM 6024 C C . VAL A 1 761 ? -19.016 5.473 -21 1 98.44 761 VAL A C 1
ATOM 6026 O O . VAL A 1 761 ? -18.703 4.684 -20.094 1 98.44 761 VAL A O 1
ATOM 6029 N N . PRO A 1 762 ? -19.766 5.141 -22 1 97.5 762 PRO A N 1
ATOM 6030 C CA . PRO A 1 762 ? -20.109 3.727 -22.188 1 97.5 762 PRO A CA 1
ATOM 6031 C C . PRO A 1 762 ? -18.875 2.863 -22.469 1 97.5 762 PRO A C 1
ATOM 6033 O O . PRO A 1 762 ? -17.906 3.346 -23.062 1 97.5 762 PRO A O 1
ATOM 6036 N N . PHE A 1 763 ? -18.922 1.611 -22.125 1 96.56 763 PHE A N 1
ATOM 6037 C CA . PHE A 1 763 ? -17.969 0.579 -22.484 1 96.56 763 PHE A CA 1
ATOM 6038 C C . PHE A 1 763 ? -18.672 -0.747 -22.75 1 96.56 763 PHE A C 1
ATOM 6040 O O . PHE A 1 763 ? -19.797 -0.963 -22.281 1 96.56 763 PHE A O 1
ATOM 6047 N N . PRO A 1 764 ? -18.094 -1.717 -23.453 1 97.31 764 PRO A N 1
ATOM 6048 C CA . PRO A 1 764 ? -16.734 -1.71 -23.984 1 97.31 764 PRO A CA 1
ATOM 6049 C C . PRO A 1 764 ? -16.469 -0.509 -24.891 1 97.31 764 PRO A C 1
ATOM 6051 O O . PRO A 1 764 ? -17.375 -0.015 -25.562 1 97.31 764 PRO A O 1
ATOM 6054 N N . PHE A 1 765 ? -15.164 -0.089 -24.828 1 98 765 PHE A N 1
ATOM 6055 C CA . PHE A 1 765 ? -14.734 1.072 -25.594 1 98 765 PHE A CA 1
ATOM 6056 C C . PHE A 1 765 ? -14.617 0.724 -27.078 1 98 765 PHE A C 1
ATOM 6058 O O . PHE A 1 765 ? -14.812 1.581 -27.938 1 98 765 PHE A O 1
ATOM 6065 N N . TYR A 1 766 ? -14.25 -0.506 -27.344 1 95.44 766 TYR A N 1
ATOM 6066 C CA . TYR A 1 766 ? -14.047 -1.031 -28.688 1 95.44 766 TYR A CA 1
ATOM 6067 C C . TYR A 1 766 ? -15.148 -2.023 -29.062 1 95.44 766 TYR A C 1
ATOM 6069 O O . TYR A 1 766 ? -15.391 -2.988 -28.328 1 95.44 766 TYR A O 1
ATOM 6077 N N . ASP A 1 767 ? -15.797 -1.794 -30.219 1 95 767 ASP A N 1
ATOM 6078 C CA . ASP A 1 767 ? -16.844 -2.639 -30.766 1 95 767 ASP A CA 1
ATOM 6079 C C . ASP A 1 767 ? -17.938 -2.912 -29.719 1 95 767 ASP A C 1
ATOM 6081 O O . ASP A 1 767 ? -18.234 -4.07 -29.422 1 95 767 ASP A O 1
ATOM 6085 N N . PRO A 1 768 ? -18.547 -1.84 -29.219 1 93.38 768 PRO A N 1
ATOM 6086 C CA . PRO A 1 768 ? -19.516 -1.971 -28.141 1 93.38 768 PRO A CA 1
ATOM 6087 C C . PRO A 1 768 ? -20.672 -2.914 -28.5 1 93.38 768 PRO A C 1
ATOM 6089 O O . PRO A 1 768 ? -21.312 -3.475 -27.594 1 93.38 768 PRO A O 1
ATOM 6092 N N . THR A 1 769 ? -20.922 -3.088 -29.75 1 93.62 769 THR A N 1
ATOM 6093 C CA . THR A 1 769 ? -22.016 -3.969 -30.172 1 93.62 769 THR A CA 1
ATOM 6094 C C . THR A 1 769 ? -21.531 -5.418 -30.25 1 93.62 769 THR A C 1
ATOM 6096 O O . THR A 1 769 ? -22.344 -6.336 -30.422 1 93.62 769 THR A O 1
ATOM 6099 N N . LYS A 1 770 ? -20.203 -5.645 -30.141 1 94 770 LYS A N 1
ATOM 6100 C CA . LYS A 1 770 ? -19.578 -6.957 -30.188 1 94 770 LYS A CA 1
ATOM 6101 C C . LYS A 1 770 ? -19.812 -7.645 -31.531 1 94 770 LYS A C 1
ATOM 6103 O O . LYS A 1 770 ? -20.078 -8.844 -31.578 1 94 770 LYS A O 1
ATOM 6108 N N . SER A 1 771 ? -19.812 -6.918 -32.594 1 95.62 771 SER A N 1
ATOM 6109 C CA . SER A 1 771 ? -20.016 -7.449 -33.938 1 95.62 771 SER A CA 1
ATOM 6110 C C . SER A 1 771 ? -18.812 -8.281 -34.406 1 95.62 771 SER A C 1
ATOM 6112 O O . SER A 1 771 ? -18.969 -9.273 -35.125 1 95.62 771 SER A O 1
ATOM 6114 N N . ARG A 1 772 ? -17.688 -7.949 -33.875 1 94 772 ARG A N 1
ATOM 6115 C CA . ARG A 1 772 ? -16.469 -8.633 -34.281 1 94 772 ARG A CA 1
ATOM 6116 C C . ARG A 1 772 ? -16.375 -10.008 -33.656 1 94 772 ARG A C 1
ATOM 6118 O O . ARG A 1 772 ? -15.945 -10.969 -34.281 1 94 772 ARG A O 1
ATOM 6125 N N . VAL A 1 773 ? -16.719 -10.094 -32.406 1 93.06 773 VAL A N 1
ATOM 6126 C CA . VAL A 1 773 ? -16.656 -11.375 -31.719 1 93.06 773 VAL A CA 1
ATOM 6127 C C . VAL A 1 773 ? -17.734 -12.312 -32.281 1 93.06 773 VAL A C 1
ATOM 6129 O O . VAL A 1 773 ? -17.547 -13.531 -32.281 1 93.06 773 VAL A O 1
ATOM 6132 N N . ARG A 1 774 ? -18.812 -11.734 -32.812 1 91.06 774 ARG A N 1
ATOM 6133 C CA . ARG A 1 774 ? -19.938 -12.516 -33.281 1 91.06 774 ARG A CA 1
ATOM 6134 C C . ARG A 1 774 ? -19.828 -12.797 -34.781 1 91.06 774 ARG A C 1
ATOM 6136 O O . ARG A 1 774 ? -20.688 -13.461 -35.375 1 91.06 774 ARG A O 1
ATOM 6143 N N . ALA A 1 775 ? -18.891 -12.383 -35.344 1 89 775 ALA A N 1
ATOM 6144 C CA . ALA A 1 775 ? -18.75 -12.484 -36.781 1 89 775 ALA A CA 1
ATOM 6145 C C . ALA A 1 775 ? -18.672 -13.938 -37.25 1 89 775 ALA A C 1
ATOM 6147 O O . ALA A 1 775 ? -18.234 -14.805 -36.469 1 89 775 ALA A O 1
ATOM 6148 N N . MET B 1 1 ? -9.367 30.5 -12.211 1 26.08 1 MET B N 1
ATOM 6149 C CA . MET B 1 1 ? -9.914 29.625 -13.234 1 26.08 1 MET B CA 1
ATOM 6150 C C . MET B 1 1 ? -10.281 28.266 -12.648 1 26.08 1 MET B C 1
ATOM 6152 O O . MET B 1 1 ? -9.43 27.594 -12.07 1 26.08 1 MET B O 1
ATOM 6156 N N . LEU B 1 2 ? -11.5 28.094 -12.297 1 32.38 2 LEU B N 1
ATOM 6157 C CA . LEU B 1 2 ? -12.102 26.859 -11.812 1 32.38 2 LEU B CA 1
ATOM 6158 C C . LEU B 1 2 ? -11.703 25.688 -12.703 1 32.38 2 LEU B C 1
ATOM 6160 O O . LEU B 1 2 ? -11.984 25.672 -13.898 1 32.38 2 LEU B O 1
ATOM 6164 N N . HIS B 1 3 ? -10.656 25.125 -12.43 1 39.16 3 HIS B N 1
ATOM 6165 C CA . HIS B 1 3 ? -10.25 23.938 -13.203 1 39.16 3 HIS B CA 1
ATOM 6166 C C . HIS B 1 3 ? -11.406 22.969 -13.352 1 39.16 3 HIS B C 1
ATOM 6168 O O . HIS B 1 3 ? -12.188 22.766 -12.422 1 39.16 3 HIS B O 1
ATOM 6174 N N . THR B 1 4 ? -11.984 22.984 -14.539 1 44.5 4 THR B N 1
ATOM 6175 C CA . THR B 1 4 ? -13.039 22.047 -14.906 1 44.5 4 THR B CA 1
ATOM 6176 C C . THR B 1 4 ? -12.469 20.641 -15.133 1 44.5 4 THR B C 1
ATOM 6178 O O . THR B 1 4 ? -11.258 20.484 -15.297 1 44.5 4 THR B O 1
ATOM 6181 N N . SER B 1 5 ? -13.195 19.688 -14.945 1 51.25 5 SER B N 1
ATOM 6182 C CA . SER B 1 5 ? -12.883 18.297 -15.273 1 51.25 5 SER B CA 1
ATOM 6183 C C . SER B 1 5 ? -12.367 18.172 -16.703 1 51.25 5 SER B C 1
ATOM 6185 O O . SER B 1 5 ? -12.094 17.062 -17.172 1 51.25 5 SER B O 1
ATOM 6187 N N . LYS B 1 6 ? -12.039 19.359 -17.375 1 64.56 6 LYS B N 1
ATOM 6188 C CA . LYS B 1 6 ? -11.609 19.328 -18.766 1 64.56 6 LYS B CA 1
ATOM 6189 C C . LYS B 1 6 ? -10.125 19.672 -18.891 1 64.56 6 LYS B C 1
ATOM 6191 O O . LYS B 1 6 ? -9.609 19.828 -20 1 64.56 6 LYS B O 1
ATOM 6196 N N . ASP B 1 7 ? -9.422 19.703 -17.688 1 73.06 7 ASP B N 1
ATOM 6197 C CA . ASP B 1 7 ? -8.023 20.125 -17.75 1 73.06 7 ASP B CA 1
ATOM 6198 C C . ASP B 1 7 ? -7.152 19.25 -16.844 1 73.06 7 ASP B C 1
ATOM 6200 O O . ASP B 1 7 ? -7.664 18.391 -16.125 1 73.06 7 ASP B O 1
ATOM 6204 N N . ILE B 1 8 ? -5.887 19.234 -17.125 1 75.81 8 ILE B N 1
ATOM 6205 C CA . ILE B 1 8 ? -4.883 18.562 -16.297 1 75.81 8 ILE B CA 1
ATOM 6206 C C . ILE B 1 8 ? -4.273 19.578 -15.328 1 75.81 8 ILE B C 1
ATOM 6208 O O . ILE B 1 8 ? -3.787 20.641 -15.742 1 75.81 8 ILE B O 1
ATOM 6212 N N . ARG B 1 9 ? -4.516 19.312 -14.039 1 79.69 9 ARG B N 1
ATOM 6213 C CA . ARG B 1 9 ? -3.811 20.062 -13.008 1 79.69 9 ARG B CA 1
ATOM 6214 C C . A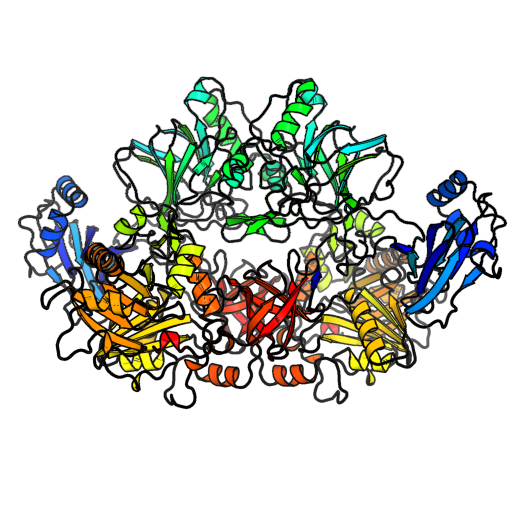RG B 1 9 ? -2.488 19.391 -12.641 1 79.69 9 ARG B C 1
ATOM 6216 O O . ARG B 1 9 ? -2.447 18.188 -12.391 1 79.69 9 ARG B O 1
ATOM 6223 N N . SER B 1 10 ? -1.322 20.047 -12.75 1 73.06 10 SER B N 1
ATOM 6224 C CA . SER B 1 10 ? -0.012 19.484 -12.445 1 73.06 10 SER B CA 1
ATOM 6225 C C . SER B 1 10 ? 0.626 20.188 -11.25 1 73.06 10 SER B C 1
ATOM 6227 O O . SER B 1 10 ? 0.403 21.391 -11.039 1 73.06 10 SER B O 1
ATOM 6229 N N . PRO B 1 11 ? 1.451 19.359 -10.57 1 63.44 11 PRO B N 1
ATOM 6230 C CA . PRO B 1 11 ? 2.182 19.984 -9.461 1 63.44 11 PRO B CA 1
ATOM 6231 C C . PRO B 1 11 ? 3.145 21.078 -9.93 1 63.44 11 PRO B C 1
ATOM 6233 O O . PRO B 1 11 ? 3.678 21 -11.039 1 63.44 11 PRO B O 1
ATOM 6236 N N . GLY B 1 12 ? 3.422 22.156 -9.148 1 58.19 12 GLY B N 1
ATOM 6237 C CA . GLY B 1 12 ? 4.469 23.141 -9.398 1 58.19 12 GLY B CA 1
ATOM 6238 C C . GLY B 1 12 ? 4.062 24.203 -10.406 1 58.19 12 GLY B C 1
ATOM 6239 O O . GLY B 1 12 ? 4.793 25.156 -10.625 1 58.19 12 GLY B O 1
ATOM 6240 N N . LEU B 1 13 ? 3.1 23.797 -11.188 1 57.88 13 LEU B N 1
ATOM 6241 C CA . LEU B 1 13 ? 2.734 24.844 -12.141 1 57.88 13 LEU B CA 1
ATOM 6242 C C . LEU B 1 13 ? 2.045 26 -11.43 1 57.88 13 LEU B C 1
ATOM 6244 O O . LEU B 1 13 ? 1.513 25.844 -10.328 1 57.88 13 LEU B O 1
ATOM 6248 N N . ARG B 1 14 ? 2.297 27.031 -12.062 1 60.12 14 ARG B N 1
ATOM 6249 C CA . ARG B 1 14 ? 1.756 28.297 -11.578 1 60.12 14 ARG B CA 1
ATOM 6250 C C . ARG B 1 14 ? 0.282 28.156 -11.211 1 60.12 14 ARG B C 1
ATOM 6252 O O . ARG B 1 14 ? -0.533 27.75 -12.039 1 60.12 14 ARG B O 1
ATOM 6259 N N . THR B 1 15 ? 0.065 28.094 -9.891 1 63.09 15 THR B N 1
ATOM 6260 C CA . THR B 1 15 ? -1.329 28.109 -9.461 1 63.09 15 THR B CA 1
ATOM 6261 C C . THR B 1 15 ? -1.962 29.469 -9.727 1 63.09 15 THR B C 1
ATOM 6263 O O . THR B 1 15 ? -3.184 29.578 -9.844 1 63.09 15 THR B O 1
ATOM 6266 N N . LEU B 1 16 ? -1.021 30.516 -9.93 1 73.94 16 LEU B N 1
ATOM 6267 C CA . LEU B 1 16 ? -1.493 31.875 -10.156 1 73.94 16 LEU B CA 1
ATOM 6268 C C . LEU B 1 16 ? -1.163 32.344 -11.57 1 73.94 16 LEU B C 1
ATOM 6270 O O . LEU B 1 16 ? -0.176 31.891 -12.164 1 73.94 16 LEU B O 1
ATOM 6274 N N . PRO B 1 17 ? -1.978 33.125 -12.141 1 76.31 17 PRO B N 1
ATOM 6275 C CA . PRO B 1 17 ? -1.659 33.719 -13.453 1 76.31 17 PRO B CA 1
ATOM 6276 C C . PRO B 1 17 ? -0.331 34.469 -13.453 1 76.31 17 PRO B C 1
ATOM 6278 O O . PRO B 1 17 ? 0.121 34.938 -12.406 1 76.31 17 PRO B O 1
ATOM 6281 N N . PRO B 1 18 ? 0.309 34.5 -14.648 1 79.25 18 PRO B N 1
ATOM 6282 C CA . PRO B 1 18 ? 1.547 35.281 -14.727 1 79.25 18 PRO B CA 1
ATOM 6283 C C . PRO B 1 18 ? 1.38 36.719 -14.219 1 79.25 18 PRO B C 1
ATOM 6285 O O . PRO B 1 18 ? 0.367 37.375 -14.5 1 79.25 18 PRO B O 1
ATOM 6288 N N . GLY B 1 19 ? 2.283 37.156 -13.492 1 84.75 19 GLY B N 1
ATOM 6289 C CA . GLY B 1 19 ? 2.291 38.531 -12.977 1 84.75 19 GLY B CA 1
ATOM 6290 C C . GLY B 1 19 ? 1.498 38.688 -11.695 1 84.75 19 GLY B C 1
ATOM 6291 O O . GLY B 1 19 ? 1.429 39.781 -11.133 1 84.75 19 GLY B O 1
ATOM 6292 N N . VAL B 1 20 ? 0.905 37.688 -11.219 1 88.94 20 VAL B N 1
ATOM 6293 C CA . VAL B 1 20 ? 0.112 37.781 -10 1 88.94 20 VAL B CA 1
ATOM 6294 C C . VAL B 1 20 ? 0.873 37.156 -8.836 1 88.94 20 VAL B C 1
ATOM 6296 O O . VAL B 1 20 ? 1.38 36.031 -8.961 1 88.94 20 VAL B O 1
ATOM 6299 N N . GLU B 1 21 ? 1.036 37.812 -7.766 1 87.19 21 GLU B N 1
ATOM 6300 C CA . GLU B 1 21 ? 1.609 37.312 -6.52 1 87.19 21 GLU B CA 1
ATOM 6301 C C . GLU B 1 21 ? 0.556 37.219 -5.418 1 87.19 21 GLU B C 1
ATOM 6303 O O . GLU B 1 21 ? -0.394 38.031 -5.406 1 87.19 21 GLU B O 1
ATOM 6308 N N . ARG B 1 22 ? 0.674 36.281 -4.652 1 89.12 22 ARG B N 1
ATOM 6309 C CA . ARG B 1 22 ? -0.253 36.125 -3.537 1 89.12 22 ARG B CA 1
ATOM 6310 C C . ARG B 1 22 ? 0.473 36.219 -2.199 1 89.12 22 ARG B C 1
ATOM 6312 O O . ARG B 1 22 ? 1.563 35.656 -2.035 1 89.12 22 ARG B O 1
ATOM 6319 N N . TYR B 1 23 ? -0.064 37 -1.333 1 90.12 23 TYR B N 1
ATOM 6320 C CA . TYR B 1 23 ? 0.426 37.156 0.033 1 90.12 23 TYR B CA 1
ATOM 6321 C C . TYR B 1 23 ? -0.682 36.875 1.042 1 90.12 23 TYR B C 1
ATOM 6323 O O . TYR B 1 23 ? -1.866 36.938 0.708 1 90.12 23 TYR B O 1
ATOM 6331 N N . PHE B 1 24 ? -0.261 36.5 2.205 1 90.31 24 PHE B N 1
ATOM 6332 C CA . PHE B 1 24 ? -1.206 36.312 3.301 1 90.31 24 PHE B CA 1
ATOM 6333 C C . PHE B 1 24 ? -0.83 37.188 4.496 1 90.31 24 PHE B C 1
ATOM 6335 O O . PHE B 1 24 ? 0.352 37.312 4.816 1 90.31 24 PHE B O 1
ATOM 6342 N N . VAL B 1 25 ? -1.829 37.781 4.988 1 93.88 25 VAL B N 1
ATOM 6343 C CA . VAL B 1 25 ? -1.69 38.438 6.277 1 93.88 25 VAL B CA 1
ATOM 6344 C C . VAL B 1 25 ? -2.395 37.625 7.363 1 93.88 25 VAL B C 1
ATOM 6346 O O . VAL B 1 25 ? -3.625 37.562 7.383 1 93.88 25 VAL B O 1
ATOM 6349 N N . ARG B 1 26 ? -1.646 37.062 8.211 1 91.88 26 ARG B N 1
ATOM 6350 C CA . ARG B 1 26 ? -2.227 36.281 9.289 1 91.88 26 ARG B CA 1
ATOM 6351 C C . ARG B 1 26 ? -3.029 37.156 10.25 1 91.88 26 ARG B C 1
ATOM 6353 O O . ARG B 1 26 ? -2.67 38.281 10.5 1 91.88 26 ARG B O 1
ATOM 6360 N N . GLY B 1 27 ? -4.094 36.531 10.758 1 94 27 GLY B N 1
ATOM 6361 C CA . GLY B 1 27 ? -4.812 37.25 11.797 1 94 27 GLY B CA 1
ATOM 6362 C C . GLY B 1 27 ? -3.924 37.688 12.945 1 94 27 GLY B C 1
ATOM 6363 O O . GLY B 1 27 ? -3.195 36.875 13.523 1 94 27 GLY B O 1
ATOM 6364 N N . GLY B 1 28 ? -4.016 38.938 13.281 1 93 28 GLY B N 1
ATOM 6365 C CA . GLY B 1 28 ? -3.17 39.5 14.336 1 93 28 GLY B CA 1
ATOM 6366 C C . GLY B 1 28 ? -1.774 39.844 13.859 1 93 28 GLY B C 1
ATOM 6367 O O . GLY B 1 28 ? -0.926 40.25 14.648 1 93 28 GLY B O 1
ATOM 6368 N N . GLY B 1 29 ? -1.583 39.688 12.562 1 92.5 29 GLY B N 1
ATOM 6369 C CA . GLY B 1 29 ? -0.258 39.938 12.016 1 92.5 29 GLY B CA 1
ATOM 6370 C C . GLY B 1 29 ? -0.24 41.031 10.969 1 92.5 29 GLY B C 1
ATOM 6371 O O . GLY B 1 29 ? -1.157 41.875 10.906 1 92.5 29 GLY B O 1
ATOM 6372 N N . LEU B 1 30 ? 0.932 41.188 10.266 1 93.5 30 LEU B N 1
ATOM 6373 C CA . LEU B 1 30 ? 1.083 42.156 9.203 1 93.5 30 LEU B CA 1
ATOM 6374 C C . LEU B 1 30 ? 2.021 41.656 8.117 1 93.5 30 LEU B C 1
ATOM 6376 O O . LEU B 1 30 ? 2.775 40.688 8.344 1 93.5 30 LEU B O 1
ATOM 6380 N N . SER B 1 31 ? 1.912 42.094 6.98 1 92.38 31 SER B N 1
ATOM 6381 C CA . SER B 1 31 ? 2.779 41.812 5.84 1 92.38 31 SER B CA 1
ATOM 6382 C C . SER B 1 31 ? 3.215 43.094 5.152 1 92.38 31 SER B C 1
ATOM 6384 O O . SER B 1 31 ? 2.49 44.094 5.172 1 92.38 31 SER B O 1
ATOM 6386 N N . ILE B 1 32 ? 4.445 43.125 4.602 1 92.12 32 ILE B N 1
ATOM 6387 C CA . ILE B 1 32 ? 4.996 44.25 3.871 1 92.12 32 ILE B CA 1
ATOM 6388 C C . ILE B 1 32 ? 5.234 43.875 2.412 1 92.12 32 ILE B C 1
ATOM 6390 O O . ILE B 1 32 ? 5.887 42.844 2.129 1 92.12 32 ILE B O 1
ATOM 6394 N N . ILE B 1 33 ? 4.727 44.656 1.548 1 93.5 33 ILE B N 1
ATOM 6395 C CA . ILE B 1 33 ? 4.848 44.344 0.131 1 93.5 33 ILE B CA 1
ATOM 6396 C C . ILE B 1 33 ? 5.344 45.562 -0.641 1 93.5 33 ILE B C 1
ATOM 6398 O O . ILE B 1 33 ? 4.957 46.688 -0.338 1 93.5 33 ILE B O 1
ATOM 6402 N N . GLU B 1 34 ? 6.199 45.312 -1.599 1 93.44 34 GLU B N 1
ATOM 6403 C CA . GLU B 1 34 ? 6.629 46.344 -2.516 1 93.44 34 GLU B CA 1
ATOM 6404 C C . GLU B 1 34 ? 5.715 46.438 -3.73 1 93.44 34 GLU B C 1
ATOM 6406 O O . GLU B 1 34 ? 5.414 45.438 -4.359 1 93.44 34 GLU B O 1
ATOM 6411 N N . VAL B 1 35 ? 5.297 47.625 -4.016 1 96 35 VAL B N 1
ATOM 6412 C CA . VAL B 1 35 ? 4.324 47.844 -5.082 1 96 35 VAL B CA 1
ATOM 6413 C C . VAL B 1 35 ? 4.867 48.875 -6.074 1 96 35 VAL B C 1
ATOM 6415 O O . VAL B 1 35 ? 5.418 49.906 -5.672 1 96 35 VAL B O 1
ATOM 6418 N N . LEU B 1 36 ? 4.711 48.562 -7.312 1 96.19 36 LEU B N 1
ATOM 6419 C CA . LEU B 1 36 ? 5.176 49.438 -8.375 1 96.19 36 LEU B CA 1
ATOM 6420 C C . LEU B 1 36 ? 4.016 50.219 -8.969 1 96.19 36 LEU B C 1
ATOM 6422 O O . LEU B 1 36 ? 2.85 49.906 -8.711 1 96.19 36 LEU B O 1
ATOM 6426 N N . PRO B 1 37 ? 4.379 51.312 -9.742 1 96.25 37 PRO B N 1
ATOM 6427 C CA . PRO B 1 37 ? 3.305 52.125 -10.352 1 96.25 37 PRO B CA 1
ATOM 6428 C C . PRO B 1 37 ? 2.389 51.281 -11.242 1 96.25 37 PRO B C 1
ATOM 6430 O O . PRO B 1 37 ? 2.863 50.406 -11.992 1 96.25 37 PRO B O 1
ATOM 6433 N N . GLU B 1 38 ? 1.121 51.406 -11.07 1 96.62 38 GLU B N 1
ATOM 6434 C CA . GLU B 1 38 ? 0.054 50.781 -11.859 1 96.62 38 GLU B CA 1
ATOM 6435 C C . GLU B 1 38 ? -0.207 49.344 -11.422 1 96.62 38 GLU B C 1
ATOM 6437 O O . GLU B 1 38 ? -1.094 48.688 -11.961 1 96.62 38 GLU B O 1
ATOM 6442 N N . ASP B 1 39 ? 0.576 48.906 -10.445 1 97.69 39 ASP B N 1
ATOM 6443 C CA . ASP B 1 39 ? 0.223 47.625 -9.852 1 97.69 39 ASP B CA 1
ATOM 6444 C C . ASP B 1 39 ? -1.145 47.688 -9.18 1 97.69 39 ASP B C 1
ATOM 6446 O O . ASP B 1 39 ? -1.561 48.719 -8.703 1 97.69 39 ASP B O 1
ATOM 6450 N N . LYS B 1 40 ? -1.838 46.594 -9.172 1 97.56 40 LYS B N 1
ATOM 6451 C CA . LYS B 1 40 ? -3.123 46.5 -8.492 1 97.56 40 LYS B CA 1
ATOM 6452 C C . LYS B 1 40 ? -3.037 45.562 -7.297 1 97.56 40 LYS B C 1
ATOM 6454 O O . LYS B 1 40 ? -2.582 44.406 -7.434 1 97.56 40 LYS B O 1
ATOM 6459 N N . ILE B 1 41 ? -3.436 46.062 -6.18 1 97.5 41 ILE B N 1
ATOM 6460 C CA . ILE B 1 41 ? -3.502 45.25 -4.965 1 97.5 41 ILE B CA 1
ATOM 6461 C C . ILE B 1 41 ? -4.949 44.875 -4.68 1 97.5 41 ILE B C 1
ATOM 6463 O O . ILE B 1 41 ? -5.816 45.719 -4.535 1 97.5 41 ILE B O 1
ATOM 6467 N N . GLU B 1 42 ? -5.188 43.625 -4.656 1 97.19 42 GLU B N 1
ATOM 6468 C CA . GLU B 1 42 ? -6.492 43.125 -4.242 1 97.19 42 GLU B CA 1
ATOM 6469 C C . GLU B 1 42 ? -6.426 42.5 -2.848 1 97.19 42 GLU B C 1
ATOM 6471 O O . GLU B 1 42 ? -5.617 41.625 -2.598 1 97.19 42 GLU B O 1
ATOM 6476 N N . ILE B 1 43 ? -7.188 43 -1.913 1 97.31 43 ILE B N 1
ATOM 6477 C CA . ILE B 1 43 ? -7.262 42.469 -0.552 1 97.31 43 ILE B CA 1
ATOM 6478 C C . ILE B 1 43 ? -8.609 41.781 -0.334 1 97.31 43 ILE B C 1
ATOM 6480 O O . ILE B 1 43 ? -9.664 42.406 -0.509 1 97.31 43 ILE B O 1
ATOM 6484 N N . ILE B 1 44 ? -8.547 40.562 0.079 1 96.88 44 ILE B N 1
ATOM 6485 C CA . ILE B 1 44 ? -9.766 39.781 0.24 1 96.88 44 ILE B CA 1
ATOM 6486 C C . ILE B 1 44 ? -9.938 39.375 1.705 1 96.88 44 ILE B C 1
ATOM 6488 O O . ILE B 1 44 ? -9.016 38.812 2.314 1 96.88 44 ILE B O 1
ATOM 6492 N N . ASN B 1 45 ? -11.086 39.688 2.238 1 96.56 45 ASN B N 1
ATOM 6493 C CA . ASN B 1 45 ? -11.508 39.219 3.559 1 96.56 45 ASN B CA 1
ATOM 6494 C C . ASN B 1 45 ? -12.312 37.938 3.475 1 96.56 45 ASN B C 1
ATOM 6496 O O . ASN B 1 45 ? -13.539 37.938 3.604 1 96.56 45 ASN B O 1
ATOM 6500 N N . GLU B 1 46 ? -11.641 36.844 3.402 1 93.38 46 GLU B N 1
ATOM 6501 C CA . GLU B 1 46 ? -12.234 35.531 3.068 1 93.38 46 GLU B CA 1
ATOM 6502 C C . GLU B 1 46 ? -13.266 35.125 4.109 1 93.38 46 GLU B C 1
ATOM 6504 O O . GLU B 1 46 ? -14.281 34.5 3.775 1 93.38 46 GLU B O 1
ATOM 6509 N N . GLU B 1 47 ? -13.008 35.406 5.414 1 95.94 47 GLU B N 1
ATOM 6510 C CA . GLU B 1 47 ? -13.859 34.875 6.473 1 95.94 47 GLU B CA 1
ATOM 6511 C C . GLU B 1 47 ? -14.758 35.969 7.055 1 95.94 47 GLU B C 1
ATOM 6513 O O . GLU B 1 47 ? -15.609 35.688 7.902 1 95.94 47 GLU B O 1
ATOM 6518 N N . GLY B 1 48 ? -14.57 37.219 6.629 1 95.75 48 GLY B N 1
ATOM 6519 C CA . GLY B 1 48 ? -15.406 38.312 7.078 1 95.75 48 GLY B CA 1
ATOM 6520 C C . GLY B 1 48 ? -15.109 38.75 8.5 1 95.75 48 GLY B C 1
ATOM 6521 O O . GLY B 1 48 ? -14.352 38.094 9.211 1 95.75 48 GLY B O 1
ATOM 6522 N N . LYS B 1 49 ? -15.602 39.938 8.859 1 95.62 49 LYS B N 1
ATOM 6523 C CA . LYS B 1 49 ? -15.516 40.5 10.203 1 95.62 49 LYS B CA 1
ATOM 6524 C C . LYS B 1 49 ? -14.062 40.719 10.617 1 95.62 49 LYS B C 1
ATOM 6526 O O . LYS B 1 49 ? -13.711 40.531 11.781 1 95.62 49 LYS B O 1
ATOM 6531 N N . GLN B 1 50 ? -13.195 40.969 9.672 1 96.06 50 GLN B N 1
ATOM 6532 C CA . GLN B 1 50 ? -11.789 41.281 9.922 1 96.06 50 GLN B CA 1
ATOM 6533 C C . GLN B 1 50 ? -11.398 42.625 9.328 1 96.06 50 GLN B C 1
ATOM 6535 O O . GLN B 1 50 ? -11.453 42.812 8.109 1 96.06 50 GLN B O 1
ATOM 6540 N N . ILE B 1 51 ? -11.102 43.531 10.164 1 95.38 51 ILE B N 1
ATOM 6541 C CA . ILE B 1 51 ? -10.672 44.844 9.688 1 95.38 51 ILE B CA 1
ATOM 6542 C C . ILE B 1 51 ? -9.266 44.75 9.109 1 95.38 51 ILE B C 1
ATOM 6544 O O . ILE B 1 51 ? -8.5 43.844 9.469 1 95.38 51 ILE B O 1
ATOM 6548 N N . CYS B 1 52 ? -8.914 45.656 8.234 1 96.94 52 CYS B N 1
ATOM 6549 C CA . CYS B 1 52 ? -7.609 45.75 7.59 1 96.94 52 CYS B CA 1
ATOM 6550 C C . CYS B 1 52 ? -7 47.125 7.766 1 96.94 52 CYS B C 1
ATOM 6552 O O . CYS B 1 52 ? -7.648 48.156 7.484 1 96.94 52 CYS B O 1
ATOM 6554 N N . GLU B 1 53 ? -5.852 47.156 8.375 1 97.12 53 GLU B N 1
ATOM 6555 C CA . GLU B 1 53 ? -5.094 48.406 8.508 1 97.12 53 GLU B CA 1
ATOM 6556 C C . GLU B 1 53 ? -4.004 48.5 7.449 1 97.12 53 GLU B C 1
ATOM 6558 O O . GLU B 1 53 ? -3.168 47.594 7.324 1 97.12 53 GLU B O 1
ATOM 6563 N N . ILE B 1 54 ? -4.008 49.594 6.66 1 97.69 54 ILE B N 1
ATOM 6564 C CA . ILE B 1 54 ? -3.061 49.75 5.562 1 97.69 54 ILE B CA 1
ATOM 6565 C C . ILE B 1 54 ? -2.223 51 5.77 1 97.69 54 ILE B C 1
ATOM 6567 O O . ILE B 1 54 ? -2.764 52.094 6.008 1 97.69 54 ILE B O 1
ATOM 6571 N N . ILE B 1 55 ? -0.955 50.875 5.727 1 97.44 55 ILE B N 1
ATOM 6572 C CA . ILE B 1 55 ? -0.008 52 5.688 1 97.44 55 ILE B CA 1
ATOM 6573 C C . ILE B 1 55 ? 0.744 51.969 4.359 1 97.44 55 ILE B C 1
ATOM 6575 O O . ILE B 1 55 ? 1.184 50.938 3.895 1 97.44 55 ILE B O 1
ATOM 6579 N N . VAL B 1 56 ? 0.834 53.156 3.711 1 97.62 56 VAL B N 1
ATOM 6580 C CA . VAL B 1 56 ? 1.555 53.281 2.451 1 97.62 56 VAL B CA 1
ATOM 6581 C C . VAL B 1 56 ? 2.75 54.219 2.637 1 97.62 56 VAL B C 1
ATOM 6583 O O . VAL B 1 56 ? 2.594 55.344 3.092 1 97.62 56 VAL B O 1
ATOM 6586 N N . PHE B 1 57 ? 3.896 53.719 2.285 1 96.69 57 PHE B N 1
ATOM 6587 C CA . PHE B 1 57 ? 5.105 54.5 2.369 1 96.69 57 PHE B CA 1
ATOM 6588 C C . PHE B 1 57 ? 5.586 54.906 0.979 1 96.69 57 PHE B C 1
ATOM 6590 O O . PHE B 1 57 ? 5.684 54.062 0.082 1 96.69 57 PHE B O 1
ATOM 6597 N N . ASN B 1 58 ? 5.898 56.188 0.807 1 96.06 58 ASN B N 1
ATOM 6598 C CA . ASN B 1 58 ? 6.449 56.625 -0.463 1 96.06 58 ASN B CA 1
ATOM 6599 C C . ASN B 1 58 ? 7.949 56.375 -0.548 1 96.06 58 ASN B C 1
ATOM 6601 O O . ASN B 1 58 ? 8.531 55.75 0.335 1 96.06 58 ASN B O 1
ATOM 6605 N N . SER B 1 59 ? 8.57 56.844 -1.576 1 93.38 59 SER B N 1
ATOM 6606 C CA . SER B 1 59 ? 9.969 56.562 -1.854 1 93.38 59 SER B CA 1
ATOM 6607 C C . SER B 1 59 ? 10.883 57.188 -0.805 1 93.38 59 SER B C 1
ATOM 6609 O O . SER B 1 59 ? 12.031 56.781 -0.646 1 93.38 59 SER B O 1
ATOM 6611 N N . LYS B 1 60 ? 10.352 58.156 -0.065 1 93 60 LYS B N 1
ATOM 6612 C CA . LYS B 1 60 ? 11.141 58.844 0.963 1 93 60 LYS B CA 1
ATOM 6613 C C . LYS B 1 60 ? 10.922 58.188 2.33 1 93 60 LYS B C 1
ATOM 6615 O O . LYS B 1 60 ? 11.484 58.656 3.33 1 93 60 LYS B O 1
ATOM 6620 N N . GLY B 1 61 ? 10.086 57.188 2.352 1 93.69 61 GLY B N 1
ATOM 6621 C CA . GLY B 1 61 ? 9.852 56.469 3.596 1 93.69 61 GLY B CA 1
ATOM 6622 C C . GLY B 1 61 ? 8.773 57.125 4.453 1 93.69 61 GLY B C 1
ATOM 6623 O O . GLY B 1 61 ? 8.562 56.719 5.598 1 93.69 61 GLY B O 1
ATOM 6624 N N . LYS B 1 62 ? 8.07 58.125 3.891 1 94.06 62 LYS B N 1
ATOM 6625 C CA . LYS B 1 62 ? 6.977 58.781 4.609 1 94.06 62 LYS B CA 1
ATOM 6626 C C . LYS B 1 62 ? 5.629 58.188 4.215 1 94.06 62 LYS B C 1
ATOM 6628 O O . LYS B 1 62 ? 5.43 57.812 3.061 1 94.06 62 LYS B O 1
ATOM 6633 N N . SER B 1 63 ? 4.723 58.156 5.211 1 95.12 63 SER B N 1
ATOM 6634 C CA . SER B 1 63 ? 3.395 57.656 4.914 1 95.12 63 SER B CA 1
ATOM 6635 C C . SER B 1 63 ? 2.641 58.562 3.953 1 95.12 63 SER B C 1
ATOM 6637 O O . SER B 1 63 ? 2.584 59.781 4.16 1 95.12 63 SER B O 1
ATOM 6639 N N . ASP B 1 64 ? 2.129 58.031 2.865 1 96.12 64 ASP B N 1
ATOM 6640 C CA . ASP B 1 64 ? 1.367 58.719 1.839 1 96.12 64 ASP B CA 1
ATOM 6641 C C . ASP B 1 64 ? 0.271 57.844 1.26 1 96.12 64 ASP B C 1
ATOM 6643 O O . ASP B 1 64 ? 0.47 57.188 0.231 1 96.12 64 ASP B O 1
ATOM 6647 N N . LEU B 1 65 ? -0.907 57.844 1.822 1 97 65 LEU B N 1
ATOM 6648 C CA . LEU B 1 65 ? -2.021 56.969 1.466 1 97 65 LEU B CA 1
ATOM 6649 C C . LEU B 1 65 ? -2.598 57.344 0.108 1 97 65 LEU B C 1
ATOM 6651 O O . LEU B 1 65 ? -3.322 56.562 -0.508 1 97 65 LEU B O 1
ATOM 6655 N N . SER B 1 66 ? -2.271 58.594 -0.349 1 96.38 66 SER B N 1
ATOM 6656 C CA . SER B 1 66 ? -2.828 59.062 -1.61 1 96.38 66 SER B CA 1
ATOM 6657 C C . SER B 1 66 ? -2.322 58.25 -2.787 1 96.38 66 SER B C 1
ATOM 6659 O O . SER B 1 66 ? -2.969 58.188 -3.836 1 96.38 66 SER B O 1
ATOM 6661 N N . ILE B 1 67 ? -1.211 57.562 -2.559 1 97.88 67 ILE B N 1
ATOM 6662 C CA . ILE B 1 67 ? -0.632 56.75 -3.611 1 97.88 67 ILE B CA 1
ATOM 6663 C C . ILE B 1 67 ? -1.614 55.656 -4.004 1 97.88 67 ILE B C 1
ATOM 6665 O O . ILE B 1 67 ? -1.705 55.281 -5.176 1 97.88 67 ILE B O 1
ATOM 6669 N N . LEU B 1 68 ? -2.4 55.125 -3.061 1 97.88 68 LEU B N 1
ATOM 6670 C CA . LEU B 1 68 ? -3.387 54.094 -3.324 1 97.88 68 LEU B CA 1
ATOM 6671 C C . LEU B 1 68 ? -4.805 54.656 -3.246 1 97.88 68 LEU B C 1
ATOM 6673 O O . LEU B 1 68 ? -5.77 53.906 -3.117 1 97.88 68 LEU B O 1
ATOM 6677 N N . ASN B 1 69 ? -4.98 56 -3.205 1 96.56 69 ASN B N 1
ATOM 6678 C CA . ASN B 1 69 ? -6.27 56.656 -3.117 1 96.56 69 ASN B CA 1
ATOM 6679 C C . ASN B 1 69 ? -7.031 56.281 -1.856 1 96.56 69 ASN B C 1
ATOM 6681 O O . ASN B 1 69 ? -8.242 56.031 -1.904 1 96.56 69 ASN B O 1
ATOM 6685 N N . LEU B 1 70 ? -6.277 56.094 -0.814 1 97.12 70 LEU B N 1
ATOM 6686 C CA . LEU B 1 70 ? -6.883 55.75 0.469 1 97.12 70 LEU B CA 1
ATOM 6687 C C . LEU B 1 70 ? -7.023 57 1.348 1 97.12 70 LEU B C 1
ATOM 6689 O O . LEU B 1 70 ? -6.215 57.938 1.259 1 97.12 70 LEU B O 1
ATOM 6693 N N . LYS B 1 71 ? -8.008 56.969 2.164 1 95.38 71 LYS B N 1
ATOM 6694 C CA . LYS B 1 71 ? -8.234 58.062 3.102 1 95.38 71 LYS B CA 1
ATOM 6695 C C . LYS B 1 71 ? -7.602 57.781 4.457 1 95.38 71 LYS B C 1
ATOM 6697 O O . LYS B 1 71 ? -7.652 56.625 4.934 1 95.38 71 LYS B O 1
ATOM 6702 N N . GLU B 1 72 ? -6.961 58.812 4.941 1 94.88 72 GLU B N 1
ATOM 6703 C CA . GLU B 1 72 ? -6.43 58.688 6.297 1 94.88 72 GLU B CA 1
ATOM 6704 C C . GLU B 1 72 ? -7.551 58.656 7.332 1 94.88 72 GLU B C 1
ATOM 6706 O O . GLU B 1 72 ? -8.352 59.594 7.41 1 94.88 72 GLU B O 1
ATOM 6711 N N . ASN B 1 73 ? -7.629 57.531 8.109 1 95.12 73 ASN B N 1
ATOM 6712 C CA . ASN B 1 73 ? -8.688 57.469 9.117 1 95.12 73 ASN B CA 1
ATOM 6713 C C . ASN B 1 73 ? -8.211 56.75 10.383 1 95.12 73 ASN B C 1
ATOM 6715 O O . ASN B 1 73 ? -9.031 56.375 11.227 1 95.12 73 ASN B O 1
ATOM 6719 N N . SER B 1 74 ? -6.969 56.531 10.516 1 94.38 74 SER B N 1
ATOM 6720 C CA . SER B 1 74 ? -6.418 55.875 11.688 1 94.38 74 SER B CA 1
ATOM 6721 C C . SER B 1 74 ? -4.965 56.281 11.922 1 94.38 74 SER B C 1
ATOM 6723 O O . SER B 1 74 ? -4.293 56.75 11.008 1 94.38 74 SER B O 1
ATOM 6725 N N . ASN B 1 75 ? -4.434 56.094 13.141 1 94.88 75 ASN B N 1
ATOM 6726 C CA . ASN B 1 75 ? -3.061 56.406 13.5 1 94.88 75 ASN B CA 1
ATOM 6727 C C . ASN B 1 75 ? -2.162 55.188 13.5 1 94.88 75 ASN B C 1
ATOM 6729 O O . ASN B 1 75 ? -1.124 55.156 14.164 1 94.88 75 ASN B O 1
ATOM 6733 N N . ALA B 1 76 ? -2.604 54.125 12.797 1 95.44 76 ALA B N 1
ATOM 6734 C CA . ALA B 1 76 ? -1.834 52.906 12.633 1 95.44 76 ALA B CA 1
ATOM 6735 C C . ALA B 1 76 ? -1.447 52.312 13.984 1 95.44 76 ALA B C 1
ATOM 6737 O O . ALA B 1 76 ? -0.316 51.875 14.172 1 95.44 76 ALA B O 1
ATOM 6738 N N . ASP B 1 77 ? -2.309 52.344 14.93 1 92.94 77 ASP B N 1
ATOM 6739 C CA . ASP B 1 77 ? -2.014 51.938 16.297 1 92.94 77 ASP B CA 1
ATOM 6740 C C . ASP B 1 77 ? -1.648 50.469 16.375 1 92.94 77 ASP B C 1
ATOM 6742 O O . ASP B 1 77 ? -0.724 50.094 17.094 1 92.94 77 ASP B O 1
ATOM 6746 N N . PHE B 1 78 ? -2.342 49.625 15.672 1 93.88 78 PHE B N 1
ATOM 6747 C CA . PHE B 1 78 ? -2.07 48.188 15.719 1 93.88 78 PHE B CA 1
ATOM 6748 C C . PHE B 1 78 ? -0.681 47.906 15.172 1 93.88 78 PHE B C 1
ATOM 6750 O O . PHE B 1 78 ? 0.082 47.156 15.781 1 93.88 78 PHE B O 1
ATOM 6757 N N . SER B 1 79 ? -0.361 48.438 14 1 94.38 79 SER B N 1
ATOM 6758 C CA . SER B 1 79 ? 0.926 48.156 13.359 1 94.38 79 SER B CA 1
ATOM 6759 C C . SER B 1 79 ? 2.082 48.656 14.234 1 94.38 79 SER B C 1
ATOM 6761 O O . SER B 1 79 ? 3.094 47.969 14.359 1 94.38 79 SER B O 1
ATOM 6763 N N . LYS B 1 80 ? 1.888 49.844 14.82 1 93.56 80 LYS B N 1
ATOM 6764 C CA . LYS B 1 80 ? 2.92 50.375 15.703 1 93.56 80 LYS B CA 1
ATOM 6765 C C . LYS B 1 80 ? 3.158 49.469 16.906 1 93.56 80 LYS B C 1
ATOM 6767 O O . LYS B 1 80 ? 4.305 49.188 17.25 1 93.56 80 LYS B O 1
ATOM 6772 N N . LYS B 1 81 ? 2.111 49.031 17.422 1 91.5 81 LYS B N 1
ATOM 6773 C CA . LYS B 1 81 ? 2.201 48.156 18.578 1 91.5 81 LYS B CA 1
ATOM 6774 C C . LYS B 1 81 ? 2.846 46.812 18.203 1 91.5 81 LYS B C 1
ATOM 6776 O O . LYS B 1 81 ? 3.705 46.312 18.922 1 91.5 81 LYS B O 1
ATOM 6781 N N . THR B 1 82 ? 2.4 46.188 17.094 1 90.88 82 THR B N 1
ATOM 6782 C CA . THR B 1 82 ? 2.873 44.875 16.641 1 90.88 82 THR B CA 1
ATOM 6783 C C . THR B 1 82 ? 4.363 44.938 16.312 1 90.88 82 THR B C 1
ATOM 6785 O O . THR B 1 82 ? 5.113 44.031 16.672 1 90.88 82 THR B O 1
ATOM 6788 N N . ILE B 1 83 ? 4.855 45.938 15.664 1 90.81 83 ILE B N 1
ATOM 6789 C CA . ILE B 1 83 ? 6.238 46.062 15.203 1 90.81 83 ILE B CA 1
ATOM 6790 C C . ILE B 1 83 ? 7.152 46.344 16.391 1 90.81 83 ILE B C 1
ATOM 6792 O O . ILE B 1 83 ? 8.289 45.875 16.438 1 90.81 83 ILE B O 1
ATOM 6796 N N . SER B 1 84 ? 6.621 47.125 17.328 1 86.44 84 SER B N 1
ATOM 6797 C CA . SER B 1 84 ? 7.418 47.406 18.531 1 86.44 84 SER B CA 1
ATOM 6798 C C . SER B 1 84 ? 7.766 46.125 19.266 1 86.44 84 SER B C 1
ATOM 6800 O O . SER B 1 84 ? 8.797 46.031 19.938 1 86.44 84 SER B O 1
ATOM 6802 N N . ASN B 1 85 ? 6.988 45.125 19.031 1 81.75 85 ASN B N 1
ATOM 6803 C CA . ASN B 1 85 ? 7.184 43.875 19.719 1 81.75 85 ASN B CA 1
ATOM 6804 C C . ASN B 1 85 ? 7.922 42.875 18.844 1 81.75 85 ASN B C 1
ATOM 6806 O O . ASN B 1 85 ? 8.156 41.719 19.266 1 81.75 85 ASN B O 1
ATOM 6810 N N . ASP B 1 86 ? 8.203 43.25 17.641 1 81.94 86 ASP B N 1
ATOM 6811 C CA . ASP B 1 86 ? 8.867 42.344 16.688 1 81.94 86 ASP B CA 1
ATOM 6812 C C . ASP B 1 86 ? 10.188 42.969 16.219 1 81.94 86 ASP B C 1
ATOM 6814 O O . ASP B 1 86 ? 10.203 43.812 15.32 1 81.94 86 ASP B O 1
ATOM 6818 N N . GLU B 1 87 ? 11.258 42.406 16.672 1 78.69 87 GLU B N 1
ATOM 6819 C CA . GLU B 1 87 ? 12.578 42.938 16.375 1 78.69 87 GLU B CA 1
ATOM 6820 C C . GLU B 1 87 ? 12.922 42.75 14.891 1 78.69 87 GLU B C 1
ATOM 6822 O O . GLU B 1 87 ? 13.664 43.562 14.32 1 78.69 87 GLU B O 1
ATOM 6827 N N . LYS B 1 88 ? 12.469 41.656 14.32 1 73.12 88 LYS B N 1
ATOM 6828 C CA . LYS B 1 88 ? 12.797 41.375 12.93 1 73.12 88 LYS B CA 1
ATOM 6829 C C . LYS B 1 88 ? 12.172 42.406 11.984 1 73.12 88 LYS B C 1
ATOM 6831 O O . LYS B 1 88 ? 12.828 42.875 11.047 1 73.12 88 LYS B O 1
ATOM 6836 N N . ILE B 1 89 ? 10.938 42.719 12.281 1 80.44 89 ILE B N 1
ATOM 6837 C CA . ILE B 1 89 ? 10.219 43.656 11.422 1 80.44 89 ILE B CA 1
ATOM 6838 C C . ILE B 1 89 ? 10.75 45.062 11.633 1 80.44 89 ILE B C 1
ATOM 6840 O O . ILE B 1 89 ? 10.844 45.875 10.68 1 80.44 89 ILE B O 1
ATOM 6844 N N . SER B 1 90 ? 11.117 45.344 12.828 1 84.81 90 SER B N 1
ATOM 6845 C CA . SER B 1 90 ? 11.688 46.625 13.133 1 84.81 90 SER B CA 1
ATOM 6846 C C . SER B 1 90 ? 12.977 46.875 12.359 1 84.81 90 SER B C 1
ATOM 6848 O O . SER B 1 90 ? 13.211 47.969 11.852 1 84.81 90 SER B O 1
ATOM 6850 N N . LYS B 1 91 ? 13.742 45.844 12.266 1 82.94 91 LYS B N 1
ATOM 6851 C CA . LYS B 1 91 ? 15.008 45.938 11.539 1 82.94 91 LYS B CA 1
ATOM 6852 C C . LYS B 1 91 ? 14.766 46.125 10.047 1 82.94 91 LYS B C 1
ATOM 6854 O O . LYS B 1 91 ? 15.516 46.844 9.383 1 82.94 91 LYS B O 1
ATOM 6859 N N . ILE B 1 92 ? 13.789 45.5 9.617 1 81.69 92 ILE B N 1
ATOM 6860 C CA . ILE B 1 92 ? 13.453 45.625 8.203 1 81.69 92 ILE B CA 1
ATOM 6861 C C . ILE B 1 92 ? 13.008 47.062 7.898 1 81.69 92 ILE B C 1
ATOM 6863 O O . ILE B 1 92 ? 13.391 47.625 6.871 1 81.69 92 ILE B O 1
ATOM 6867 N N . LEU B 1 93 ? 12.242 47.656 8.727 1 87.25 93 LEU B N 1
ATOM 6868 C CA . LEU B 1 93 ? 11.758 49.031 8.523 1 87.25 93 LEU B CA 1
ATOM 6869 C C . LEU B 1 93 ? 12.914 50.031 8.555 1 87.25 93 LEU B C 1
ATOM 6871 O O . LEU B 1 93 ? 12.945 50.969 7.758 1 87.25 93 LEU B O 1
ATOM 6875 N N . LYS B 1 94 ? 13.797 49.688 9.453 1 86.56 94 LYS B N 1
ATOM 6876 C CA . LYS B 1 94 ? 14.969 50.562 9.555 1 86.56 94 LYS B CA 1
ATOM 6877 C C . LYS B 1 94 ? 15.836 50.469 8.297 1 86.56 94 LYS B C 1
ATOM 6879 O O . LYS B 1 94 ? 16.297 51.469 7.773 1 86.56 94 LYS B O 1
ATOM 6884 N N . LYS B 1 95 ? 16 49.281 7.93 1 85.12 95 LYS B N 1
ATOM 6885 C CA . LYS B 1 95 ? 16.812 49.062 6.746 1 85.12 95 LYS B CA 1
ATOM 6886 C C . LYS B 1 95 ? 16.219 49.719 5.516 1 85.12 95 LYS B C 1
ATOM 6888 O O . LYS B 1 95 ? 16.938 50.156 4.625 1 85.12 95 LYS B O 1
ATOM 6893 N N . LYS B 1 96 ? 14.922 49.781 5.477 1 88.44 96 LYS B N 1
ATOM 6894 C CA . LYS B 1 96 ? 14.227 50.375 4.328 1 88.44 96 LYS B CA 1
ATOM 6895 C C . LYS B 1 96 ? 13.93 51.844 4.555 1 88.44 96 LYS B C 1
ATOM 6897 O O . LYS B 1 96 ? 13.297 52.5 3.717 1 88.44 96 LYS B O 1
ATOM 6902 N N . ASN B 1 97 ? 14.289 52.438 5.641 1 89.06 97 ASN B N 1
ATOM 6903 C CA . ASN B 1 97 ? 14.109 53.844 6 1 89.06 97 ASN B CA 1
ATOM 6904 C C . ASN B 1 97 ? 12.633 54.219 6.008 1 89.06 97 ASN B C 1
ATOM 6906 O O . ASN B 1 97 ? 12.258 55.25 5.422 1 89.06 97 ASN B O 1
ATOM 6910 N N . LEU B 1 98 ? 11.836 53.344 6.555 1 91.88 98 LEU B N 1
ATOM 6911 C CA . LEU B 1 98 ? 10.414 53.625 6.676 1 91.88 98 LEU B CA 1
ATOM 6912 C C . LEU B 1 98 ? 10.102 54.25 8.031 1 91.88 98 LEU B C 1
ATOM 6914 O O . LEU B 1 98 ? 10.461 53.688 9.07 1 91.88 98 LEU B O 1
ATOM 6918 N N . ASN B 1 99 ? 9.438 55.375 8.016 1 90.38 99 ASN B N 1
ATOM 6919 C CA . ASN B 1 99 ? 9.117 56.094 9.25 1 90.38 99 ASN B CA 1
ATOM 6920 C C . ASN B 1 99 ? 7.742 55.688 9.781 1 90.38 99 ASN B C 1
ATOM 6922 O O . ASN B 1 99 ? 6.723 56.219 9.352 1 90.38 99 ASN B O 1
ATOM 6926 N N . LEU B 1 100 ? 7.715 54.875 10.773 1 91.56 100 LEU B N 1
ATOM 6927 C CA . LEU B 1 100 ? 6.469 54.344 11.336 1 91.56 100 LEU B CA 1
ATOM 6928 C C . LEU B 1 100 ? 5.926 55.281 12.414 1 91.56 100 LEU B C 1
ATOM 6930 O O . LEU B 1 100 ? 4.719 55.312 12.656 1 91.56 100 LEU B O 1
ATOM 6934 N N . SER B 1 101 ? 6.742 56.094 13.055 1 88.81 101 SER B N 1
ATOM 6935 C CA . SER B 1 101 ? 6.367 56.906 14.219 1 88.81 101 SER B CA 1
ATOM 6936 C C . SER B 1 101 ? 5.246 57.875 13.883 1 88.81 101 SER B C 1
ATOM 6938 O O . SER B 1 101 ? 4.301 58.031 14.664 1 88.81 101 SER B O 1
ATOM 6940 N N . ASN B 1 102 ? 5.27 58.531 12.703 1 88.88 102 ASN B N 1
ATOM 6941 C CA . ASN B 1 102 ? 4.262 59.531 12.32 1 88.88 102 ASN B CA 1
ATOM 6942 C C . ASN B 1 102 ? 3.371 59.031 11.195 1 88.88 102 ASN B C 1
ATOM 6944 O O . ASN B 1 102 ? 2.682 59.812 10.539 1 88.88 102 ASN B O 1
ATOM 6948 N N . ALA B 1 103 ? 3.43 57.719 11.109 1 93.62 103 ALA B N 1
ATOM 6949 C CA . ALA B 1 103 ? 2.709 57.125 9.969 1 93.62 103 ALA B CA 1
ATOM 6950 C C . ALA B 1 103 ? 1.203 57.156 10.219 1 93.62 103 ALA B C 1
ATOM 6952 O O . ALA B 1 103 ? 0.749 56.906 11.336 1 93.62 103 ALA B O 1
ATOM 6953 N N . LYS B 1 104 ? 0.423 57.5 9.195 1 95.31 104 LYS B N 1
ATOM 6954 C CA . LYS B 1 104 ? -1.033 57.406 9.188 1 95.31 104 LYS B CA 1
ATOM 6955 C C . LYS B 1 104 ? -1.491 56.188 8.383 1 95.31 104 LYS B C 1
ATOM 6957 O O . LYS B 1 104 ? -0.781 55.719 7.484 1 95.31 104 LYS B O 1
ATOM 6962 N N . ALA B 1 105 ? -2.621 55.656 8.812 1 97 105 ALA B N 1
ATOM 6963 C CA . ALA B 1 105 ? -3.121 54.438 8.156 1 97 105 ALA B CA 1
ATOM 6964 C C . ALA B 1 105 ? -4.574 54.594 7.73 1 97 105 ALA B C 1
ATOM 6966 O O . ALA B 1 105 ? -5.215 55.594 8.062 1 97 105 ALA B O 1
ATOM 6967 N N . SER B 1 106 ? -4.992 53.812 6.867 1 97.44 106 SER B N 1
ATOM 6968 C CA . SER B 1 106 ? -6.391 53.656 6.488 1 97.44 106 SER B CA 1
ATOM 6969 C C . SER B 1 106 ? -6.938 52.312 6.969 1 97.44 106 SER B C 1
ATOM 6971 O O . SER B 1 106 ? -6.289 51.281 6.809 1 97.44 106 SER B O 1
ATOM 6973 N N . ILE B 1 107 ? -8.078 52.312 7.664 1 96.69 107 ILE B N 1
ATOM 6974 C CA . ILE B 1 107 ? -8.797 51.094 8.031 1 96.69 107 ILE B CA 1
ATOM 6975 C C . ILE B 1 107 ? -9.852 50.781 6.98 1 96.69 107 ILE B C 1
ATOM 6977 O O . ILE B 1 107 ? -10.703 51.625 6.676 1 96.69 107 ILE B O 1
ATOM 6981 N N . ILE B 1 108 ? -9.641 49.656 6.441 1 95.75 108 ILE B N 1
ATOM 6982 C CA . ILE B 1 108 ? -10.664 49.219 5.508 1 95.75 108 ILE B CA 1
ATOM 6983 C C . ILE B 1 108 ? -11.398 48 6.09 1 95.75 108 ILE B C 1
ATOM 6985 O O . ILE B 1 108 ? -10.945 47.406 7.078 1 95.75 108 ILE B O 1
ATOM 6989 N N . PHE B 1 109 ? -12.633 47.625 5.512 1 94.69 109 PHE B N 1
ATOM 6990 C CA . PHE B 1 109 ? -13.555 46.625 6.012 1 94.69 109 PHE B CA 1
ATOM 6991 C C . PHE B 1 109 ? -14.07 47 7.398 1 94.69 109 PHE B C 1
ATOM 6993 O O . PHE B 1 109 ? -13.461 47.812 8.086 1 94.69 109 PHE B O 1
ATOM 7000 N N . ASN B 1 110 ? -15.156 46.594 7.77 1 88.94 110 ASN B N 1
ATOM 7001 C CA . ASN B 1 110 ? -15.711 46.844 9.094 1 88.94 110 ASN B CA 1
ATOM 7002 C C . ASN B 1 110 ? -16.062 45.531 9.805 1 88.94 110 ASN B C 1
ATOM 7004 O O . ASN B 1 110 ? -15.836 44.438 9.266 1 88.94 110 ASN B O 1
ATOM 7008 N N . ASP B 1 111 ? -16.547 45.656 10.938 1 87.38 111 ASP B N 1
ATOM 7009 C CA . ASP B 1 111 ? -16.797 44.5 11.797 1 87.38 111 ASP B CA 1
ATOM 7010 C C . ASP B 1 111 ? -18 43.688 11.289 1 87.38 111 ASP B C 1
ATOM 7012 O O . ASP B 1 111 ? -18.234 42.562 11.758 1 87.38 111 ASP B O 1
ATOM 7016 N N . ASP B 1 112 ? -18.641 44.156 10.258 1 89.81 112 ASP B N 1
ATOM 7017 C CA . ASP B 1 112 ? -19.812 43.438 9.742 1 89.81 112 ASP B CA 1
ATOM 7018 C C . ASP B 1 112 ? -19.594 43 8.289 1 89.81 112 ASP B C 1
ATOM 7020 O O . ASP B 1 112 ? -20.531 42.562 7.633 1 89.81 112 ASP B O 1
ATOM 7024 N N . CYS B 1 113 ? -18.359 43.219 7.922 1 94.06 113 CYS B N 1
ATOM 7025 C CA . CYS B 1 113 ? -18.062 42.844 6.539 1 94.06 113 CYS B CA 1
ATOM 7026 C C . CYS B 1 113 ? -18.359 41.375 6.285 1 94.06 113 CYS B C 1
ATOM 7028 O O . CYS B 1 113 ? -18.047 40.531 7.125 1 94.06 113 CYS B O 1
ATOM 7030 N N . LEU B 1 114 ? -18.938 41.031 5.098 1 94.06 114 LEU B N 1
ATOM 7031 C CA . LEU B 1 114 ? -19.344 39.688 4.734 1 94.06 114 LEU B CA 1
ATOM 7032 C C . LEU B 1 114 ? -18.141 38.875 4.297 1 94.06 114 LEU B C 1
ATOM 7034 O O . LEU B 1 114 ? -17.078 39.406 3.967 1 94.06 114 LEU B O 1
ATOM 7038 N N . MET B 1 115 ? -18.312 37.594 4.332 1 95.69 115 MET B N 1
ATOM 7039 C CA . MET B 1 115 ? -17.266 36.688 3.832 1 95.69 115 MET B CA 1
ATOM 7040 C C . MET B 1 115 ? -16.984 36.969 2.359 1 95.69 115 MET B C 1
ATOM 7042 O O . MET B 1 115 ? -17.906 37.125 1.561 1 95.69 115 MET B O 1
ATOM 7046 N N . GLY B 1 116 ? -15.711 37.031 2.008 1 94.19 116 GLY B N 1
ATOM 7047 C CA . GLY B 1 116 ? -15.312 37.125 0.614 1 94.19 116 GLY B CA 1
ATOM 7048 C C . GLY B 1 116 ? -15.281 38.562 0.113 1 94.19 116 GLY B C 1
ATOM 7049 O O . GLY B 1 116 ? -14.906 38.812 -1.035 1 94.19 116 GLY B O 1
ATOM 7050 N N . GLU B 1 117 ? -15.641 39.531 0.965 1 95.38 117 GLU B N 1
ATOM 7051 C CA . GLU B 1 117 ? -15.555 40.906 0.539 1 95.38 117 GLU B CA 1
ATOM 7052 C C . GLU B 1 117 ? -14.133 41.281 0.136 1 95.38 117 GLU B C 1
ATOM 7054 O O . GLU B 1 117 ? -13.172 40.812 0.761 1 95.38 117 GLU B O 1
ATOM 7059 N N . LYS B 1 118 ? -13.992 42.125 -0.912 1 96.81 118 LYS B N 1
ATOM 7060 C CA . LYS B 1 118 ? -12.656 42.438 -1.404 1 96.81 118 LYS B CA 1
ATOM 7061 C C . LYS B 1 118 ? -12.578 43.906 -1.843 1 96.81 118 LYS B C 1
ATOM 7063 O O . LYS B 1 118 ? -13.609 44.531 -2.1 1 96.81 118 LYS B O 1
ATOM 7068 N N . ILE B 1 119 ? -11.484 44.469 -1.834 1 96.38 119 ILE B N 1
ATOM 7069 C CA . ILE B 1 119 ? -11.188 45.812 -2.373 1 96.38 119 ILE B CA 1
ATOM 7070 C C . ILE B 1 119 ? -10 45.719 -3.322 1 96.38 119 ILE B C 1
ATOM 7072 O O . ILE B 1 119 ? -9.117 44.875 -3.15 1 96.38 119 ILE B O 1
ATOM 7076 N N . THR B 1 120 ? -9.992 46.5 -4.32 1 97.5 120 THR B N 1
ATOM 7077 C CA . THR B 1 120 ? -8.898 46.625 -5.281 1 97.5 120 THR B CA 1
ATOM 7078 C C . THR B 1 120 ? -8.32 48.031 -5.297 1 97.5 120 THR B C 1
ATOM 7080 O O . THR B 1 120 ? -9.055 49 -5.43 1 97.5 120 THR B O 1
ATOM 7083 N N . LEU B 1 121 ? -7.062 48.125 -5.125 1 97.56 121 LEU B N 1
ATOM 7084 C CA . LEU B 1 121 ? -6.336 49.375 -5.105 1 97.56 121 LEU B CA 1
ATOM 7085 C C . LEU B 1 121 ? -5.285 49.406 -6.211 1 97.56 121 LEU B C 1
ATOM 7087 O O . LEU B 1 121 ? -4.57 48.438 -6.43 1 97.56 121 LEU B O 1
ATOM 7091 N N . THR B 1 122 ? -5.238 50.5 -6.863 1 97.88 122 THR B N 1
ATOM 7092 C CA . THR B 1 122 ? -4.223 50.688 -7.891 1 97.88 122 THR B CA 1
ATOM 7093 C C . THR B 1 122 ? -3.188 51.719 -7.434 1 97.88 122 THR B C 1
ATOM 7095 O O . THR B 1 122 ? -3.545 52.812 -6.969 1 97.88 122 THR B O 1
ATOM 7098 N N . SER B 1 123 ? -2.002 51.438 -7.617 1 97.94 123 SER B N 1
ATOM 7099 C CA . SER B 1 123 ? -0.945 52.312 -7.133 1 97.94 123 SER B CA 1
ATOM 7100 C C . SER B 1 123 ? -0.606 53.375 -8.164 1 97.94 123 SER B C 1
ATOM 7102 O O . SER B 1 123 ? -0.427 53.094 -9.344 1 97.94 123 SER B O 1
ATOM 7104 N N . LYS B 1 124 ? -0.409 54.594 -7.723 1 97.19 124 LYS B N 1
ATOM 7105 C CA . LYS B 1 124 ? -0.044 55.719 -8.586 1 97.19 124 LYS B CA 1
ATOM 7106 C C . LYS B 1 124 ? 1.471 55.844 -8.727 1 97.19 124 LYS B C 1
ATOM 7108 O O . LYS B 1 124 ? 1.968 56.406 -9.703 1 97.19 124 LYS B O 1
ATOM 7113 N N . ASP B 1 125 ? 2.176 55.344 -7.754 1 96.94 125 ASP B N 1
ATOM 7114 C CA . ASP B 1 125 ? 3.631 55.438 -7.699 1 96.94 125 ASP B CA 1
ATOM 7115 C C . ASP B 1 125 ? 4.227 54.25 -6.973 1 96.94 125 ASP B C 1
ATOM 7117 O O . ASP B 1 125 ? 3.498 53.438 -6.371 1 96.94 125 ASP B O 1
ATOM 7121 N N . LYS B 1 126 ? 5.605 54.156 -7.129 1 96.56 126 LYS B N 1
ATOM 7122 C CA . LYS B 1 126 ? 6.301 53.125 -6.355 1 96.56 126 LYS B CA 1
ATOM 7123 C C . LYS B 1 126 ? 6.129 53.375 -4.855 1 96.56 126 LYS B C 1
ATOM 7125 O O . LYS B 1 126 ? 6.258 54.5 -4.375 1 96.56 126 LYS B O 1
ATOM 7130 N N . CYS B 1 127 ? 5.789 52.375 -4.133 1 96.75 127 CYS B N 1
ATOM 7131 C CA . CYS B 1 127 ? 5.578 52.5 -2.697 1 96.75 127 CYS B CA 1
ATOM 7132 C C . CYS B 1 127 ? 5.754 51.156 -1.983 1 96.75 127 CYS B C 1
ATOM 7134 O O . CYS B 1 127 ? 5.91 50.125 -2.629 1 96.75 127 CYS B O 1
ATOM 7136 N N . ILE B 1 128 ? 5.91 51.188 -0.705 1 96.19 128 ILE B N 1
ATOM 7137 C CA . ILE B 1 128 ? 5.875 50.031 0.181 1 96.19 128 ILE B CA 1
ATOM 7138 C C . ILE B 1 128 ? 4.574 50.031 0.98 1 96.19 128 ILE B C 1
ATOM 7140 O O . ILE B 1 128 ? 4.242 51.031 1.638 1 96.19 128 ILE B O 1
ATOM 7144 N N . VAL B 1 129 ? 3.852 49 0.874 1 96.81 129 VAL B N 1
ATOM 7145 C CA . VAL B 1 129 ? 2.555 48.906 1.533 1 96.81 129 VAL B CA 1
ATOM 7146 C C . VAL B 1 129 ? 2.635 47.938 2.693 1 96.81 129 VAL B C 1
ATOM 7148 O O . VAL B 1 129 ? 3.074 46.781 2.518 1 96.81 129 VAL B O 1
ATOM 7151 N N . MET B 1 130 ? 2.312 48.344 3.824 1 95.88 130 MET B N 1
ATOM 7152 C CA . MET B 1 130 ? 2.148 47.5 4.988 1 95.88 130 MET B CA 1
ATOM 7153 C C . MET B 1 130 ? 0.674 47.188 5.254 1 95.88 130 MET B C 1
ATOM 7155 O O . MET B 1 130 ? -0.123 48.125 5.418 1 95.88 130 MET B O 1
ATOM 7159 N N . ILE B 1 131 ? 0.315 46 5.223 1 96.75 131 ILE B N 1
ATOM 7160 C CA . ILE B 1 131 ? -1.06 45.562 5.441 1 96.75 131 ILE B CA 1
ATOM 7161 C C . ILE B 1 131 ? -1.137 44.719 6.711 1 96.75 131 ILE B C 1
ATOM 7163 O O . ILE B 1 131 ? -0.383 43.75 6.871 1 96.75 131 ILE B O 1
ATOM 7167 N N . ALA B 1 132 ? -2.02 45.062 7.605 1 96.25 132 ALA B N 1
ATOM 7168 C CA . ALA B 1 132 ? -2.166 44.344 8.875 1 96.25 132 ALA B CA 1
ATOM 7169 C C . ALA B 1 132 ? -3.596 43.844 9.055 1 96.25 132 ALA B C 1
ATOM 7171 O O . ALA B 1 132 ? -4.539 44.406 8.508 1 96.25 132 ALA B O 1
ATOM 7172 N N . ALA B 1 133 ? -3.768 42.781 9.758 1 96.06 133 ALA B N 1
ATOM 7173 C CA . ALA B 1 133 ? -5.051 42.25 10.195 1 96.06 133 ALA B CA 1
ATOM 7174 C C . ALA B 1 133 ? -5.211 42.375 11.703 1 96.06 133 ALA B C 1
ATOM 7176 O O . ALA B 1 133 ? -5.051 41.375 12.438 1 96.06 133 ALA B O 1
ATOM 7177 N N . PRO B 1 134 ? -5.648 43.531 12.094 1 94.94 134 PRO B N 1
ATOM 7178 C CA . PRO B 1 134 ? -5.695 43.781 13.539 1 94.94 134 PRO B CA 1
ATOM 7179 C C . PRO B 1 134 ? -6.609 42.812 14.281 1 94.94 134 PRO B C 1
ATOM 7181 O O . PRO B 1 134 ? -7.676 42.469 13.781 1 94.94 134 PRO B O 1
ATOM 7184 N N . GLY B 1 135 ? -6.223 42.375 15.391 1 91.75 135 GLY B N 1
ATOM 7185 C CA . GLY B 1 135 ? -6.969 41.531 16.297 1 91.75 135 GLY B CA 1
ATOM 7186 C C . GLY B 1 135 ? -6.16 41.094 17.5 1 91.75 135 GLY B C 1
ATOM 7187 O O . GLY B 1 135 ? -4.957 40.844 17.391 1 91.75 135 GLY B O 1
ATOM 7188 N N . ASP B 1 136 ? -6.797 41.031 18.625 1 89.19 136 ASP B N 1
ATOM 7189 C CA . ASP B 1 136 ? -6.164 40.594 19.859 1 89.19 136 ASP B CA 1
ATOM 7190 C C . ASP B 1 136 ? -6.391 39.094 20.062 1 89.19 136 ASP B C 1
ATOM 7192 O O . ASP B 1 136 ? -7.125 38.469 19.297 1 89.19 136 ASP B O 1
ATOM 7196 N N . ALA B 1 137 ? -5.617 38.562 21.031 1 91.31 137 ALA B N 1
ATOM 7197 C CA . ALA B 1 137 ? -5.895 37.188 21.469 1 91.31 137 ALA B CA 1
ATOM 7198 C C . ALA B 1 137 ? -7.375 37.031 21.781 1 91.31 137 ALA B C 1
ATOM 7200 O O . ALA B 1 137 ? -7.949 37.781 22.562 1 91.31 137 ALA B O 1
ATOM 7201 N N . MET B 1 138 ? -7.918 36.031 21.188 1 93.25 138 MET B N 1
ATOM 7202 C CA . MET B 1 138 ? -9.352 35.844 21.344 1 93.25 138 MET B CA 1
ATOM 7203 C C . MET B 1 138 ? -9.695 35.375 22.75 1 93.25 138 MET B C 1
ATOM 7205 O O . MET B 1 138 ? -9.047 34.5 23.297 1 93.25 138 MET B O 1
ATOM 7209 N N . ASN B 1 139 ? -10.695 36.094 23.297 1 91.44 139 ASN B N 1
ATOM 7210 C CA . ASN B 1 139 ? -11.359 35.5 24.469 1 91.44 139 ASN B CA 1
ATOM 7211 C C . ASN B 1 139 ? -12.242 34.312 24.078 1 91.44 139 ASN B C 1
ATOM 7213 O O . ASN B 1 139 ? -13.164 34.469 23.281 1 91.44 139 ASN B O 1
ATOM 7217 N N . VAL B 1 140 ? -11.984 33.188 24.625 1 91.56 140 VAL B N 1
ATOM 7218 C CA . VAL B 1 140 ? -12.625 31.953 24.234 1 91.56 140 VAL B CA 1
ATOM 7219 C C . VAL B 1 140 ? -14.141 32.062 24.438 1 91.56 140 VAL B C 1
ATOM 7221 O O . VAL B 1 140 ? -14.906 31.266 23.891 1 91.56 140 VAL B O 1
ATOM 7224 N N . HIS B 1 141 ? -14.5 33.094 25.297 1 91.38 141 HIS B N 1
ATOM 7225 C CA . HIS B 1 141 ? -15.922 33.344 25.516 1 91.38 141 HIS B CA 1
ATOM 7226 C C . HIS B 1 141 ? -16.531 34.094 24.312 1 91.38 141 HIS B C 1
ATOM 7228 O O . HIS B 1 141 ? -17.75 34.031 24.109 1 91.38 141 HIS B O 1
ATOM 7234 N N . GLU B 1 142 ? -15.477 34.625 23.641 1 87.19 142 GLU B N 1
ATOM 7235 C CA . GLU B 1 142 ? -15.906 35.469 22.547 1 87.19 142 GLU B CA 1
ATOM 7236 C C . GLU B 1 142 ? -15.656 34.812 21.203 1 87.19 142 GLU B C 1
ATOM 7238 O O . GLU B 1 142 ? -14.852 33.875 21.094 1 87.19 142 GLU B O 1
ATOM 7243 N N . GLN B 1 143 ? -16.328 34.75 20.234 1 92.25 143 GLN B N 1
ATOM 7244 C CA . GLN B 1 143 ? -16.297 34.188 18.891 1 92.25 143 GLN B CA 1
ATOM 7245 C C . GLN B 1 143 ? -15.797 35.219 17.875 1 92.25 143 GLN B C 1
ATOM 7247 O O . GLN B 1 143 ? -16.406 35.406 16.828 1 92.25 143 GLN B O 1
ATOM 7252 N N . ASN B 1 144 ? -14.531 35.875 18.375 1 92.25 144 ASN B N 1
ATOM 7253 C CA . ASN B 1 144 ? -14.008 36.906 17.5 1 92.25 144 ASN B CA 1
ATOM 7254 C C . ASN B 1 144 ? -12.523 36.688 17.203 1 92.25 144 ASN B C 1
ATOM 7256 O O . ASN B 1 144 ? -11.719 37.594 17.328 1 92.25 144 ASN B O 1
ATOM 7260 N N . PRO B 1 145 ? -12.188 35.5 16.75 1 94.81 145 PRO B N 1
ATOM 7261 C CA . PRO B 1 145 ? -10.781 35.312 16.375 1 94.81 145 PRO B CA 1
ATOM 7262 C C . PRO B 1 145 ? -10.352 36.219 15.219 1 94.81 145 PRO B C 1
ATOM 7264 O O . PRO B 1 145 ? -11.102 36.406 14.266 1 94.81 145 PRO B O 1
ATOM 7267 N N . PRO B 1 146 ? -9.117 36.781 15.359 1 95 146 PRO B N 1
ATOM 7268 C CA . PRO B 1 146 ? -8.594 37.438 14.141 1 95 146 PRO B CA 1
ATOM 7269 C C . PRO B 1 146 ? -8.344 36.406 13.023 1 95 146 PRO B C 1
ATOM 7271 O O . PRO B 1 146 ? -7.895 35.312 13.281 1 95 146 PRO B O 1
ATOM 7274 N N . THR B 1 147 ? -8.672 36.719 11.836 1 95.06 147 THR B N 1
ATOM 7275 C CA . THR B 1 147 ? -8.523 35.812 10.719 1 95.06 147 THR B CA 1
ATOM 7276 C C . THR B 1 147 ? -7.672 36.406 9.617 1 95.06 147 THR B C 1
ATOM 7278 O O . THR B 1 147 ? -7.359 37.625 9.656 1 95.06 147 THR B O 1
ATOM 7281 N N . ASP B 1 148 ? -7.262 35.625 8.719 1 94.5 148 ASP B N 1
ATOM 7282 C CA . ASP B 1 148 ? -6.293 35.969 7.688 1 94.5 148 ASP B CA 1
ATOM 7283 C C . ASP B 1 148 ? -6.941 36.844 6.605 1 94.5 148 ASP B C 1
ATOM 7285 O O . ASP B 1 148 ? -8.156 36.781 6.41 1 94.5 148 ASP B O 1
ATOM 7289 N N . LEU B 1 149 ? -6.129 37.625 5.996 1 96.06 149 LEU B N 1
ATOM 7290 C CA . LEU B 1 149 ? -6.461 38.312 4.754 1 96.06 149 LEU B CA 1
ATOM 7291 C C . LEU B 1 149 ? -5.605 37.781 3.6 1 96.06 149 LEU B C 1
ATOM 7293 O O . LEU B 1 149 ? -4.43 37.469 3.785 1 96.06 149 LEU B O 1
ATOM 7297 N N . THR B 1 150 ? -6.23 37.656 2.498 1 95.12 150 THR B N 1
ATOM 7298 C CA . THR B 1 150 ? -5.496 37.25 1.303 1 95.12 150 THR B CA 1
ATOM 7299 C C . THR B 1 150 ? -5.25 38.438 0.389 1 95.12 150 THR B C 1
ATOM 7301 O O . THR B 1 150 ? -6.176 39.219 0.091 1 95.12 150 THR B O 1
ATOM 7304 N N . ILE B 1 151 ? -4.023 38.625 -0.046 1 95.62 151 ILE B N 1
ATOM 7305 C CA . ILE B 1 151 ? -3.65 39.75 -0.907 1 95.62 151 ILE B CA 1
ATOM 7306 C C . ILE B 1 151 ? -3.164 39.219 -2.256 1 95.62 151 ILE B C 1
ATOM 7308 O O . ILE B 1 151 ? -2.281 38.375 -2.311 1 95.62 151 ILE B O 1
ATOM 7312 N N . TYR B 1 152 ? -3.725 39.688 -3.268 1 94.81 152 TYR B N 1
ATOM 7313 C CA . TYR B 1 152 ? -3.197 39.469 -4.609 1 94.81 152 TYR B CA 1
ATOM 7314 C C . TYR B 1 152 ? -2.566 40.75 -5.168 1 94.81 152 TYR B C 1
ATOM 7316 O O . TYR B 1 152 ? -3.195 41.812 -5.18 1 94.81 152 TYR B O 1
ATOM 7324 N N . LEU B 1 153 ? -1.352 40.688 -5.52 1 95.25 153 LEU B N 1
ATOM 7325 C CA . LEU B 1 153 ? -0.667 41.781 -6.211 1 95.25 153 LEU B CA 1
ATOM 7326 C C . LEU B 1 153 ? -0.563 41.469 -7.707 1 95.25 153 LEU B C 1
ATOM 7328 O O . LEU B 1 153 ? 0.181 40.594 -8.125 1 95.25 153 LEU B O 1
ATOM 7332 N N . ASN B 1 154 ? -1.311 42.188 -8.438 1 95.06 154 ASN B N 1
ATOM 7333 C CA . ASN B 1 154 ? -1.255 42.094 -9.891 1 95.06 154 ASN B CA 1
ATOM 7334 C C . ASN B 1 154 ? -0.262 43.094 -10.477 1 95.06 154 ASN B C 1
ATOM 7336 O O . ASN B 1 154 ? -0.556 44.281 -10.562 1 95.06 154 ASN B O 1
ATOM 7340 N N . LYS B 1 155 ? 0.771 42.594 -10.961 1 94.62 155 LYS B N 1
ATOM 7341 C CA . LYS B 1 155 ? 1.814 43.469 -11.516 1 94.62 155 LYS B CA 1
ATOM 7342 C C . LYS B 1 155 ? 1.398 44.031 -12.867 1 94.62 155 LYS B C 1
ATOM 7344 O O . LYS B 1 155 ? 0.938 43.281 -13.742 1 94.62 155 LYS B O 1
ATOM 7349 N N . ALA B 1 156 ? 1.566 45.281 -12.992 1 94.25 156 ALA B N 1
ATOM 7350 C CA . ALA B 1 156 ? 1.224 45.906 -14.258 1 94.25 156 ALA B CA 1
ATOM 7351 C C . ALA B 1 156 ? 2.211 45.531 -15.352 1 94.25 156 ALA B C 1
ATOM 7353 O O . ALA B 1 156 ? 1.83 45.375 -16.516 1 94.25 156 ALA B O 1
ATOM 7354 N N . LYS B 1 157 ? 3.443 45.438 -15.023 1 90.75 157 LYS B N 1
ATOM 7355 C CA . LYS B 1 157 ? 4.5 45 -15.93 1 90.75 157 LYS B CA 1
ATOM 7356 C C . LYS B 1 157 ? 5.234 43.781 -15.375 1 90.75 157 LYS B C 1
ATOM 7358 O O . LYS B 1 157 ? 5.656 43.781 -14.219 1 90.75 157 LYS B O 1
ATOM 7363 N N . PHE B 1 158 ? 5.16 42.75 -16.125 1 85.31 158 PHE B N 1
ATOM 7364 C CA . PHE B 1 158 ? 5.902 41.562 -15.727 1 85.31 158 PHE B CA 1
ATOM 7365 C C . PHE B 1 158 ? 6.465 40.844 -16.953 1 85.31 158 PHE B C 1
ATOM 7367 O O . PHE B 1 158 ? 5.965 41.031 -18.062 1 85.31 158 PHE B O 1
ATOM 7374 N N . ILE B 1 159 ? 7.625 40.25 -16.922 1 75.12 159 ILE B N 1
ATOM 7375 C CA . ILE B 1 159 ? 8.211 39.438 -17.969 1 75.12 159 ILE B CA 1
ATOM 7376 C C . ILE B 1 159 ? 7.852 37.969 -17.734 1 75.12 159 ILE B C 1
ATOM 7378 O O . ILE B 1 159 ? 8.148 37.406 -16.688 1 75.12 159 ILE B O 1
ATOM 7382 N N . GLU B 1 160 ? 7.004 37.531 -18.641 1 68.38 160 GLU B N 1
ATOM 7383 C CA . GLU B 1 160 ? 6.629 36.094 -18.547 1 68.38 160 GLU B CA 1
ATOM 7384 C C . GLU B 1 160 ? 7.797 35.188 -18.906 1 68.38 160 GLU B C 1
ATOM 7386 O O . GLU B 1 160 ? 8.406 35.344 -19.969 1 68.38 160 GLU B O 1
ATOM 7391 N N . THR B 1 161 ? 8.383 34.594 -17.875 1 64 161 THR B N 1
ATOM 7392 C CA . THR B 1 161 ? 9.352 33.562 -18.188 1 64 161 THR B CA 1
ATOM 7393 C C . THR B 1 161 ? 8.742 32.156 -17.969 1 64 161 THR B C 1
ATOM 7395 O O . THR B 1 161 ? 7.82 32 -17.172 1 64 161 THR B O 1
ATOM 7398 N N . ASP B 1 162 ? 9.047 31.25 -18.875 1 60.56 162 ASP B N 1
ATOM 7399 C CA . ASP B 1 162 ? 8.531 29.891 -18.828 1 60.56 162 ASP B CA 1
ATOM 7400 C C . ASP B 1 162 ? 8.938 29.188 -17.531 1 60.56 162 ASP B C 1
ATOM 7402 O O . ASP B 1 162 ? 8.195 28.344 -17.016 1 60.56 162 ASP B O 1
ATOM 7406 N N . GLU B 1 163 ? 10.062 29.562 -17.062 1 66.69 163 GLU B N 1
ATOM 7407 C CA . GLU B 1 163 ? 10.562 28.859 -15.883 1 66.69 163 GLU B CA 1
ATOM 7408 C C . GLU B 1 163 ? 10.273 29.641 -14.602 1 66.69 163 GLU B C 1
ATOM 7410 O O . GLU B 1 163 ? 10.484 30.844 -14.547 1 66.69 163 GLU B O 1
ATOM 7415 N N . GLN B 1 164 ? 9.547 28.922 -13.719 1 75 164 GLN B N 1
ATOM 7416 C CA . GLN B 1 164 ? 9.32 29.516 -12.406 1 75 164 GLN B CA 1
ATOM 7417 C C . GLN B 1 164 ? 10.594 29.469 -11.562 1 75 164 GLN B C 1
ATOM 7419 O O . GLN B 1 164 ? 11.359 28.5 -11.633 1 75 164 GLN B O 1
ATOM 7424 N N . PHE B 1 165 ? 10.977 30.531 -11.016 1 83.19 165 PHE B N 1
ATOM 7425 C CA . PHE B 1 165 ? 12.094 30.609 -10.07 1 83.19 165 PHE B CA 1
ATOM 7426 C C . PHE B 1 165 ? 11.68 31.359 -8.812 1 83.19 165 PHE B C 1
ATOM 7428 O O . PHE B 1 165 ? 11.664 32.594 -8.789 1 83.19 165 PHE B O 1
ATOM 7435 N N . ILE B 1 166 ? 11.273 30.656 -7.777 1 85.94 166 ILE B N 1
ATOM 7436 C CA . ILE B 1 166 ? 10.836 31.25 -6.516 1 85.94 166 ILE B CA 1
ATOM 7437 C C . ILE B 1 166 ? 11.883 30.969 -5.434 1 85.94 166 ILE B C 1
ATOM 7439 O O . ILE B 1 166 ? 12.133 29.828 -5.078 1 85.94 166 ILE B O 1
ATOM 7443 N N . LEU B 1 167 ? 12.477 31.953 -4.957 1 90.69 167 LEU B N 1
ATOM 7444 C CA . LEU B 1 167 ? 13.391 31.859 -3.824 1 90.69 167 LEU B CA 1
ATOM 7445 C C . LEU B 1 167 ? 12.758 32.438 -2.561 1 90.69 167 LEU B C 1
ATOM 7447 O O . LEU B 1 167 ? 12.516 33.625 -2.473 1 90.69 167 LEU B O 1
ATOM 7451 N N . PRO B 1 168 ? 12.445 31.625 -1.652 1 89.62 168 PRO B N 1
ATOM 7452 C CA . PRO B 1 168 ? 11.898 32.188 -0.404 1 89.62 168 PRO B CA 1
ATOM 7453 C C . PRO B 1 168 ? 12.867 33.125 0.297 1 89.62 168 PRO B C 1
ATOM 7455 O O . PRO B 1 168 ? 14.078 33.031 0.092 1 89.62 168 PRO B O 1
ATOM 7458 N N . ASP B 1 169 ? 12.281 34 1.111 1 86.56 169 ASP B N 1
ATOM 7459 C CA . ASP B 1 169 ? 13.133 34.844 1.923 1 86.56 169 ASP B CA 1
ATOM 7460 C C . ASP B 1 169 ? 14.055 34.031 2.812 1 86.56 169 ASP B C 1
ATOM 7462 O O . ASP B 1 169 ? 13.656 33 3.336 1 86.56 169 ASP B O 1
ATOM 7466 N N . PRO B 1 170 ? 15.32 34.438 2.906 1 93.75 170 PRO B N 1
ATOM 7467 C CA . PRO B 1 170 ? 16.219 33.688 3.812 1 93.75 170 PRO B CA 1
ATOM 7468 C C . PRO B 1 170 ? 15.68 33.625 5.238 1 93.75 170 PRO B C 1
ATOM 7470 O O . PRO B 1 170 ? 14.992 34.531 5.695 1 93.75 170 PRO B O 1
ATOM 7473 N N . LEU B 1 171 ? 16 32.625 5.844 1 93 171 LEU B N 1
ATOM 7474 C CA . LEU B 1 171 ? 15.57 32.438 7.223 1 93 171 LEU B CA 1
ATOM 7475 C C . LEU B 1 171 ? 16.328 33.375 8.172 1 93 171 LEU B C 1
ATOM 7477 O O . LEU B 1 171 ? 15.82 33.719 9.234 1 93 171 LEU B O 1
ATOM 7481 N N . SER B 1 172 ? 17.5 33.688 7.906 1 92.56 172 SER B N 1
ATOM 7482 C CA . SER B 1 172 ? 18.422 34.625 8.531 1 92.56 172 SER B CA 1
ATOM 7483 C C . SER B 1 172 ? 19.5 35.094 7.555 1 92.56 172 SER B C 1
ATOM 7485 O O . SER B 1 172 ? 19.406 34.812 6.355 1 92.56 172 SER B O 1
ATOM 7487 N N . ASP B 1 173 ? 20.422 35.875 8.109 1 91.94 173 ASP B N 1
ATOM 7488 C CA . ASP B 1 173 ? 21.5 36.281 7.219 1 91.94 173 ASP B CA 1
ATOM 7489 C C . ASP B 1 173 ? 22.328 35.094 6.75 1 91.94 173 ASP B C 1
ATOM 7491 O O . ASP B 1 173 ? 22.984 34.438 7.555 1 91.94 173 ASP B O 1
ATOM 7495 N N . PRO B 1 174 ? 22.312 34.812 5.559 1 96.56 174 PRO B N 1
ATOM 7496 C CA . PRO B 1 174 ? 23.031 33.656 5.07 1 96.56 174 PRO B CA 1
ATOM 7497 C C . PRO B 1 174 ? 24.547 33.844 5.109 1 96.56 174 PRO B C 1
ATOM 7499 O O . PRO B 1 174 ? 25.047 34.969 4.965 1 96.56 174 PRO B O 1
ATOM 7502 N N . ILE B 1 175 ? 25.297 32.812 5.25 1 97.06 175 ILE B N 1
ATOM 7503 C CA . ILE B 1 175 ? 26.766 32.812 5.133 1 97.06 175 ILE B CA 1
ATOM 7504 C C . ILE B 1 175 ? 27.156 32.562 3.68 1 97.06 175 ILE B C 1
ATOM 7506 O O . ILE B 1 175 ? 28.047 33.25 3.156 1 97.06 175 ILE B O 1
ATOM 7510 N N . ILE B 1 176 ? 26.5 31.547 3.105 1 95.88 176 ILE B N 1
ATOM 7511 C CA . ILE B 1 176 ? 26.703 31.172 1.712 1 95.88 176 ILE B CA 1
ATOM 7512 C C . ILE B 1 176 ? 25.391 31.219 0.958 1 95.88 176 ILE B C 1
ATOM 7514 O O . ILE B 1 176 ? 24.344 30.828 1.488 1 95.88 176 ILE B O 1
ATOM 7518 N N . GLU B 1 177 ? 25.359 31.781 -0.156 1 97.25 177 GLU B N 1
ATOM 7519 C CA . GLU B 1 177 ? 24.312 31.656 -1.173 1 97.25 177 GLU B CA 1
ATOM 7520 C C . GLU B 1 177 ? 24.891 31.188 -2.504 1 97.25 177 GLU B C 1
ATOM 7522 O O . GLU B 1 177 ? 25.781 31.844 -3.062 1 97.25 177 GLU B O 1
ATOM 7527 N N . GLN B 1 178 ? 24.406 30.125 -2.883 1 96.94 178 GLN B N 1
ATOM 7528 C CA . GLN B 1 178 ? 25.016 29.516 -4.062 1 96.94 178 GLN B CA 1
ATOM 7529 C C . GLN B 1 178 ? 23.969 28.922 -4.988 1 96.94 178 GLN B C 1
ATOM 7531 O O . GLN B 1 178 ? 23.109 28.156 -4.547 1 96.94 178 GLN B O 1
ATOM 7536 N N . LEU B 1 179 ? 24 29.328 -6.23 1 97.69 179 LEU B N 1
ATOM 7537 C CA . LEU B 1 179 ? 23.188 28.688 -7.27 1 97.69 179 LEU B CA 1
ATOM 7538 C C . LEU B 1 179 ? 23.875 27.438 -7.789 1 97.69 179 LEU B C 1
ATOM 7540 O O . LEU B 1 179 ? 25.062 27.453 -8.125 1 97.69 179 LEU B O 1
ATOM 7544 N N . VAL B 1 180 ? 23.234 26.344 -7.762 1 98.31 180 VAL B N 1
ATOM 7545 C CA . VAL B 1 180 ? 23.641 25.125 -8.461 1 98.31 180 VAL B CA 1
ATOM 7546 C C . VAL B 1 180 ? 22.891 25.016 -9.789 1 98.31 180 VAL B C 1
ATOM 7548 O O . VAL B 1 180 ? 21.75 24.547 -9.828 1 98.31 180 VAL B O 1
ATOM 7551 N N . LYS B 1 181 ? 23.531 25.375 -10.82 1 97.25 181 LYS B N 1
ATOM 7552 C CA . LYS B 1 181 ? 22.906 25.422 -12.141 1 97.25 181 LYS B CA 1
ATOM 7553 C C . LYS B 1 181 ? 22.453 24.031 -12.578 1 97.25 181 LYS B C 1
ATOM 7555 O O . LYS B 1 181 ? 23.109 23.031 -12.289 1 97.25 181 LYS B O 1
ATOM 7560 N N . ARG B 1 182 ? 21.344 24.047 -13.266 1 96.25 182 ARG B N 1
ATOM 7561 C CA . ARG B 1 182 ? 20.859 22.766 -13.781 1 96.25 182 ARG B CA 1
ATOM 7562 C C . ARG B 1 182 ? 21.984 21.984 -14.445 1 96.25 182 ARG B C 1
ATOM 7564 O O . ARG B 1 182 ? 22.844 22.562 -15.109 1 96.25 182 ARG B O 1
ATOM 7571 N N . ARG B 1 183 ? 22.062 20.672 -14.219 1 96.94 183 ARG B N 1
ATOM 7572 C CA . ARG B 1 183 ? 22.953 19.703 -14.844 1 96.94 183 ARG B CA 1
ATOM 7573 C C . ARG B 1 183 ? 24.359 19.828 -14.289 1 96.94 183 ARG B C 1
ATOM 7575 O O . ARG B 1 183 ? 25.328 19.359 -14.906 1 96.94 183 ARG B O 1
ATOM 7582 N N . THR B 1 184 ? 24.516 20.5 -13.172 1 98.06 184 THR B N 1
ATOM 7583 C CA . THR B 1 184 ? 25.844 20.625 -12.562 1 98.06 184 THR B CA 1
ATOM 7584 C C . THR B 1 184 ? 25.797 20.234 -11.086 1 98.06 184 THR B C 1
ATOM 7586 O O . THR B 1 184 ? 24.766 19.734 -10.609 1 98.06 184 THR B O 1
ATOM 7589 N N . ALA B 1 185 ? 26.906 20.375 -10.391 1 98.44 185 ALA B N 1
ATOM 7590 C CA . ALA B 1 185 ? 27.062 20.156 -8.953 1 98.44 185 ALA B CA 1
ATOM 7591 C C . ALA B 1 185 ? 28 21.203 -8.344 1 98.44 185 ALA B C 1
ATOM 7593 O O . ALA B 1 185 ? 28.891 21.719 -9.016 1 98.44 185 ALA B O 1
ATOM 7594 N N . GLU B 1 186 ? 27.797 21.516 -7.129 1 98.38 186 GLU B N 1
ATOM 7595 C CA . GLU B 1 186 ? 28.625 22.484 -6.43 1 98.38 186 GLU B CA 1
ATOM 7596 C C . GLU B 1 186 ? 28.984 22 -5.027 1 98.38 186 GLU B C 1
ATOM 7598 O O . GLU B 1 186 ? 28.156 21.391 -4.344 1 98.38 186 GLU B O 1
ATOM 7603 N N . THR B 1 187 ? 30.25 22.25 -4.602 1 98.25 187 THR B N 1
ATOM 7604 C CA . THR B 1 187 ? 30.703 21.906 -3.256 1 98.25 187 THR B CA 1
ATOM 7605 C C . THR B 1 187 ? 30.672 23.125 -2.346 1 98.25 187 THR B C 1
ATOM 7607 O O . THR B 1 187 ? 30.734 24.266 -2.818 1 98.25 187 THR B O 1
ATOM 7610 N N . TYR B 1 188 ? 30.531 22.953 -1.099 1 98 188 TYR B N 1
ATOM 7611 C CA . TYR B 1 188 ? 30.594 23.984 -0.072 1 98 188 TYR B CA 1
ATOM 7612 C C . TYR B 1 188 ? 30.922 23.391 1.289 1 98 188 TYR B C 1
ATOM 7614 O O . TYR B 1 188 ? 30.719 22.188 1.51 1 98 188 TYR B O 1
ATOM 7622 N N . SER B 1 189 ? 31.469 24.125 2.174 1 97.69 189 SER B N 1
ATOM 7623 C CA . SER B 1 189 ? 31.844 23.703 3.518 1 97.69 189 SER B CA 1
ATOM 7624 C C . SER B 1 189 ? 30.922 24.312 4.57 1 97.69 189 SER B C 1
ATOM 7626 O O . SER B 1 189 ? 30.516 25.469 4.457 1 97.69 189 SER B O 1
ATOM 7628 N N . VAL B 1 190 ? 30.594 23.531 5.512 1 98.25 190 VAL B N 1
ATOM 7629 C CA . VAL B 1 190 ? 29.703 23.953 6.594 1 98.25 190 VAL B CA 1
ATOM 7630 C C . VAL B 1 190 ? 30.281 23.531 7.938 1 98.25 190 VAL B C 1
ATOM 7632 O O . VAL B 1 190 ? 30.797 22.406 8.07 1 98.25 190 VAL B O 1
ATOM 7635 N N . LYS B 1 191 ? 30.203 24.344 8.938 1 98.19 191 LYS B N 1
ATOM 7636 C CA . LYS B 1 191 ? 30.734 24.047 10.266 1 98.19 191 LYS B CA 1
ATOM 7637 C C . LYS B 1 191 ? 29.672 23.391 11.148 1 98.19 191 LYS B C 1
ATOM 7639 O O . LYS B 1 191 ? 28.469 23.547 10.906 1 98.19 191 LYS B O 1
ATOM 7644 N N . ALA B 1 192 ? 30.188 22.656 12.195 1 98.25 192 ALA B N 1
ATOM 7645 C CA . ALA B 1 192 ? 29.281 22.047 13.156 1 98.25 192 ALA B CA 1
ATOM 7646 C C . ALA B 1 192 ? 28.344 23.078 13.758 1 98.25 192 ALA B C 1
ATOM 7648 O O . ALA B 1 192 ? 28.766 24.156 14.18 1 98.25 192 ALA B O 1
ATOM 7649 N N . GLY B 1 193 ? 27.078 22.766 13.727 1 98.06 193 GLY B N 1
ATOM 7650 C CA . GLY B 1 193 ? 26.062 23.641 14.281 1 98.06 193 GLY B CA 1
ATOM 7651 C C . GLY B 1 193 ? 25.391 24.531 13.242 1 98.06 193 GLY B C 1
ATOM 7652 O O . GLY B 1 193 ? 24.281 25.031 13.469 1 98.06 193 GLY B O 1
ATOM 7653 N N . GLU B 1 194 ? 26.047 24.812 12.102 1 98.44 194 GLU B N 1
ATOM 7654 C CA . GLU B 1 194 ? 25.484 25.625 11.047 1 98.44 194 GLU B CA 1
ATOM 7655 C C . GLU B 1 194 ? 24.359 24.891 10.305 1 98.44 194 GLU B C 1
ATOM 7657 O O . GLU B 1 194 ? 24.234 23.672 10.438 1 98.44 194 GLU B O 1
ATOM 7662 N N . TYR B 1 195 ? 23.578 25.656 9.602 1 98.62 195 TYR B N 1
ATOM 7663 C CA . TYR B 1 195 ? 22.422 25.094 8.898 1 98.62 195 TYR B CA 1
ATOM 7664 C C . TYR B 1 195 ? 22.656 25.109 7.395 1 98.62 195 TYR B C 1
ATOM 7666 O O . TYR B 1 195 ? 23.391 25.953 6.875 1 98.62 195 TYR B O 1
ATOM 7674 N N . ILE B 1 196 ? 22.109 24.172 6.723 1 98.62 196 ILE B N 1
ATOM 7675 C CA . ILE B 1 196 ? 22.125 24.062 5.266 1 98.62 196 ILE B CA 1
ATOM 7676 C C . ILE B 1 196 ? 20.688 24.031 4.738 1 98.62 196 ILE B C 1
ATOM 7678 O O . ILE B 1 196 ? 19.906 23.125 5.082 1 98.62 196 ILE B O 1
ATOM 7682 N N . GLN B 1 197 ? 20.281 24.938 3.949 1 98.69 197 GLN B N 1
ATOM 7683 C CA . GLN B 1 197 ? 18.984 24.969 3.285 1 98.69 197 GLN B CA 1
ATOM 7684 C C . GLN B 1 197 ? 19.125 24.656 1.796 1 98.69 197 GLN B C 1
ATOM 7686 O O . GLN B 1 197 ? 19.781 25.406 1.062 1 98.69 197 GLN B O 1
ATOM 7691 N N . ILE B 1 198 ? 18.609 23.578 1.363 1 98.75 198 ILE B N 1
ATOM 7692 C CA . ILE B 1 198 ? 18.594 23.219 -0.049 1 98.75 198 ILE B CA 1
ATOM 7693 C C . ILE B 1 198 ? 17.203 23.5 -0.63 1 98.75 198 ILE B C 1
ATOM 7695 O O . ILE B 1 198 ? 16.219 22.859 -0.239 1 98.75 198 ILE B O 1
ATOM 7699 N N . ILE B 1 199 ? 17.109 24.375 -1.583 1 98.31 199 ILE B N 1
ATOM 7700 C CA . ILE B 1 199 ? 15.859 24.922 -2.074 1 98.31 199 ILE B CA 1
ATOM 7701 C C . ILE B 1 199 ? 15.641 24.5 -3.527 1 98.31 199 ILE B C 1
ATOM 7703 O O . ILE B 1 199 ? 16.578 24.547 -4.332 1 98.31 199 ILE B O 1
ATOM 7707 N N . ASP B 1 200 ? 14.469 24.062 -3.857 1 96.44 200 ASP B N 1
ATOM 7708 C CA . ASP B 1 200 ? 14.008 23.828 -5.223 1 96.44 200 ASP B CA 1
ATOM 7709 C C . ASP B 1 200 ? 13.211 25.016 -5.758 1 96.44 200 ASP B C 1
ATOM 7711 O O . ASP B 1 200 ? 11.984 25 -5.746 1 96.44 200 ASP B O 1
ATOM 7715 N N . PRO B 1 201 ? 13.883 25.984 -6.383 1 93.94 201 PRO B N 1
ATOM 7716 C CA . PRO B 1 201 ? 13.211 27.219 -6.773 1 93.94 201 PRO B CA 1
ATOM 7717 C C . PRO B 1 201 ? 12.203 27.016 -7.902 1 93.94 201 PRO B C 1
ATOM 7719 O O . PRO B 1 201 ? 11.227 27.766 -8.008 1 93.94 201 PRO B O 1
ATOM 7722 N N . GLY B 1 202 ? 12.453 26.047 -8.727 1 89.62 202 GLY B N 1
ATOM 7723 C CA . GLY B 1 202 ? 11.594 25.828 -9.875 1 89.62 202 GLY B CA 1
ATOM 7724 C C . GLY B 1 202 ? 10.531 24.766 -9.633 1 89.62 202 GLY B C 1
ATOM 7725 O O . GLY B 1 202 ? 9.562 24.672 -10.391 1 89.62 202 GLY B O 1
ATOM 7726 N N . GLY B 1 203 ? 10.703 24.016 -8.578 1 91.31 203 GLY B N 1
ATOM 7727 C CA . GLY B 1 203 ? 9.82 22.891 -8.32 1 91.31 203 GLY B CA 1
ATOM 7728 C C . GLY B 1 203 ? 10.125 21.688 -9.203 1 91.31 203 GLY B C 1
ATOM 7729 O O . GLY B 1 203 ? 10.508 21.844 -10.359 1 91.31 203 GLY B O 1
ATOM 7730 N N . ARG B 1 204 ? 9.992 20.438 -8.648 1 92.81 204 ARG B N 1
ATOM 7731 C CA . ARG B 1 204 ? 10.078 19.156 -9.336 1 92.81 204 ARG B CA 1
ATOM 7732 C C . ARG B 1 204 ? 11.508 18.875 -9.773 1 92.81 204 ARG B C 1
ATOM 7734 O O . ARG B 1 204 ? 11.727 18.156 -10.758 1 92.81 204 ARG B O 1
ATOM 7741 N N . GLN B 1 205 ? 12.492 19.484 -9.141 1 95.12 205 GLN B N 1
ATOM 7742 C CA . GLN B 1 205 ? 13.891 19.25 -9.461 1 95.12 205 GLN B CA 1
ATOM 7743 C C . GLN B 1 205 ? 14.562 18.391 -8.391 1 95.12 205 GLN B C 1
ATOM 7745 O O . GLN B 1 205 ? 14.633 18.781 -7.227 1 95.12 205 GLN B O 1
ATOM 7750 N N . CYS B 1 206 ? 15.078 17.312 -8.82 1 97 206 CYS B N 1
ATOM 7751 C CA . CYS B 1 206 ? 15.828 16.438 -7.926 1 97 206 CYS B CA 1
ATOM 7752 C C . CYS B 1 206 ? 17.219 17 -7.645 1 97 206 CYS B C 1
ATOM 7754 O O . CYS B 1 206 ? 17.859 17.531 -8.539 1 97 206 CYS B O 1
ATOM 7756 N N . SER B 1 207 ? 17.625 16.844 -6.438 1 98.38 207 SER B N 1
ATOM 7757 C CA . SER B 1 207 ? 18.969 17.25 -6.039 1 98.38 207 SER B CA 1
ATOM 7758 C C . SER B 1 207 ? 19.656 16.141 -5.254 1 98.38 207 SER B C 1
ATOM 7760 O O . SER B 1 207 ? 19.234 15.797 -4.148 1 98.38 207 SER B O 1
ATOM 7762 N N . ASP B 1 208 ? 20.75 15.648 -5.805 1 98.25 208 ASP B N 1
ATOM 7763 C CA . ASP B 1 208 ? 21.562 14.695 -5.062 1 98.25 208 ASP B CA 1
ATOM 7764 C C . ASP B 1 208 ? 22.469 15.398 -4.047 1 98.25 208 ASP B C 1
ATOM 7766 O O . ASP B 1 208 ? 23.062 16.438 -4.359 1 98.25 208 ASP B O 1
ATOM 7770 N N . PHE B 1 209 ? 22.531 14.844 -2.852 1 98.38 209 PHE B N 1
ATOM 7771 C CA . PHE B 1 209 ? 23.25 15.477 -1.757 1 98.38 209 PHE B CA 1
ATOM 7772 C C . PHE B 1 209 ? 24.203 14.492 -1.097 1 98.38 209 PHE B C 1
ATOM 7774 O O . PHE B 1 209 ? 23.828 13.359 -0.798 1 98.38 209 PHE B O 1
ATOM 7781 N N . LEU B 1 210 ? 25.453 14.891 -0.918 1 98.12 210 LEU B N 1
ATOM 7782 C CA . LEU B 1 210 ? 26.469 14.156 -0.153 1 98.12 210 LEU B CA 1
ATOM 7783 C C . LEU B 1 210 ? 27.094 15.055 0.908 1 98.12 210 LEU B C 1
ATOM 7785 O O . LEU B 1 210 ? 27.172 16.266 0.731 1 98.12 210 LEU B O 1
ATOM 7789 N N . ALA B 1 211 ? 27.5 14.461 1.967 1 98.31 211 ALA B N 1
ATOM 7790 C CA . ALA B 1 211 ? 28.234 15.148 3.029 1 98.31 211 ALA B CA 1
ATOM 7791 C C . ALA B 1 211 ? 29.359 14.273 3.574 1 98.31 211 ALA B C 1
ATOM 7793 O O . ALA B 1 211 ? 29.141 13.109 3.912 1 98.31 211 ALA B O 1
ATOM 7794 N N . PHE B 1 212 ? 30.594 14.836 3.598 1 98 212 PHE B N 1
ATOM 7795 C CA . PHE B 1 212 ? 31.781 14.18 4.148 1 98 212 PHE B CA 1
ATOM 7796 C C . PHE B 1 212 ? 32.188 14.812 5.477 1 98 212 PHE B C 1
ATOM 7798 O O . PHE B 1 212 ? 32.062 16.031 5.648 1 98 212 PHE B O 1
ATOM 7805 N N . ASP B 1 213 ? 32.594 13.969 6.406 1 97.94 213 ASP B N 1
ATOM 7806 C CA . ASP B 1 213 ? 33.25 14.516 7.582 1 97.94 213 ASP B CA 1
ATOM 7807 C C . ASP B 1 213 ? 34.562 15.203 7.191 1 97.94 213 ASP B C 1
ATOM 7809 O O . ASP B 1 213 ? 35.531 14.547 6.805 1 97.94 213 ASP B O 1
ATOM 7813 N N . THR B 1 214 ? 34.625 16.5 7.418 1 97.81 214 THR B N 1
ATOM 7814 C CA . THR B 1 214 ? 35.75 17.281 6.914 1 97.81 214 THR B CA 1
ATOM 7815 C C . THR B 1 214 ? 37.062 16.859 7.594 1 97.81 214 THR B C 1
ATOM 7817 O O . THR B 1 214 ? 38.094 16.766 6.941 1 97.81 214 THR B O 1
ATOM 7820 N N . GLN B 1 215 ? 37.062 16.688 8.883 1 97.06 215 GLN B N 1
ATOM 7821 C CA . GLN B 1 215 ? 38.281 16.297 9.609 1 97.06 215 GLN B CA 1
ATOM 7822 C C . GLN B 1 215 ? 38.812 14.961 9.125 1 97.06 215 GLN B C 1
ATOM 7824 O O . GLN B 1 215 ? 40 14.828 8.867 1 97.06 215 GLN B O 1
ATOM 7829 N N . LYS B 1 216 ? 37.938 14.047 8.992 1 96 216 LYS B N 1
ATOM 7830 C CA . LYS B 1 216 ? 38.375 12.734 8.516 1 96 216 LYS B CA 1
ATOM 7831 C C . LYS B 1 216 ? 38.844 12.797 7.07 1 96 216 LYS B C 1
ATOM 7833 O O . LYS B 1 216 ? 39.781 12.102 6.691 1 96 216 LYS B O 1
ATOM 7838 N N . LEU B 1 217 ? 38.125 13.555 6.328 1 95.75 217 LEU B N 1
ATOM 7839 C CA . LEU B 1 217 ? 38.531 13.727 4.934 1 95.75 217 LEU B CA 1
ATOM 7840 C C . LEU B 1 217 ? 39.938 14.281 4.832 1 95.75 217 LEU B C 1
ATOM 7842 O O . LEU B 1 217 ? 40.719 13.852 3.984 1 95.75 217 LEU B O 1
ATOM 7846 N N . ASN B 1 218 ? 40.281 15.234 5.645 1 95.25 218 ASN B N 1
ATOM 7847 C CA . ASN B 1 218 ? 41.625 15.805 5.688 1 95.25 218 ASN B CA 1
ATOM 7848 C C . ASN B 1 218 ? 42.688 14.758 6.07 1 95.25 218 ASN B C 1
ATOM 7850 O O . ASN B 1 218 ? 43.844 14.867 5.695 1 95.25 218 ASN B O 1
ATOM 7854 N N . ASP B 1 219 ? 42.25 13.773 6.766 1 95 219 ASP B N 1
ATOM 7855 C CA . ASP B 1 219 ? 43.125 12.68 7.176 1 95 219 ASP B CA 1
ATOM 7856 C C . ASP B 1 219 ? 43.125 11.562 6.133 1 95 219 ASP B C 1
ATOM 7858 O O . ASP B 1 219 ? 43.719 10.5 6.367 1 95 219 ASP B O 1
ATOM 7862 N N . GLY B 1 220 ? 42.406 11.781 5.113 1 92.12 220 GLY B N 1
ATOM 7863 C CA . GLY B 1 220 ? 42.406 10.812 4.031 1 92.12 220 GLY B CA 1
ATOM 7864 C C . GLY B 1 220 ? 41.312 9.758 4.188 1 92.12 220 GLY B C 1
ATOM 7865 O O . GLY B 1 220 ? 41.344 8.742 3.49 1 92.12 220 GLY B O 1
ATOM 7866 N N . ILE B 1 221 ? 40.438 9.891 5.133 1 93.25 221 ILE B N 1
ATOM 7867 C CA . ILE B 1 221 ? 39.375 8.938 5.379 1 93.25 221 ILE B CA 1
ATOM 7868 C C . ILE B 1 221 ? 38.062 9.492 4.824 1 93.25 221 ILE B C 1
ATOM 7870 O O . ILE B 1 221 ? 37.625 10.57 5.219 1 93.25 221 ILE B O 1
ATOM 7874 N N . GLU B 1 222 ? 37.438 8.734 3.957 1 93.56 222 GLU B N 1
ATOM 7875 C CA . GLU B 1 222 ? 36.156 9.172 3.355 1 93.56 222 GLU B CA 1
ATOM 7876 C C . GLU B 1 222 ? 34.969 8.703 4.18 1 93.56 222 GLU B C 1
ATOM 7878 O O . GLU B 1 222 ? 34.281 7.746 3.812 1 93.56 222 GLU B O 1
ATOM 7883 N N . SER B 1 223 ? 34.719 9.438 5.238 1 95.12 223 SER B N 1
ATOM 7884 C CA . SER B 1 223 ? 33.5 9.234 5.996 1 95.12 223 SER B CA 1
ATOM 7885 C C . SER B 1 223 ? 32.344 10.039 5.402 1 95.12 223 SER B C 1
ATOM 7887 O O . SER B 1 223 ? 32.281 11.266 5.535 1 95.12 223 SER B O 1
ATOM 7889 N N . ILE B 1 224 ? 31.438 9.305 4.789 1 95.75 224 ILE B N 1
ATOM 7890 C CA . ILE B 1 224 ? 30.359 9.93 4.02 1 95.75 224 ILE B CA 1
ATOM 7891 C C . ILE B 1 224 ? 29.016 9.516 4.598 1 95.75 224 ILE B C 1
ATOM 7893 O O . ILE B 1 224 ? 28.906 8.492 5.273 1 95.75 224 ILE B O 1
ATOM 7897 N N . ILE B 1 225 ? 27.969 10.336 4.438 1 96.56 225 ILE B N 1
ATOM 7898 C CA . ILE B 1 225 ? 26.609 10 4.859 1 96.56 225 ILE B CA 1
ATOM 7899 C C . ILE B 1 225 ? 26.203 8.664 4.25 1 96.56 225 ILE B C 1
ATOM 7901 O O . ILE B 1 225 ? 26.484 8.391 3.08 1 96.56 225 ILE B O 1
ATOM 7905 N N . ASP B 1 226 ? 25.609 7.859 5.09 1 95.62 226 ASP B N 1
ATOM 7906 C CA . ASP B 1 226 ? 25.25 6.5 4.707 1 95.62 226 ASP B CA 1
ATOM 7907 C C . ASP B 1 226 ? 23.766 6.238 4.938 1 95.62 226 ASP B C 1
ATOM 7909 O O . ASP B 1 226 ? 23.312 6.168 6.082 1 95.62 226 ASP B O 1
ATOM 7913 N N . ASP B 1 227 ? 23.016 6.055 3.826 1 94.44 227 ASP B N 1
ATOM 7914 C CA . ASP B 1 227 ? 21.562 5.93 3.906 1 94.44 227 ASP B CA 1
ATOM 7915 C C . ASP B 1 227 ? 21.156 4.613 4.566 1 94.44 227 ASP B C 1
ATOM 7917 O O . ASP B 1 227 ? 20.125 4.543 5.238 1 94.44 227 ASP B O 1
ATOM 7921 N N . LYS B 1 228 ? 21.859 3.555 4.371 1 93.62 228 LYS B N 1
ATOM 7922 C CA . LYS B 1 228 ? 21.484 2.264 4.945 1 93.62 228 LYS B CA 1
ATOM 7923 C C . LYS B 1 228 ? 21.656 2.268 6.465 1 93.62 228 LYS B C 1
ATOM 7925 O O . LYS B 1 228 ? 20.797 1.778 7.191 1 93.62 228 LYS B O 1
ATOM 7930 N N . THR B 1 229 ? 22.828 2.701 6.871 1 95.44 229 THR B N 1
ATOM 7931 C CA . THR B 1 229 ? 23.047 2.863 8.305 1 95.44 229 THR B CA 1
ATOM 7932 C C . THR B 1 229 ? 21.953 3.727 8.922 1 95.44 229 THR B C 1
ATOM 7934 O O . THR B 1 229 ? 21.391 3.377 9.961 1 95.44 229 THR B O 1
ATOM 7937 N N . THR B 1 230 ? 21.688 4.801 8.258 1 96.44 230 THR B N 1
ATOM 7938 C CA . THR B 1 230 ? 20.672 5.73 8.727 1 96.44 230 THR B CA 1
ATOM 7939 C C . THR B 1 230 ? 19.312 5.039 8.844 1 96.44 230 THR B C 1
ATOM 7941 O O . THR B 1 230 ? 18.641 5.141 9.867 1 96.44 230 THR B O 1
ATOM 7944 N N . ARG B 1 231 ? 18.891 4.352 7.789 1 95.38 231 ARG B N 1
ATOM 7945 C CA . ARG B 1 231 ? 17.609 3.656 7.758 1 95.38 231 ARG B CA 1
ATOM 7946 C C . ARG B 1 231 ? 17.516 2.633 8.891 1 95.38 231 ARG B C 1
ATOM 7948 O O . ARG B 1 231 ? 16.484 2.512 9.539 1 95.38 231 ARG B O 1
ATOM 7955 N N . THR B 1 232 ? 18.562 1.892 9.102 1 93.19 232 THR B N 1
ATOM 7956 C CA . THR B 1 232 ? 18.609 0.86 10.133 1 93.19 232 THR B CA 1
ATOM 7957 C C . THR B 1 232 ? 18.406 1.473 11.523 1 93.19 232 THR B C 1
ATOM 7959 O O . THR B 1 232 ? 17.688 0.908 12.359 1 93.19 232 THR B O 1
ATOM 7962 N N . PHE B 1 233 ? 19 2.67 11.75 1 91.5 233 PHE B N 1
ATOM 7963 C CA . PHE B 1 233 ? 18.953 3.289 13.07 1 91.5 233 PHE B CA 1
ATOM 7964 C C . PHE B 1 233 ? 17.656 4.086 13.242 1 91.5 233 PHE B C 1
ATOM 7966 O O . PHE B 1 233 ? 17.109 4.156 14.344 1 91.5 233 PHE B O 1
ATOM 7973 N N . MET B 1 234 ? 17.203 4.668 12.164 1 91.75 234 MET B N 1
ATOM 7974 C CA . MET B 1 234 ? 16.094 5.609 12.281 1 91.75 234 MET B CA 1
ATOM 7975 C C . MET B 1 234 ? 14.758 4.91 12.031 1 91.75 234 MET B C 1
ATOM 7977 O O . MET B 1 234 ? 13.703 5.434 12.391 1 91.75 234 MET B O 1
ATOM 7981 N N . GLY B 1 235 ? 14.781 3.748 11.336 1 91.75 235 GLY B N 1
ATOM 7982 C CA . GLY B 1 235 ? 13.555 2.984 11.133 1 91.75 235 GLY B CA 1
ATOM 7983 C C . GLY B 1 235 ? 12.664 3.561 10.055 1 91.75 235 GLY B C 1
ATOM 7984 O O . GLY B 1 235 ? 11.445 3.373 10.078 1 91.75 235 GLY B O 1
ATOM 7985 N N . GLY B 1 236 ? 13.156 4.316 9.156 1 93.94 236 GLY B N 1
ATOM 7986 C CA . GLY B 1 236 ? 12.461 4.883 8.008 1 93.94 236 GLY B CA 1
ATOM 7987 C C . GLY B 1 236 ? 13.32 4.922 6.754 1 93.94 236 GLY B C 1
ATOM 7988 O O . GLY B 1 236 ? 14.547 4.805 6.828 1 93.94 236 GLY B O 1
ATOM 7989 N N . ALA B 1 237 ? 12.648 5.02 5.602 1 94.31 237 ALA B N 1
ATOM 7990 C CA . ALA B 1 237 ? 13.406 5.129 4.355 1 94.31 237 ALA B CA 1
ATOM 7991 C C . ALA B 1 237 ? 14.445 6.242 4.441 1 94.31 237 ALA B C 1
ATOM 7993 O O . ALA B 1 237 ? 15.578 6.082 3.963 1 94.31 237 ALA B O 1
ATOM 7994 N N . TYR B 1 238 ? 14.094 7.316 5.023 1 95.69 238 TYR B N 1
ATOM 7995 C CA . TYR B 1 238 ? 14.961 8.453 5.328 1 95.69 238 TYR B CA 1
ATOM 7996 C C . TYR B 1 238 ? 14.414 9.258 6.496 1 95.69 238 TYR B C 1
ATOM 7998 O O . TYR B 1 238 ? 13.211 9.219 6.773 1 95.69 238 TYR B O 1
ATOM 8006 N N . PRO B 1 239 ? 15.281 9.977 7.164 1 96.19 239 PRO B N 1
ATOM 8007 C CA . PRO B 1 239 ? 14.852 10.758 8.328 1 96.19 239 PRO B CA 1
ATOM 8008 C C . PRO B 1 239 ? 14.016 11.977 7.945 1 96.19 239 PRO B C 1
ATOM 8010 O O . PRO B 1 239 ? 14.164 12.508 6.84 1 96.19 239 PRO B O 1
ATOM 8013 N N . GLY B 1 240 ? 13.102 12.352 8.805 1 95.62 240 GLY B N 1
ATOM 8014 C CA . GLY B 1 240 ? 12.375 13.609 8.773 1 95.62 240 GLY B CA 1
ATOM 8015 C C . GLY B 1 240 ? 12.523 14.422 10.047 1 95.62 240 GLY B C 1
ATOM 8016 O O . GLY B 1 240 ? 13.188 13.984 10.992 1 95.62 240 GLY B O 1
ATOM 8017 N N . PRO B 1 241 ? 11.953 15.594 10.062 1 96.88 241 PRO B N 1
ATOM 8018 C CA . PRO B 1 241 ? 12 16.375 11.297 1 96.88 241 PRO B CA 1
ATOM 8019 C C . PRO B 1 241 ? 11.359 15.656 12.484 1 96.88 241 PRO B C 1
ATOM 8021 O O . PRO B 1 241 ? 10.398 14.906 12.305 1 96.88 241 PRO B O 1
ATOM 8024 N N . GLY B 1 242 ? 11.852 15.922 13.727 1 94.19 242 GLY B N 1
ATOM 8025 C CA . GLY B 1 242 ? 11.32 15.273 14.914 1 94.19 242 GLY B CA 1
ATOM 8026 C C . GLY B 1 242 ? 12.352 14.422 15.641 1 94.19 242 GLY B C 1
ATOM 8027 O O . GLY B 1 242 ? 13.531 14.781 15.695 1 94.19 242 GLY B O 1
ATOM 8028 N N . LEU B 1 243 ? 11.875 13.344 16.203 1 91 243 LEU B N 1
ATOM 8029 C CA . LEU B 1 243 ? 12.727 12.5 17.031 1 91 243 LEU B CA 1
ATOM 8030 C C . LEU B 1 243 ? 13.758 11.758 16.203 1 91 243 LEU B C 1
ATOM 8032 O O . LEU B 1 243 ? 14.938 11.719 16.547 1 91 243 LEU B O 1
ATOM 8036 N N . PHE B 1 244 ? 13.375 11.148 15.109 1 93.06 244 PHE B N 1
ATOM 8037 C CA . PHE B 1 244 ? 14.25 10.398 14.219 1 93.06 244 PHE B CA 1
ATOM 8038 C C . PHE B 1 244 ? 14.672 11.25 13.023 1 93.06 244 PHE B C 1
ATOM 8040 O O . PHE B 1 244 ? 14.25 11 11.891 1 93.06 244 PHE B O 1
ATOM 8047 N N . SER B 1 245 ? 15.648 12.156 13.258 1 97 245 SER B N 1
ATOM 8048 C CA . SER B 1 245 ? 15.891 13.242 12.32 1 97 245 SER B CA 1
ATOM 8049 C C . SER B 1 245 ? 17.328 13.219 11.805 1 97 245 SER B C 1
ATOM 8051 O O . SER B 1 245 ? 17.734 14.125 11.078 1 97 245 SER B O 1
ATOM 8053 N N . LYS B 1 246 ? 18.109 12.164 12.062 1 97.94 246 LYS B N 1
ATOM 8054 C CA . LYS B 1 246 ? 19.547 12.289 11.805 1 97.94 246 LYS B CA 1
ATOM 8055 C C . LYS B 1 246 ? 20 11.328 10.711 1 97.94 246 LYS B C 1
ATOM 8057 O O . LYS B 1 246 ? 19.531 10.188 10.648 1 97.94 246 LYS B O 1
ATOM 8062 N N . PHE B 1 247 ? 20.922 11.758 9.938 1 98.19 247 PHE B N 1
ATOM 8063 C CA . PHE B 1 247 ? 21.688 10.914 9.039 1 98.19 247 PHE B CA 1
ATOM 8064 C C . PHE B 1 247 ? 23.016 10.508 9.672 1 98.19 247 PHE B C 1
ATOM 8066 O O . PHE B 1 247 ? 23.656 11.32 10.336 1 98.19 247 PHE B O 1
ATOM 8073 N N . TYR B 1 248 ? 23.453 9.32 9.398 1 97.5 248 TYR B N 1
ATOM 8074 C CA . TYR B 1 248 ? 24.672 8.766 9.953 1 97.5 248 TYR B CA 1
ATOM 8075 C C . TYR B 1 248 ? 25.656 8.391 8.852 1 97.5 248 TYR B C 1
ATOM 8077 O O . TYR B 1 248 ? 25.266 8.305 7.676 1 97.5 248 TYR B O 1
ATOM 8085 N N . ASP B 1 249 ? 26.938 8.273 9.227 1 96.88 249 ASP B N 1
ATOM 8086 C CA . ASP B 1 249 ? 27.891 7.645 8.32 1 96.88 249 ASP B CA 1
ATOM 8087 C C . ASP B 1 249 ? 28.016 6.152 8.602 1 96.88 249 ASP B C 1
ATOM 8089 O O . ASP B 1 249 ? 27.297 5.605 9.438 1 96.88 249 ASP B O 1
ATOM 8093 N N . GLY B 1 250 ? 28.875 5.48 7.898 1 93.94 250 GLY B N 1
ATOM 8094 C CA . GLY B 1 250 ? 29.047 4.043 8.023 1 93.94 250 GLY B CA 1
ATOM 8095 C C . GLY B 1 250 ? 29.656 3.625 9.344 1 93.94 250 GLY B C 1
ATOM 8096 O O . GLY B 1 250 ? 29.594 2.455 9.727 1 93.94 250 GLY B O 1
ATOM 8097 N N . ASP B 1 251 ? 30.219 4.574 10.047 1 94.31 251 ASP B N 1
ATOM 8098 C CA . ASP B 1 251 ? 30.828 4.305 11.352 1 94.31 251 ASP B CA 1
ATOM 8099 C C . ASP B 1 251 ? 29.875 4.672 12.484 1 94.31 251 ASP B C 1
ATOM 8101 O O . ASP B 1 251 ? 30.297 4.82 13.633 1 94.31 251 ASP B O 1
ATOM 8105 N N . HIS B 1 252 ? 28.672 4.871 12.172 1 95.12 252 HIS B N 1
ATOM 8106 C CA . HIS B 1 252 ? 27.578 5.082 13.102 1 95.12 252 HIS B CA 1
ATOM 8107 C C . HIS B 1 252 ? 27.688 6.441 13.789 1 95.12 252 HIS B C 1
ATOM 8109 O O . HIS B 1 252 ? 27.266 6.598 14.938 1 95.12 252 HIS B O 1
ATOM 8115 N N . GLU B 1 253 ? 28.297 7.375 13.164 1 96.62 253 GLU B N 1
ATOM 8116 C CA . GLU B 1 253 ? 28.344 8.734 13.703 1 96.62 253 GLU B CA 1
ATOM 8117 C C . GLU B 1 253 ? 27.281 9.617 13.055 1 96.62 253 GLU B C 1
ATOM 8119 O O . GLU B 1 253 ? 27.125 9.609 11.836 1 96.62 253 GLU B O 1
ATOM 8124 N N . ALA B 1 254 ? 26.547 10.328 13.922 1 97.31 254 ALA B N 1
ATOM 8125 C CA . ALA B 1 254 ? 25.578 11.273 13.391 1 97.31 254 ALA B CA 1
ATOM 8126 C C . ALA B 1 254 ? 26.266 12.414 12.648 1 97.31 254 ALA B C 1
ATOM 8128 O O . ALA B 1 254 ? 27.219 13 13.141 1 97.31 254 ALA B O 1
ATOM 8129 N N . MET B 1 255 ? 25.812 12.75 11.453 1 98 255 MET B N 1
ATOM 8130 C CA . MET B 1 255 ? 26.469 13.727 10.586 1 98 255 MET B CA 1
ATOM 8131 C C . MET B 1 255 ? 25.609 14.969 10.414 1 98 255 MET B C 1
ATOM 8133 O O . MET B 1 255 ? 26.109 16.094 10.43 1 98 255 MET B O 1
ATOM 8137 N N . ILE B 1 256 ? 24.359 14.742 10.156 1 97.75 256 ILE B N 1
ATOM 8138 C CA . ILE B 1 256 ? 23.453 15.844 9.836 1 97.75 256 ILE B CA 1
ATOM 8139 C C . ILE B 1 256 ? 22.078 15.547 10.422 1 97.75 256 ILE B C 1
ATOM 8141 O O . ILE B 1 256 ? 21.656 14.391 10.508 1 97.75 256 ILE B O 1
ATOM 8145 N N . GLU B 1 257 ? 21.375 16.594 10.836 1 98.19 257 GLU B N 1
ATOM 8146 C CA . GLU B 1 257 ? 20.016 16.516 11.375 1 98.19 257 GLU B CA 1
ATOM 8147 C C . GLU B 1 257 ? 19.016 17.219 10.453 1 98.19 257 GLU B C 1
ATOM 8149 O O . GLU B 1 257 ? 19.281 18.328 9.992 1 98.19 257 GLU B O 1
ATOM 8154 N N . VAL B 1 258 ? 17.906 16.578 10.117 1 98.38 258 VAL B N 1
ATOM 8155 C CA . VAL B 1 258 ? 16.844 17.219 9.367 1 98.38 258 VAL B CA 1
ATOM 8156 C C . VAL B 1 258 ? 16 18.094 10.305 1 98.38 258 VAL B C 1
ATOM 8158 O O . VAL B 1 258 ? 15.359 17.594 11.227 1 98.38 258 VAL B O 1
ATOM 8161 N N . VAL B 1 259 ? 15.93 19.359 10.031 1 98.31 259 VAL B N 1
ATOM 8162 C CA . VAL B 1 259 ? 15.242 20.297 10.898 1 98.31 259 VAL B CA 1
ATOM 8163 C C . VAL B 1 259 ? 13.891 20.672 10.305 1 98.31 259 VAL B C 1
ATOM 8165 O O . VAL B 1 259 ? 12.883 20.719 11.016 1 98.31 259 VAL B O 1
ATOM 8168 N N . ARG B 1 260 ? 13.828 20.953 9.016 1 98.31 260 ARG B N 1
ATOM 8169 C CA . ARG B 1 260 ? 12.578 21.203 8.297 1 98.31 260 ARG B CA 1
ATOM 8170 C C . ARG B 1 260 ? 12.547 20.453 6.977 1 98.31 260 ARG B C 1
ATOM 8172 O O . ARG B 1 260 ? 13.594 20.219 6.359 1 98.31 260 ARG B O 1
ATOM 8179 N N . ASP B 1 261 ? 11.453 20.062 6.531 1 97.69 261 ASP B N 1
ATOM 8180 C CA . ASP B 1 261 ? 11.172 19.422 5.246 1 97.69 261 ASP B CA 1
ATOM 8181 C C . ASP B 1 261 ? 9.812 19.859 4.707 1 97.69 261 ASP B C 1
ATOM 8183 O O . ASP B 1 261 ? 8.773 19.391 5.191 1 97.69 261 ASP B O 1
ATOM 8187 N N . THR B 1 262 ? 9.773 20.656 3.666 1 96.06 262 THR B N 1
ATOM 8188 C CA . THR B 1 262 ? 8.508 21.203 3.17 1 96.06 262 THR B CA 1
ATOM 8189 C C . THR B 1 262 ? 7.945 20.328 2.057 1 96.06 262 THR B C 1
ATOM 8191 O O . THR B 1 262 ? 6.984 20.703 1.386 1 96.06 262 THR B O 1
ATOM 8194 N N . VAL B 1 263 ? 8.586 19.172 1.784 1 93.69 263 VAL B N 1
ATOM 8195 C CA . VAL B 1 263 ? 8.148 18.312 0.688 1 93.69 263 VAL B CA 1
ATOM 8196 C C . VAL B 1 263 ? 7.703 16.953 1.237 1 93.69 263 VAL B C 1
ATOM 8198 O O . VAL B 1 263 ? 6.633 16.453 0.882 1 93.69 263 VAL B O 1
ATOM 8201 N N . GLY B 1 264 ? 8.609 16.328 2.021 1 93.12 264 GLY B N 1
ATOM 8202 C CA . GLY B 1 264 ? 8.258 15.07 2.676 1 93.12 264 GLY B CA 1
ATOM 8203 C C . GLY B 1 264 ? 8.469 13.859 1.79 1 93.12 264 GLY B C 1
ATOM 8204 O O . GLY B 1 264 ? 8.156 12.734 2.188 1 93.12 264 GLY B O 1
ATOM 8205 N N . ARG B 1 265 ? 8.977 13.984 0.557 1 95 265 ARG B N 1
ATOM 8206 C CA . ARG B 1 265 ? 9.211 12.875 -0.358 1 95 265 ARG B CA 1
ATOM 8207 C C . ARG B 1 265 ? 10.586 12.969 -0.998 1 95 265 ARG B C 1
ATOM 8209 O O . ARG B 1 265 ? 10.883 13.93 -1.716 1 95 265 ARG B O 1
ATOM 8216 N N . HIS B 1 266 ? 11.438 11.938 -0.769 1 97.25 266 HIS B N 1
ATOM 8217 C CA . HIS B 1 266 ? 12.812 11.859 -1.243 1 97.25 266 HIS B CA 1
ATOM 8218 C C . HIS B 1 266 ? 13.203 10.422 -1.58 1 97.25 266 HIS B C 1
ATOM 8220 O O . HIS B 1 266 ? 12.352 9.523 -1.574 1 97.25 266 HIS B O 1
ATOM 8226 N N . ASP B 1 267 ? 14.484 10.297 -1.925 1 96.5 267 ASP B N 1
ATOM 8227 C CA . ASP B 1 267 ? 14.93 8.961 -2.297 1 96.5 267 ASP B CA 1
ATOM 8228 C C . ASP B 1 267 ? 16.25 8.617 -1.606 1 96.5 267 ASP B C 1
ATOM 8230 O O . ASP B 1 267 ? 17.188 9.406 -1.618 1 96.5 267 ASP B O 1
ATOM 8234 N N . THR B 1 268 ? 16.219 7.43 -1.061 1 95.75 268 THR B N 1
ATOM 8235 C CA . THR B 1 268 ? 17.453 6.871 -0.539 1 95.75 268 THR B CA 1
ATOM 8236 C C . THR B 1 268 ? 17.656 5.445 -1.046 1 95.75 268 THR B C 1
ATOM 8238 O O . THR B 1 268 ? 18.484 4.703 -0.512 1 95.75 268 THR B O 1
ATOM 8241 N N . PHE B 1 269 ? 16.891 5.008 -2.031 1 93.38 269 PHE B N 1
ATOM 8242 C CA . PHE B 1 269 ? 16.938 3.641 -2.537 1 93.38 269 PHE B CA 1
ATOM 8243 C C . PHE B 1 269 ? 17.891 3.535 -3.723 1 93.38 269 PHE B C 1
ATOM 8245 O O . PHE B 1 269 ? 18.5 2.488 -3.939 1 93.38 269 PHE B O 1
ATOM 8252 N N . ASN B 1 270 ? 17.969 4.559 -4.484 1 93.94 270 ASN B N 1
ATOM 8253 C CA . ASN B 1 270 ? 18.656 4.5 -5.766 1 93.94 270 ASN B CA 1
ATOM 8254 C C . ASN B 1 270 ? 19.938 5.332 -5.75 1 93.94 270 ASN B C 1
ATOM 8256 O O . ASN B 1 270 ? 20.125 6.164 -4.859 1 93.94 270 ASN B O 1
ATOM 8260 N N . LEU B 1 271 ? 20.766 5.098 -6.773 1 95.88 271 LEU B N 1
ATOM 8261 C CA . LEU B 1 271 ? 22 5.836 -6.98 1 95.88 271 LEU B CA 1
ATOM 8262 C C . LEU B 1 271 ? 21.719 7.219 -7.551 1 95.88 271 LEU B C 1
ATOM 8264 O O . LEU B 1 271 ? 20.672 7.449 -8.148 1 95.88 271 LEU B O 1
ATOM 8268 N N . ALA B 1 272 ? 22.688 8.133 -7.285 1 96.38 272 ALA B N 1
ATOM 8269 C CA . ALA B 1 272 ? 22.719 9.258 -8.211 1 96.38 272 ALA B CA 1
ATOM 8270 C C . ALA B 1 272 ? 22.828 8.781 -9.656 1 96.38 272 ALA B C 1
ATOM 8272 O O . ALA B 1 272 ? 23.469 7.762 -9.922 1 96.38 272 ALA B O 1
ATOM 8273 N N . CYS B 1 273 ? 22.234 9.484 -10.562 1 95.5 273 CYS B N 1
ATOM 8274 C CA . CYS B 1 273 ? 22.203 8.992 -11.938 1 95.5 273 CYS B CA 1
ATOM 8275 C C . CYS B 1 273 ? 23.625 8.797 -12.469 1 95.5 273 CYS B C 1
ATOM 8277 O O . CYS B 1 273 ? 24.531 9.539 -12.109 1 95.5 273 CYS B O 1
ATOM 8279 N N . THR B 1 274 ? 23.812 7.832 -13.297 1 96.19 274 THR B N 1
ATOM 8280 C CA . THR B 1 274 ? 25.109 7.41 -13.82 1 96.19 274 THR B CA 1
ATOM 8281 C C . THR B 1 274 ? 25.125 7.461 -15.344 1 96.19 274 THR B C 1
ATOM 8283 O O . THR B 1 274 ? 24.062 7.594 -15.977 1 96.19 274 THR B O 1
ATOM 8286 N N . SER B 1 275 ? 26.344 7.367 -15.867 1 94.81 275 SER B N 1
ATOM 8287 C CA . SER B 1 275 ? 26.453 7.266 -17.312 1 94.81 275 SER B CA 1
ATOM 8288 C C . SER B 1 275 ? 25.766 6.016 -17.844 1 94.81 275 SER B C 1
ATOM 8290 O O . SER B 1 275 ? 25.109 6.055 -18.891 1 94.81 275 SER B O 1
ATOM 8292 N N . LYS B 1 276 ? 25.875 4.961 -17.125 1 93.06 276 LYS B N 1
ATOM 8293 C CA . LYS B 1 276 ? 25.266 3.699 -17.547 1 93.06 276 LYS B CA 1
ATOM 8294 C C . LYS B 1 276 ? 23.75 3.83 -17.672 1 93.06 276 LYS B C 1
ATOM 8296 O O . LYS B 1 276 ? 23.141 3.258 -18.578 1 93.06 276 LYS B O 1
ATOM 8301 N N . TYR B 1 277 ? 23.156 4.477 -16.734 1 92.12 277 TYR B N 1
ATOM 8302 C CA . TYR B 1 277 ? 21.703 4.68 -16.734 1 92.12 277 TYR B CA 1
ATOM 8303 C C . TYR B 1 277 ? 21.234 5.242 -18.062 1 92.12 277 TYR B C 1
ATOM 8305 O O . TYR B 1 277 ? 20.297 4.727 -18.672 1 92.12 277 TYR B O 1
ATOM 8313 N N . TYR B 1 278 ? 21.859 6.23 -18.531 1 92.25 278 TYR B N 1
ATOM 8314 C CA . TYR B 1 278 ? 21.484 6.906 -19.781 1 92.25 278 TYR B CA 1
ATOM 8315 C C . TYR B 1 278 ? 21.922 6.098 -20.984 1 92.25 278 TYR B C 1
ATOM 8317 O O . TYR B 1 278 ? 21.203 6.027 -21.984 1 92.25 278 TYR B O 1
ATOM 8325 N N . GLU B 1 279 ? 23.094 5.5 -20.875 1 93.44 279 GLU B N 1
ATOM 8326 C CA . GLU B 1 279 ? 23.594 4.676 -21.984 1 93.44 279 GLU B CA 1
ATOM 8327 C C . GLU B 1 279 ? 22.656 3.504 -22.25 1 93.44 279 GLU B C 1
ATOM 8329 O O . GLU B 1 279 ? 22.391 3.162 -23.406 1 93.44 279 GLU B O 1
ATOM 8334 N N . ASP B 1 280 ? 22.172 2.936 -21.219 1 90.56 280 ASP B N 1
ATOM 8335 C CA . ASP B 1 280 ? 21.266 1.803 -21.344 1 90.56 280 ASP B CA 1
ATOM 8336 C C . ASP B 1 280 ? 19.969 2.215 -22.031 1 90.56 280 ASP B C 1
ATOM 8338 O O . ASP B 1 280 ? 19.266 1.375 -22.594 1 90.56 280 ASP B O 1
ATOM 8342 N N . MET B 1 281 ? 19.656 3.463 -22 1 89.38 281 MET B N 1
ATOM 8343 C CA . MET B 1 281 ? 18.453 3.967 -22.656 1 89.38 281 MET B CA 1
ATOM 8344 C C . MET B 1 281 ? 18.766 4.543 -24.031 1 89.38 281 MET B C 1
ATOM 8346 O O . MET B 1 281 ? 17.891 5.082 -24.703 1 89.38 281 MET B O 1
ATOM 8350 N N . GLY B 1 282 ? 20.078 4.551 -24.406 1 88.56 282 GLY B N 1
ATOM 8351 C CA . GLY B 1 282 ? 20.469 4.988 -25.734 1 88.56 282 GLY B CA 1
ATOM 8352 C C . GLY B 1 282 ? 20.969 6.418 -25.766 1 88.56 282 GLY B C 1
ATOM 8353 O O . GLY B 1 282 ? 21.219 6.973 -26.828 1 88.56 282 GLY B O 1
ATOM 8354 N N . TYR B 1 283 ? 21.078 7.035 -24.578 1 92.44 283 TYR B N 1
ATOM 8355 C CA . TYR B 1 283 ? 21.547 8.422 -24.531 1 92.44 283 TYR B CA 1
ATOM 8356 C C . TYR B 1 283 ? 23.031 8.484 -24.156 1 92.44 283 TYR B C 1
ATOM 8358 O O . TYR B 1 283 ? 23.375 8.977 -23.078 1 92.44 283 TYR B O 1
ATOM 8366 N N . MET B 1 284 ? 23.891 8.141 -25.047 1 92.75 284 MET B N 1
ATOM 8367 C CA . MET B 1 284 ? 25.344 8.102 -24.828 1 92.75 284 MET B CA 1
ATOM 8368 C C . MET B 1 284 ? 25.891 9.5 -24.578 1 92.75 284 MET B C 1
ATOM 8370 O O . MET B 1 284 ? 25.531 10.445 -25.281 1 92.75 284 MET B O 1
ATOM 8374 N N . GLY B 1 285 ? 26.656 9.609 -23.625 1 92.06 285 GLY B N 1
ATOM 8375 C CA . GLY B 1 285 ? 27.328 10.875 -23.359 1 92.06 285 GLY B CA 1
ATOM 8376 C C . GLY B 1 285 ? 26.469 11.836 -22.547 1 92.06 285 GLY B C 1
ATOM 8377 O O . GLY B 1 285 ? 26.906 12.953 -22.25 1 92.06 285 GLY B O 1
ATOM 8378 N N . HIS B 1 286 ? 25.297 11.414 -22.203 1 94.88 286 HIS B N 1
ATOM 8379 C CA . HIS B 1 286 ? 24.422 12.266 -21.406 1 94.88 286 HIS B CA 1
ATOM 8380 C C . HIS B 1 286 ? 25.094 12.688 -20.109 1 94.88 286 HIS B C 1
ATOM 8382 O O . HIS B 1 286 ? 25.766 11.883 -19.469 1 94.88 286 HIS B O 1
ATOM 8388 N N . ILE B 1 287 ? 24.969 13.945 -19.766 1 96.94 287 ILE B N 1
ATOM 8389 C CA . ILE B 1 287 ? 25.469 14.461 -18.5 1 96.94 287 ILE B CA 1
ATOM 8390 C C . ILE B 1 287 ? 24.797 13.711 -17.344 1 96.94 287 ILE B C 1
ATOM 8392 O O . ILE B 1 287 ? 23.625 13.352 -17.422 1 96.94 287 ILE B O 1
ATOM 8396 N N . ASN B 1 288 ? 25.5 13.383 -16.281 1 97.12 288 ASN B N 1
ATOM 8397 C CA . ASN B 1 288 ? 24.938 12.68 -15.133 1 97.12 288 ASN B CA 1
ATOM 8398 C C . ASN B 1 288 ? 25.547 13.188 -13.828 1 97.12 288 ASN B C 1
ATOM 8400 O O . ASN B 1 288 ? 26.609 13.797 -13.828 1 97.12 288 ASN B O 1
ATOM 8404 N N . CYS B 1 289 ? 24.875 12.938 -12.758 1 97.88 289 CYS B N 1
ATOM 8405 C CA . CYS B 1 289 ? 25.25 13.469 -11.453 1 97.88 289 CYS B CA 1
ATOM 8406 C C . CYS B 1 289 ? 26.547 12.836 -10.961 1 97.88 289 CYS B C 1
ATOM 8408 O O . CYS B 1 289 ? 27.344 13.484 -10.281 1 97.88 289 CYS B O 1
ATOM 8410 N N . THR B 1 290 ? 26.812 11.578 -11.219 1 97.75 290 THR B N 1
ATOM 8411 C CA . THR B 1 290 ? 28 10.891 -10.742 1 97.75 290 THR B CA 1
ATOM 8412 C C . THR B 1 290 ? 29.266 11.539 -11.32 1 97.75 290 THR B C 1
ATOM 8414 O O . THR B 1 290 ? 30.219 11.828 -10.586 1 97.75 290 THR B O 1
ATOM 8417 N N . ASP B 1 291 ? 29.281 11.734 -12.617 1 97.38 291 ASP B N 1
ATOM 8418 C CA . ASP B 1 291 ? 30.422 12.414 -13.234 1 97.38 291 ASP B CA 1
ATOM 8419 C C . ASP B 1 291 ? 30.578 13.836 -12.695 1 97.38 291 ASP B C 1
ATOM 8421 O O . ASP B 1 291 ? 31.688 14.305 -12.477 1 97.38 291 ASP B O 1
ATOM 8425 N N . ASN B 1 292 ? 29.438 14.531 -12.555 1 98.19 292 ASN B N 1
ATOM 8426 C CA . ASN B 1 292 ? 29.484 15.859 -11.961 1 98.19 292 ASN B CA 1
ATOM 8427 C C . ASN B 1 292 ? 30.125 15.836 -10.578 1 98.19 292 ASN B C 1
ATOM 8429 O O . ASN B 1 292 ? 30.922 16.719 -10.242 1 98.19 292 ASN B O 1
ATOM 8433 N N . PHE B 1 293 ? 29.75 14.875 -9.727 1 98.31 293 PHE B N 1
ATOM 8434 C CA . PHE B 1 293 ? 30.344 14.711 -8.406 1 98.31 293 PHE B CA 1
ATOM 8435 C C . PHE B 1 293 ? 31.844 14.438 -8.516 1 98.31 293 PHE B C 1
ATOM 8437 O O . PHE B 1 293 ? 32.625 15.062 -7.816 1 98.31 293 PHE B O 1
ATOM 8444 N N . ASN B 1 294 ? 32.219 13.484 -9.367 1 98 294 ASN B N 1
ATOM 8445 C CA . ASN B 1 294 ? 33.625 13.156 -9.555 1 98 294 ASN B CA 1
ATOM 8446 C C . ASN B 1 294 ? 34.438 14.398 -9.891 1 98 294 ASN B C 1
ATOM 8448 O O . ASN B 1 294 ? 35.5 14.617 -9.328 1 98 294 ASN B O 1
ATOM 8452 N N . ASN B 1 295 ? 33.969 15.18 -10.812 1 97.5 295 ASN B N 1
ATOM 8453 C CA . ASN B 1 295 ? 34.688 16.375 -11.266 1 97.5 295 ASN B CA 1
ATOM 8454 C C . ASN B 1 295 ? 34.844 17.375 -10.133 1 97.5 295 ASN B C 1
ATOM 8456 O O . ASN B 1 295 ? 35.938 17.953 -9.969 1 97.5 295 ASN B O 1
ATOM 8460 N N . ARG B 1 296 ? 33.781 17.625 -9.367 1 97.19 296 ARG B N 1
ATOM 8461 C CA . ARG B 1 296 ? 33.812 18.656 -8.328 1 97.19 296 ARG B CA 1
ATOM 8462 C C . ARG B 1 296 ? 34.562 18.172 -7.094 1 97.19 296 ARG B C 1
ATOM 8464 O O . ARG B 1 296 ? 35.094 18.969 -6.332 1 97.19 296 ARG B O 1
ATOM 8471 N N . LEU B 1 297 ? 34.594 16.906 -6.875 1 96.56 297 LEU B N 1
ATOM 8472 C CA . LEU B 1 297 ? 35.219 16.359 -5.676 1 96.56 297 LEU B CA 1
ATOM 8473 C C . LEU B 1 297 ? 36.719 16.094 -5.902 1 96.56 297 LEU B C 1
ATOM 8475 O O . LEU B 1 297 ? 37.438 15.812 -4.953 1 96.56 297 LEU B O 1
ATOM 8479 N N . ASP B 1 298 ? 37.156 16.203 -7.074 1 95.38 298 ASP B N 1
ATOM 8480 C CA . ASP B 1 298 ? 38.531 15.922 -7.43 1 95.38 298 ASP B CA 1
ATOM 8481 C C . ASP B 1 298 ? 39.5 16.797 -6.617 1 95.38 298 ASP B C 1
ATOM 8483 O O . ASP B 1 298 ? 40.562 16.344 -6.23 1 95.38 298 ASP B O 1
ATOM 8487 N N . LYS B 1 299 ? 39.156 17.984 -6.352 1 93.94 299 LYS B N 1
ATOM 8488 C CA . LYS B 1 299 ? 40.031 18.938 -5.66 1 93.94 299 LYS B CA 1
ATOM 8489 C C . LYS B 1 299 ? 40.25 18.516 -4.207 1 93.94 299 LYS B C 1
ATOM 8491 O O . LYS B 1 299 ? 41.156 19.047 -3.541 1 93.94 299 LYS B O 1
ATOM 8496 N N . TYR B 1 300 ? 39.5 17.656 -3.707 1 93.88 300 TYR B N 1
ATOM 8497 C CA . TYR B 1 300 ? 39.656 17.188 -2.336 1 93.88 300 TYR B CA 1
ATOM 8498 C C . TYR B 1 300 ? 40.406 15.859 -2.297 1 93.88 300 TYR B C 1
ATOM 8500 O O . TYR B 1 300 ? 40.438 15.188 -1.262 1 93.88 300 TYR B O 1
ATOM 8508 N N . ASP B 1 301 ? 40.875 15.336 -3.393 1 91.88 301 ASP B N 1
ATOM 8509 C CA . ASP B 1 301 ? 41.625 14.078 -3.527 1 91.88 301 ASP B CA 1
ATOM 8510 C C . ASP B 1 301 ? 40.719 12.883 -3.238 1 91.88 301 ASP B C 1
ATOM 8512 O O . ASP B 1 301 ? 41.156 11.93 -2.58 1 91.88 301 ASP B O 1
ATOM 8516 N N . ILE B 1 302 ? 39.5 13.023 -3.508 1 93 302 ILE B N 1
ATOM 8517 C CA . ILE B 1 302 ? 38.531 11.922 -3.404 1 93 302 ILE B CA 1
ATOM 8518 C C . ILE B 1 302 ? 38.531 11.117 -4.699 1 93 302 ILE B C 1
ATOM 8520 O O . ILE B 1 302 ? 38.469 11.688 -5.793 1 93 302 ILE B O 1
ATOM 8524 N N . ASN B 1 303 ? 38.625 9.812 -4.547 1 89 303 ASN B N 1
ATOM 8525 C CA . ASN B 1 303 ? 38.656 8.953 -5.723 1 89 303 ASN B CA 1
ATOM 8526 C C . ASN B 1 303 ? 37.344 8.992 -6.488 1 89 303 ASN B C 1
ATOM 8528 O O . ASN B 1 303 ? 36.281 9.023 -5.883 1 89 303 ASN B O 1
ATOM 8532 N N . SER B 1 304 ? 37.5 8.992 -7.801 1 94.19 304 SER B N 1
ATOM 8533 C CA . SER B 1 304 ? 36.312 8.906 -8.641 1 94.19 304 SER B CA 1
ATOM 8534 C C . SER B 1 304 ? 35.625 7.555 -8.484 1 94.19 304 SER B C 1
ATOM 8536 O O . SER B 1 304 ? 36.25 6.551 -8.18 1 94.19 304 SER B O 1
ATOM 8538 N N . ARG B 1 305 ? 34.375 7.547 -8.648 1 94.5 305 ARG B N 1
ATOM 8539 C CA . ARG B 1 305 ? 33.531 6.344 -8.547 1 94.5 305 ARG B CA 1
ATOM 8540 C C . ARG B 1 305 ? 32.656 6.191 -9.773 1 94.5 305 ARG B C 1
ATOM 8542 O O . ARG B 1 305 ? 32.375 7.172 -10.469 1 94.5 305 ARG B O 1
ATOM 8549 N N . LYS B 1 306 ? 32.25 4.918 -10.008 1 94.81 306 LYS B N 1
ATOM 8550 C CA . LYS B 1 306 ? 31.281 4.66 -11.094 1 94.81 306 LYS B CA 1
ATOM 8551 C C . LYS B 1 306 ? 29.875 5.055 -10.688 1 94.81 306 LYS B C 1
ATOM 8553 O O . LYS B 1 306 ? 29.016 5.273 -11.547 1 94.81 306 LYS B O 1
ATOM 8558 N N . SER B 1 307 ? 29.656 5.094 -9.398 1 94.81 307 SER B N 1
ATOM 8559 C CA . SER B 1 307 ? 28.359 5.523 -8.883 1 94.81 307 SER B CA 1
ATOM 8560 C C . SER B 1 307 ? 28.469 6.078 -7.469 1 94.81 307 SER B C 1
ATOM 8562 O O . SER B 1 307 ? 29.391 5.703 -6.73 1 94.81 307 SER B O 1
ATOM 8564 N N . TRP B 1 308 ? 27.641 6.977 -7.133 1 96.12 308 TRP B N 1
ATOM 8565 C CA . TRP B 1 308 ? 27.578 7.547 -5.793 1 96.12 308 TRP B CA 1
ATOM 8566 C C . TRP B 1 308 ? 26.234 7.23 -5.133 1 96.12 308 TRP B C 1
ATOM 8568 O O . TRP B 1 308 ? 25.188 7.332 -5.766 1 96.12 308 TRP B O 1
ATOM 8578 N N . SER B 1 309 ? 26.281 6.773 -3.891 1 94.12 309 SER B N 1
ATOM 8579 C CA . SER B 1 309 ? 25.094 6.625 -3.059 1 94.12 309 SER B CA 1
ATOM 8580 C C . SER B 1 309 ? 24.734 7.934 -2.365 1 94.12 309 SER B C 1
ATOM 8582 O O . SER B 1 309 ? 25.062 8.141 -1.197 1 94.12 309 SER B O 1
ATOM 8584 N N . ALA B 1 310 ? 24 8.719 -3.02 1 96.06 310 ALA B N 1
ATOM 8585 C CA . ALA B 1 310 ? 23.609 10.031 -2.502 1 96.06 310 ALA B CA 1
ATOM 8586 C C . ALA B 1 310 ? 22.203 10 -1.918 1 96.06 310 ALA B C 1
ATOM 8588 O O . ALA B 1 310 ? 21.453 9.047 -2.145 1 96.06 310 ALA B O 1
ATOM 8589 N N . ILE B 1 311 ? 21.891 10.969 -1.061 1 97.44 311 ILE B N 1
ATOM 8590 C CA . ILE B 1 311 ? 20.516 11.281 -0.712 1 97.44 311 ILE B CA 1
ATOM 8591 C C . ILE B 1 311 ? 19.875 12.102 -1.831 1 97.44 311 ILE B C 1
ATOM 8593 O O . ILE B 1 311 ? 20.266 13.242 -2.078 1 97.44 311 ILE B O 1
ATOM 8597 N N . ASN B 1 312 ? 18.922 11.5 -2.525 1 97.81 312 ASN B N 1
ATOM 8598 C CA . ASN B 1 312 ? 18.281 12.195 -3.637 1 97.81 312 ASN B CA 1
ATOM 8599 C C . ASN B 1 312 ? 17.062 13 -3.176 1 97.81 312 ASN B C 1
ATOM 8601 O O . ASN B 1 312 ? 15.938 12.516 -3.248 1 97.81 312 ASN B O 1
ATOM 8605 N N . LEU B 1 313 ? 17.312 14.211 -2.859 1 98.38 313 LEU B N 1
ATOM 8606 C CA . LEU B 1 313 ? 16.266 15.078 -2.359 1 98.38 313 LEU B CA 1
ATOM 8607 C C . LEU B 1 313 ? 15.242 15.375 -3.453 1 98.38 313 LEU B C 1
ATOM 8609 O O . LEU B 1 313 ? 15.609 15.578 -4.613 1 98.38 313 LEU B O 1
ATOM 8613 N N . PHE B 1 314 ? 13.992 15.367 -3.133 1 97.12 314 PHE B N 1
ATOM 8614 C CA . PHE B 1 314 ? 12.828 15.719 -3.932 1 97.12 314 PHE B CA 1
ATOM 8615 C C . PHE B 1 314 ? 12.516 14.625 -4.945 1 97.12 314 PHE B C 1
ATOM 8617 O O . PHE B 1 314 ? 11.516 14.711 -5.672 1 97.12 314 PHE B O 1
ATOM 8624 N N . PHE B 1 315 ? 13.352 13.602 -5.039 1 96.75 315 PHE B N 1
ATOM 8625 C CA . PHE B 1 315 ? 13.102 12.492 -5.949 1 96.75 315 PHE B CA 1
ATOM 8626 C C . PHE B 1 315 ? 12 11.586 -5.402 1 96.75 315 PHE B C 1
ATOM 8628 O O . PHE B 1 315 ? 12.141 11.031 -4.309 1 96.75 315 PHE B O 1
ATOM 8635 N N . ASN B 1 316 ? 10.922 11.453 -6.18 1 95.56 316 ASN B N 1
ATOM 8636 C CA . ASN B 1 316 ? 9.758 10.664 -5.781 1 95.56 316 ASN B CA 1
ATOM 8637 C C . ASN B 1 316 ? 9.93 9.195 -6.152 1 95.56 316 ASN B C 1
ATOM 8639 O O . ASN B 1 316 ? 9.648 8.797 -7.281 1 95.56 316 ASN B O 1
ATOM 8643 N N . THR B 1 317 ? 10.289 8.391 -5.109 1 95 317 THR B N 1
ATOM 8644 C CA . THR B 1 317 ? 10.453 6.957 -5.336 1 95 317 THR B CA 1
ATOM 8645 C C . THR B 1 317 ? 9.664 6.152 -4.309 1 95 317 THR B C 1
ATOM 8647 O O . THR B 1 317 ? 9.234 6.688 -3.287 1 95 317 THR B O 1
ATOM 8650 N N . ALA B 1 318 ? 9.414 4.891 -4.613 1 93.69 318 ALA B N 1
ATOM 8651 C CA . ALA B 1 318 ? 8.711 3.984 -3.707 1 93.69 318 ALA B CA 1
ATOM 8652 C C . ALA B 1 318 ? 9.07 2.531 -3.994 1 93.69 318 ALA B C 1
ATOM 8654 O O . ALA B 1 318 ? 9.547 2.205 -5.086 1 93.69 318 ALA B O 1
ATOM 8655 N N . ILE B 1 319 ? 8.953 1.696 -3.014 1 93.5 319 ILE B N 1
ATOM 8656 C CA . ILE B 1 319 ? 8.984 0.243 -3.146 1 93.5 319 ILE B CA 1
ATOM 8657 C C . ILE B 1 319 ? 7.617 -0.336 -2.785 1 93.5 319 ILE B C 1
ATOM 8659 O O . ILE B 1 319 ? 7.121 -0.134 -1.674 1 93.5 319 ILE B O 1
ATOM 8663 N N . ASP B 1 320 ? 7.062 -0.997 -3.682 1 88.19 320 ASP B N 1
ATOM 8664 C CA . ASP B 1 320 ? 5.711 -1.476 -3.404 1 88.19 320 ASP B CA 1
ATOM 8665 C C . ASP B 1 320 ? 5.742 -2.867 -2.775 1 88.19 320 ASP B C 1
ATOM 8667 O O . ASP B 1 320 ? 6.816 -3.418 -2.523 1 88.19 320 ASP B O 1
ATOM 8671 N N . ALA B 1 321 ? 4.602 -3.424 -2.496 1 83.12 321 ALA B N 1
ATOM 8672 C CA . ALA B 1 321 ? 4.469 -4.688 -1.776 1 83.12 321 ALA B CA 1
ATOM 8673 C C . ALA B 1 321 ? 4.965 -5.855 -2.621 1 83.12 321 ALA B C 1
ATOM 8675 O O . ALA B 1 321 ? 5.254 -6.934 -2.094 1 83.12 321 ALA B O 1
ATOM 8676 N N . ASN B 1 322 ? 5.086 -5.676 -3.941 1 79.69 322 ASN B N 1
ATOM 8677 C CA . ASN B 1 322 ? 5.578 -6.723 -4.832 1 79.69 322 ASN B CA 1
ATOM 8678 C C . ASN B 1 322 ? 7.062 -6.547 -5.141 1 79.69 322 ASN B C 1
ATOM 8680 O O . ASN B 1 322 ? 7.566 -7.09 -6.121 1 79.69 322 ASN B O 1
ATOM 8684 N N . ASN B 1 323 ? 7.711 -5.684 -4.379 1 87.19 323 ASN B N 1
ATOM 8685 C CA . ASN B 1 323 ? 9.156 -5.492 -4.434 1 87.19 323 ASN B CA 1
ATOM 8686 C C . ASN B 1 323 ? 9.562 -4.648 -5.641 1 87.19 323 ASN B C 1
ATOM 8688 O O . ASN B 1 323 ? 10.727 -4.648 -6.035 1 87.19 323 ASN B O 1
ATOM 8692 N N . VAL B 1 324 ? 8.594 -4 -6.207 1 88.88 324 VAL B N 1
ATOM 8693 C CA . VAL B 1 324 ? 8.914 -3.178 -7.367 1 88.88 324 VAL B CA 1
ATOM 8694 C C . VAL B 1 324 ? 9.344 -1.786 -6.906 1 88.88 324 VAL B C 1
ATOM 8696 O O . VAL B 1 324 ? 8.656 -1.15 -6.105 1 88.88 324 VAL B O 1
ATOM 8699 N N . ALA B 1 325 ? 10.469 -1.396 -7.363 1 92.31 325 ALA B N 1
ATOM 8700 C CA . ALA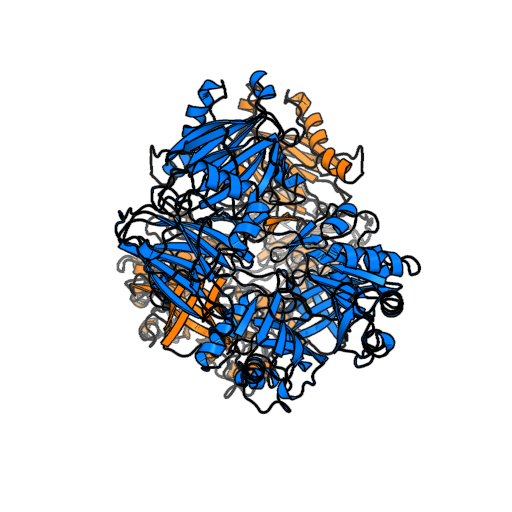 B 1 325 ? 10.914 -0.021 -7.16 1 92.31 325 ALA B CA 1
ATOM 8701 C C . ALA B 1 325 ? 10.383 0.896 -8.258 1 92.31 325 ALA B C 1
ATOM 8703 O O . ALA B 1 325 ? 10.555 0.619 -9.445 1 92.31 325 ALA B O 1
ATOM 8704 N N . SER B 1 326 ? 9.711 1.911 -7.855 1 92.12 326 SER B N 1
ATOM 8705 C CA . SER B 1 326 ? 9.109 2.824 -8.82 1 92.12 326 SER B CA 1
ATOM 8706 C C . SER B 1 326 ? 9.477 4.273 -8.516 1 92.12 326 SER B C 1
ATOM 8708 O O . SER B 1 326 ? 10.008 4.57 -7.445 1 92.12 326 SER B O 1
ATOM 8710 N N . PHE B 1 327 ? 9.344 5.094 -9.469 1 93 327 PHE B N 1
ATOM 8711 C CA . PHE B 1 327 ? 9.477 6.531 -9.266 1 93 327 PHE B CA 1
ATOM 8712 C C . PHE B 1 327 ? 8.477 7.293 -10.133 1 93 327 PHE B C 1
ATOM 8714 O O . PHE B 1 327 ? 7.898 6.73 -11.07 1 93 327 PHE B O 1
ATOM 8721 N N . ASP B 1 328 ? 8.172 8.453 -9.805 1 93.12 328 ASP B N 1
ATOM 8722 C CA . ASP B 1 328 ? 7.242 9.352 -10.477 1 93.12 328 ASP B CA 1
ATOM 8723 C C . ASP B 1 328 ? 7.695 10.805 -10.344 1 93.12 328 ASP B C 1
ATOM 8725 O O . ASP B 1 328 ? 8.773 11.078 -9.812 1 93.12 328 ASP B O 1
ATOM 8729 N N . GLU B 1 329 ? 6.934 11.672 -10.922 1 92.62 329 GLU B N 1
ATOM 8730 C CA . GLU B 1 329 ? 7.23 13.094 -10.828 1 92.62 329 GLU B CA 1
ATOM 8731 C C . GLU B 1 329 ? 7.371 13.539 -9.375 1 92.62 329 GLU B C 1
ATOM 8733 O O . GLU B 1 329 ? 6.621 13.086 -8.508 1 92.62 329 GLU B O 1
ATOM 8738 N N . PRO B 1 330 ? 8.344 14.422 -9.125 1 93.81 330 PRO B N 1
ATOM 8739 C CA . PRO B 1 330 ? 8.555 14.898 -7.754 1 93.81 330 PRO B CA 1
ATOM 8740 C C . PRO B 1 330 ? 7.348 15.656 -7.203 1 93.81 330 PRO B C 1
ATOM 8742 O O . PRO B 1 330 ? 6.594 16.266 -7.969 1 93.81 330 PRO B O 1
ATOM 8745 N N . TRP B 1 331 ? 7.27 15.727 -5.855 1 92.56 331 TRP B N 1
ATOM 8746 C CA . TRP B 1 331 ? 6.195 16.422 -5.156 1 92.56 331 TRP B CA 1
ATOM 8747 C C . TRP B 1 331 ? 6.566 17.875 -4.906 1 92.56 331 TRP B C 1
ATOM 8749 O O . TRP B 1 331 ? 5.707 18.703 -4.578 1 92.56 331 TRP B O 1
ATOM 8759 N N . SER B 1 332 ? 7.883 18.219 -5.035 1 93.25 332 SER B N 1
ATOM 8760 C CA . SER B 1 332 ? 8.344 19.547 -4.648 1 93.25 332 SER B CA 1
ATOM 8761 C C . SER B 1 332 ? 7.723 20.625 -5.527 1 93.25 332 SER B C 1
ATOM 8763 O O . SER B 1 332 ? 7.582 20.453 -6.738 1 93.25 332 SER B O 1
ATOM 8765 N N . ARG B 1 333 ? 7.355 21.734 -4.93 1 89.75 333 ARG B N 1
ATOM 8766 C CA . ARG B 1 333 ? 6.852 22.938 -5.574 1 89.75 333 ARG B CA 1
ATOM 8767 C C . ARG B 1 333 ? 7.902 24.047 -5.555 1 89.75 333 ARG B C 1
ATOM 8769 O O . ARG B 1 333 ? 8.891 23.969 -4.82 1 89.75 333 ARG B O 1
ATOM 8776 N N . PRO B 1 334 ? 7.703 25.062 -6.441 1 89.12 334 PRO B N 1
ATOM 8777 C CA . PRO B 1 334 ? 8.664 26.156 -6.426 1 89.12 334 PRO B CA 1
ATOM 8778 C C . PRO B 1 334 ? 8.828 26.781 -5.039 1 89.12 334 PRO B C 1
ATOM 8780 O O . PRO B 1 334 ? 7.844 27.203 -4.426 1 89.12 334 PRO B O 1
ATOM 8783 N N . GLY B 1 335 ? 10.055 26.797 -4.566 1 92.19 335 GLY B N 1
ATOM 8784 C CA . GLY B 1 335 ? 10.344 27.422 -3.287 1 92.19 335 GLY B CA 1
ATOM 8785 C C . GLY B 1 335 ? 10.43 26.422 -2.145 1 92.19 335 GLY B C 1
ATOM 8786 O O . GLY B 1 335 ? 10.883 26.766 -1.051 1 92.19 335 GLY B O 1
ATOM 8787 N N . ASP B 1 336 ? 10.031 25.172 -2.344 1 94.88 336 ASP B N 1
ATOM 8788 C CA . ASP B 1 336 ? 10.141 24.141 -1.311 1 94.88 336 ASP B CA 1
ATOM 8789 C C . ASP B 1 336 ? 11.602 23.875 -0.96 1 94.88 336 ASP B C 1
ATOM 8791 O O . ASP B 1 336 ? 12.5 24.109 -1.775 1 94.88 336 ASP B O 1
ATOM 8795 N N . TYR B 1 337 ? 11.852 23.375 0.267 1 97.81 337 TYR B N 1
ATOM 8796 C CA . TYR B 1 337 ? 13.234 23.188 0.694 1 97.81 337 TYR B CA 1
ATOM 8797 C C . TYR B 1 337 ? 13.32 22.141 1.802 1 97.81 337 TYR B C 1
ATOM 8799 O O . TYR B 1 337 ? 12.305 21.75 2.381 1 97.81 337 TYR B O 1
ATOM 8807 N N . VAL B 1 338 ? 14.461 21.656 1.986 1 98.56 338 VAL B N 1
ATOM 8808 C CA . VAL B 1 338 ? 14.867 20.906 3.176 1 98.56 338 VAL B CA 1
ATOM 8809 C C . VAL B 1 338 ? 15.922 21.703 3.945 1 98.56 338 VAL B C 1
ATOM 8811 O O . VAL B 1 338 ? 16.812 22.312 3.346 1 98.56 338 VAL B O 1
ATOM 8814 N N . LEU B 1 339 ? 15.781 21.781 5.238 1 98.69 339 LEU B N 1
ATOM 8815 C CA . LEU B 1 339 ? 16.734 22.453 6.117 1 98.69 339 LEU B CA 1
ATOM 8816 C C . LEU B 1 339 ? 17.453 21.438 7 1 98.69 339 LEU B C 1
ATOM 8818 O O . LEU B 1 339 ? 16.828 20.734 7.793 1 98.69 339 LEU B O 1
ATOM 8822 N N . PHE B 1 340 ? 18.766 21.438 6.895 1 98.62 340 PHE B N 1
ATOM 8823 C CA . PHE B 1 340 ? 19.609 20.562 7.695 1 98.62 340 PHE B CA 1
ATOM 8824 C C . PHE B 1 340 ? 20.391 21.344 8.727 1 98.62 340 PHE B C 1
ATOM 8826 O O . PHE B 1 340 ? 20.609 22.547 8.57 1 98.62 340 PHE B O 1
ATOM 8833 N N . ARG B 1 341 ? 20.766 20.703 9.773 1 98.69 341 ARG B N 1
ATOM 8834 C CA . ARG B 1 341 ? 21.781 21.188 10.695 1 98.69 341 ARG B CA 1
ATOM 8835 C C . ARG B 1 341 ? 23 20.281 10.711 1 98.69 341 ARG B C 1
ATOM 8837 O O . ARG B 1 341 ? 22.875 19.078 10.953 1 98.69 341 ARG B O 1
ATOM 8844 N N . ALA B 1 342 ? 24.172 20.812 10.469 1 98.69 342 ALA B N 1
ATOM 8845 C CA . ALA B 1 342 ? 25.406 20.031 10.508 1 98.69 342 ALA B CA 1
ATOM 8846 C C . ALA B 1 342 ? 25.781 19.672 11.945 1 98.69 342 ALA B C 1
ATOM 8848 O O . ALA B 1 342 ? 25.797 20.531 12.82 1 98.69 342 ALA B O 1
ATOM 8849 N N . LEU B 1 343 ? 26.078 18.453 12.172 1 98.38 343 LEU B N 1
ATOM 8850 C CA . LEU B 1 343 ? 26.469 18.016 13.508 1 98.38 343 LEU B CA 1
ATOM 8851 C C . LEU B 1 343 ? 27.984 17.906 13.625 1 98.38 343 LEU B C 1
ATOM 8853 O O . LEU B 1 343 ? 28.5 17.75 14.734 1 98.38 343 LEU B O 1
ATOM 8857 N N . LYS B 1 344 ? 28.641 17.984 12.461 1 97.44 344 LYS B N 1
ATOM 8858 C CA . LYS B 1 344 ? 30.094 18.016 12.312 1 97.44 344 LYS B CA 1
ATOM 8859 C C . LYS B 1 344 ? 30.516 19.047 11.266 1 97.44 344 LYS B C 1
ATOM 8861 O O . LYS B 1 344 ? 29.672 19.625 10.57 1 97.44 344 LYS B O 1
ATOM 8866 N N . ASP B 1 345 ? 31.891 19.328 11.336 1 98.44 345 ASP B N 1
ATOM 8867 C CA . ASP B 1 345 ? 32.406 20.031 10.156 1 98.44 345 ASP B CA 1
ATOM 8868 C C . ASP B 1 345 ? 32.25 19.156 8.906 1 98.44 345 ASP B C 1
ATOM 8870 O O . ASP B 1 345 ? 32.781 18.047 8.867 1 98.44 345 ASP B O 1
ATOM 8874 N N . LEU B 1 346 ? 31.547 19.734 7.949 1 98.5 346 LEU B N 1
ATOM 8875 C CA . LEU B 1 346 ? 31.188 18.891 6.809 1 98.5 346 LEU B CA 1
ATOM 8876 C C . LEU B 1 346 ? 31.656 19.531 5.504 1 98.5 346 LEU B C 1
ATOM 8878 O O . LEU B 1 346 ? 31.641 20.75 5.359 1 98.5 346 LEU B O 1
ATOM 8882 N N . THR B 1 347 ? 32.156 18.781 4.594 1 98.31 347 THR B N 1
ATOM 8883 C CA . THR B 1 347 ? 32.281 19.094 3.176 1 98.31 347 THR B CA 1
ATOM 8884 C C . THR B 1 347 ? 31.109 18.516 2.389 1 98.31 347 THR B C 1
ATOM 8886 O O . THR B 1 347 ? 30.969 17.297 2.271 1 98.31 347 THR B O 1
ATOM 8889 N N . CYS B 1 348 ? 30.281 19.422 1.882 1 98.44 348 CYS B N 1
ATOM 8890 C CA . CYS B 1 348 ? 29.031 19 1.254 1 98.44 348 CYS B CA 1
ATOM 8891 C C . CYS B 1 348 ? 29.078 19.234 -0.252 1 98.44 348 CYS B C 1
ATOM 8893 O O . CYS B 1 348 ? 29.891 20.016 -0.744 1 98.44 348 CYS B O 1
ATOM 8895 N N . ILE B 1 349 ? 28.312 18.547 -0.976 1 98.44 349 ILE B N 1
ATOM 8896 C CA . ILE B 1 349 ? 28.125 18.75 -2.408 1 98.44 349 ILE B CA 1
ATOM 8897 C C . ILE B 1 349 ? 26.656 18.516 -2.76 1 98.44 349 ILE B C 1
ATOM 8899 O O . ILE B 1 349 ? 26.016 17.609 -2.229 1 98.44 349 ILE B O 1
ATOM 8903 N N . SER B 1 350 ? 26.016 19.375 -3.514 1 98.56 350 SER B N 1
ATOM 8904 C CA . SER B 1 350 ? 24.656 19.266 -4.039 1 98.56 350 SER B CA 1
ATOM 8905 C C . SER B 1 350 ? 24.656 19.359 -5.562 1 98.56 350 SER B C 1
ATOM 8907 O O . SER B 1 350 ? 25.438 20.094 -6.152 1 98.56 350 SER B O 1
ATOM 8909 N N . SER B 1 351 ? 23.812 18.578 -6.141 1 98.38 351 SER B N 1
ATOM 8910 C CA . SER B 1 351 ? 23.672 18.625 -7.594 1 98.38 351 SER B CA 1
ATOM 8911 C C . SER B 1 351 ? 22.266 19.094 -7.988 1 98.38 351 SER B C 1
ATOM 8913 O O . SER B 1 351 ? 21.344 19.047 -7.176 1 98.38 351 SER B O 1
ATOM 8915 N N . ALA B 1 352 ? 22.109 19.609 -9.141 1 98.25 352 ALA B N 1
ATOM 8916 C CA . ALA B 1 352 ? 20.844 19.719 -9.875 1 98.25 352 ALA B CA 1
ATOM 8917 C C . ALA B 1 352 ? 20.781 18.688 -11 1 98.25 352 ALA B C 1
ATOM 8919 O O . ALA B 1 352 ? 21.359 18.875 -12.07 1 98.25 352 ALA B O 1
ATOM 8920 N N . CYS B 1 353 ? 20.078 17.656 -10.742 1 97.38 353 CYS B N 1
ATOM 8921 C CA . CYS B 1 353 ? 20.094 16.453 -11.57 1 97.38 353 CYS B CA 1
ATOM 8922 C C . CYS B 1 353 ? 19.812 16.797 -13.023 1 97.38 353 CYS B C 1
ATOM 8924 O O . CYS B 1 353 ? 18.891 17.578 -13.32 1 97.38 353 CYS B O 1
ATOM 8926 N N . PRO B 1 354 ? 20.453 16.188 -14 1 96.38 354 PRO B N 1
ATOM 8927 C CA . PRO B 1 354 ? 20.312 16.531 -15.414 1 96.38 354 PRO B CA 1
ATOM 8928 C C . PRO B 1 354 ? 19.219 15.719 -16.109 1 96.38 354 PRO B C 1
ATOM 8930 O O . PRO B 1 354 ? 18.953 15.906 -17.297 1 96.38 354 PRO B O 1
ATOM 8933 N N . CYS B 1 355 ? 18.594 14.852 -15.438 1 95.19 355 CYS B N 1
ATOM 8934 C CA . CYS B 1 355 ? 17.688 13.906 -16.094 1 95.19 355 CYS B CA 1
ATOM 8935 C C . CYS B 1 355 ? 16.562 14.625 -16.797 1 95.19 355 CYS B C 1
ATOM 8937 O O . CYS B 1 355 ? 15.828 15.406 -16.188 1 95.19 355 CYS B O 1
ATOM 8939 N N . ASP B 1 356 ? 16.328 14.375 -18.062 1 92.94 356 ASP B N 1
ATOM 8940 C CA . ASP B 1 356 ? 15.266 14.977 -18.875 1 92.94 356 ASP B CA 1
ATOM 8941 C C . ASP B 1 356 ? 14.578 13.922 -19.734 1 92.94 356 ASP B C 1
ATOM 8943 O O . ASP B 1 356 ? 13.891 14.266 -20.703 1 92.94 356 ASP B O 1
ATOM 8947 N N . VAL B 1 357 ? 14.859 12.719 -19.438 1 90.44 357 VAL B N 1
ATOM 8948 C CA . VAL B 1 357 ? 14.383 11.672 -20.344 1 90.44 357 VAL B CA 1
ATOM 8949 C C . VAL B 1 357 ? 13.25 10.891 -19.672 1 90.44 357 VAL B C 1
ATOM 8951 O O . VAL B 1 357 ? 12.609 10.055 -20.312 1 90.44 357 VAL B O 1
ATOM 8954 N N . ASP B 1 358 ? 12.977 11.109 -18.375 1 89.94 358 ASP B N 1
ATOM 8955 C CA . ASP B 1 358 ? 11.898 10.445 -17.641 1 89.94 358 ASP B CA 1
ATOM 8956 C C . ASP B 1 358 ? 11.289 11.375 -16.594 1 89.94 358 ASP B C 1
ATOM 8958 O O . ASP B 1 358 ? 11.523 12.586 -16.625 1 89.94 358 ASP B O 1
ATOM 8962 N N . ALA B 1 359 ? 10.5 10.859 -15.703 1 90.19 359 ALA B N 1
ATOM 8963 C CA . ALA B 1 359 ? 9.68 11.688 -14.828 1 90.19 359 ALA B CA 1
ATOM 8964 C C . ALA B 1 359 ? 10.484 12.203 -13.641 1 90.19 359 ALA B C 1
ATOM 8966 O O . ALA B 1 359 ? 10.008 13.047 -12.883 1 90.19 359 ALA B O 1
ATOM 8967 N N . ALA B 1 360 ? 11.727 11.844 -13.422 1 91.94 360 ALA B N 1
ATOM 8968 C CA . ALA B 1 360 ? 12.508 12.109 -12.219 1 91.94 360 ALA B CA 1
ATOM 8969 C C . ALA B 1 360 ? 12.531 13.602 -11.891 1 91.94 360 ALA B C 1
ATOM 8971 O O . ALA B 1 360 ? 12.562 13.984 -10.719 1 91.94 360 ALA B O 1
ATOM 8972 N N . ASN B 1 361 ? 12.625 14.492 -12.945 1 91.88 361 ASN B N 1
ATOM 8973 C CA . ASN B 1 361 ? 12.602 15.945 -12.797 1 91.88 361 ASN B CA 1
ATOM 8974 C C . ASN B 1 361 ? 11.43 16.562 -13.555 1 91.88 361 ASN B C 1
ATOM 8976 O O . ASN B 1 361 ? 11.516 17.688 -14.031 1 91.88 361 ASN B O 1
ATOM 8980 N N . GLY B 1 362 ? 10.398 15.703 -13.836 1 86.06 362 GLY B N 1
ATOM 8981 C CA . GLY B 1 362 ? 9.289 16.188 -14.648 1 86.06 362 GLY B CA 1
ATOM 8982 C C . GLY B 1 362 ? 9.68 16.453 -16.094 1 86.06 362 GLY B C 1
ATOM 8983 O O . GLY B 1 362 ? 9.109 17.328 -16.734 1 86.06 362 GLY B O 1
ATOM 8984 N N . TRP B 1 363 ? 10.766 15.844 -16.562 1 87.81 363 TRP B N 1
ATOM 8985 C CA . TRP B 1 363 ? 11.297 15.945 -17.922 1 87.81 363 TRP B CA 1
ATOM 8986 C C . TRP B 1 363 ? 11.852 17.344 -18.188 1 87.81 363 TRP B C 1
ATOM 8988 O O . TRP B 1 363 ? 11.953 17.766 -19.344 1 87.81 363 TRP B O 1
ATOM 8998 N N . ASN B 1 364 ? 12.062 18.078 -17.141 1 89.12 364 ASN B N 1
ATOM 8999 C CA . ASN B 1 364 ? 12.531 19.453 -17.25 1 89.12 364 ASN B CA 1
ATOM 9000 C C . ASN B 1 364 ? 13.531 19.797 -16.156 1 89.12 364 ASN B C 1
ATOM 9002 O O . ASN B 1 364 ? 13.164 20.406 -15.141 1 89.12 364 ASN B O 1
ATOM 9006 N N . PRO B 1 365 ? 14.789 19.547 -16.391 1 93.88 365 PRO B N 1
ATOM 9007 C CA . PRO B 1 365 ? 15.773 19.891 -15.359 1 93.88 365 PRO B CA 1
ATOM 9008 C C . PRO B 1 365 ? 15.844 21.391 -15.102 1 93.88 365 PRO B C 1
ATOM 9010 O O . PRO B 1 365 ? 15.836 22.188 -16.047 1 93.88 365 PRO B O 1
ATOM 9013 N N . THR B 1 366 ? 15.836 21.828 -13.906 1 93.94 366 THR B N 1
ATOM 9014 C CA . THR B 1 366 ? 15.938 23.203 -13.461 1 93.94 366 THR B CA 1
ATOM 9015 C C . THR B 1 366 ? 17.047 23.359 -12.43 1 93.94 366 THR B C 1
ATOM 9017 O O . THR B 1 366 ? 17.875 22.453 -12.258 1 93.94 366 THR B O 1
ATOM 9020 N N . ASP B 1 367 ? 17.188 24.562 -11.883 1 96.38 367 ASP B N 1
ATOM 9021 C CA . ASP B 1 367 ? 18.281 24.875 -10.961 1 96.38 367 ASP B CA 1
ATOM 9022 C C . ASP B 1 367 ? 17.922 24.5 -9.531 1 96.38 367 ASP B C 1
ATOM 9024 O O . ASP B 1 367 ? 16.75 24.266 -9.219 1 96.38 367 ASP B O 1
ATOM 9028 N N . ILE B 1 368 ? 18.938 24.344 -8.68 1 98.12 368 ILE B N 1
ATOM 9029 C CA . ILE B 1 368 ? 18.844 24.219 -7.23 1 98.12 368 ILE B CA 1
ATOM 9030 C C . ILE B 1 368 ? 19.547 25.406 -6.57 1 98.12 368 ILE B C 1
ATOM 9032 O O . ILE B 1 368 ? 20.422 26.031 -7.172 1 98.12 368 ILE B O 1
ATOM 9036 N N . PHE B 1 369 ? 19.109 25.797 -5.441 1 98.56 369 PHE B N 1
ATOM 9037 C CA . PHE B 1 369 ? 19.734 26.891 -4.691 1 98.56 369 PHE B CA 1
ATOM 9038 C C . PHE B 1 369 ? 20.094 26.438 -3.281 1 98.56 369 PHE B C 1
ATOM 9040 O O . PHE B 1 369 ? 19.297 25.75 -2.625 1 98.56 369 PHE B O 1
ATOM 9047 N N . VAL B 1 370 ? 21.328 26.781 -2.795 1 98.69 370 VAL B N 1
ATOM 9048 C CA . VAL B 1 370 ? 21.797 26.391 -1.468 1 98.69 370 VAL B CA 1
ATOM 9049 C C . VAL B 1 370 ? 22.094 27.625 -0.639 1 98.69 370 VAL B C 1
ATOM 9051 O O . VAL B 1 370 ? 22.766 28.547 -1.112 1 98.69 370 VAL B O 1
ATOM 9054 N N . ARG B 1 371 ? 21.578 27.656 0.582 1 98.5 371 ARG B N 1
ATOM 9055 C CA . ARG B 1 371 ? 21.953 28.656 1.587 1 98.5 371 ARG B CA 1
ATOM 9056 C C . ARG B 1 371 ? 22.5 27.984 2.84 1 98.5 371 ARG B C 1
ATOM 9058 O O . ARG B 1 371 ? 22.078 26.891 3.207 1 98.5 371 ARG B O 1
ATOM 9065 N N . THR B 1 372 ? 23.438 28.578 3.477 1 98.31 372 THR B N 1
ATOM 9066 C CA . THR B 1 372 ? 23.859 28.141 4.809 1 98.31 372 THR B CA 1
ATOM 9067 C C . THR B 1 372 ? 23.672 29.281 5.82 1 98.31 372 THR B C 1
ATOM 9069 O O . THR B 1 372 ? 23.688 30.453 5.453 1 98.31 372 THR B O 1
ATOM 9072 N N . TYR B 1 373 ? 23.422 28.953 7.047 1 98.06 373 TYR B N 1
ATOM 9073 C CA . TYR B 1 373 ? 23.156 29.906 8.109 1 98.06 373 TYR B CA 1
ATOM 9074 C C . TYR B 1 373 ? 24.031 29.641 9.32 1 98.06 373 TYR B C 1
ATOM 9076 O O . TYR B 1 373 ? 24.469 28.5 9.531 1 98.06 373 TYR B O 1
ATOM 9084 N N . SER B 1 374 ? 24.188 30.641 10.109 1 97.12 374 SER B N 1
ATOM 9085 C CA . SER B 1 374 ? 24.984 30.547 11.328 1 97.12 374 SER B CA 1
ATOM 9086 C C . SER B 1 374 ? 24.281 29.688 12.375 1 97.12 374 SER B C 1
ATOM 9088 O O . SER B 1 374 ? 23.062 29.578 12.375 1 97.12 374 SER B O 1
ATOM 9090 N N . LYS B 1 375 ? 25.094 29.062 13.219 1 96.38 375 LYS B N 1
ATOM 9091 C CA . LYS B 1 375 ? 24.578 28.234 14.305 1 96.38 375 LYS B CA 1
ATOM 9092 C C . LYS B 1 375 ? 23.938 29.094 15.398 1 96.38 375 LYS B C 1
ATOM 9094 O O . LYS B 1 375 ? 23.25 28.578 16.281 1 96.38 375 LYS B O 1
ATOM 9099 N N . GLU B 1 376 ? 24.109 30.344 15.367 1 93.69 376 GLU B N 1
ATOM 9100 C CA . GLU B 1 376 ? 23.641 31.25 16.406 1 93.69 376 GLU B CA 1
ATOM 9101 C C . GLU B 1 376 ? 22.109 31.297 16.453 1 93.69 376 GLU B C 1
ATOM 9103 O O . GLU B 1 376 ? 21.516 31.438 17.531 1 93.69 376 GLU B O 1
ATOM 9108 N N . LYS B 1 377 ? 21.547 31.156 15.305 1 88.69 377 LYS B N 1
ATOM 9109 C CA . LYS B 1 377 ? 20.078 31.156 15.25 1 88.69 377 LYS B CA 1
ATOM 9110 C C . LYS B 1 377 ? 19.547 29.719 15.266 1 88.69 377 LYS B C 1
ATOM 9112 O O . LYS B 1 377 ? 20.109 28.828 14.633 1 88.69 377 LYS B O 1
ATOM 9117 N N . LYS B 1 378 ? 18.469 29.641 16.047 1 91.81 378 LYS B N 1
ATOM 9118 C CA . LYS B 1 378 ? 17.828 28.328 16.094 1 91.81 378 LYS B CA 1
ATOM 9119 C C . LYS B 1 378 ? 16.5 28.344 15.352 1 91.81 378 LYS B C 1
ATOM 9121 O O . LYS B 1 378 ? 15.758 29.328 15.406 1 91.81 378 LYS B O 1
ATOM 9126 N N . TYR B 1 379 ? 16.234 27.281 14.648 1 94.56 379 TYR B N 1
ATOM 9127 C CA . TYR B 1 379 ? 14.992 27.172 13.891 1 94.56 379 TYR B CA 1
ATOM 9128 C C . TYR B 1 379 ? 14.125 26.031 14.438 1 94.56 379 TYR B C 1
ATOM 9130 O O . TYR B 1 379 ? 14.641 25.016 14.883 1 94.56 379 TYR B O 1
ATOM 9138 N N . SER B 1 380 ? 12.836 26.25 14.398 1 93.12 380 SER B N 1
ATOM 9139 C CA . SER B 1 380 ? 11.914 25.219 14.859 1 93.12 380 SER B CA 1
ATOM 9140 C C . SER B 1 380 ? 11.898 24.031 13.906 1 93.12 380 SER B C 1
ATOM 9142 O O . SER B 1 380 ? 12.031 24.188 12.695 1 93.12 380 SER B O 1
ATOM 9144 N N . LYS B 1 381 ? 11.758 22.797 14.43 1 96 381 LYS B N 1
ATOM 9145 C CA . LYS B 1 381 ? 11.531 21.609 13.617 1 96 381 LYS B CA 1
ATOM 9146 C C . LYS B 1 381 ? 10.133 21.625 13.008 1 96 381 LYS B C 1
ATOM 9148 O O . LYS B 1 381 ? 9.156 21.953 13.688 1 96 381 LYS B O 1
ATOM 9153 N N . ALA B 1 382 ? 10.039 21.266 11.695 1 97.56 382 ALA B N 1
ATOM 9154 C CA . ALA B 1 382 ? 8.703 21.359 11.117 1 97.56 382 ALA B CA 1
ATOM 9155 C C . ALA B 1 382 ? 8.609 20.594 9.812 1 97.56 382 ALA B C 1
ATOM 9157 O O . ALA B 1 382 ? 9.609 20.391 9.125 1 97.56 382 ALA B O 1
ATOM 9158 N N . ILE B 1 383 ? 7.5 20.188 9.516 1 96.06 383 ILE B N 1
ATOM 9159 C CA . ILE B 1 383 ? 7.051 19.641 8.234 1 96.06 383 ILE B CA 1
ATOM 9160 C C . ILE B 1 383 ? 5.961 20.547 7.648 1 96.06 383 ILE B C 1
ATOM 9162 O O . ILE B 1 383 ? 5.168 21.125 8.391 1 96.06 383 ILE B O 1
ATOM 9166 N N . ALA B 1 384 ? 5.945 20.656 6.379 1 93.62 384 ALA B N 1
ATOM 9167 C CA . ALA B 1 384 ? 4.934 21.516 5.777 1 93.62 384 ALA B CA 1
ATOM 9168 C C . ALA B 1 384 ? 3.639 20.75 5.516 1 93.62 384 ALA B C 1
ATOM 9170 O O . ALA B 1 384 ? 3.67 19.578 5.148 1 93.62 384 ALA B O 1
ATOM 9171 N N . PHE B 1 385 ? 2.559 21.406 5.727 1 87.94 385 PHE B N 1
ATOM 9172 C CA . PHE B 1 385 ? 1.213 20.922 5.453 1 87.94 385 PHE B CA 1
ATOM 9173 C C . PHE B 1 385 ? 0.473 21.875 4.52 1 87.94 385 PHE B C 1
ATOM 9175 O O . PHE B 1 385 ? 0.559 23.094 4.668 1 87.94 385 PHE B O 1
ATOM 9182 N N . ARG B 1 386 ? -0.202 21.359 3.49 1 87 386 ARG B N 1
ATOM 9183 C CA . ARG B 1 386 ? -1.071 22.125 2.596 1 87 386 ARG B CA 1
ATOM 9184 C C . ARG B 1 386 ? -2.492 21.562 2.617 1 87 386 ARG B C 1
ATOM 9186 O O . ARG B 1 386 ? -2.725 20.422 2.242 1 87 386 ARG B O 1
ATOM 9193 N N . MET B 1 387 ? -3.459 22.406 3.035 1 86.88 387 MET B N 1
ATOM 9194 C CA . MET B 1 387 ? -4.848 21.953 3.113 1 86.88 387 MET B CA 1
ATOM 9195 C C . MET B 1 387 ? -5.387 21.609 1.729 1 86.88 387 MET B C 1
ATOM 9197 O O . MET B 1 387 ? -6.129 20.641 1.571 1 86.88 387 MET B O 1
ATOM 9201 N N . LYS B 1 388 ? -5.238 22.562 0.743 1 84 388 LYS B N 1
ATOM 9202 C CA . LYS B 1 388 ? -5.582 22.359 -0.661 1 84 388 LYS B CA 1
ATOM 9203 C C . LYS B 1 388 ? -4.34 22.422 -1.547 1 84 388 LYS B C 1
ATOM 9205 O O . LYS B 1 388 ? -3.277 22.859 -1.103 1 84 388 LYS B O 1
ATOM 9210 N N . THR B 1 389 ? -4.383 21.906 -2.758 1 76.62 389 THR B N 1
ATOM 9211 C CA . THR B 1 389 ? -3.285 21.906 -3.719 1 76.62 389 THR B CA 1
ATOM 9212 C C . THR B 1 389 ? -2.744 23.312 -3.938 1 76.62 389 THR B C 1
ATOM 9214 O O . THR B 1 389 ? -1.553 23.484 -4.203 1 76.62 389 THR B O 1
ATOM 9217 N N . ASP B 1 390 ? -3.596 24.297 -3.832 1 77.56 390 ASP B N 1
ATOM 9218 C CA . ASP B 1 390 ? -3.178 25.672 -4.109 1 77.56 390 ASP B CA 1
ATOM 9219 C C . ASP B 1 390 ? -2.941 26.453 -2.816 1 77.56 390 ASP B C 1
ATOM 9221 O O . ASP B 1 390 ? -2.73 27.656 -2.844 1 77.56 390 ASP B O 1
ATOM 9225 N N . SER B 1 391 ? -3.025 25.734 -1.712 1 83.31 391 SER B N 1
ATOM 9226 C CA . SER B 1 391 ? -2.799 26.406 -0.435 1 83.31 391 SER B CA 1
ATOM 9227 C C . SER B 1 391 ? -1.314 26.641 -0.195 1 83.31 391 SER B C 1
ATOM 9229 O O . SER B 1 391 ? -0.469 25.891 -0.665 1 83.31 391 SER B O 1
ATOM 9231 N N . GLU B 1 392 ? -0.961 27.75 0.461 1 80.69 392 GLU B N 1
ATOM 9232 C CA . GLU B 1 392 ? 0.401 27.953 0.942 1 80.69 392 GLU B CA 1
ATOM 9233 C C . GLU B 1 392 ? 0.766 26.938 2.02 1 80.69 392 GLU B C 1
ATOM 9235 O O . GLU B 1 392 ? -0.081 26.547 2.828 1 80.69 392 GLU B O 1
ATOM 9240 N N . PRO B 1 393 ? 1.972 26.531 2.025 1 87.62 393 PRO B N 1
ATOM 9241 C CA . PRO B 1 393 ? 2.377 25.578 3.064 1 87.62 393 PRO B CA 1
ATOM 9242 C C . PRO B 1 393 ? 2.357 26.203 4.461 1 87.62 393 PRO B C 1
ATOM 9244 O O . PRO B 1 393 ? 2.715 27.359 4.637 1 87.62 393 PRO B O 1
ATOM 9247 N N . LYS B 1 394 ? 1.817 25.484 5.363 1 91.5 394 LYS B N 1
ATOM 9248 C CA . LYS B 1 394 ? 1.897 25.828 6.785 1 91.5 394 LYS B CA 1
ATOM 9249 C C . LYS B 1 394 ? 2.836 24.859 7.52 1 91.5 394 LYS B C 1
ATOM 9251 O O . LYS B 1 394 ? 2.762 23.656 7.332 1 91.5 394 LYS B O 1
ATOM 9256 N N . LEU B 1 395 ? 3.715 25.344 8.328 1 95.5 395 LEU B N 1
ATOM 9257 C CA . LEU B 1 395 ? 4.676 24.516 9.055 1 95.5 395 LEU B CA 1
ATOM 9258 C C . LEU B 1 395 ? 4.066 23.969 10.336 1 95.5 395 LEU B C 1
ATOM 9260 O O . LEU B 1 395 ? 3.229 24.625 10.961 1 95.5 395 LEU B O 1
ATOM 9264 N N . THR B 1 396 ? 4.512 22.797 10.711 1 96.69 396 THR B N 1
ATOM 9265 C CA . THR B 1 396 ? 4.105 22.188 11.977 1 96.69 396 THR B CA 1
ATOM 9266 C C . THR B 1 396 ? 4.402 23.125 13.141 1 96.69 396 THR B C 1
ATOM 9268 O O . THR B 1 396 ? 5.461 23.766 13.18 1 96.69 396 THR B O 1
ATOM 9271 N N . GLN B 1 397 ? 3.426 23.188 14.078 1 95.31 397 GLN B N 1
ATOM 9272 C CA . GLN B 1 397 ? 3.562 24.141 15.188 1 95.31 397 GLN B CA 1
ATOM 9273 C C . GLN B 1 397 ? 3.525 23.422 16.531 1 95.31 397 GLN B C 1
ATOM 9275 O O . GLN B 1 397 ? 3.072 22.281 16.625 1 95.31 397 GLN B O 1
ATOM 9280 N N . GLU B 1 398 ? 4.027 24.062 17.469 1 96.94 398 GLU B N 1
ATOM 9281 C CA . GLU B 1 398 ? 3.854 23.656 18.859 1 96.94 398 GLU B CA 1
ATOM 9282 C C . GLU B 1 398 ? 2.52 24.141 19.422 1 96.94 398 GLU B C 1
ATOM 9284 O O . GLU B 1 398 ? 2.064 25.234 19.094 1 96.94 398 GLU B O 1
ATOM 9289 N N . THR B 1 399 ? 1.885 23.391 20.25 1 98.06 399 THR B N 1
ATOM 9290 C CA . THR B 1 399 ? 0.665 23.828 20.922 1 98.06 399 THR B CA 1
ATOM 9291 C C . THR B 1 399 ? 0.993 24.75 22.094 1 98.06 399 THR B C 1
ATOM 9293 O O . THR B 1 399 ? 2.156 24.891 22.484 1 98.06 399 THR B O 1
ATOM 9296 N N . GLY B 1 400 ? -0.054 25.391 22.594 1 98.12 400 GLY B N 1
ATOM 9297 C CA . GLY B 1 400 ? 0.135 26.188 23.797 1 98.12 400 GLY B CA 1
ATOM 9298 C C . GLY B 1 400 ? 0.632 25.375 24.984 1 98.12 400 GLY B C 1
ATOM 9299 O O . GLY B 1 400 ? 1.209 25.922 25.922 1 98.12 400 GLY B O 1
ATOM 9300 N N . PHE B 1 401 ? 0.505 24.109 24.938 1 98.56 401 PHE B N 1
ATOM 9301 C CA . PHE B 1 401 ? 0.847 23.25 26.062 1 98.56 401 PHE B CA 1
ATOM 9302 C C . PHE B 1 401 ? 2.236 22.641 25.875 1 98.56 401 PHE B C 1
ATOM 9304 O O . PHE B 1 401 ? 2.74 21.953 26.766 1 98.56 401 PHE B O 1
ATOM 9311 N N . HIS B 1 402 ? 2.889 22.859 24.797 1 97.44 402 HIS B N 1
ATOM 9312 C CA . HIS B 1 402 ? 4.137 22.188 24.438 1 97.44 402 HIS B CA 1
ATOM 9313 C C . HIS B 1 402 ? 5.246 22.516 25.422 1 97.44 402 HIS B C 1
ATOM 9315 O O . HIS B 1 402 ? 6.07 21.656 25.75 1 97.44 402 HIS B O 1
ATOM 9321 N N . LYS B 1 403 ? 5.324 23.766 25.859 1 96.38 403 LYS B N 1
ATOM 9322 C CA . LYS B 1 403 ? 6.363 24.156 26.812 1 96.38 403 LYS B CA 1
ATOM 9323 C C . LYS B 1 403 ? 6.312 23.281 28.062 1 96.38 403 LYS B C 1
ATOM 9325 O O . LYS B 1 403 ? 7.352 22.906 28.609 1 96.38 403 LYS B O 1
ATOM 9330 N N . LYS B 1 404 ? 5.117 23.016 28.5 1 97.44 404 LYS B N 1
ATOM 9331 C CA . LYS B 1 404 ? 4.938 22.203 29.703 1 97.44 404 LYS B CA 1
ATOM 9332 C C . LYS B 1 404 ? 5.164 20.719 29.406 1 97.44 404 LYS B C 1
ATOM 9334 O O . LYS B 1 404 ? 5.824 20.031 30.172 1 97.44 404 LYS B O 1
ATOM 9339 N N . THR B 1 405 ? 4.672 20.25 28.281 1 97.38 405 THR B N 1
ATOM 9340 C CA . THR B 1 405 ? 4.777 18.844 27.953 1 97.38 405 THR B CA 1
ATOM 9341 C C . THR B 1 405 ? 6.211 18.469 27.578 1 97.38 405 THR B C 1
ATOM 9343 O O . THR B 1 405 ? 6.664 17.359 27.844 1 97.38 405 THR B O 1
ATOM 9346 N N . SER B 1 406 ? 6.949 19.391 26.953 1 96.31 406 SER B N 1
ATOM 9347 C CA . SER B 1 406 ? 8.312 19.125 26.5 1 96.31 406 SER B CA 1
ATOM 9348 C C . SER B 1 406 ? 9.266 18.938 27.672 1 96.31 406 SER B C 1
ATOM 9350 O O . SER B 1 406 ? 10.359 18.406 27.516 1 96.31 406 SER B O 1
ATOM 9352 N N . GLU B 1 407 ? 8.867 19.406 28.828 1 96.94 407 GLU B N 1
ATOM 9353 C CA . GLU B 1 407 ? 9.641 19.172 30.031 1 96.94 407 GLU B CA 1
ATOM 9354 C C . GLU B 1 407 ? 9.523 17.703 30.484 1 96.94 407 GLU B C 1
ATOM 9356 O O . GLU B 1 407 ? 10.359 17.219 31.234 1 96.94 407 GLU B O 1
ATOM 9361 N N . LEU B 1 408 ? 8.492 17.109 30 1 97.19 408 LEU B N 1
ATOM 9362 C CA . LEU B 1 408 ? 8.164 15.789 30.516 1 97.19 408 LEU B CA 1
ATOM 9363 C C . LEU B 1 408 ? 8.539 14.695 29.516 1 97.19 408 LEU B C 1
ATOM 9365 O O . LEU B 1 408 ? 8.602 13.516 29.875 1 97.19 408 LEU B O 1
ATOM 9369 N N . THR B 1 409 ? 8.773 14.992 28.297 1 96.94 409 THR B N 1
ATOM 9370 C CA . THR B 1 409 ? 9.117 14 27.281 1 96.94 409 THR B CA 1
ATOM 9371 C C . THR B 1 409 ? 9.781 14.664 26.078 1 96.94 409 THR B C 1
ATOM 9373 O O . THR B 1 409 ? 9.719 15.883 25.922 1 96.94 409 THR B O 1
ATOM 9376 N N . ARG B 1 410 ? 10.5 13.906 25.312 1 95 410 ARG B N 1
ATOM 9377 C CA . ARG B 1 410 ? 11.047 14.32 24.016 1 95 410 ARG B CA 1
ATOM 9378 C C . ARG B 1 410 ? 10.406 13.539 22.875 1 95 410 ARG B C 1
ATOM 9380 O O . ARG B 1 410 ? 10.695 13.789 21.703 1 95 410 ARG B O 1
ATOM 9387 N N . ASN B 1 411 ? 9.523 12.672 23.203 1 96.25 411 ASN B N 1
ATOM 9388 C CA . ASN B 1 411 ? 8.875 11.82 22.219 1 96.25 411 ASN B CA 1
ATOM 9389 C C . ASN B 1 411 ? 7.637 12.484 21.625 1 96.25 411 ASN B C 1
ATOM 9391 O O . ASN B 1 411 ? 6.512 12.164 22.016 1 96.25 411 ASN B O 1
ATOM 9395 N N . PHE B 1 412 ? 7.891 13.344 20.641 1 96.88 412 PHE B N 1
ATOM 9396 C CA . PHE B 1 412 ? 6.805 14.055 19.969 1 96.88 412 PHE B CA 1
ATOM 9397 C C . PHE B 1 412 ? 6.621 13.531 18.547 1 96.88 412 PHE B C 1
ATOM 9399 O O . PHE B 1 412 ? 7.59 13.148 17.891 1 96.88 412 PHE B O 1
ATOM 9406 N N . VAL B 1 413 ? 5.41 13.516 18.109 1 95.44 413 VAL B N 1
ATOM 9407 C CA . VAL B 1 413 ? 5.078 13.156 16.734 1 95.44 413 VAL B CA 1
ATOM 9408 C C . VAL B 1 413 ? 4.258 14.273 16.094 1 95.44 413 VAL B C 1
ATOM 9410 O O . VAL B 1 413 ? 3.613 15.062 16.797 1 95.44 413 VAL B O 1
ATOM 9413 N N . GLU B 1 414 ? 4.406 14.375 14.805 1 95.38 414 GLU B N 1
ATOM 9414 C CA . GLU B 1 414 ? 3.592 15.328 14.047 1 95.38 414 GLU B CA 1
ATOM 9415 C C . GLU B 1 414 ? 2.178 14.797 13.836 1 95.38 414 GLU B C 1
ATOM 9417 O O . GLU B 1 414 ? 1.997 13.68 13.344 1 95.38 414 GLU B O 1
ATOM 9422 N N . TYR B 1 415 ? 1.162 15.516 14.273 1 93.88 415 TYR B N 1
ATOM 9423 C CA . TYR B 1 415 ? -0.241 15.18 14.062 1 93.88 415 TYR B CA 1
ATOM 9424 C C . TYR B 1 415 ? -1.02 16.375 13.531 1 93.88 415 TYR B C 1
ATOM 9426 O O . TYR B 1 415 ? -1.334 17.297 14.289 1 93.88 415 TYR B O 1
ATOM 9434 N N . LYS B 1 416 ? -1.396 16.359 12.312 1 92.69 416 LYS B N 1
ATOM 9435 C CA . LYS B 1 416 ? -2.217 17.344 11.625 1 92.69 416 LYS B CA 1
ATOM 9436 C C . LYS B 1 416 ? -1.691 18.766 11.883 1 92.69 416 LYS B C 1
ATOM 9438 O O . LYS B 1 416 ? -2.451 19.656 12.266 1 92.69 416 LYS B O 1
ATOM 9443 N N . GLY B 1 417 ? -0.417 18.938 11.711 1 94.44 417 GLY B N 1
ATOM 9444 C CA . GLY B 1 417 ? 0.179 20.25 11.727 1 94.44 417 GLY B CA 1
ATOM 9445 C C . GLY B 1 417 ? 0.691 20.656 13.102 1 94.44 417 GLY B C 1
ATOM 9446 O O . GLY B 1 417 ? 1.18 21.781 13.281 1 94.44 417 GLY B O 1
ATOM 9447 N N . PHE B 1 418 ? 0.613 19.75 14.094 1 97.06 418 PHE B N 1
ATOM 9448 C CA . PHE B 1 418 ? 1.062 20.078 15.445 1 97.06 418 PHE B CA 1
ATOM 9449 C C . PHE B 1 418 ? 1.963 18.984 16 1 97.06 418 PHE B C 1
ATOM 9451 O O . PHE B 1 418 ? 1.823 17.812 15.633 1 97.06 418 PHE B O 1
ATOM 9458 N N . TRP B 1 419 ? 2.939 19.344 16.844 1 97.25 419 TRP B N 1
ATOM 9459 C CA . TRP B 1 419 ? 3.717 18.375 17.609 1 97.25 419 TRP B CA 1
ATOM 9460 C C . TRP B 1 419 ? 2.957 17.938 18.859 1 97.25 419 TRP B C 1
ATOM 9462 O O . TRP B 1 419 ? 2.59 18.766 19.703 1 97.25 419 TRP B O 1
ATOM 9472 N N . LEU B 1 420 ? 2.682 16.688 18.969 1 97.94 420 LEU B N 1
ATOM 9473 C CA . LEU B 1 420 ? 2.029 16.125 20.141 1 97.94 420 LEU B CA 1
ATOM 9474 C C . LEU B 1 420 ? 2.887 15.031 20.766 1 97.94 420 LEU B C 1
ATOM 9476 O O . LEU B 1 420 ? 3.623 14.336 20.078 1 97.94 420 LEU B O 1
ATOM 9480 N N . ALA B 1 421 ? 2.766 14.914 22.094 1 97.94 421 ALA B N 1
ATOM 9481 C CA . ALA B 1 421 ? 3.482 13.844 22.781 1 97.94 421 ALA B CA 1
ATOM 9482 C C . ALA B 1 421 ? 2.908 12.477 22.422 1 97.94 421 ALA B C 1
ATOM 9484 O O . ALA B 1 421 ? 1.692 12.281 22.469 1 97.94 421 ALA B O 1
ATOM 9485 N N . ASN B 1 422 ? 3.807 11.586 22.047 1 97.12 422 ASN B N 1
ATOM 9486 C CA . ASN B 1 422 ? 3.406 10.211 21.766 1 97.12 422 ASN B CA 1
ATOM 9487 C C . ASN B 1 422 ? 3.266 9.391 23.047 1 97.12 422 ASN B C 1
ATOM 9489 O O . ASN B 1 422 ? 2.383 8.539 23.156 1 97.12 422 ASN B O 1
ATOM 9493 N N . ASN B 1 423 ? 4.129 9.523 23.938 1 97.62 423 ASN B N 1
ATOM 9494 C CA . ASN B 1 423 ? 4.105 9.055 25.312 1 97.62 423 ASN B CA 1
ATOM 9495 C C . ASN B 1 423 ? 5.055 9.859 26.188 1 97.62 423 ASN B C 1
ATOM 9497 O O . ASN B 1 423 ? 5.789 10.719 25.703 1 97.62 423 ASN B O 1
ATOM 9501 N N . PHE B 1 424 ? 4.977 9.688 27.469 1 97.75 424 PHE B N 1
ATOM 9502 C CA . PHE B 1 424 ? 5.801 10.445 28.406 1 97.75 424 PHE B CA 1
ATOM 9503 C C . PHE B 1 424 ? 6.832 9.539 29.062 1 97.75 424 PHE B C 1
ATOM 9505 O O . PHE B 1 424 ? 6.488 8.477 29.578 1 97.75 424 PHE B O 1
ATOM 9512 N N . THR B 1 425 ? 8.047 9.906 29.062 1 91.5 425 THR B N 1
ATOM 9513 C CA . THR B 1 425 ? 9.234 9.117 29.375 1 91.5 425 THR B CA 1
ATOM 9514 C C . THR B 1 425 ? 9.133 8.539 30.797 1 91.5 425 THR B C 1
ATOM 9516 O O . THR B 1 425 ? 9.5 7.387 31.016 1 91.5 425 THR B O 1
ATOM 9519 N N . ASN B 1 426 ? 8.695 9.258 31.734 1 89.38 426 ASN B N 1
ATOM 9520 C CA . ASN B 1 426 ? 8.703 8.812 33.125 1 89.38 426 ASN B CA 1
ATOM 9521 C C . ASN B 1 426 ? 7.527 7.891 33.438 1 89.38 426 ASN B C 1
ATOM 9523 O O . ASN B 1 426 ? 7.555 7.133 34.406 1 89.38 426 ASN B O 1
ATOM 9527 N N . SER B 1 427 ? 6.473 7.918 32.781 1 91.81 427 SER B N 1
ATOM 9528 C CA . SER B 1 427 ? 5.285 7.102 33 1 91.81 427 SER B CA 1
ATOM 9529 C C . SER B 1 427 ? 5.215 5.934 32.031 1 91.81 427 SER B C 1
ATOM 9531 O O . SER B 1 427 ? 5.371 4.777 32.438 1 91.81 427 SER B O 1
ATOM 9533 N N . GLY B 1 428 ? 5.328 6.258 30.688 1 94.12 428 GLY B N 1
ATOM 9534 C CA . GLY B 1 428 ? 5.141 5.25 29.656 1 94.12 428 GLY B CA 1
ATOM 9535 C C . GLY B 1 428 ? 3.68 5.008 29.312 1 94.12 428 GLY B C 1
ATOM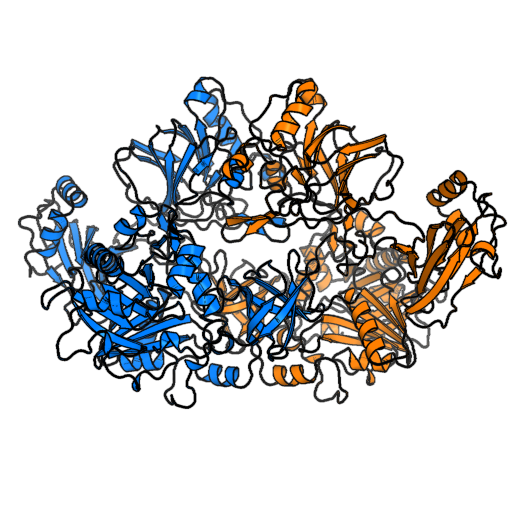 9536 O O . GLY B 1 428 ? 2.789 5.391 30.078 1 94.12 428 GLY B O 1
ATOM 9537 N N . THR B 1 429 ? 3.436 4.234 28.344 1 97.12 429 THR B N 1
ATOM 9538 C CA . THR B 1 429 ? 2.115 4.074 27.734 1 97.12 429 THR B CA 1
ATOM 9539 C C . THR B 1 429 ? 1.182 3.316 28.672 1 97.12 429 THR B C 1
ATOM 9541 O O . THR B 1 429 ? 0.023 3.701 28.844 1 97.12 429 THR B O 1
ATOM 9544 N N . ILE B 1 430 ? 1.658 2.271 29.344 1 97.12 430 ILE B N 1
ATOM 9545 C CA . ILE B 1 430 ? 0.809 1.422 30.172 1 97.12 430 ILE B CA 1
ATOM 9546 C C . ILE B 1 430 ? 0.407 2.174 31.438 1 97.12 430 ILE B C 1
ATOM 9548 O O . ILE B 1 430 ? -0.739 2.084 31.875 1 97.12 430 ILE B O 1
ATOM 9552 N N . LYS B 1 431 ? 1.339 2.889 32.031 1 97.31 431 LYS B N 1
ATOM 9553 C CA . LYS B 1 431 ? 0.996 3.697 33.188 1 97.31 431 LYS B CA 1
ATOM 9554 C C . LYS B 1 431 ? -0.004 4.793 32.844 1 97.31 431 LYS B C 1
ATOM 9556 O O . LYS B 1 431 ? -0.92 5.086 33.594 1 97.31 431 LYS B O 1
ATOM 9561 N N . GLU B 1 432 ? 0.212 5.441 31.75 1 98.44 432 GLU B N 1
ATOM 9562 C CA . GLU B 1 432 ? -0.719 6.453 31.25 1 98.44 432 GLU B CA 1
ATOM 9563 C C . GLU B 1 432 ? -2.115 5.871 31.062 1 98.44 432 GLU B C 1
ATOM 9565 O O . GLU B 1 432 ? -3.104 6.445 31.531 1 98.44 432 GLU B O 1
ATOM 9570 N N . TYR B 1 433 ? -2.154 4.699 30.438 1 98.25 433 TYR B N 1
ATOM 9571 C CA . TYR B 1 433 ? -3.396 3.961 30.234 1 98.25 433 TYR B CA 1
ATOM 9572 C C . TYR B 1 433 ? -4.07 3.664 31.578 1 98.25 433 TYR B C 1
ATOM 9574 O O . TYR B 1 433 ? -5.266 3.908 31.734 1 98.25 433 TYR B O 1
ATOM 9582 N N . THR B 1 434 ? -3.33 3.125 32.5 1 98 434 THR B N 1
ATOM 9583 C CA . THR B 1 434 ? -3.852 2.729 33.812 1 98 434 THR B CA 1
ATOM 9584 C C . THR B 1 434 ? -4.395 3.938 34.562 1 98 434 THR B C 1
ATOM 9586 O O . THR B 1 434 ? -5.438 3.854 35.219 1 98 434 THR B O 1
ATOM 9589 N N . ALA B 1 435 ? -3.691 5.035 34.438 1 98.38 435 ALA B N 1
ATOM 9590 C CA . ALA B 1 435 ? -4.133 6.254 35.125 1 98.38 435 ALA B CA 1
ATOM 9591 C C . ALA B 1 435 ? -5.492 6.711 34.594 1 98.38 435 ALA B C 1
ATOM 9593 O O . ALA B 1 435 ? -6.332 7.195 35.344 1 98.38 435 ALA B O 1
ATOM 9594 N N . CYS B 1 436 ? -5.707 6.609 33.312 1 98.38 436 CYS B N 1
ATOM 9595 C CA . CYS B 1 436 ? -6.988 6.98 32.719 1 98.38 436 CYS B CA 1
ATOM 9596 C C . CYS B 1 436 ? -8.125 6.156 33.312 1 98.38 436 CYS B C 1
ATOM 9598 O O . CYS B 1 436 ? -9.203 6.68 33.562 1 98.38 436 CYS B O 1
ATOM 9600 N N . ARG B 1 437 ? -7.875 4.902 33.562 1 97.94 437 ARG B N 1
ATOM 9601 C CA . ARG B 1 437 ? -8.906 3.973 34.031 1 97.94 437 ARG B CA 1
ATOM 9602 C C . ARG B 1 437 ? -9.102 4.078 35.531 1 97.94 437 ARG B C 1
ATOM 9604 O O . ARG B 1 437 ? -10.195 3.818 36.062 1 97.94 437 ARG B O 1
ATOM 9611 N N . GLU B 1 438 ? -8.102 4.547 36.312 1 97.5 438 GLU B N 1
ATOM 9612 C CA . GLU B 1 438 ? -8.156 4.352 37.75 1 97.5 438 GLU B CA 1
ATOM 9613 C C . GLU B 1 438 ? -8.039 5.68 38.5 1 97.5 438 GLU B C 1
ATOM 9615 O O . GLU B 1 438 ? -8.383 5.77 39.688 1 97.5 438 GLU B O 1
ATOM 9620 N N . SER B 1 439 ? -7.531 6.656 37.875 1 97.94 439 SER B N 1
ATOM 9621 C CA . SER B 1 439 ? -7.328 7.945 38.531 1 97.94 439 SER B CA 1
ATOM 9622 C C . SER B 1 439 ? -7.762 9.094 37.625 1 97.94 439 SER B C 1
ATOM 9624 O O . SER B 1 439 ? -8.953 9.336 37.438 1 97.94 439 SER B O 1
ATOM 9626 N N . ALA B 1 440 ? -6.789 9.789 37 1 98.44 440 ALA B N 1
ATOM 9627 C CA . ALA B 1 440 ? -7.074 10.891 36.062 1 98.44 440 ALA B CA 1
ATOM 9628 C C . ALA B 1 440 ? -5.891 11.156 35.156 1 98.44 440 ALA B C 1
ATOM 9630 O O . ALA B 1 440 ? -4.738 10.898 35.5 1 98.44 440 ALA B O 1
ATOM 9631 N N . ILE B 1 441 ? -6.203 11.562 34.062 1 98.75 441 ILE B N 1
ATOM 9632 C CA . ILE B 1 441 ? -5.172 11.914 33.094 1 98.75 441 ILE B CA 1
ATOM 9633 C C . ILE B 1 441 ? -5.465 13.289 32.5 1 98.75 441 ILE B C 1
ATOM 9635 O O . ILE B 1 441 ? -6.574 13.805 32.625 1 98.75 441 ILE B O 1
ATOM 9639 N N . ALA B 1 442 ? -4.461 13.883 31.906 1 98.5 442 ALA B N 1
ATOM 9640 C CA . ALA B 1 442 ? -4.613 15.039 31.031 1 98.5 442 ALA B CA 1
ATOM 9641 C C . ALA B 1 442 ? -3.926 14.805 29.688 1 98.5 442 ALA B C 1
ATOM 9643 O O . ALA B 1 442 ? -2.797 14.305 29.641 1 98.5 442 ALA B O 1
ATOM 9644 N N . THR B 1 443 ? -4.555 15.086 28.625 1 98.38 443 THR B N 1
ATOM 9645 C CA . THR B 1 443 ? -4.004 14.898 27.281 1 98.38 443 THR B CA 1
ATOM 9646 C C . THR B 1 443 ? -4.27 16.125 26.406 1 98.38 443 THR B C 1
ATOM 9648 O O . THR B 1 443 ? -5.336 16.734 26.5 1 98.38 443 THR B O 1
ATOM 9651 N N . ASP B 1 444 ? -3.254 16.547 25.641 1 98.5 444 ASP B N 1
ATOM 9652 C CA . ASP B 1 444 ? -3.322 17.688 24.719 1 98.5 444 ASP B CA 1
ATOM 9653 C C . ASP B 1 444 ? -4.039 17.312 23.422 1 98.5 444 ASP B C 1
ATOM 9655 O O . ASP B 1 444 ? -3.549 16.469 22.656 1 98.5 444 ASP B O 1
ATOM 9659 N N . LEU B 1 445 ? -5.172 17.938 23.156 1 98.31 445 LEU B N 1
ATOM 9660 C CA . LEU B 1 445 ? -5.953 17.656 21.953 1 98.31 445 LEU B CA 1
ATOM 9661 C C . LEU B 1 445 ? -6.105 18.922 21.109 1 98.31 445 LEU B C 1
ATOM 9663 O O . LEU B 1 445 ? -7.074 19.062 20.359 1 98.31 445 LEU B O 1
ATOM 9667 N N . SER B 1 446 ? -5.145 19.781 21.188 1 98.38 446 SER B N 1
ATOM 9668 C CA . SER B 1 446 ? -5.18 21.109 20.578 1 98.38 446 SER B CA 1
ATOM 9669 C C . SER B 1 446 ? -5.27 21.016 19.062 1 98.38 446 SER B C 1
ATOM 9671 O O . SER B 1 446 ? -5.832 21.891 18.406 1 98.38 446 SER B O 1
ATOM 9673 N N . PRO B 1 447 ? -4.809 19.922 18.438 1 97.31 447 PRO B N 1
ATOM 9674 C CA . PRO B 1 447 ? -4.832 19.859 16.969 1 97.31 447 PRO B CA 1
ATOM 9675 C C . PRO B 1 447 ? -6.246 19.781 16.406 1 97.31 447 PRO B C 1
ATOM 9677 O O . PRO B 1 447 ? -6.445 19.969 15.195 1 97.31 447 PRO B O 1
ATOM 9680 N N . LEU B 1 448 ? -7.258 19.422 17.156 1 98.06 448 LEU B N 1
ATOM 9681 C CA . LEU B 1 448 ? -8.633 19.484 16.656 1 98.06 448 LEU B CA 1
ATOM 9682 C C . LEU B 1 448 ? -8.906 20.844 16.016 1 98.06 448 LEU B C 1
ATOM 9684 O O . LEU B 1 448 ? -8.445 21.875 16.516 1 98.06 448 LEU B O 1
ATOM 9688 N N . ARG B 1 449 ? -9.617 20.828 14.945 1 98.06 449 ARG B N 1
ATOM 9689 C CA . ARG B 1 449 ? -9.906 22.078 14.242 1 98.06 449 ARG B CA 1
ATOM 9690 C C . ARG B 1 449 ? -11.156 22.75 14.805 1 98.06 449 ARG B C 1
ATOM 9692 O O . ARG B 1 449 ? -12.141 22.078 15.117 1 98.06 449 ARG B O 1
ATOM 9699 N N . LYS B 1 450 ? -11.055 24.094 14.984 1 98.38 450 LYS B N 1
ATOM 9700 C CA . LYS B 1 450 ? -12.156 24.875 15.539 1 98.38 450 LYS B CA 1
ATOM 9701 C C . LYS B 1 450 ? -12.602 25.953 14.555 1 98.38 450 LYS B C 1
ATOM 9703 O O . LYS B 1 450 ? -11.773 26.672 13.984 1 98.38 450 LYS B O 1
ATOM 9708 N N . PHE B 1 451 ? -13.859 26.031 14.375 1 98.38 451 PHE B N 1
ATOM 9709 C CA . PHE B 1 451 ? -14.461 27.062 13.547 1 98.38 451 PHE B CA 1
ATOM 9710 C C . PHE B 1 451 ? -15.625 27.719 14.273 1 98.38 451 PHE B C 1
ATOM 9712 O O . PHE B 1 451 ? -16.469 27.047 14.859 1 98.38 451 PHE B O 1
ATOM 9719 N N . GLU B 1 452 ? -15.633 29.047 14.281 1 98.06 452 GLU B N 1
ATOM 9720 C CA . GLU B 1 452 ? -16.781 29.812 14.766 1 98.06 452 GLU B CA 1
ATOM 9721 C C . GLU B 1 452 ? -17.797 30.047 13.648 1 98.06 452 GLU B C 1
ATOM 9723 O O . GLU B 1 452 ? -17.453 30.609 12.609 1 98.06 452 GLU B O 1
ATOM 9728 N N . ILE B 1 453 ? -18.969 29.547 13.859 1 98.38 453 ILE B N 1
ATOM 9729 C CA . ILE B 1 453 ? -20.047 29.719 12.898 1 98.38 453 ILE B CA 1
ATOM 9730 C C . ILE B 1 453 ? -21.031 30.766 13.406 1 98.38 453 ILE B C 1
ATOM 9732 O O . ILE B 1 453 ? -21.812 30.5 14.328 1 98.38 453 ILE B O 1
ATOM 9736 N N . LEU B 1 454 ? -21.094 31.906 12.719 1 97.06 454 LEU B N 1
ATOM 9737 C CA . LEU B 1 454 ? -21.828 33.062 13.219 1 97.06 454 LEU B CA 1
ATOM 9738 C C . LEU B 1 454 ? -22.812 33.562 12.172 1 97.06 454 LEU B C 1
ATOM 9740 O O . LEU B 1 454 ? -22.578 33.406 10.969 1 97.06 454 LEU B O 1
ATOM 9744 N N . GLY B 1 455 ? -23.938 34.188 12.594 1 96.5 455 GLY B N 1
ATOM 9745 C CA . GLY B 1 455 ? -24.859 34.844 11.688 1 96.5 455 GLY B CA 1
ATOM 9746 C C . GLY B 1 455 ? -26.266 34.281 11.742 1 96.5 455 GLY B C 1
ATOM 9747 O O . GLY B 1 455 ? -26.484 33.219 12.312 1 96.5 455 GLY B O 1
ATOM 9748 N N . PRO B 1 456 ? -27.188 34.938 11.172 1 97 456 PRO B N 1
ATOM 9749 C CA . PRO B 1 456 ? -28.609 34.562 11.273 1 97 456 PRO B CA 1
ATOM 9750 C C . PRO B 1 456 ? -28.906 33.219 10.625 1 97 456 PRO B C 1
ATOM 9752 O O . PRO B 1 456 ? -29.859 32.531 11 1 97 456 PRO B O 1
ATOM 9755 N N . ASP B 1 457 ? -28 32.781 9.688 1 97.81 457 ASP B N 1
ATOM 9756 C CA . ASP B 1 457 ? -28.266 31.516 9 1 97.81 457 ASP B CA 1
ATOM 9757 C C . ASP B 1 457 ? -27.328 30.422 9.5 1 97.81 457 ASP B C 1
ATOM 9759 O O . ASP B 1 457 ? -27.203 29.375 8.859 1 97.81 457 ASP B O 1
ATOM 9763 N N . ALA B 1 458 ? -26.703 30.672 10.609 1 98.19 458 ALA B N 1
ATOM 9764 C CA . ALA B 1 458 ? -25.766 29.703 11.156 1 98.19 458 ALA B CA 1
ATOM 9765 C C . ALA B 1 458 ? -26.453 28.375 11.422 1 98.19 458 ALA B C 1
ATOM 9767 O O . ALA B 1 458 ? -25.922 27.312 11.086 1 98.19 458 ALA B O 1
ATOM 9768 N N . GLU B 1 459 ? -27.594 28.391 12.023 1 98.06 459 GLU B N 1
ATOM 9769 C CA . GLU B 1 459 ? -28.328 27.172 12.32 1 98.06 459 GLU B CA 1
ATOM 9770 C C . GLU B 1 459 ? -28.734 26.438 11.039 1 98.06 459 GLU B C 1
ATOM 9772 O O . GLU B 1 459 ? -28.641 25.219 10.961 1 98.06 459 GLU B O 1
ATOM 9777 N N . ASN B 1 460 ? -29.203 27.234 10.047 1 98.06 460 ASN B N 1
ATOM 9778 C CA . ASN B 1 460 ? -29.562 26.641 8.766 1 98.06 460 ASN B CA 1
ATOM 9779 C C . ASN B 1 460 ? -28.375 25.922 8.133 1 98.06 460 ASN B C 1
ATOM 9781 O O . ASN B 1 460 ? -28.531 24.812 7.594 1 98.06 460 ASN B O 1
ATOM 9785 N N . LEU B 1 461 ? -27.234 26.562 8.195 1 98.56 461 LEU B N 1
ATOM 9786 C CA . LEU B 1 461 ? -26.047 25.969 7.609 1 98.56 461 LEU B CA 1
ATOM 9787 C C . LEU B 1 461 ? -25.688 24.656 8.312 1 98.56 461 LEU B C 1
ATOM 9789 O O . LEU B 1 461 ? -25.438 23.656 7.652 1 98.56 461 LEU B O 1
ATOM 9793 N N . MET B 1 462 ? -25.672 24.656 9.625 1 98.62 462 MET B N 1
ATOM 9794 C CA . MET B 1 462 ? -25.266 23.469 10.375 1 98.62 462 MET B CA 1
ATOM 9795 C C . MET B 1 462 ? -26.297 22.359 10.25 1 98.62 462 MET B C 1
ATOM 9797 O O . MET B 1 462 ? -25.953 21.188 10.219 1 98.62 462 MET B O 1
ATOM 9801 N N . GLN B 1 463 ? -27.625 22.781 10.219 1 98.25 463 GLN B N 1
ATOM 9802 C CA . GLN B 1 463 ? -28.703 21.812 9.992 1 98.25 463 GLN B CA 1
ATOM 9803 C C . GLN B 1 463 ? -28.531 21.094 8.656 1 98.25 463 GLN B C 1
ATOM 9805 O O . GLN B 1 463 ? -28.812 19.906 8.547 1 98.25 463 GLN B O 1
ATOM 9810 N N . TYR B 1 464 ? -28.047 21.812 7.707 1 98.56 464 TYR B N 1
ATOM 9811 C CA . TYR B 1 464 ? -27.938 21.312 6.344 1 98.56 464 TYR B CA 1
ATOM 9812 C C . TYR B 1 464 ? -26.672 20.469 6.184 1 98.56 464 TYR B C 1
ATOM 9814 O O . TYR B 1 464 ? -26.672 19.5 5.426 1 98.56 464 TYR B O 1
ATOM 9822 N N . THR B 1 465 ? -25.594 20.781 6.883 1 98.69 465 THR B N 1
ATOM 9823 C CA . THR B 1 465 ? -24.281 20.188 6.594 1 98.69 465 THR B CA 1
ATOM 9824 C C . THR B 1 465 ? -23.984 19.062 7.57 1 98.69 465 THR B C 1
ATOM 9826 O O . THR B 1 465 ? -23.047 18.266 7.352 1 98.69 465 THR B O 1
ATOM 9829 N N . LEU B 1 466 ? -24.703 18.875 8.656 1 98.69 466 LEU B N 1
ATOM 9830 C CA . LEU B 1 466 ? -24.469 17.828 9.641 1 98.69 466 LEU B CA 1
ATOM 9831 C C . LEU B 1 466 ? -25.609 16.812 9.648 1 98.69 466 LEU B C 1
ATOM 9833 O O . LEU B 1 466 ? -26.734 17.141 9.289 1 98.69 466 LEU B O 1
ATOM 9837 N N . THR B 1 467 ? -25.328 15.602 10.07 1 98.56 467 THR B N 1
ATOM 9838 C CA . THR B 1 467 ? -26.344 14.555 10.086 1 98.56 467 THR B CA 1
ATOM 9839 C C . THR B 1 467 ? -27.266 14.719 11.289 1 98.56 467 THR B C 1
ATOM 9841 O O . THR B 1 467 ? -28.453 14.383 11.211 1 98.56 467 THR B O 1
ATOM 9844 N N . ARG B 1 468 ? -26.797 15.305 12.398 1 97.62 468 ARG B N 1
ATOM 9845 C CA . ARG B 1 468 ? -27.594 15.5 13.609 1 97.62 468 ARG B CA 1
ATOM 9846 C C . ARG B 1 468 ? -28.641 16.578 13.406 1 97.62 468 ARG B C 1
ATOM 9848 O O . ARG B 1 468 ? -28.484 17.453 12.555 1 97.62 468 ARG B O 1
ATOM 9855 N N . ASN B 1 469 ? -29.781 16.469 14.148 1 97.94 469 ASN B N 1
ATOM 9856 C CA . ASN B 1 469 ? -30.797 17.531 14.141 1 97.94 469 ASN B CA 1
ATOM 9857 C C . ASN B 1 469 ? -30.375 18.719 15.008 1 97.94 469 ASN B C 1
ATOM 9859 O O . ASN B 1 469 ? -30.641 18.734 16.219 1 97.94 469 ASN B O 1
ATOM 9863 N N . VAL B 1 470 ? -29.875 19.75 14.43 1 97.62 470 VAL B N 1
ATOM 9864 C CA . VAL B 1 470 ? -29.281 20.891 15.109 1 97.62 470 VAL B CA 1
ATOM 9865 C C . VAL B 1 470 ? -30.375 21.766 15.719 1 97.62 470 VAL B C 1
ATOM 9867 O O . VAL B 1 470 ? -30.156 22.406 16.75 1 97.62 470 VAL B O 1
ATOM 9870 N N . LYS B 1 471 ? -31.516 21.703 15.172 1 95.88 471 LYS B N 1
ATOM 9871 C CA . LYS B 1 471 ? -32.625 22.547 15.617 1 95.88 471 LYS B CA 1
ATOM 9872 C C . LYS B 1 471 ? -33.125 22.094 16.984 1 95.88 471 LYS B C 1
ATOM 9874 O O . LYS B 1 471 ? -33.812 22.859 17.672 1 95.88 471 LYS B O 1
ATOM 9879 N N . LYS B 1 472 ? -32.75 20.953 17.375 1 95.69 472 LYS B N 1
ATOM 9880 C CA . LYS B 1 472 ? -33.219 20.422 18.656 1 95.69 472 LYS B CA 1
ATOM 9881 C C . LYS B 1 472 ? -32.25 20.766 19.781 1 95.69 472 LYS B C 1
ATOM 9883 O O . LYS B 1 472 ? -32.5 20.516 20.953 1 95.69 472 LYS B O 1
ATOM 9888 N N . LEU B 1 473 ? -31.203 21.422 19.5 1 96.69 473 LEU B N 1
ATOM 9889 C CA . LEU B 1 473 ? -30.172 21.719 20.484 1 96.69 473 LEU B CA 1
ATOM 9890 C C . LEU B 1 473 ? -30.531 22.953 21.312 1 96.69 473 LEU B C 1
ATOM 9892 O O . LEU B 1 473 ? -31.062 23.922 20.766 1 96.69 473 LEU B O 1
ATOM 9896 N N . SER B 1 474 ? -30.234 22.875 22.578 1 96.44 474 SER B N 1
ATOM 9897 C CA . SER B 1 474 ? -30.344 24.047 23.453 1 96.44 474 SER B CA 1
ATOM 9898 C C . SER B 1 474 ? -29 24.75 23.625 1 96.44 474 SER B C 1
ATOM 9900 O O . SER B 1 474 ? -27.953 24.125 23.453 1 96.44 474 SER B O 1
ATOM 9902 N N . ILE B 1 475 ? -29.109 26.047 23.875 1 95.56 475 ILE B N 1
ATOM 9903 C CA . ILE B 1 475 ? -27.906 26.781 24.219 1 95.56 475 ILE B CA 1
ATOM 9904 C C . ILE B 1 475 ? -27.203 26.109 25.391 1 95.56 475 ILE B C 1
ATOM 9906 O O . ILE B 1 475 ? -27.844 25.75 26.375 1 95.56 475 ILE B O 1
ATOM 9910 N N . GLY B 1 476 ? -25.859 25.875 25.266 1 95.88 476 GLY B N 1
ATOM 9911 C CA . GLY B 1 476 ? -25.094 25.203 26.312 1 95.88 476 GLY B CA 1
ATOM 9912 C C . GLY B 1 476 ? -24.906 23.719 26.047 1 95.88 476 GLY B C 1
ATOM 9913 O O . GLY B 1 476 ? -24.172 23.047 26.781 1 95.88 476 GLY B O 1
ATOM 9914 N N . GLN B 1 477 ? -25.484 23.25 25 1 97.44 477 GLN B N 1
ATOM 9915 C CA . GLN B 1 477 ? -25.391 21.828 24.656 1 97.44 477 GLN B CA 1
ATOM 9916 C C . GLN B 1 477 ? -24.297 21.578 23.641 1 97.44 477 GLN B C 1
ATOM 9918 O O . GLN B 1 477 ? -23.906 22.469 22.891 1 97.44 477 GLN B O 1
ATOM 9923 N N . VAL B 1 478 ? -23.766 20.406 23.672 1 98.12 478 VAL B N 1
ATOM 9924 C CA . VAL B 1 478 ? -22.812 19.875 22.688 1 98.12 478 VAL B CA 1
ATOM 9925 C C . VAL B 1 478 ? -23.391 18.594 22.078 1 98.12 478 VAL B C 1
ATOM 9927 O O . VAL B 1 478 ? -24.031 17.797 22.766 1 98.12 478 VAL B O 1
ATOM 9930 N N . VAL B 1 479 ? -23.188 18.406 20.75 1 97.94 479 VAL B N 1
ATOM 9931 C CA . VAL B 1 479 ? -23.594 17.156 20.141 1 97.94 479 VAL B CA 1
ATOM 9932 C C . VAL B 1 479 ? -22.469 16.609 19.266 1 97.94 479 VAL B C 1
ATOM 9934 O O . VAL B 1 479 ? -21.688 17.375 18.688 1 97.94 479 VAL B O 1
ATOM 9937 N N . TYR B 1 480 ? -22.328 15.281 19.312 1 97.94 480 TYR B N 1
ATOM 9938 C CA . TYR B 1 480 ? -21.438 14.562 18.406 1 97.94 480 TYR B CA 1
ATOM 9939 C C . TYR B 1 480 ? -22.156 14.219 17.109 1 97.94 480 TYR B C 1
ATOM 9941 O O . TYR B 1 480 ? -23.297 13.75 17.125 1 97.94 480 TYR B O 1
ATOM 9949 N N . THR B 1 481 ? -21.5 14.469 15.93 1 98.38 481 THR B N 1
ATOM 9950 C CA . THR B 1 481 ? -22.203 14.328 14.656 1 98.38 481 THR B CA 1
ATOM 9951 C C . THR B 1 481 ? -21.219 14.039 13.523 1 98.38 481 THR B C 1
ATOM 9953 O O . THR B 1 481 ? -20 14.086 13.727 1 98.38 481 THR B O 1
ATOM 9956 N N . ALA B 1 482 ? -21.719 13.609 12.375 1 98.62 482 ALA B N 1
ATOM 9957 C CA . ALA B 1 482 ? -20.922 13.422 11.164 1 98.62 482 ALA B CA 1
ATOM 9958 C C . ALA B 1 482 ? -21.234 14.516 10.141 1 98.62 482 ALA B C 1
ATOM 9960 O O . ALA B 1 482 ? -22.312 15.109 10.156 1 98.62 482 ALA B O 1
ATOM 9961 N N . MET B 1 483 ? -20.281 14.898 9.391 1 98.62 483 MET B N 1
ATOM 9962 C CA . MET B 1 483 ? -20.391 15.68 8.164 1 98.62 483 MET B CA 1
ATOM 9963 C C . MET B 1 483 ? -20.125 14.805 6.941 1 98.62 483 MET B C 1
ATOM 9965 O O . MET B 1 483 ? -19.094 14.133 6.871 1 98.62 483 MET B O 1
ATOM 9969 N N . CYS B 1 484 ? -21.031 14.766 5.922 1 98.56 484 CYS B N 1
ATOM 9970 C CA . CYS B 1 484 ? -20.922 13.82 4.816 1 98.56 484 CYS B CA 1
ATOM 9971 C C . CYS B 1 484 ? -20.875 14.547 3.479 1 98.56 484 CYS B C 1
ATOM 9973 O O . CYS B 1 484 ? -21.219 15.727 3.393 1 98.56 484 CYS B O 1
ATOM 9975 N N . TYR B 1 485 ? -20.391 13.875 2.486 1 97.94 485 TYR B N 1
ATOM 9976 C CA . TYR B 1 485 ? -20.516 14.273 1.089 1 97.94 485 TYR B CA 1
ATOM 9977 C C . TYR B 1 485 ? -21.891 13.898 0.541 1 97.94 485 TYR B C 1
ATOM 9979 O O . TYR B 1 485 ? -22.719 13.328 1.259 1 97.94 485 TYR B O 1
ATOM 9987 N N . GLU B 1 486 ? -22.141 14.203 -0.719 1 97.38 486 GLU B N 1
ATOM 9988 C CA . GLU B 1 486 ? -23.438 13.984 -1.349 1 97.38 486 GLU B CA 1
ATOM 9989 C C . GLU B 1 486 ? -23.75 12.5 -1.47 1 97.38 486 GLU B C 1
ATOM 9991 O O . GLU B 1 486 ? -24.906 12.102 -1.479 1 97.38 486 GLU B O 1
ATOM 9996 N N . ASN B 1 487 ? -22.75 11.641 -1.499 1 97.12 487 ASN B N 1
ATOM 9997 C CA . ASN B 1 487 ? -22.969 10.203 -1.62 1 97.12 487 ASN B CA 1
ATOM 9998 C C . ASN B 1 487 ? -23.156 9.555 -0.254 1 97.12 487 ASN B C 1
ATOM 10000 O O . ASN B 1 487 ? -23.234 8.328 -0.153 1 97.12 487 ASN B O 1
ATOM 10004 N N . GLY B 1 488 ? -23.141 10.305 0.764 1 98 488 GLY B N 1
ATOM 10005 C CA . GLY B 1 488 ? -23.406 9.812 2.104 1 98 488 GLY B CA 1
ATOM 10006 C C . GLY B 1 488 ? -22.156 9.391 2.85 1 98 488 GLY B C 1
ATOM 10007 O O . GLY B 1 488 ? -22.203 9.078 4.039 1 98 488 GLY B O 1
ATOM 10008 N N . CYS B 1 489 ? -20.984 9.414 2.211 1 98.25 489 CYS B N 1
ATOM 10009 C CA . CYS B 1 489 ? -19.734 9.055 2.871 1 98.25 489 CYS B CA 1
ATOM 10010 C C . CYS B 1 489 ? -19.203 10.219 3.695 1 98.25 489 CYS B C 1
ATOM 10012 O O . CYS B 1 489 ? -19.562 11.375 3.451 1 98.25 489 CYS B O 1
ATOM 10014 N N . MET B 1 490 ? -18.359 9.938 4.602 1 98.44 490 MET B N 1
ATOM 10015 C CA . MET B 1 490 ? -18.031 10.891 5.66 1 98.44 490 MET B CA 1
ATOM 10016 C C . MET B 1 490 ? -16.891 11.812 5.23 1 98.44 490 MET B C 1
ATOM 10018 O O . MET B 1 490 ? -15.867 11.344 4.738 1 98.44 490 MET B O 1
ATOM 10022 N N . LEU B 1 491 ? -17.078 13.062 5.422 1 98 491 LEU B N 1
ATOM 10023 C CA . LEU B 1 491 ? -16.047 14.078 5.285 1 98 491 LEU B CA 1
ATOM 10024 C C . LEU B 1 491 ? -15.297 14.273 6.602 1 98 491 LEU B C 1
ATOM 10026 O O . LEU B 1 491 ? -14.07 14.422 6.609 1 98 491 LEU B O 1
ATOM 10030 N N . ASP B 1 492 ? -16.031 14.273 7.645 1 98.25 492 ASP B N 1
ATOM 10031 C CA . ASP B 1 492 ? -15.516 14.547 8.977 1 98.25 492 ASP B CA 1
ATOM 10032 C C . ASP B 1 492 ? -16.5 14.109 10.055 1 98.25 492 ASP B C 1
ATOM 10034 O O . ASP B 1 492 ? -17.656 13.781 9.758 1 98.25 492 ASP B O 1
ATOM 10038 N N . ASP B 1 493 ? -16.047 13.945 11.242 1 98.44 493 ASP B N 1
ATOM 10039 C CA . ASP B 1 493 ? -16.859 13.883 12.453 1 98.44 493 ASP B CA 1
ATOM 10040 C C . ASP B 1 493 ? -16.391 14.906 13.484 1 98.44 493 ASP B C 1
ATOM 10042 O O . ASP B 1 493 ? -15.297 15.461 13.367 1 98.44 493 ASP B O 1
ATOM 10046 N N . GLY B 1 494 ? -17.25 15.219 14.344 1 98.25 494 GLY B N 1
ATOM 10047 C CA . GLY B 1 494 ? -16.875 16.203 15.352 1 98.25 494 GLY B CA 1
ATOM 10048 C C . GLY B 1 494 ? -18 16.547 16.297 1 98.25 494 GLY B C 1
ATOM 10049 O O . GLY B 1 494 ? -18.984 15.805 16.422 1 98.25 494 GLY B O 1
ATOM 10050 N N . THR B 1 495 ? -17.766 17.609 17.078 1 98.69 495 THR B N 1
ATOM 10051 C CA . THR B 1 495 ? -18.734 18.094 18.047 1 98.69 495 THR B CA 1
ATOM 10052 C C . THR B 1 495 ? -19.172 19.516 17.703 1 98.69 495 THR B C 1
ATOM 10054 O O . THR B 1 495 ? -18.359 20.328 17.25 1 98.69 495 THR B O 1
ATOM 10057 N N . LEU B 1 496 ? -20.422 19.75 17.859 1 98.69 496 LEU B N 1
ATOM 10058 C CA . LEU B 1 496 ? -21.016 21.078 17.656 1 98.69 496 LEU B CA 1
ATOM 10059 C C . LEU B 1 496 ? -21.469 21.672 18.984 1 98.69 496 LEU B C 1
ATOM 10061 O O . LEU B 1 496 ? -22.266 21.062 19.703 1 98.69 496 LEU B O 1
ATOM 10065 N N . PHE B 1 497 ? -20.938 22.891 19.328 1 98.38 497 PHE B N 1
ATOM 10066 C CA . PHE B 1 497 ? -21.328 23.656 20.5 1 98.38 497 PHE B CA 1
ATOM 10067 C C . PHE B 1 497 ? -22.359 24.719 20.125 1 98.38 497 PHE B C 1
ATOM 10069 O O . PHE B 1 497 ? -22.172 25.469 19.172 1 98.38 497 PHE B O 1
ATOM 10076 N N . LYS B 1 498 ? -23.469 24.75 20.828 1 98.06 498 LYS B N 1
ATOM 10077 C CA . LYS B 1 498 ? -24.391 25.875 20.641 1 98.06 498 LYS B CA 1
ATOM 10078 C C . LYS B 1 498 ? -24.203 26.922 21.719 1 98.06 498 LYS B C 1
ATOM 10080 O O . LYS B 1 498 ? -24.703 26.781 22.844 1 98.06 498 LYS B O 1
ATOM 10085 N N . LEU B 1 499 ? -23.547 28.031 21.375 1 96.06 499 LEU B N 1
ATOM 10086 C CA . LEU B 1 499 ? -23.188 29.078 22.328 1 96.06 499 LEU B CA 1
ATOM 10087 C C . LEU B 1 499 ? -24.297 30.125 22.438 1 96.06 499 LEU B C 1
ATOM 10089 O O . LEU B 1 499 ? -24.438 30.766 23.469 1 96.06 499 LEU B O 1
ATOM 10093 N N . GLY B 1 500 ? -25.047 30.25 21.391 1 94.75 500 GLY B N 1
ATOM 10094 C CA . GLY B 1 500 ? -26.172 31.172 21.297 1 94.75 500 GLY B CA 1
ATOM 10095 C C . GLY B 1 500 ? -27.156 30.812 20.203 1 94.75 500 GLY B C 1
ATOM 10096 O O . GLY B 1 500 ? -26.938 29.844 19.469 1 94.75 500 GLY B O 1
ATOM 10097 N N . GLN B 1 501 ? -28.172 31.547 20.109 1 91.75 501 GLN B N 1
ATOM 10098 C CA . GLN B 1 501 ? -29.219 31.234 19.141 1 91.75 501 GLN B CA 1
ATOM 10099 C C . GLN B 1 501 ? -28.656 31.109 17.719 1 91.75 501 GLN B C 1
ATOM 10101 O O . GLN B 1 501 ? -29.016 30.203 16.984 1 91.75 501 GLN B O 1
ATOM 10106 N N . ASP B 1 502 ? -27.766 32.031 17.375 1 93 502 ASP B N 1
ATOM 10107 C CA . ASP B 1 502 ? -27.188 32.062 16.047 1 93 502 ASP B CA 1
ATOM 10108 C C . ASP B 1 502 ? -25.672 31.891 16.094 1 93 502 ASP B C 1
ATOM 10110 O O . ASP B 1 502 ? -24.953 32.375 15.211 1 93 502 ASP B O 1
ATOM 10114 N N . ASN B 1 503 ? -25.188 31.297 17.172 1 96.25 503 ASN B N 1
ATOM 10115 C CA . ASN B 1 503 ? -23.75 31.172 17.375 1 96.25 503 ASN B CA 1
ATOM 10116 C C . ASN B 1 503 ? -23.359 29.734 17.719 1 96.25 503 ASN B C 1
ATOM 10118 O O . ASN B 1 503 ? -23.797 29.188 18.719 1 96.25 503 ASN B O 1
ATOM 10122 N N . PHE B 1 504 ? -22.562 29.188 16.797 1 98.38 504 PHE B N 1
ATOM 10123 C CA . PHE B 1 504 ? -22.109 27.828 17 1 98.38 504 PHE B CA 1
ATOM 10124 C C . PHE B 1 504 ? -20.594 27.734 16.922 1 98.38 504 PHE B C 1
ATOM 10126 O O . PHE B 1 504 ? -19.938 28.609 16.344 1 98.38 504 PHE B O 1
ATOM 10133 N N . ARG B 1 505 ? -20 26.766 17.562 1 98.38 505 ARG B N 1
ATOM 10134 C CA . ARG B 1 505 ? -18.609 26.359 17.391 1 98.38 505 ARG B CA 1
ATOM 10135 C C . ARG B 1 505 ? -18.516 24.906 16.922 1 98.38 505 ARG B C 1
ATOM 10137 O O . ARG B 1 505 ? -19.016 24 17.594 1 98.38 505 ARG B O 1
ATOM 10144 N N . TRP B 1 506 ? -17.922 24.734 15.719 1 98.56 506 TRP B N 1
ATOM 10145 C CA . TRP B 1 506 ? -17.672 23.406 15.18 1 98.56 506 TRP B CA 1
ATOM 10146 C C . TRP B 1 506 ? -16.25 22.953 15.5 1 98.56 506 TRP B C 1
ATOM 10148 O O . TRP B 1 506 ? -15.281 23.656 15.203 1 98.56 506 TRP B O 1
ATOM 10158 N N . ILE B 1 507 ? -16.125 21.812 16.141 1 98.5 507 ILE B N 1
ATOM 10159 C CA . ILE B 1 507 ? -14.836 21.219 16.438 1 98.5 507 ILE B CA 1
ATOM 10160 C C . ILE B 1 507 ? -14.727 19.859 15.75 1 98.5 507 ILE B C 1
ATOM 10162 O O . ILE B 1 507 ? -15.43 18.906 16.125 1 98.5 507 ILE B O 1
ATOM 10166 N N . GLY B 1 508 ? -13.922 19.797 14.727 1 97.5 508 GLY B N 1
ATOM 10167 C CA . GLY B 1 508 ? -13.742 18.578 13.969 1 97.5 508 GLY B CA 1
ATOM 10168 C C . GLY B 1 508 ? -12.289 18.156 13.828 1 97.5 508 GLY B C 1
ATOM 10169 O O . GLY B 1 508 ? -11.438 18.594 14.617 1 97.5 508 GLY B O 1
ATOM 10170 N N . GLY B 1 509 ? -12.039 17.172 12.93 1 95.94 509 GLY B N 1
ATOM 10171 C CA . GLY B 1 509 ? -10.695 16.641 12.773 1 95.94 509 GLY B CA 1
ATOM 10172 C C . GLY B 1 509 ? -9.992 17.125 11.523 1 95.94 509 GLY B C 1
ATOM 10173 O O . GLY B 1 509 ? -8.789 16.906 11.359 1 95.94 509 GLY B O 1
ATOM 10174 N N . ASP B 1 510 ? -10.688 17.812 10.672 1 94.56 510 ASP B N 1
ATOM 10175 C CA . ASP B 1 510 ? -10.117 18.172 9.375 1 94.56 510 ASP B CA 1
ATOM 10176 C C . ASP B 1 510 ? -10.289 19.656 9.078 1 94.56 510 ASP B C 1
ATOM 10178 O O . ASP B 1 510 ? -11.391 20.188 9.188 1 94.56 510 ASP B O 1
ATOM 10182 N N . GLU B 1 511 ? -9.211 20.266 8.648 1 94.56 511 GLU B N 1
ATOM 10183 C CA . GLU B 1 511 ? -9.242 21.688 8.312 1 94.56 511 GLU B CA 1
ATOM 10184 C C . GLU B 1 511 ? -10.156 21.953 7.121 1 94.56 511 GLU B C 1
ATOM 10186 O O . GLU B 1 511 ? -10.766 23.016 7.02 1 94.56 511 GLU B O 1
ATOM 10191 N N . TYR B 1 512 ? -10.344 21.016 6.254 1 95.31 512 TYR B N 1
ATOM 10192 C CA . TYR B 1 512 ? -11.156 21.188 5.059 1 95.31 512 TYR B CA 1
ATOM 10193 C C . TYR B 1 512 ? -12.625 21.375 5.418 1 95.31 512 TYR B C 1
ATOM 10195 O O . TYR B 1 512 ? -13.414 21.859 4.602 1 95.31 512 TYR B O 1
ATOM 10203 N N . SER B 1 513 ? -13.039 21.031 6.613 1 96.69 513 SER B N 1
ATOM 10204 C CA . SER B 1 513 ? -14.406 21.266 7.059 1 96.69 513 SER B CA 1
ATOM 10205 C C . SER B 1 513 ? -14.773 22.75 6.953 1 96.69 513 SER B C 1
ATOM 10207 O O . SER B 1 513 ? -15.906 23.094 6.602 1 96.69 513 SER B O 1
ATOM 10209 N N . GLY B 1 514 ? -13.797 23.578 7.305 1 96.69 514 GLY B N 1
ATOM 10210 C CA . GLY B 1 514 ? -14.047 25 7.191 1 96.69 514 GLY B CA 1
ATOM 10211 C C . GLY B 1 514 ? -14.305 25.453 5.766 1 96.69 514 GLY B C 1
ATOM 10212 O O . GLY B 1 514 ? -15.234 26.234 5.512 1 96.69 514 GLY B O 1
ATOM 10213 N N . GLU B 1 515 ? -13.508 24.938 4.848 1 95.25 515 GLU B N 1
ATOM 10214 C CA . GLU B 1 515 ? -13.688 25.25 3.436 1 95.25 515 GLU B CA 1
ATOM 10215 C C . GLU B 1 515 ? -15.023 24.719 2.92 1 95.25 515 GLU B C 1
ATOM 10217 O O . GLU B 1 515 ? -15.711 25.391 2.156 1 95.25 515 GLU B O 1
ATOM 10222 N N . TRP B 1 516 ? -15.344 23.516 3.309 1 97.38 516 TRP B N 1
ATOM 10223 C CA . TRP B 1 516 ? -16.609 22.891 2.914 1 97.38 516 TRP B CA 1
ATOM 10224 C C . TRP B 1 516 ? -17.797 23.703 3.387 1 97.38 516 TRP B C 1
ATOM 10226 O O . TRP B 1 516 ? -18.734 23.969 2.619 1 97.38 516 TRP B O 1
ATOM 10236 N N . LEU B 1 517 ? -17.75 24.172 4.602 1 98.44 517 LEU B N 1
ATOM 10237 C CA . LEU B 1 517 ? -18.828 24.984 5.156 1 98.44 517 LEU B CA 1
ATOM 10238 C C . LEU B 1 517 ? -18.969 26.297 4.383 1 98.44 517 LEU B C 1
ATOM 10240 O O . LEU B 1 517 ? -20.094 26.719 4.082 1 98.44 517 LEU B O 1
ATOM 10244 N N . LYS B 1 518 ? -17.906 26.922 4.047 1 97.06 518 LYS B N 1
ATOM 10245 C CA . LYS B 1 518 ? -17.938 28.156 3.279 1 97.06 518 LYS B CA 1
ATOM 10246 C C . LYS B 1 518 ? -18.547 27.938 1.898 1 97.06 518 LYS B C 1
ATOM 10248 O O . LYS B 1 518 ? -19.359 28.734 1.435 1 97.06 518 LYS B O 1
ATOM 10253 N N . GLU B 1 519 ? -18.125 26.844 1.303 1 96 519 GLU B N 1
ATOM 10254 C CA . GLU B 1 519 ? -18.641 26.516 -0.021 1 96 519 GLU B CA 1
ATOM 10255 C C . GLU B 1 519 ? -20.156 26.312 0.014 1 96 519 GLU B C 1
ATOM 10257 O O . GLU B 1 519 ? -20.875 26.797 -0.861 1 96 519 GLU B O 1
ATOM 10262 N N . GLN B 1 520 ? -20.609 25.578 0.991 1 98 520 GLN B N 1
ATOM 10263 C CA . GLN B 1 520 ? -22.031 25.297 1.092 1 98 520 GLN B CA 1
ATOM 10264 C C . GLN B 1 520 ? -22.828 26.562 1.435 1 98 520 GLN B C 1
ATOM 10266 O O . GLN B 1 520 ? -23.938 26.766 0.938 1 98 520 GLN B O 1
ATOM 10271 N N . ALA B 1 521 ? -22.266 27.391 2.26 1 97.94 521 ALA B N 1
ATOM 10272 C CA . ALA B 1 521 ? -22.906 28.656 2.596 1 97.94 521 ALA B CA 1
ATOM 10273 C C . ALA B 1 521 ? -23.109 29.516 1.352 1 97.94 521 ALA B C 1
ATOM 10275 O O . ALA B 1 521 ? -24.172 30.109 1.172 1 97.94 521 ALA B O 1
ATOM 10276 N N . LYS B 1 522 ? -22.109 29.562 0.525 1 96.31 522 LYS B N 1
ATOM 10277 C CA . LYS B 1 522 ? -22.188 30.328 -0.717 1 96.31 522 LYS B CA 1
ATOM 10278 C C . LYS B 1 522 ? -23.234 29.75 -1.655 1 96.31 522 LYS B C 1
ATOM 10280 O O . LYS B 1 522 ? -24.047 30.5 -2.225 1 96.31 522 LYS B O 1
ATOM 10285 N N . LYS B 1 523 ? -23.25 28.469 -1.791 1 96.81 523 LYS B N 1
ATOM 10286 C CA . LYS B 1 523 ? -24.188 27.797 -2.678 1 96.81 523 LYS B CA 1
ATOM 10287 C C . LYS B 1 523 ? -25.625 28.047 -2.242 1 96.81 523 LYS B C 1
ATOM 10289 O O . LYS B 1 523 ? -26.516 28.188 -3.08 1 96.81 523 LYS B O 1
ATOM 10294 N N . LYS B 1 524 ? -25.875 28.094 -0.934 1 97.69 524 LYS B N 1
ATOM 10295 C CA . LYS B 1 524 ? -27.219 28.25 -0.387 1 97.69 524 LYS B CA 1
ATOM 10296 C C . LYS B 1 524 ? -27.547 29.719 -0.158 1 97.69 524 LYS B C 1
ATOM 10298 O O . LYS B 1 524 ? -28.656 30.047 0.274 1 97.69 524 LYS B O 1
ATOM 10303 N N . ASN B 1 525 ? -26.609 30.641 -0.423 1 97.06 525 ASN B N 1
ATOM 10304 C CA . ASN B 1 525 ? -26.75 32.062 -0.213 1 97.06 525 ASN B CA 1
ATOM 10305 C C . ASN B 1 525 ? -27.125 32.406 1.229 1 97.06 525 ASN B C 1
ATOM 10307 O O . ASN B 1 525 ? -28.062 33.156 1.47 1 97.06 525 ASN B O 1
ATOM 10311 N N . TYR B 1 526 ? -26.453 31.766 2.133 1 97.44 526 TYR B N 1
ATOM 10312 C CA . TYR B 1 526 ? -26.688 32 3.555 1 97.44 526 TYR B CA 1
ATOM 10313 C C . TYR B 1 526 ? -25.891 33.188 4.051 1 97.44 526 TYR B C 1
ATOM 10315 O O . TYR B 1 526 ? -24.75 33.406 3.637 1 97.44 526 TYR B O 1
ATOM 10323 N N . LYS B 1 527 ? -26.484 34 4.902 1 97.12 527 LYS B N 1
ATOM 10324 C CA . LYS B 1 527 ? -25.75 35.031 5.629 1 97.12 527 LYS B CA 1
ATOM 10325 C C . LYS B 1 527 ? -25.109 34.469 6.895 1 97.12 527 LYS B C 1
ATOM 10327 O O . LYS B 1 527 ? -25.703 34.5 7.969 1 97.12 527 LYS B O 1
ATOM 10332 N N . VAL B 1 528 ? -23.953 34.031 6.805 1 97.5 528 VAL B N 1
ATOM 10333 C CA . VAL B 1 528 ? -23.234 33.344 7.871 1 97.5 528 VAL B CA 1
ATOM 10334 C C . VAL B 1 528 ? -21.734 33.625 7.746 1 97.5 528 VAL B C 1
ATOM 10336 O O . VAL B 1 528 ? -21.25 33.938 6.656 1 97.5 528 VAL B O 1
ATOM 10339 N N . TRP B 1 529 ? -20.984 33.719 8.828 1 97.25 529 TRP B N 1
ATOM 10340 C CA . TRP B 1 529 ? -19.531 33.812 8.867 1 97.25 529 TRP B CA 1
ATOM 10341 C C . TRP B 1 529 ? -18.938 32.531 9.422 1 97.25 529 TRP B C 1
ATOM 10343 O O . TRP B 1 529 ? -19.359 32.031 10.469 1 97.25 529 TRP B O 1
ATOM 10353 N N . ILE B 1 530 ? -18.047 31.938 8.727 1 98.25 530 ILE B N 1
ATOM 10354 C CA . ILE B 1 530 ? -17.25 30.812 9.195 1 98.25 530 ILE B CA 1
ATOM 10355 C C . ILE B 1 530 ? -15.828 31.281 9.477 1 98.25 530 ILE B C 1
ATOM 10357 O O . ILE B 1 530 ? -15.047 31.5 8.547 1 98.25 530 ILE B O 1
ATOM 10361 N N . LYS B 1 531 ? -15.461 31.359 10.742 1 96.94 531 LYS B N 1
ATOM 10362 C CA . LYS B 1 531 ? -14.164 31.922 11.117 1 96.94 531 LYS B CA 1
ATOM 10363 C C . LYS B 1 531 ? -13.266 30.859 11.734 1 96.94 531 LYS B C 1
ATOM 10365 O O . LYS B 1 531 ? -13.672 30.141 12.648 1 96.94 531 LYS B O 1
ATOM 10370 N N . SER B 1 532 ? -12.039 30.734 11.211 1 96.56 532 SER B N 1
ATOM 10371 C CA . SER B 1 532 ? -11.062 29.812 11.766 1 96.56 532 SER B CA 1
ATOM 10372 C C . SER B 1 532 ? -10.609 30.234 13.156 1 96.56 532 SER B C 1
ATOM 10374 O O . SER B 1 532 ? -10.242 31.391 13.367 1 96.56 532 SER B O 1
ATOM 10376 N N . ALA B 1 533 ? -10.609 29.266 14.078 1 97.31 533 ALA B N 1
ATOM 10377 C CA . ALA B 1 533 ? -10.297 29.641 15.453 1 97.31 533 ALA B CA 1
ATOM 10378 C C . ALA B 1 533 ? -9.266 28.688 16.047 1 97.31 533 ALA B C 1
ATOM 10380 O O . ALA B 1 533 ? -8.891 28.812 17.219 1 97.31 533 ALA B O 1
ATOM 10381 N N . THR B 1 534 ? -8.727 27.797 15.312 1 96.56 534 THR B N 1
ATOM 10382 C CA . THR B 1 534 ? -7.832 26.75 15.805 1 96.56 534 THR B CA 1
ATOM 10383 C C . THR B 1 534 ? -6.609 27.359 16.484 1 96.56 534 THR B C 1
ATOM 10385 O O . THR B 1 534 ? -6.164 26.859 17.516 1 96.56 534 THR B O 1
ATOM 10388 N N . ASP B 1 535 ? -6.082 28.422 15.969 1 94.81 535 ASP B N 1
ATOM 10389 C CA . ASP B 1 535 ? -4.863 29.016 16.5 1 94.81 535 ASP B CA 1
ATOM 10390 C C . ASP B 1 535 ? -5.152 29.828 17.766 1 94.81 535 ASP B C 1
ATOM 10392 O O . ASP B 1 535 ? -4.23 30.234 18.469 1 94.81 535 ASP B O 1
ATOM 10396 N N . HIS B 1 536 ? -6.426 29.984 18.078 1 97.06 536 HIS B N 1
ATOM 10397 C CA . HIS B 1 536 ? -6.797 30.812 19.219 1 97.06 536 HIS B CA 1
ATOM 10398 C C . HIS B 1 536 ? -7.492 29.984 20.297 1 97.06 536 HIS B C 1
ATOM 10400 O O . HIS B 1 536 ? -7.809 30.5 21.359 1 97.06 536 HIS B O 1
ATOM 10406 N N . ILE B 1 537 ? -7.742 28.781 20 1 98.19 537 ILE B N 1
ATOM 10407 C CA . ILE B 1 537 ? -8.344 27.891 20.984 1 98.19 537 ILE B CA 1
ATOM 10408 C C . ILE B 1 537 ? -7.547 26.594 21.062 1 98.19 537 ILE B C 1
ATOM 10410 O O . ILE B 1 537 ? -7.508 25.828 20.094 1 98.19 537 ILE B O 1
ATOM 10414 N N . HIS B 1 538 ? -6.895 26.312 22.094 1 98.44 538 HIS B N 1
ATOM 10415 C CA . HIS B 1 538 ? -6.273 25.031 22.422 1 98.44 538 HIS B CA 1
ATOM 10416 C C . HIS B 1 538 ? -7.008 24.328 23.562 1 98.44 538 HIS B C 1
ATOM 10418 O O . HIS B 1 538 ? -7.836 24.938 24.234 1 98.44 538 HIS B O 1
ATOM 10424 N N . ASN B 1 539 ? -6.812 23.047 23.703 1 98.5 539 ASN B N 1
ATOM 10425 C CA . ASN B 1 539 ? -7.566 22.359 24.734 1 98.5 539 ASN B CA 1
ATOM 10426 C C . ASN B 1 539 ? -6.797 21.156 25.281 1 98.5 539 ASN B C 1
ATOM 10428 O O . ASN B 1 539 ? -5.977 20.562 24.578 1 98.5 539 ASN B O 1
ATOM 10432 N N . ILE B 1 540 ? -7.043 20.844 26.516 1 98.25 540 ILE B N 1
ATOM 10433 C CA . ILE B 1 540 ? -6.633 19.578 27.141 1 98.25 540 ILE B CA 1
ATOM 10434 C C . ILE B 1 540 ? -7.867 18.828 27.641 1 98.25 540 ILE B C 1
ATOM 10436 O O . ILE B 1 540 ? -8.836 19.453 28.078 1 98.25 540 ILE B O 1
ATOM 10440 N N . ALA B 1 541 ? -7.828 17.578 27.516 1 98.75 541 ALA B N 1
ATOM 10441 C CA . ALA B 1 541 ? -8.859 16.719 28.094 1 98.75 541 ALA B CA 1
ATOM 10442 C C . ALA B 1 541 ? -8.422 16.172 29.453 1 98.75 541 ALA B C 1
ATOM 10444 O O . ALA B 1 541 ? -7.359 15.547 29.562 1 98.75 541 ALA B O 1
ATOM 10445 N N . VAL B 1 542 ? -9.156 16.484 30.453 1 98.81 542 VAL B N 1
ATOM 10446 C CA . VAL B 1 542 ? -8.984 15.898 31.766 1 98.81 542 VAL B CA 1
ATOM 10447 C C . VAL B 1 542 ? -10 14.773 31.969 1 98.81 542 VAL B C 1
ATOM 10449 O O . VAL B 1 542 ? -11.203 15.031 32.062 1 98.81 542 VAL B O 1
ATOM 10452 N N . GLN B 1 543 ? -9.539 13.594 32.031 1 98.56 543 GLN B N 1
ATOM 10453 C CA . GLN B 1 543 ? -10.383 12.406 32 1 98.56 543 GLN B CA 1
ATOM 10454 C C . GLN B 1 543 ? -10.023 11.438 33.125 1 98.56 543 GLN B C 1
ATOM 10456 O O . GLN B 1 543 ? -8.898 11.445 33.625 1 98.56 543 GLN B O 1
ATOM 10461 N N . GLY B 1 544 ? -10.875 10.539 33.438 1 98.38 544 GLY B N 1
ATOM 10462 C CA . GLY B 1 544 ? -10.695 9.562 34.5 1 98.38 544 GLY B CA 1
ATOM 10463 C C . GLY B 1 544 ? -11.672 9.742 35.656 1 98.38 544 GLY B C 1
ATOM 10464 O O . GLY B 1 544 ? -12.344 10.766 35.75 1 98.38 544 GLY B O 1
ATOM 10465 N N . PRO B 1 545 ? -11.758 8.797 36.594 1 97.62 545 PRO B N 1
ATOM 10466 C CA . PRO B 1 545 ? -12.75 8.812 37.688 1 97.62 545 PRO B CA 1
ATOM 10467 C C . PRO B 1 545 ? -12.625 10.039 38.594 1 97.62 545 PRO B C 1
ATOM 10469 O O . PRO B 1 545 ? -13.609 10.477 39.188 1 97.62 545 PRO B O 1
ATOM 10472 N N . ASN B 1 546 ? -11.477 10.68 38.656 1 98.38 546 ASN B N 1
ATOM 10473 C CA . ASN B 1 546 ? -11.266 11.797 39.562 1 98.38 546 ASN B CA 1
ATOM 10474 C C . ASN B 1 546 ? -11.242 13.125 38.844 1 98.38 546 ASN B C 1
ATOM 10476 O O . ASN B 1 546 ? -10.875 14.156 39.406 1 98.38 546 ASN B O 1
ATOM 10480 N N . SER B 1 547 ? -11.609 13.133 37.594 1 98.5 547 SER B N 1
ATOM 10481 C CA . SER B 1 547 ? -11.539 14.336 36.75 1 98.5 547 SER B CA 1
ATOM 10482 C C . SER B 1 547 ? -12.422 15.438 37.344 1 98.5 547 SER B C 1
ATOM 10484 O O . SER B 1 547 ? -12.016 16.609 37.375 1 98.5 547 SER B O 1
ATOM 10486 N N . ARG B 1 548 ? -13.633 15.109 37.812 1 97.94 548 ARG B N 1
ATOM 10487 C CA . ARG B 1 548 ? -14.562 16.094 38.375 1 97.94 548 ARG B CA 1
ATOM 10488 C C . ARG B 1 548 ? -13.977 16.75 39.625 1 97.94 548 ARG B C 1
ATOM 10490 O O . ARG B 1 548 ? -14.023 17.969 39.75 1 97.94 548 ARG B O 1
ATOM 10497 N N . LYS B 1 549 ? -13.43 15.945 40.469 1 98.12 549 LYS B N 1
ATOM 10498 C CA . LYS B 1 549 ? -12.836 16.453 41.688 1 98.12 549 LYS B CA 1
ATOM 10499 C C . LYS B 1 549 ? -11.703 17.422 41.406 1 98.12 549 LYS B C 1
ATOM 10501 O O . LYS B 1 549 ? -11.539 18.422 42.125 1 98.12 549 LYS B O 1
ATOM 10506 N N . ILE B 1 550 ? -10.977 17.125 40.406 1 98.5 550 ILE B N 1
ATOM 10507 C CA . ILE B 1 550 ? -9.852 17.969 40.031 1 98.5 550 ILE B CA 1
ATOM 10508 C C . ILE B 1 550 ? -10.359 19.344 39.594 1 98.5 550 ILE B C 1
ATOM 10510 O O . ILE B 1 550 ? -9.875 20.375 40.062 1 98.5 550 ILE B O 1
ATOM 10514 N N . LEU B 1 551 ? -11.344 19.391 38.719 1 98.31 551 LEU B N 1
ATOM 10515 C CA . LEU B 1 551 ? -11.828 20.656 38.156 1 98.31 551 LEU B CA 1
ATOM 10516 C C . LEU B 1 551 ? -12.523 21.484 39.219 1 98.31 551 LEU B C 1
ATOM 10518 O O . LEU B 1 551 ? -12.453 22.719 39.219 1 98.31 551 LEU B O 1
ATOM 10522 N N . GLU B 1 552 ? -13.188 20.859 40.219 1 97.19 552 GLU B N 1
ATOM 10523 C CA . GLU B 1 552 ? -13.914 21.547 41.281 1 97.19 552 GLU B CA 1
ATOM 10524 C C . GLU B 1 552 ? -12.977 22.422 42.094 1 97.19 552 GLU B C 1
ATOM 10526 O O . GLU B 1 552 ? -13.406 23.406 42.719 1 97.19 552 GLU B O 1
ATOM 10531 N N . LYS B 1 553 ? -11.781 22.094 42.062 1 97.38 553 LYS B N 1
ATOM 10532 C CA . LYS B 1 553 ? -10.82 22.766 42.938 1 97.38 553 LYS B CA 1
ATOM 10533 C C . LYS B 1 553 ? -10.461 24.141 42.406 1 97.38 553 LYS B C 1
ATOM 10535 O O . LYS B 1 553 ? -10.039 25.016 43.156 1 97.38 553 LYS B O 1
ATOM 10540 N N . PHE B 1 554 ? -10.594 24.359 41.094 1 97.56 554 PHE B N 1
ATOM 10541 C CA . PHE B 1 554 ? -10.039 25.625 40.625 1 97.56 554 PHE B CA 1
ATOM 10542 C C . PHE B 1 554 ? -10.961 26.281 39.594 1 97.56 554 PHE B C 1
ATOM 10544 O O . PHE B 1 554 ? -10.742 27.438 39.219 1 97.56 554 PHE B O 1
ATOM 10551 N N . VAL B 1 555 ? -12.047 25.641 39.156 1 97.62 555 VAL B N 1
ATOM 10552 C CA . VAL B 1 555 ? -12.922 26.219 38.125 1 97.62 555 VAL B CA 1
ATOM 10553 C C . VAL B 1 555 ? -14.008 27.047 38.781 1 97.62 555 VAL B C 1
ATOM 10555 O O . VAL B 1 555 ? -14.75 26.547 39.625 1 97.62 555 VAL B O 1
ATOM 10558 N N . TRP B 1 556 ? -14.094 28.266 38.375 1 96.69 556 TRP B N 1
ATOM 10559 C CA . TRP B 1 556 ? -15.156 29.172 38.812 1 96.69 556 TRP B CA 1
ATOM 10560 C C . TRP B 1 556 ? -16.219 29.328 37.719 1 96.69 556 TRP B C 1
ATOM 10562 O O . TRP B 1 556 ? -15.875 29.5 36.531 1 96.69 556 TRP B O 1
ATOM 10572 N N . THR B 1 557 ? -17.438 29.234 38.062 1 95.44 557 THR B N 1
ATOM 10573 C CA . THR B 1 557 ? -18.547 29.5 37.156 1 95.44 557 THR B CA 1
ATOM 10574 C C . THR B 1 557 ? -19.484 30.547 37.75 1 95.44 557 THR B C 1
ATOM 10576 O O . THR B 1 557 ? -19.719 30.562 38.969 1 95.44 557 THR B O 1
ATOM 10579 N N . ALA B 1 558 ? -20.078 31.344 36.875 1 93.06 558 ALA B N 1
ATOM 10580 C CA . ALA B 1 558 ? -21.078 32.312 37.344 1 93.06 558 ALA B CA 1
ATOM 10581 C C . ALA B 1 558 ? -22.328 31.594 37.844 1 93.06 558 ALA B C 1
ATOM 10583 O O . ALA B 1 558 ? -22.656 30.5 37.375 1 93.06 558 ALA B O 1
ATOM 10584 N N . PRO B 1 559 ? -23.062 32.219 38.719 1 90.38 559 PRO B N 1
ATOM 10585 C CA . PRO B 1 559 ? -24.25 31.562 39.312 1 90.38 559 PRO B CA 1
ATOM 10586 C C . PRO B 1 559 ? -25.266 31.156 38.281 1 90.38 559 PRO B C 1
ATOM 10588 O O . PRO B 1 559 ? -26.031 30.203 38.5 1 90.38 559 PRO B O 1
ATOM 10591 N N . ILE B 1 560 ? -25.312 31.766 37.156 1 89 560 ILE B N 1
ATOM 10592 C CA . ILE B 1 560 ? -26.281 31.484 36.094 1 89 560 ILE B CA 1
ATOM 10593 C C . ILE B 1 560 ? -25.844 30.25 35.312 1 89 560 ILE B C 1
ATOM 10595 O O . ILE B 1 560 ? -26.656 29.656 34.594 1 89 560 ILE B O 1
ATOM 10599 N N . GLN B 1 561 ? -24.625 29.875 35.469 1 90.19 561 GLN B N 1
ATOM 10600 C CA . GLN B 1 561 ? -24.062 28.703 34.781 1 90.19 561 GLN B CA 1
ATOM 10601 C C . GLN B 1 561 ? -24.094 27.484 35.719 1 90.19 561 GLN B C 1
ATOM 10603 O O . GLN B 1 561 ? -23.969 27.625 36.938 1 90.19 561 GLN B O 1
ATOM 10608 N N . PRO B 1 562 ? -24.203 26.297 35.094 1 91.69 562 PRO B N 1
ATOM 10609 C CA . PRO B 1 562 ? -24.047 25.109 35.938 1 91.69 562 PRO B CA 1
ATOM 10610 C C . PRO B 1 562 ? -22.641 25 36.531 1 91.69 562 PRO B C 1
ATOM 10612 O O . PRO B 1 562 ? -21.656 25.328 35.875 1 91.69 562 PRO B O 1
ATOM 10615 N N . SER B 1 563 ? -22.609 24.531 37.781 1 92.69 563 SER B N 1
ATOM 10616 C CA . SER B 1 563 ? -21.312 24.203 38.375 1 92.69 563 SER B CA 1
ATOM 10617 C C . SER B 1 563 ? -20.719 22.953 37.719 1 92.69 563 SER B C 1
ATOM 10619 O O . SER B 1 563 ? -21.391 22.281 36.938 1 92.69 563 SER B O 1
ATOM 10621 N N . ILE B 1 564 ? -19.484 22.672 38.031 1 94.5 564 ILE B N 1
ATOM 10622 C CA . ILE B 1 564 ? -18.828 21.5 37.5 1 94.5 564 ILE B CA 1
ATOM 10623 C C . ILE B 1 564 ? -19.594 20.234 37.875 1 94.5 564 ILE B C 1
ATOM 10625 O O . ILE B 1 564 ? -19.719 19.297 37.094 1 94.5 564 ILE B O 1
ATOM 10629 N N . THR B 1 565 ? -20.094 20.188 39.031 1 92.69 565 THR B N 1
ATOM 10630 C CA . THR B 1 565 ? -20.812 19.031 39.531 1 92.69 565 THR B CA 1
ATOM 10631 C C . THR B 1 565 ? -22.172 18.906 38.844 1 92.69 565 THR B C 1
ATOM 10633 O O . THR B 1 565 ? -22.703 17.797 38.688 1 92.69 565 THR B O 1
ATOM 10636 N N . GLU B 1 566 ? -22.703 20 38.406 1 94.44 566 GLU B N 1
ATOM 10637 C CA . GLU B 1 566 ? -24.031 20.031 37.781 1 94.44 566 GLU B CA 1
ATOM 10638 C C . GLU B 1 566 ? -23.953 19.844 36.281 1 94.44 566 GLU B C 1
ATOM 10640 O O . GLU B 1 566 ? -24.969 19.578 35.625 1 94.44 566 GLU B O 1
ATOM 10645 N N . LEU B 1 567 ? -22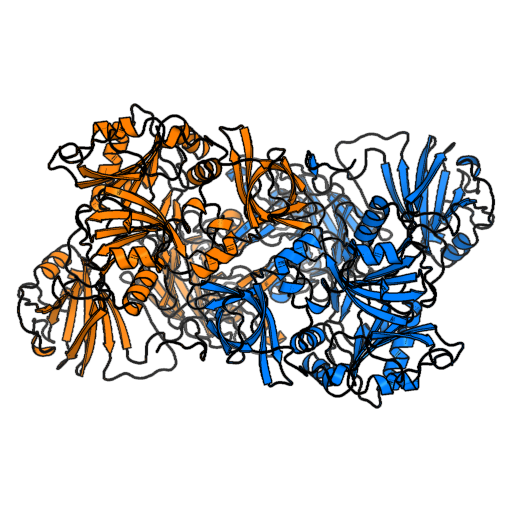.797 20 35.781 1 96 567 LEU B N 1
ATOM 10646 C CA . LEU B 1 567 ? -22.641 19.938 34.312 1 96 567 LEU B CA 1
ATOM 10647 C C . LEU B 1 567 ? -22.922 18.531 33.781 1 96 567 LEU B C 1
ATOM 10649 O O . LEU B 1 567 ? -22.203 17.594 34.125 1 96 567 LEU B O 1
ATOM 10653 N N . GLU B 1 568 ? -23.906 18.344 32.938 1 95.31 568 GLU B N 1
ATOM 10654 C CA . GLU B 1 568 ? -24.328 17.047 32.438 1 95.31 568 GLU B CA 1
ATOM 10655 C C . GLU B 1 568 ? -23.516 16.641 31.203 1 95.31 568 GLU B C 1
ATOM 10657 O O . GLU B 1 568 ? -22.797 17.469 30.641 1 95.31 568 GLU B O 1
ATOM 10662 N N . TRP B 1 569 ? -23.672 15.352 30.922 1 95.25 569 TRP B N 1
ATOM 10663 C CA . TRP B 1 569 ? -22.984 14.781 29.766 1 95.25 569 TRP B CA 1
ATOM 10664 C C . TRP B 1 569 ? -23.375 15.516 28.484 1 95.25 569 TRP B C 1
ATOM 10666 O O . TRP B 1 569 ? -24.562 15.75 28.234 1 95.25 569 TRP B O 1
ATOM 10676 N N . PHE B 1 570 ? -22.391 15.984 27.688 1 96.94 570 PHE B N 1
ATOM 10677 C CA . PHE B 1 570 ? -22.547 16.703 26.422 1 96.94 570 PHE B CA 1
ATOM 10678 C C . PHE B 1 570 ? -23.156 18.078 26.656 1 96.94 570 PHE B C 1
ATOM 10680 O O . PHE B 1 570 ? -24.031 18.5 25.906 1 96.94 570 PHE B O 1
ATOM 10687 N N . ARG B 1 571 ? -22.734 18.703 27.625 1 97.38 571 ARG B N 1
ATOM 10688 C CA . ARG B 1 571 ? -22.984 20.125 27.891 1 97.38 571 ARG B CA 1
ATOM 10689 C C . ARG B 1 571 ? -21.688 20.859 28.172 1 97.38 571 ARG B C 1
ATOM 10691 O O . ARG B 1 571 ? -20.656 20.234 28.406 1 97.38 571 ARG B O 1
ATOM 10698 N N . PHE B 1 572 ? -21.734 22.219 28.094 1 97.31 572 PHE B N 1
ATOM 10699 C CA . PHE B 1 572 ? -20.547 23.016 28.406 1 97.31 572 PHE B CA 1
ATOM 10700 C C . PHE B 1 572 ? -20.938 24.281 29.172 1 97.31 572 PHE B C 1
ATOM 10702 O O . PHE B 1 572 ? -22.109 24.656 29.203 1 97.31 572 PHE B O 1
ATOM 10709 N N . ASN B 1 573 ? -20.016 24.922 29.891 1 93.94 573 ASN B N 1
ATOM 10710 C CA . ASN B 1 573 ? -20.25 26.188 30.578 1 93.94 573 ASN B CA 1
ATOM 10711 C C . ASN B 1 573 ? -19.109 27.172 30.328 1 93.94 573 ASN B C 1
ATOM 10713 O O . ASN B 1 573 ? -18.016 26.781 29.922 1 93.94 573 ASN B O 1
ATOM 10717 N N . ILE B 1 574 ? -19.438 28.375 30.422 1 93.38 574 ILE B N 1
ATOM 10718 C CA . ILE B 1 574 ? -18.484 29.484 30.453 1 93.38 574 ILE B CA 1
ATOM 10719 C C . ILE B 1 574 ? -17.906 29.641 31.859 1 93.38 574 ILE B C 1
ATOM 10721 O O . ILE B 1 574 ? -18.656 29.828 32.812 1 93.38 574 ILE B O 1
ATOM 10725 N N . ALA B 1 575 ? -16.594 29.5 31.922 1 96.81 575 ALA B N 1
ATOM 10726 C CA . ALA B 1 575 ? -15.969 29.438 33.25 1 96.81 575 ALA B CA 1
ATOM 10727 C C . ALA B 1 575 ? -14.688 30.266 33.281 1 96.81 575 ALA B C 1
ATOM 10729 O O . ALA B 1 575 ? -14.312 30.891 32.281 1 96.81 575 ALA B O 1
ATOM 10730 N N . ARG B 1 576 ? -14.109 30.375 34.406 1 97.06 576 ARG B N 1
ATOM 10731 C CA . ARG B 1 576 ? -12.844 31.062 34.656 1 97.06 576 ARG B CA 1
ATOM 10732 C C . ARG B 1 576 ? -12.008 30.297 35.688 1 97.06 576 ARG B C 1
ATOM 10734 O O . ARG B 1 576 ? -12.523 29.438 36.406 1 97.06 576 ARG B O 1
ATOM 10741 N N . ILE B 1 577 ? -10.75 30.609 35.75 1 97.75 577 ILE B N 1
ATOM 10742 C CA . ILE B 1 577 ? -9.852 29.953 36.719 1 97.75 577 ILE B CA 1
ATOM 10743 C C . ILE B 1 577 ? -9.938 30.656 38.062 1 97.75 577 ILE B C 1
ATOM 10745 O O . ILE B 1 577 ? -9.742 31.875 38.156 1 97.75 577 ILE B O 1
ATOM 10749 N N . ASP B 1 578 ? -10.266 30.047 39.156 1 96.75 578 ASP B N 1
ATOM 10750 C CA . ASP B 1 578 ? -10.188 30.375 40.562 1 96.75 578 ASP B CA 1
ATOM 10751 C C . ASP B 1 578 ? -11.305 31.328 40.969 1 96.75 578 ASP B C 1
ATOM 10753 O O . ASP B 1 578 ? -11.977 31.109 41.969 1 96.75 578 ASP B O 1
ATOM 10757 N N . HIS B 1 579 ? -11.492 32.469 40.219 1 95.5 579 HIS B N 1
ATOM 10758 C CA . HIS B 1 579 ? -12.453 33.469 40.656 1 95.5 579 HIS B CA 1
ATOM 10759 C C . HIS B 1 579 ? -13.039 34.219 39.438 1 95.5 579 HIS B C 1
ATOM 10761 O O . HIS B 1 579 ? -12.641 33.969 38.312 1 95.5 579 HIS B O 1
ATOM 10767 N N . GLU B 1 580 ? -13.898 35.125 39.688 1 93.25 580 GLU B N 1
ATOM 10768 C CA . GLU B 1 580 ? -14.734 35.781 38.688 1 93.25 580 GLU B CA 1
ATOM 10769 C C . GLU B 1 580 ? -13.891 36.594 37.688 1 93.25 580 GLU B C 1
ATOM 10771 O O . GLU B 1 580 ? -14.297 36.812 36.562 1 93.25 580 GLU B O 1
ATOM 10776 N N . THR B 1 581 ? -12.758 37 38.062 1 95.19 581 THR B N 1
ATOM 10777 C CA . THR B 1 581 ? -11.914 37.812 37.188 1 95.19 581 THR B CA 1
ATOM 10778 C C . THR B 1 581 ? -10.727 37 36.688 1 95.19 581 THR B C 1
ATOM 10780 O O . THR B 1 581 ? -9.789 37.562 36.125 1 95.19 581 THR B O 1
ATOM 10783 N N . GLY B 1 582 ? -10.711 35.75 36.906 1 96.69 582 GLY B N 1
ATOM 10784 C CA . GLY B 1 582 ? -9.609 34.875 36.469 1 96.69 582 GLY B CA 1
ATOM 10785 C C . GLY B 1 582 ? -9.57 34.656 34.969 1 96.69 582 GLY B C 1
ATOM 10786 O O . GLY B 1 582 ? -10.352 35.25 34.25 1 96.69 582 GLY B O 1
ATOM 10787 N N . THR B 1 583 ? -8.648 33.844 34.531 1 97.38 583 THR B N 1
ATOM 10788 C CA . THR B 1 583 ? -8.438 33.5 33.125 1 97.38 583 THR B CA 1
ATOM 10789 C C . THR B 1 583 ? -9.68 32.844 32.531 1 97.38 583 THR B C 1
ATOM 10791 O O . THR B 1 583 ? -10.211 31.891 33.094 1 97.38 583 THR B O 1
ATOM 10794 N N . PRO B 1 584 ? -10.188 33.375 31.438 1 96.88 584 PRO B N 1
ATOM 10795 C CA . PRO B 1 584 ? -11.367 32.781 30.812 1 96.88 584 PRO B CA 1
ATOM 10796 C C . PRO B 1 584 ? -11.094 31.375 30.25 1 96.88 584 PRO B C 1
ATOM 10798 O O . PRO B 1 584 ? -10.078 31.172 29.594 1 96.88 584 PRO B O 1
ATOM 10801 N N . ILE B 1 585 ? -11.969 30.422 30.5 1 97.94 585 ILE B N 1
ATOM 10802 C CA . ILE B 1 585 ? -11.93 29.078 29.938 1 97.94 585 ILE B CA 1
ATOM 10803 C C . ILE B 1 585 ? -13.352 28.594 29.641 1 97.94 585 ILE B C 1
ATOM 10805 O O . ILE B 1 585 ? -14.328 29.188 30.109 1 97.94 585 ILE B O 1
ATOM 10809 N N . VAL B 1 586 ? -13.508 27.672 28.734 1 97.75 586 VAL B N 1
ATOM 10810 C CA . VAL B 1 586 ? -14.734 26.906 28.516 1 97.75 586 VAL B CA 1
ATOM 10811 C C . VAL B 1 586 ? -14.531 25.453 28.922 1 97.75 586 VAL B C 1
ATOM 10813 O O . VAL B 1 586 ? -13.484 24.875 28.656 1 97.75 586 VAL B O 1
ATOM 10816 N N . ILE B 1 587 ? -15.461 24.922 29.688 1 98.19 587 ILE B N 1
ATOM 10817 C CA . ILE B 1 587 ? -15.391 23.531 30.109 1 98.19 587 ILE B CA 1
ATOM 10818 C C . ILE B 1 587 ? -16.531 22.734 29.484 1 98.19 587 ILE B C 1
ATOM 10820 O O . ILE B 1 587 ? -17.703 23.109 29.609 1 98.19 587 ILE B O 1
ATOM 10824 N N . SER B 1 588 ? -16.234 21.734 28.828 1 98.31 588 SER B N 1
ATOM 10825 C CA . SER B 1 588 ? -17.266 20.828 28.312 1 98.31 588 SER B CA 1
ATOM 10826 C C . SER B 1 588 ? -17.109 19.438 28.938 1 98.31 588 SER B C 1
ATOM 10828 O O . SER B 1 588 ? -16 18.984 29.188 1 98.31 588 SER B O 1
ATOM 10830 N N . ARG B 1 589 ? -18.25 18.812 29.219 1 98.25 589 ARG B N 1
ATOM 10831 C CA . ARG B 1 589 ? -18.234 17.422 29.656 1 98.25 589 ARG B CA 1
ATOM 10832 C C . ARG B 1 589 ? -18.281 16.469 28.453 1 98.25 589 ARG B C 1
ATOM 10834 O O . ARG B 1 589 ? -19.344 15.898 28.156 1 98.25 589 ARG B O 1
ATOM 10841 N N . THR B 1 590 ? -17.25 16.328 27.766 1 97.38 590 THR B N 1
ATOM 10842 C CA . THR B 1 590 ? -16.969 15.5 26.609 1 97.38 590 THR B CA 1
ATOM 10843 C C . THR B 1 590 ? -15.625 14.805 26.75 1 97.38 590 THR B C 1
ATOM 10845 O O . THR B 1 590 ? -14.812 15.172 27.609 1 97.38 590 THR B O 1
ATOM 10848 N N . GLY B 1 591 ? -15.453 13.758 25.984 1 96.31 591 GLY B N 1
ATOM 10849 C CA . GLY B 1 591 ? -14.203 13.016 26.078 1 96.31 591 GLY B CA 1
ATOM 10850 C C . GLY B 1 591 ? -14.078 11.945 25 1 96.31 591 GLY B C 1
ATOM 10851 O O . GLY B 1 591 ? -15.047 11.633 24.312 1 96.31 591 GLY B O 1
ATOM 10852 N N . TYR B 1 592 ? -12.938 11.352 24.859 1 97.62 592 TYR B N 1
ATOM 10853 C CA . TYR B 1 592 ? -12.562 10.375 23.844 1 97.62 592 TYR B CA 1
ATOM 10854 C C . TYR B 1 592 ? -11.867 9.172 24.469 1 97.62 592 TYR B C 1
ATOM 10856 O O . TYR B 1 592 ? -10.945 8.602 23.891 1 97.62 592 TYR B O 1
ATOM 10864 N N . THR B 1 593 ? -12.242 8.781 25.781 1 98 593 THR B N 1
ATOM 10865 C CA . THR B 1 593 ? -11.5 7.758 26.516 1 98 593 THR B CA 1
ATOM 10866 C C . THR B 1 593 ? -12.445 6.664 27.016 1 98 593 THR B C 1
ATOM 10868 O O . THR B 1 593 ? -11.992 5.594 27.422 1 98 593 THR B O 1
ATOM 10871 N N . GLY B 1 594 ? -13.703 6.957 27.016 1 96.94 594 GLY B N 1
ATOM 10872 C CA . GLY B 1 594 ? -14.672 6.047 27.609 1 96.94 594 GLY B CA 1
ATOM 10873 C C . GLY B 1 594 ? -14.789 6.207 29.125 1 96.94 594 GLY B C 1
ATOM 10874 O O . GLY B 1 594 ? -15.531 5.465 29.766 1 96.94 594 GLY B O 1
ATOM 10875 N N . GLU B 1 595 ? -14.203 7.23 29.781 1 97.69 595 GLU B N 1
ATOM 10876 C CA . GLU B 1 595 ? -14.273 7.543 31.203 1 97.69 595 GLU B CA 1
ATOM 10877 C C . GLU B 1 595 ? -15.008 8.859 31.438 1 97.69 595 GLU B C 1
ATOM 10879 O O . GLU B 1 595 ? -15.227 9.633 30.5 1 97.69 595 GLU B O 1
ATOM 10884 N N . LEU B 1 596 ? -15.391 9.078 32.719 1 97.75 596 LEU B N 1
ATOM 10885 C CA . LEU B 1 596 ? -15.75 10.438 33.094 1 97.75 596 LEU B CA 1
ATOM 10886 C C . LEU B 1 596 ? -14.672 11.422 32.656 1 97.75 596 LEU B C 1
ATOM 10888 O O . LEU B 1 596 ? -13.477 11.141 32.812 1 97.75 596 LEU B O 1
ATOM 10892 N N . GLY B 1 597 ? -15.18 12.539 32.125 1 97.62 597 GLY B N 1
ATOM 10893 C CA . GLY B 1 597 ? -14.125 13.438 31.703 1 97.62 597 GLY B CA 1
ATOM 10894 C C . GLY B 1 597 ? -14.641 14.781 31.219 1 97.62 597 GLY B C 1
ATOM 10895 O O . GLY B 1 597 ? -15.836 14.93 30.938 1 97.62 597 GLY B O 1
ATOM 10896 N N . TYR B 1 598 ? -13.734 15.672 31.156 1 98.44 598 TYR B N 1
ATOM 10897 C CA . TYR B 1 598 ? -13.977 17.047 30.75 1 98.44 598 TYR B CA 1
ATOM 10898 C C . TYR B 1 598 ? -12.898 17.547 29.812 1 98.44 598 TYR B C 1
ATOM 10900 O O . TYR B 1 598 ? -11.781 17.016 29.797 1 98.44 598 TYR B O 1
ATOM 10908 N N . GLU B 1 599 ? -13.219 18.516 28.984 1 98.62 599 GLU B N 1
ATOM 10909 C CA . GLU B 1 599 ? -12.242 19.234 28.188 1 98.62 599 GLU B CA 1
ATOM 10910 C C . GLU B 1 599 ? -12.219 20.719 28.562 1 98.62 599 GLU B C 1
ATOM 10912 O O . GLU B 1 599 ? -13.266 21.344 28.734 1 98.62 599 GLU B O 1
ATOM 10917 N N . ILE B 1 600 ? -11.023 21.188 28.703 1 98.69 600 ILE B N 1
ATOM 10918 C CA . ILE B 1 600 ? -10.812 22.594 29.016 1 98.69 600 ILE B CA 1
ATOM 10919 C C . ILE B 1 600 ? -10.312 23.328 27.781 1 98.69 600 ILE B C 1
ATOM 10921 O O . ILE B 1 600 ? -9.258 23 27.234 1 98.69 600 ILE B O 1
ATOM 10925 N N . TRP B 1 601 ? -11.047 24.312 27.359 1 98.44 601 TRP B N 1
ATOM 10926 C CA . TRP B 1 601 ? -10.688 25.125 26.203 1 98.44 601 TRP B CA 1
ATOM 10927 C C . TRP B 1 601 ? -10.18 26.484 26.625 1 98.44 601 TRP B C 1
ATOM 10929 O O . TRP B 1 601 ? -10.82 27.172 27.422 1 98.44 601 TRP B O 1
ATOM 10939 N N . CYS B 1 602 ? -9.047 26.938 26.125 1 98.25 602 CYS B N 1
ATOM 10940 C CA . CYS B 1 602 ? -8.438 28.203 26.484 1 98.25 602 CYS B CA 1
ATOM 10941 C C . CYS B 1 602 ? -7.637 28.766 25.312 1 98.25 602 CYS B C 1
ATOM 10943 O O . CYS B 1 602 ? -7.418 28.078 24.312 1 98.25 602 CYS B O 1
ATOM 10945 N N . HIS B 1 603 ? -7.332 30.031 25.359 1 97.69 603 HIS B N 1
ATOM 10946 C CA . HIS B 1 603 ? -6.371 30.578 24.406 1 97.69 603 HIS B CA 1
ATOM 10947 C C . HIS B 1 603 ? -4.98 30 24.625 1 97.69 603 HIS B C 1
ATOM 10949 O O . HIS B 1 603 ? -4.578 29.75 25.766 1 97.69 603 HIS B O 1
ATOM 10955 N N . PRO B 1 604 ? -4.184 29.797 23.609 1 97.5 604 PRO B N 1
ATOM 10956 C CA . PRO B 1 604 ? -2.842 29.219 23.75 1 97.5 604 PRO B CA 1
ATOM 10957 C C . PRO B 1 604 ? -1.973 30.016 24.734 1 97.5 604 PRO B C 1
ATOM 10959 O O . PRO B 1 604 ? -1.117 29.438 25.406 1 97.5 604 PRO B O 1
ATOM 10962 N N . LYS B 1 605 ? -2.152 31.328 24.828 1 96.19 605 LYS B N 1
ATOM 10963 C CA . LYS B 1 605 ? -1.342 32.156 25.719 1 96.19 605 LYS B CA 1
ATOM 10964 C C . LYS B 1 605 ? -1.576 31.781 27.188 1 96.19 605 LYS B C 1
ATOM 10966 O O . LYS B 1 605 ? -0.73 32.062 28.047 1 96.19 605 LYS B O 1
ATOM 10971 N N . ASP B 1 606 ? -2.758 31.141 27.453 1 97.81 606 ASP B N 1
ATOM 10972 C CA . ASP B 1 606 ? -3.137 30.797 28.828 1 97.81 606 ASP B CA 1
ATOM 10973 C C . ASP B 1 606 ? -2.887 29.312 29.109 1 97.81 606 ASP B C 1
ATOM 10975 O O . ASP B 1 606 ? -3.139 28.844 30.219 1 97.81 606 ASP B O 1
ATOM 10979 N N . ALA B 1 607 ? -2.389 28.641 28.156 1 98.44 607 ALA B N 1
ATOM 10980 C CA . ALA B 1 607 ? -2.293 27.188 28.219 1 98.44 607 ALA B CA 1
ATOM 10981 C C . ALA B 1 607 ? -1.385 26.75 29.359 1 98.44 607 ALA B C 1
ATOM 10983 O O . ALA B 1 607 ? -1.68 25.766 30.062 1 98.44 607 ALA B O 1
ATOM 10984 N N . ALA B 1 608 ? -0.243 27.406 29.578 1 97.88 608 ALA B N 1
ATOM 10985 C CA . ALA B 1 608 ? 0.676 27.047 30.656 1 97.88 608 ALA B CA 1
ATOM 10986 C C . ALA B 1 608 ? -0.006 27.156 32 1 97.88 608 ALA B C 1
ATOM 10988 O O . ALA B 1 608 ? 0.184 26.297 32.875 1 97.88 608 ALA B O 1
ATOM 10989 N N . GLU B 1 609 ? -0.785 28.234 32.156 1 98.19 609 GLU B N 1
ATOM 10990 C CA . GLU B 1 609 ? -1.516 28.406 33.406 1 98.19 609 GLU B CA 1
ATOM 10991 C C . GLU B 1 609 ? -2.541 27.297 33.625 1 98.19 609 GLU B C 1
ATOM 10993 O O . GLU B 1 609 ? -2.656 26.75 34.719 1 98.19 609 GLU B O 1
ATOM 10998 N N . VAL B 1 610 ? -3.293 27.031 32.594 1 98.5 610 VAL B N 1
ATOM 10999 C CA . VAL B 1 610 ? -4.293 25.969 32.656 1 98.5 610 VAL B CA 1
ATOM 11000 C C . VAL B 1 610 ? -3.623 24.641 33.031 1 98.5 610 VAL B C 1
ATOM 11002 O O . VAL B 1 610 ? -4.109 23.922 33.906 1 98.5 610 VAL B O 1
ATOM 11005 N N . TRP B 1 611 ? -2.492 24.328 32.344 1 98.44 611 TRP B N 1
ATOM 11006 C CA . TRP B 1 611 ? -1.749 23.109 32.625 1 98.44 611 TRP B CA 1
ATOM 11007 C C . TRP B 1 611 ? -1.334 23.062 34.094 1 98.44 611 TRP B C 1
ATOM 11009 O O . TRP B 1 611 ? -1.516 22.031 34.781 1 98.44 611 TRP B O 1
ATOM 11019 N N . ASP B 1 612 ? -0.774 24.141 34.656 1 98.25 612 ASP B N 1
ATOM 11020 C CA . ASP B 1 612 ? -0.29 24.203 36.031 1 98.25 612 ASP B CA 1
ATOM 11021 C C . ASP B 1 612 ? -1.433 24 37 1 98.25 612 ASP B C 1
ATOM 11023 O O . ASP B 1 612 ? -1.278 23.297 38.031 1 98.25 612 ASP B O 1
ATOM 11027 N N . LYS B 1 613 ? -2.574 24.625 36.75 1 98.38 613 LYS B N 1
ATOM 11028 C CA . LYS B 1 613 ? -3.73 24.5 37.625 1 98.38 613 LYS B CA 1
ATOM 11029 C C . LYS B 1 613 ? -4.23 23.047 37.688 1 98.38 613 LYS B C 1
ATOM 11031 O O . LYS B 1 613 ? -4.547 22.531 38.75 1 98.38 613 LYS B O 1
ATOM 11036 N N . VAL B 1 614 ? -4.344 22.406 36.531 1 98.62 614 VAL B N 1
ATOM 11037 C CA . VAL B 1 614 ? -4.793 21.031 36.438 1 98.62 614 VAL B CA 1
ATOM 11038 C C . VAL B 1 614 ? -3.826 20.125 37.219 1 98.62 614 VAL B C 1
ATOM 11040 O O . VAL B 1 614 ? -4.254 19.234 37.938 1 98.62 614 VAL B O 1
ATOM 11043 N N . TRP B 1 615 ? -2.525 20.391 37 1 97.62 615 TRP B N 1
ATOM 11044 C CA . TRP B 1 615 ? -1.511 19.547 37.656 1 97.62 615 TRP B CA 1
ATOM 11045 C C . TRP B 1 615 ? -1.517 19.734 39.156 1 97.62 615 TRP B C 1
ATOM 11047 O O . TRP B 1 615 ? -1.416 18.766 39.906 1 97.62 615 TRP B O 1
ATOM 11057 N N . GLU B 1 616 ? -1.562 20.938 39.594 1 98.06 616 GLU B N 1
ATOM 11058 C CA . GLU B 1 616 ? -1.599 21.234 41 1 98.06 616 GLU B CA 1
ATOM 11059 C C . GLU B 1 616 ? -2.82 20.594 41.656 1 98.06 616 GLU B C 1
ATOM 11061 O O . GLU B 1 616 ? -2.701 19.938 42.719 1 98.06 616 GLU B O 1
ATOM 11066 N N . ALA B 1 617 ? -3.957 20.812 41.062 1 98.38 617 ALA B N 1
ATOM 11067 C CA . ALA B 1 617 ? -5.207 20.266 41.594 1 98.38 617 ALA B CA 1
ATOM 11068 C C . ALA B 1 617 ? -5.23 18.75 41.531 1 98.38 617 ALA B C 1
ATOM 11070 O O . ALA B 1 617 ? -5.855 18.078 42.344 1 98.38 617 ALA B O 1
ATOM 11071 N N . GLY B 1 618 ? -4.594 18.172 40.562 1 98.31 618 GLY B N 1
ATOM 11072 C CA . GLY B 1 618 ? -4.656 16.75 40.281 1 98.31 618 GLY B CA 1
ATOM 11073 C C . GLY B 1 618 ? -3.613 15.945 41.031 1 98.31 618 GLY B C 1
ATOM 11074 O O . GLY B 1 618 ? -3.684 14.719 41.094 1 98.31 618 GLY B O 1
ATOM 11075 N N . LYS B 1 619 ? -2.668 16.594 41.625 1 97.12 619 LYS B N 1
ATOM 11076 C CA . LYS B 1 619 ? -1.561 15.914 42.312 1 97.12 619 LYS B CA 1
ATOM 11077 C C . LYS B 1 619 ? -2.07 14.922 43.344 1 97.12 619 LYS B C 1
ATOM 11079 O O . LYS B 1 619 ? -1.584 13.789 43.406 1 97.12 619 LYS B O 1
ATOM 11084 N N . GLU B 1 620 ? -3.02 15.312 44.125 1 96.81 620 GLU B N 1
ATOM 11085 C CA . GLU B 1 620 ? -3.547 14.453 45.188 1 96.81 620 GLU B CA 1
ATOM 11086 C C . GLU B 1 620 ? -4.305 13.266 44.625 1 96.81 620 GLU B C 1
ATOM 11088 O O . GLU B 1 620 ? -4.543 12.273 45.312 1 96.81 620 GLU B O 1
ATOM 11093 N N . PHE B 1 621 ? -4.641 13.336 43.344 1 97.81 621 PHE B N 1
ATOM 11094 C CA . PHE B 1 621 ? -5.391 12.266 42.688 1 97.81 621 PHE B CA 1
ATOM 11095 C C . PHE B 1 621 ? -4.5 11.484 41.75 1 97.81 621 PHE B C 1
ATOM 11097 O O . PHE B 1 621 ? -4.996 10.766 40.875 1 97.81 621 PHE B O 1
ATOM 11104 N N . ASP B 1 622 ? -3.199 11.711 41.781 1 95.94 622 ASP B N 1
ATOM 11105 C CA . ASP B 1 622 ? -2.209 11.008 40.969 1 95.94 622 ASP B CA 1
ATOM 11106 C C . ASP B 1 622 ? -2.471 11.219 39.469 1 95.94 622 ASP B C 1
ATOM 11108 O O . ASP B 1 622 ? -2.543 10.258 38.719 1 95.94 622 ASP B O 1
ATOM 11112 N N . ILE B 1 623 ? -2.764 12.398 39.094 1 98 623 ILE B N 1
ATOM 11113 C CA . ILE B 1 623 ? -2.982 12.727 37.688 1 98 623 ILE B CA 1
ATOM 11114 C C . ILE B 1 623 ? -1.729 12.398 36.875 1 98 623 ILE B C 1
ATOM 11116 O O . ILE B 1 623 ? -0.608 12.602 37.344 1 98 623 ILE B O 1
ATOM 11120 N N . THR B 1 624 ? -1.842 11.812 35.688 1 98.19 624 THR B N 1
ATOM 11121 C CA . THR B 1 624 ? -0.762 11.422 34.812 1 98.19 624 THR B CA 1
ATOM 11122 C C . THR B 1 624 ? -0.986 11.992 33.406 1 98.19 624 THR B C 1
ATOM 11124 O O . THR B 1 624 ? -2.105 11.969 32.875 1 98.19 624 THR B O 1
ATOM 11127 N N . PRO B 1 625 ? 0.065 12.664 32.812 1 98.19 625 PRO B N 1
ATOM 11128 C CA . PRO B 1 625 ? -0.109 13.047 31.406 1 98.19 625 PRO B CA 1
ATOM 11129 C C . PRO B 1 625 ? -0.292 11.836 30.5 1 98.19 625 PRO B C 1
ATOM 11131 O O . PRO B 1 625 ? 0.275 10.773 30.75 1 98.19 625 PRO B O 1
ATOM 11134 N N . LEU B 1 626 ? -1.078 11.961 29.516 1 98.5 626 LEU B N 1
ATOM 11135 C CA . LEU B 1 626 ? -1.379 10.852 28.609 1 98.5 626 LEU B CA 1
ATOM 11136 C C . LEU B 1 626 ? -1.03 11.219 27.172 1 98.5 626 LEU B C 1
ATOM 11138 O O . LEU B 1 626 ? -1.44 12.266 26.672 1 98.5 626 LEU B O 1
ATOM 11142 N N . GLY B 1 627 ? -0.172 10.391 26.516 1 98.31 627 GLY B N 1
ATOM 11143 C CA . GLY B 1 627 ? 0.187 10.578 25.125 1 98.31 627 GLY B CA 1
ATOM 11144 C C . GLY B 1 627 ? -0.769 9.891 24.156 1 98.31 627 GLY B C 1
ATOM 11145 O O . GLY B 1 627 ? -1.755 9.289 24.594 1 98.31 627 GLY B O 1
ATOM 11146 N N . LEU B 1 628 ? -0.467 9.969 22.859 1 98.06 628 LEU B N 1
ATOM 11147 C CA . LEU B 1 628 ? -1.344 9.484 21.797 1 98.06 628 LEU B CA 1
ATOM 11148 C C . LEU B 1 628 ? -1.416 7.961 21.812 1 98.06 628 LEU B C 1
ATOM 11150 O O . LEU B 1 628 ? -2.453 7.383 21.469 1 98.06 628 LEU B O 1
ATOM 11154 N N . GLU B 1 629 ? -0.356 7.223 22.172 1 97.69 629 GLU B N 1
ATOM 11155 C CA . GLU B 1 629 ? -0.357 5.766 22.188 1 97.69 629 GLU B CA 1
ATOM 11156 C C . GLU B 1 629 ? -1.395 5.23 23.172 1 97.69 629 GLU B C 1
ATOM 11158 O O . GLU B 1 629 ? -2.188 4.352 22.828 1 97.69 629 GLU B O 1
ATOM 11163 N N . ALA B 1 630 ? -1.354 5.742 24.359 1 98.5 630 ALA B N 1
ATOM 11164 C CA . ALA B 1 630 ? -2.32 5.312 25.375 1 98.5 630 ALA B CA 1
ATOM 11165 C C . ALA B 1 630 ? -3.732 5.758 25 1 98.5 630 ALA B C 1
ATOM 11167 O O . ALA B 1 630 ? -4.703 5.055 25.281 1 98.5 630 ALA B O 1
ATOM 11168 N N . LEU B 1 631 ? -3.838 6.957 24.406 1 98.62 631 LEU B N 1
ATOM 11169 C CA . LEU B 1 631 ? -5.145 7.43 23.969 1 98.62 631 LEU B CA 1
ATOM 11170 C C . LEU B 1 631 ? -5.762 6.449 22.969 1 98.62 631 LEU B C 1
ATOM 11172 O O . LEU B 1 631 ? -6.969 6.191 23.016 1 98.62 631 LEU B O 1
ATOM 11176 N N . ASP B 1 632 ? -4.953 5.922 22.094 1 98.19 632 ASP B N 1
ATOM 11177 C CA . ASP B 1 632 ? -5.43 4.953 21.109 1 98.19 632 ASP B CA 1
ATOM 11178 C C . ASP B 1 632 ? -5.957 3.693 21.797 1 98.19 632 ASP B C 1
ATOM 11180 O O . ASP B 1 632 ? -6.961 3.119 21.375 1 98.19 632 ASP B O 1
ATOM 11184 N N . MET B 1 633 ? -5.305 3.283 22.812 1 98.44 633 MET B N 1
ATOM 11185 C CA . MET B 1 633 ? -5.719 2.092 23.547 1 98.44 633 MET B CA 1
ATOM 11186 C C . MET B 1 633 ? -7.09 2.297 24.188 1 98.44 633 MET B C 1
ATOM 11188 O O . MET B 1 633 ? -7.992 1.477 24 1 98.44 633 MET B O 1
ATOM 11192 N N . VAL B 1 634 ? -7.262 3.373 24.891 1 98.5 634 VAL B N 1
ATOM 11193 C CA . VAL B 1 634 ? -8.484 3.57 25.656 1 98.5 634 VAL B CA 1
ATOM 11194 C C . VAL B 1 634 ? -9.656 3.818 24.703 1 98.5 634 VAL B C 1
ATOM 11196 O O . VAL B 1 634 ? -10.781 3.398 24.984 1 98.5 634 VAL B O 1
ATOM 11199 N N . ARG B 1 635 ? -9.43 4.512 23.578 1 98.38 635 ARG B N 1
ATOM 11200 C CA . ARG B 1 635 ? -10.523 4.754 22.641 1 98.38 635 ARG B CA 1
ATOM 11201 C C . ARG B 1 635 ? -10.977 3.457 21.984 1 98.38 635 ARG B C 1
ATOM 11203 O O . ARG B 1 635 ? -12.172 3.271 21.719 1 98.38 635 ARG B O 1
ATOM 11210 N N . ILE B 1 636 ? -10.008 2.523 21.641 1 98.44 636 ILE B N 1
ATOM 11211 C CA . ILE B 1 636 ? -10.359 1.244 21.031 1 98.44 636 ILE B CA 1
ATOM 11212 C C . ILE B 1 636 ? -11.242 0.445 21.984 1 98.44 636 ILE B C 1
ATOM 11214 O O . ILE B 1 636 ? -12.289 -0.076 21.594 1 98.44 636 ILE B O 1
ATOM 11218 N N . GLU B 1 637 ? -10.906 0.445 23.297 1 97.81 637 GLU B N 1
ATOM 11219 C CA . GLU B 1 637 ? -11.695 -0.24 24.312 1 97.81 637 GLU B CA 1
ATOM 11220 C C . GLU B 1 637 ? -13.109 0.324 24.375 1 97.81 637 GLU B C 1
ATOM 11222 O O . GLU B 1 637 ? -14.078 -0.424 24.562 1 97.81 637 GLU B O 1
ATOM 11227 N N . ALA B 1 638 ? -13.109 1.573 24.219 1 97.75 638 ALA B N 1
ATOM 11228 C CA . ALA B 1 638 ? -14.375 2.279 24.375 1 97.75 638 ALA B CA 1
ATOM 11229 C C . ALA B 1 638 ? -15.188 2.254 23.078 1 97.75 638 ALA B C 1
ATOM 11231 O O . ALA B 1 638 ? -16.312 2.752 23.031 1 97.75 638 ALA B O 1
ATOM 11232 N N . GLY B 1 639 ? -14.641 1.682 21.984 1 97.62 639 GLY B N 1
ATOM 11233 C CA . GLY B 1 639 ? -15.344 1.58 20.719 1 97.62 639 GLY B CA 1
ATOM 11234 C C . GLY B 1 639 ? -15.477 2.912 20 1 97.62 639 GLY B C 1
ATOM 11235 O O . GLY B 1 639 ? -16.438 3.131 19.266 1 97.62 639 GLY B O 1
ATOM 11236 N N . LEU B 1 640 ? -14.562 3.867 20.219 1 98.06 640 LEU B N 1
ATOM 11237 C CA . LEU B 1 640 ? -14.609 5.184 19.594 1 98.06 640 LEU B CA 1
ATOM 11238 C C . LEU B 1 640 ? -13.805 5.191 18.297 1 98.06 640 LEU B C 1
ATOM 11240 O O . LEU B 1 640 ? -12.672 4.719 18.25 1 98.06 640 LEU B O 1
ATOM 11244 N N . ILE B 1 641 ? -14.406 5.723 17.234 1 98.12 641 ILE B N 1
ATOM 11245 C CA . ILE B 1 641 ? -13.867 5.574 15.883 1 98.12 641 ILE B CA 1
ATOM 11246 C C . ILE B 1 641 ? -12.82 6.652 15.625 1 98.12 641 ILE B C 1
ATOM 11248 O O . ILE B 1 641 ? -12.789 7.676 16.312 1 98.12 641 ILE B O 1
ATOM 11252 N N . PHE B 1 642 ? -11.953 6.422 14.703 1 98 642 PHE B N 1
ATOM 11253 C CA . PHE B 1 642 ? -10.859 7.312 14.336 1 98 642 PHE B CA 1
ATOM 11254 C C . PHE B 1 642 ? -10.703 7.383 12.82 1 98 642 PHE B C 1
ATOM 11256 O O . PHE B 1 642 ? -10.719 6.352 12.141 1 98 642 PHE B O 1
ATOM 11263 N N . TYR B 1 643 ? -10.586 8.586 12.25 1 97.19 643 TYR B N 1
ATOM 11264 C CA . TYR B 1 643 ? -10.406 8.789 10.812 1 97.19 643 TYR B CA 1
ATOM 11265 C C . TYR B 1 643 ? -9.188 8.031 10.305 1 97.19 643 TYR B C 1
ATOM 11267 O O . TYR B 1 643 ? -8.125 8.07 10.922 1 97.19 643 TYR B O 1
ATOM 11275 N N . GLY B 1 644 ? -9.289 7.391 9.148 1 96.25 644 GLY B N 1
ATOM 11276 C CA . GLY B 1 644 ? -8.219 6.59 8.57 1 96.25 644 GLY B CA 1
ATOM 11277 C C . GLY B 1 644 ? -8.203 5.16 9.086 1 96.25 644 GLY B C 1
ATOM 11278 O O . GLY B 1 644 ? -7.52 4.305 8.523 1 96.25 644 GLY B O 1
ATOM 11279 N N . TYR B 1 645 ? -8.93 4.898 10.141 1 97.75 645 TYR B N 1
ATOM 11280 C CA . TYR B 1 645 ? -9.047 3.561 10.711 1 97.75 645 TYR B CA 1
ATOM 11281 C C . TYR B 1 645 ? -10.469 3.023 10.547 1 97.75 645 TYR B C 1
ATOM 11283 O O . TYR B 1 645 ? -10.766 2.322 9.57 1 97.75 645 TYR B O 1
ATOM 11291 N N . GLU B 1 646 ? -11.43 3.619 11.273 1 98.38 646 GLU B N 1
ATOM 11292 C CA . GLU B 1 646 ? -12.805 3.131 11.195 1 98.38 646 GLU B CA 1
ATOM 11293 C C . GLU B 1 646 ? -13.57 3.812 10.055 1 98.38 646 GLU B C 1
ATOM 11295 O O . GLU B 1 646 ? -14.578 3.295 9.586 1 98.38 646 GLU B O 1
ATOM 11300 N N . PHE B 1 647 ? -13.062 5.012 9.625 1 97.81 647 PHE B N 1
ATOM 11301 C CA . PHE B 1 647 ? -13.789 5.645 8.523 1 97.81 647 PHE B CA 1
ATOM 11302 C C . PHE B 1 647 ? -12.859 6.531 7.707 1 97.81 647 PHE B C 1
ATOM 11304 O O . PHE B 1 647 ? -11.773 6.887 8.164 1 97.81 647 PHE B O 1
ATOM 11311 N N . ASP B 1 648 ? -13.227 6.812 6.516 1 96.56 648 ASP B N 1
ATOM 11312 C CA . ASP B 1 648 ? -12.648 7.781 5.59 1 96.56 648 ASP B CA 1
ATOM 11313 C C . ASP B 1 648 ? -13.703 8.305 4.617 1 96.56 648 ASP B C 1
ATOM 11315 O O . ASP B 1 648 ? -14.906 8.203 4.879 1 96.56 648 ASP B O 1
ATOM 11319 N N . ASP B 1 649 ? -13.32 8.883 3.553 1 96.44 649 ASP B N 1
ATOM 11320 C CA . ASP B 1 649 ? -14.258 9.508 2.631 1 96.44 649 ASP B CA 1
ATOM 11321 C C . ASP B 1 649 ? -14.984 8.461 1.787 1 96.44 649 ASP B C 1
ATOM 11323 O O . ASP B 1 649 ? -15.844 8.797 0.974 1 96.44 649 ASP B O 1
ATOM 11327 N N . GLN B 1 650 ? -14.742 7.156 2.039 1 95.69 650 GLN B N 1
ATOM 11328 C CA . GLN B 1 650 ? -15.438 6.098 1.321 1 95.69 650 GLN B CA 1
ATOM 11329 C C . GLN B 1 650 ? -16.359 5.316 2.254 1 95.69 650 GLN B C 1
ATOM 11331 O O . GLN B 1 650 ? -17 4.344 1.839 1 95.69 650 GLN B O 1
ATOM 11336 N N . THR B 1 651 ? -16.438 5.742 3.434 1 97.44 651 THR B N 1
ATOM 11337 C CA . THR B 1 651 ? -17.203 5.047 4.461 1 97.44 651 THR B CA 1
ATOM 11338 C C . THR B 1 651 ? -18.359 5.914 4.945 1 97.44 651 THR B C 1
ATOM 11340 O O . THR B 1 651 ? -18.188 7.109 5.191 1 97.44 651 THR B O 1
ATOM 11343 N N . ASP B 1 652 ? -19.547 5.32 5.047 1 98.06 652 ASP B N 1
ATOM 11344 C CA . ASP B 1 652 ? -20.672 6.062 5.598 1 98.06 652 ASP B CA 1
ATOM 11345 C C . ASP B 1 652 ? -20.766 5.891 7.109 1 98.06 652 ASP B C 1
ATOM 11347 O O . ASP B 1 652 ? -20.109 5.012 7.68 1 98.06 652 ASP B O 1
ATOM 11351 N N . PRO B 1 653 ? -21.531 6.656 7.805 1 98.56 653 PRO B N 1
ATOM 11352 C CA . PRO B 1 653 ? -21.578 6.617 9.266 1 98.56 653 PRO B CA 1
ATOM 11353 C C . PRO B 1 653 ? -22.047 5.27 9.812 1 98.56 653 PRO B C 1
ATOM 11355 O O . PRO B 1 653 ? -21.641 4.867 10.906 1 98.56 653 PRO B O 1
ATOM 11358 N N . PHE B 1 654 ? -22.953 4.555 9.094 1 98.12 654 PHE B N 1
ATOM 11359 C CA . PHE B 1 654 ? -23.438 3.256 9.547 1 98.12 654 PHE B CA 1
ATOM 11360 C C . PHE B 1 654 ? -22.312 2.227 9.539 1 98.12 654 PHE B C 1
ATOM 11362 O O . PHE B 1 654 ? -22.125 1.489 10.516 1 98.12 654 PHE B O 1
ATOM 11369 N N . GLU B 1 655 ? -21.516 2.193 8.461 1 97.44 655 GLU B N 1
ATOM 11370 C CA . GLU B 1 655 ? -20.359 1.32 8.367 1 97.44 655 GLU B CA 1
ATOM 11371 C C . GLU B 1 655 ? -19.312 1.688 9.406 1 97.44 655 GLU B C 1
ATOM 11373 O O . GLU B 1 655 ? -18.578 0.821 9.891 1 97.44 655 GLU B O 1
ATOM 11378 N N . ALA B 1 656 ? -19.203 2.979 9.758 1 98.25 656 ALA B N 1
ATOM 11379 C CA . ALA B 1 656 ? -18.203 3.486 10.688 1 98.25 656 ALA B CA 1
ATOM 11380 C C . ALA B 1 656 ? -18.594 3.17 12.133 1 98.25 656 ALA B C 1
ATOM 11382 O O . ALA B 1 656 ? -17.75 3.252 13.039 1 98.25 656 ALA B O 1
ATOM 11383 N N . GLY B 1 657 ? -19.844 2.803 12.352 1 97.69 657 GLY B N 1
ATOM 11384 C CA . GLY B 1 657 ? -20.281 2.434 13.688 1 97.69 657 GLY B CA 1
ATOM 11385 C C . GLY B 1 657 ? -20.906 3.586 14.453 1 97.69 657 GLY B C 1
ATOM 11386 O O . GLY B 1 657 ? -21.094 3.5 15.664 1 97.69 657 GLY B O 1
ATOM 11387 N N . ILE B 1 658 ? -21.234 4.715 13.773 1 98.19 658 ILE B N 1
ATOM 11388 C CA . ILE B 1 658 ? -21.812 5.852 14.484 1 98.19 658 ILE B CA 1
ATOM 11389 C C . ILE B 1 658 ? -23.172 6.203 13.875 1 98.19 658 ILE B C 1
ATOM 11391 O O . ILE B 1 658 ? -23.516 7.383 13.727 1 98.19 658 ILE B O 1
ATOM 11395 N N . GLY B 1 659 ? -23.938 5.188 13.484 1 97.62 659 GLY B N 1
ATOM 11396 C CA . GLY B 1 659 ? -25.266 5.363 12.914 1 97.62 659 GLY B CA 1
ATOM 11397 C C . GLY B 1 659 ? -26.203 6.148 13.805 1 97.62 659 GLY B C 1
ATOM 11398 O O . GLY B 1 659 ? -27.141 6.781 13.328 1 97.62 659 GLY B O 1
ATOM 11399 N N . PHE B 1 660 ? -25.984 6.184 15.133 1 96.12 660 PHE B N 1
ATOM 11400 C CA . PHE B 1 660 ? -26.828 6.879 16.094 1 96.12 660 PHE B CA 1
ATOM 11401 C C . PHE B 1 660 ? -26.797 8.383 15.852 1 96.12 660 PHE B C 1
ATOM 11403 O O . PHE B 1 660 ? -27.672 9.109 16.328 1 96.12 660 PHE B O 1
ATOM 11410 N N . THR B 1 661 ? -25.781 8.891 15.109 1 97.81 661 THR B N 1
ATOM 11411 C CA . THR B 1 661 ? -25.672 10.312 14.812 1 97.81 661 THR B CA 1
ATOM 11412 C C . THR B 1 661 ? -26.531 10.688 13.602 1 97.81 661 THR B C 1
ATOM 11414 O O . THR B 1 661 ? -26.562 11.844 13.18 1 97.81 661 THR B O 1
ATOM 11417 N N . VAL B 1 662 ? -27.188 9.75 12.961 1 98 662 VAL B N 1
ATOM 11418 C CA . VAL B 1 662 ? -27.969 9.969 11.75 1 98 662 VAL B CA 1
ATOM 11419 C C . VAL B 1 662 ? -29.453 9.68 12.023 1 98 662 VAL B C 1
ATOM 11421 O O . VAL B 1 662 ? -29.984 8.68 11.547 1 98 662 VAL B O 1
ATOM 11424 N N . PRO B 1 663 ? -30.156 10.609 12.68 1 96.25 663 PRO B N 1
ATOM 11425 C CA . PRO B 1 663 ? -31.562 10.367 13.016 1 96.25 663 PRO B CA 1
ATOM 11426 C C . PRO B 1 663 ? -32.5 10.617 11.828 1 96.25 663 PRO B C 1
ATOM 11428 O O . PRO B 1 663 ? -33.25 11.586 11.828 1 96.25 663 PRO B O 1
ATOM 11431 N N . LEU B 1 664 ? -32.531 9.688 10.961 1 95.75 664 LEU B N 1
ATOM 11432 C CA . LEU B 1 664 ? -33.312 9.828 9.719 1 95.75 664 LEU B CA 1
ATOM 11433 C C . LEU B 1 664 ? -34.812 9.93 10.008 1 95.75 664 LEU B C 1
ATOM 11435 O O . LEU B 1 664 ? -35.531 10.578 9.25 1 95.75 664 LEU B O 1
ATOM 11439 N N . LYS B 1 665 ? -35.25 9.398 11.07 1 93.31 665 LYS B N 1
ATOM 11440 C CA . LYS B 1 665 ? -36.656 9.406 11.422 1 93.31 665 LYS B CA 1
ATOM 11441 C C . LYS B 1 665 ? -37.094 10.758 11.992 1 93.31 665 LYS B C 1
ATOM 11443 O O . LYS B 1 665 ? -38.188 11.25 11.703 1 93.31 665 LYS B O 1
ATOM 11448 N N . THR B 1 666 ? -36.25 11.375 12.789 1 94.06 666 THR B N 1
ATOM 11449 C CA . THR B 1 666 ? -36.656 12.555 13.539 1 94.06 666 THR B CA 1
ATOM 11450 C C . THR B 1 666 ? -36.125 13.828 12.883 1 94.06 666 THR B C 1
ATOM 11452 O O . THR B 1 666 ? -36.562 14.93 13.203 1 94.06 666 THR B O 1
ATOM 11455 N N . LYS B 1 667 ? -35.188 13.766 12.031 1 96.69 667 LYS B N 1
ATOM 11456 C CA . LYS B 1 667 ? -34.75 14.922 11.258 1 96.69 667 LYS B CA 1
ATOM 11457 C C . LYS B 1 667 ? -35.438 14.953 9.891 1 96.69 667 LYS B C 1
ATOM 11459 O O . LYS B 1 667 ? -34.938 14.391 8.922 1 96.69 667 LYS B O 1
ATOM 11464 N N . GLU B 1 668 ? -36.438 15.703 9.805 1 94.81 668 GLU B N 1
ATOM 11465 C CA . GLU B 1 668 ? -37.25 15.797 8.578 1 94.81 668 GLU B CA 1
ATOM 11466 C C . GLU B 1 668 ? -36.531 16.656 7.531 1 94.81 668 GLU B C 1
ATOM 11468 O O . GLU B 1 668 ? -36.625 16.375 6.332 1 94.81 668 GLU B O 1
ATOM 11473 N N . ASP B 1 669 ? -35.812 17.656 7.973 1 96.38 669 ASP B N 1
ATOM 11474 C CA . ASP B 1 669 ? -35.125 18.547 7.043 1 96.38 669 ASP B CA 1
ATOM 11475 C C . ASP B 1 669 ? -34.094 17.781 6.199 1 96.38 669 ASP B C 1
ATOM 11477 O O . ASP B 1 669 ? -33.531 16.781 6.648 1 96.38 669 ASP B O 1
ATOM 11481 N N . ASP B 1 670 ? -33.938 18.312 5.039 1 97 670 ASP B N 1
ATOM 11482 C CA . ASP B 1 670 ? -32.906 17.75 4.176 1 97 670 ASP B CA 1
ATOM 11483 C C . ASP B 1 670 ? -31.516 18.141 4.676 1 97 670 ASP B C 1
ATOM 11485 O O . ASP B 1 670 ? -31.344 19.172 5.316 1 97 670 ASP B O 1
ATOM 11489 N N . PHE B 1 671 ? -30.594 17.312 4.445 1 98.38 671 PHE B N 1
ATOM 11490 C CA . PHE B 1 671 ? -29.172 17.578 4.68 1 98.38 671 PHE B CA 1
ATOM 11491 C C . PHE B 1 671 ? -28.312 16.859 3.662 1 98.38 671 PHE B C 1
ATOM 11493 O O . PHE B 1 671 ? -28.797 15.977 2.945 1 98.38 671 PHE B O 1
ATOM 11500 N N . ILE B 1 672 ? -27.125 17.203 3.545 1 98.31 672 ILE B N 1
ATOM 11501 C CA . ILE B 1 672 ? -26.25 16.688 2.508 1 98.31 672 ILE B CA 1
ATOM 11502 C C . ILE B 1 672 ? -26.047 15.188 2.709 1 98.31 672 ILE B C 1
ATOM 11504 O O . ILE B 1 672 ? -25.562 14.758 3.762 1 98.31 672 ILE B O 1
ATOM 11508 N N . GLY B 1 673 ? -26.375 14.352 1.708 1 97.88 673 GLY B N 1
ATOM 11509 C CA . GLY B 1 673 ? -26.172 12.914 1.716 1 97.88 673 GLY B CA 1
ATOM 11510 C C . GLY B 1 673 ? -27.375 12.141 2.209 1 97.88 673 GLY B C 1
ATOM 11511 O O . GLY B 1 673 ? -27.359 10.906 2.242 1 97.88 673 GLY B O 1
ATOM 11512 N N . LYS B 1 674 ? -28.438 12.797 2.572 1 98.25 674 LYS B N 1
ATOM 11513 C CA . LYS B 1 674 ? -29.594 12.195 3.223 1 98.25 674 LYS B CA 1
ATOM 11514 C C . LYS B 1 674 ? -30.188 11.078 2.363 1 98.25 674 LYS B C 1
ATOM 11516 O O . LYS B 1 674 ? -30.406 9.969 2.846 1 98.25 674 LYS B O 1
ATOM 11521 N N . GLU B 1 675 ? -30.438 11.328 1.114 1 96.94 675 GLU B N 1
ATOM 11522 C CA . GLU B 1 675 ? -31.062 10.359 0.213 1 96.94 675 GLU B CA 1
ATOM 11523 C C . GLU B 1 675 ? -30.234 9.07 0.142 1 96.94 675 GLU B C 1
ATOM 11525 O O . GLU B 1 675 ? -30.797 7.977 0.215 1 96.94 675 GLU B O 1
ATOM 11530 N N . GLU B 1 676 ? -28.984 9.195 -0.025 1 96.94 676 GLU B N 1
ATOM 11531 C CA . GLU B 1 676 ? -28.109 8.031 -0.121 1 96.94 676 GLU B CA 1
ATOM 11532 C C . GLU B 1 676 ? -28.031 7.293 1.213 1 96.94 676 GLU B C 1
ATOM 11534 O O . GLU B 1 676 ? -27.922 6.066 1.245 1 96.94 676 GLU B O 1
ATOM 11539 N N . LEU B 1 677 ? -27.969 8.039 2.297 1 98.12 677 LEU B N 1
ATOM 11540 C CA . LEU B 1 677 ? -27.891 7.426 3.619 1 98.12 677 LEU B CA 1
ATOM 11541 C C . LEU B 1 677 ? -29.141 6.609 3.914 1 98.12 677 LEU B C 1
ATOM 11543 O O . LEU B 1 677 ? -29.078 5.578 4.582 1 98.12 677 LEU B O 1
ATOM 11547 N N . ILE B 1 678 ? -30.297 7.039 3.43 1 97.62 678 ILE B N 1
ATOM 11548 C CA . ILE B 1 678 ? -31.531 6.27 3.576 1 97.62 678 ILE B CA 1
ATOM 11549 C C . ILE B 1 678 ? -31.375 4.914 2.895 1 97.62 678 ILE B C 1
ATOM 11551 O O . ILE B 1 678 ? -31.688 3.875 3.488 1 97.62 678 ILE B O 1
ATOM 11555 N N . LYS B 1 679 ? -30.844 4.887 1.71 1 96.19 679 LYS B N 1
ATOM 11556 C CA . LYS B 1 679 ? -30.641 3.652 0.959 1 96.19 679 LYS B CA 1
ATOM 11557 C C . LYS B 1 679 ? -29.625 2.75 1.656 1 96.19 679 LYS B C 1
ATOM 11559 O O . LYS B 1 679 ? -29.828 1.539 1.764 1 96.19 679 LYS B O 1
ATOM 11564 N N . ARG B 1 680 ? -28.547 3.285 2.104 1 96.25 680 ARG B N 1
ATOM 11565 C CA . ARG B 1 680 ? -27.453 2.533 2.719 1 96.25 680 ARG B CA 1
ATOM 11566 C C . ARG B 1 680 ? -27.891 1.923 4.047 1 96.25 680 ARG B C 1
ATOM 11568 O O . ARG B 1 680 ? -27.5 0.807 4.387 1 96.25 680 ARG B O 1
ATOM 11575 N N . LYS B 1 681 ? -28.594 2.699 4.809 1 96.88 681 LYS B N 1
ATOM 11576 C CA . LYS B 1 681 ? -29.109 2.164 6.066 1 96.88 681 LYS B CA 1
ATOM 11577 C C . LYS B 1 681 ? -30.016 0.957 5.82 1 96.88 681 LYS B C 1
ATOM 11579 O O . LYS B 1 681 ? -29.938 -0.038 6.543 1 96.88 681 LYS B O 1
ATOM 11584 N N . ALA B 1 682 ? -30.859 1.053 4.797 1 95.88 682 ALA B N 1
ATOM 11585 C CA . ALA B 1 682 ? -31.828 0.004 4.492 1 95.88 682 ALA B CA 1
ATOM 11586 C C . ALA B 1 682 ? -31.125 -1.252 3.975 1 95.88 682 ALA B C 1
ATOM 11588 O O . ALA B 1 682 ? -31.641 -2.365 4.148 1 95.88 682 ALA B O 1
ATOM 11589 N N . ASN B 1 683 ? -30.031 -1.11 3.355 1 94.81 683 ASN B N 1
ATOM 11590 C CA . ASN B 1 683 ? -29.328 -2.23 2.736 1 94.81 683 ASN B CA 1
ATOM 11591 C C . ASN B 1 683 ? -27.828 -2.184 3.021 1 94.81 683 ASN B C 1
ATOM 11593 O O . ASN B 1 683 ? -27.031 -2.043 2.102 1 94.81 683 ASN B O 1
ATOM 11597 N N . PRO B 1 684 ? -27.453 -2.371 4.277 1 95.44 684 PRO B N 1
ATOM 11598 C CA . PRO B 1 684 ? -26.031 -2.332 4.613 1 95.44 684 PRO B CA 1
ATOM 11599 C C . PRO B 1 684 ? -25.25 -3.498 4.012 1 95.44 684 PRO B C 1
ATOM 11601 O O . PRO B 1 684 ? -25.766 -4.617 3.939 1 95.44 684 PRO B O 1
ATOM 11604 N N . GLN B 1 685 ? -24.047 -3.309 3.549 1 95.31 685 GLN B N 1
ATOM 11605 C CA . GLN B 1 685 ? -23.203 -4.371 3.002 1 95.31 685 GLN B CA 1
ATOM 11606 C C . GLN B 1 685 ? -22.062 -4.707 3.945 1 95.31 685 GLN B C 1
ATOM 11608 O O . GLN B 1 685 ? -21.547 -5.828 3.938 1 95.31 685 GLN B O 1
ATOM 11613 N N . LYS B 1 686 ? -21.594 -3.727 4.75 1 97.06 686 LYS B N 1
ATOM 11614 C CA . LYS B 1 686 ? -20.562 -3.893 5.762 1 97.06 686 LYS B CA 1
ATOM 11615 C C . LYS B 1 686 ? -20.984 -3.275 7.094 1 97.06 686 LYS B C 1
ATOM 11617 O O . LYS B 1 686 ? -21.844 -2.396 7.129 1 97.06 686 LYS B O 1
ATOM 11622 N N . LYS B 1 687 ? -20.375 -3.734 8.102 1 97.75 687 LYS B N 1
ATOM 11623 C CA . LYS B 1 687 ? -20.641 -3.244 9.453 1 97.75 687 LYS B CA 1
ATOM 11624 C C . LYS B 1 687 ? -19.375 -3.256 10.305 1 97.75 687 LYS B C 1
ATOM 11626 O O . LYS B 1 687 ? -18.469 -4.047 10.055 1 97.75 687 LYS B O 1
ATOM 11631 N N . LEU B 1 688 ? -19.297 -2.342 11.219 1 98.69 688 LEU B N 1
ATOM 11632 C CA . LEU B 1 688 ? -18.234 -2.373 12.227 1 98.69 688 LEU B CA 1
ATOM 11633 C C . LEU B 1 688 ? -18.609 -3.326 13.359 1 98.69 688 LEU B C 1
ATOM 11635 O O . LEU B 1 688 ? -19.703 -3.24 13.922 1 98.69 688 LEU B O 1
ATOM 11639 N N . VAL B 1 689 ? -17.703 -4.297 13.703 1 98.81 689 VAL B N 1
ATOM 11640 C CA . VAL B 1 689 ? -17.953 -5.246 14.789 1 98.81 689 VAL B CA 1
ATOM 11641 C C . VAL B 1 689 ? -16.75 -5.297 15.719 1 98.81 689 VAL B C 1
ATOM 11643 O O . VAL B 1 689 ? -15.672 -4.793 15.383 1 98.81 689 VAL B O 1
ATOM 11646 N N . GLY B 1 690 ? -16.938 -5.793 16.922 1 98.75 690 GLY B N 1
ATOM 11647 C CA . GLY B 1 690 ? -15.844 -6.148 17.812 1 98.75 690 GLY B CA 1
ATOM 11648 C C . GLY B 1 690 ? -15.383 -7.582 17.656 1 98.75 690 GLY B C 1
ATOM 11649 O O . GLY B 1 690 ? -16.203 -8.477 17.406 1 98.75 690 GLY B O 1
ATOM 11650 N N . LEU B 1 691 ? -14.086 -7.844 17.75 1 98.81 691 LEU B N 1
ATOM 11651 C CA . LEU B 1 691 ? -13.516 -9.188 17.734 1 98.81 691 LEU B CA 1
ATOM 11652 C C . LEU B 1 691 ? -12.711 -9.453 19 1 98.81 691 LEU B C 1
ATOM 11654 O O . LEU B 1 691 ? -12.055 -8.555 19.516 1 98.81 691 LEU B O 1
ATOM 11658 N N . GLU B 1 692 ? -12.766 -10.57 19.5 1 98.44 692 GLU B N 1
ATOM 11659 C CA . GLU B 1 692 ? -11.836 -11.094 20.5 1 98.44 692 GLU B CA 1
ATOM 11660 C C . GLU B 1 692 ? -10.953 -12.195 19.906 1 98.44 692 GLU B C 1
ATOM 11662 O O . GLU B 1 692 ? -11.461 -13.195 19.391 1 98.44 692 GLU B O 1
ATOM 11667 N N . LEU B 1 693 ? -9.727 -12 19.906 1 98 693 LEU B N 1
ATOM 11668 C CA . LEU B 1 693 ? -8.766 -12.914 19.297 1 98 693 LEU B CA 1
ATOM 11669 C C . LEU B 1 693 ? -8.18 -13.859 20.344 1 98 693 LEU B C 1
ATOM 11671 O O . LEU B 1 693 ? -8.023 -13.492 21.516 1 98 693 LEU B O 1
ATOM 11675 N N . VAL B 1 694 ? -7.766 -15.016 19.891 1 95.62 694 VAL B N 1
ATOM 11676 C CA . VAL B 1 694 ? -7.023 -15.938 20.75 1 95.62 694 VAL B CA 1
ATOM 11677 C C . VAL B 1 694 ? -5.555 -15.523 20.797 1 95.62 694 VAL B C 1
ATOM 11679 O O . VAL B 1 694 ? -5.059 -14.852 19.891 1 95.62 694 VAL B O 1
ATOM 11682 N N . GLY B 1 695 ? -4.949 -15.805 21.859 1 92.75 695 GLY B N 1
ATOM 11683 C CA . GLY B 1 695 ? -3.521 -15.57 21.984 1 92.75 695 GLY B CA 1
ATOM 11684 C C . GLY B 1 695 ? -3.18 -14.133 22.328 1 92.75 695 GLY B C 1
ATOM 11685 O O . GLY B 1 695 ? -4.051 -13.359 22.719 1 92.75 695 GLY B O 1
ATOM 11686 N N . HIS B 1 696 ? -1.853 -13.719 22.125 1 91.44 696 HIS B N 1
ATOM 11687 C CA . HIS B 1 696 ? -1.361 -12.438 22.609 1 91.44 696 HIS B CA 1
ATOM 11688 C C . HIS B 1 696 ? -0.745 -11.617 21.469 1 91.44 696 HIS B C 1
ATOM 11690 O O . HIS B 1 696 ? -0.113 -10.586 21.719 1 91.44 696 HIS B O 1
ATOM 11696 N N . GLU B 1 697 ? -0.848 -12.078 20.297 1 92.38 697 GLU B N 1
ATOM 11697 C CA . GLU B 1 697 ? -0.452 -11.25 19.156 1 92.38 697 GLU B CA 1
ATOM 11698 C C . GLU B 1 697 ? -1.6 -10.352 18.703 1 92.38 697 GLU B C 1
ATOM 11700 O O . GLU B 1 697 ? -2.648 -10.844 18.281 1 92.38 697 GLU B O 1
ATOM 11705 N N . PRO B 1 698 ? -1.442 -9.102 18.797 1 95.5 698 PRO B N 1
ATOM 11706 C CA . PRO B 1 698 ? -2.549 -8.211 18.438 1 95.5 698 PRO B CA 1
ATOM 11707 C C . PRO B 1 698 ? -2.766 -8.125 16.922 1 95.5 698 PRO B C 1
ATOM 11709 O O . PRO B 1 698 ? -1.818 -8.281 16.156 1 95.5 698 PRO B O 1
ATOM 11712 N N . ALA B 1 699 ? -4.035 -7.945 16.5 1 96.81 699 ALA B N 1
ATOM 11713 C CA . ALA B 1 699 ? -4.328 -7.566 15.117 1 96.81 699 ALA B CA 1
ATOM 11714 C C . ALA B 1 699 ? -3.891 -6.133 14.836 1 96.81 699 ALA B C 1
ATOM 11716 O O . ALA B 1 699 ? -3.934 -5.281 15.727 1 96.81 699 ALA B O 1
ATOM 11717 N N . LEU B 1 700 ? -3.477 -5.895 13.695 1 96.12 700 LEU B N 1
ATOM 11718 C CA . LEU B 1 700 ? -3.055 -4.559 13.289 1 96.12 700 LEU B CA 1
ATOM 11719 C C . LEU B 1 700 ? -3.977 -4.008 12.203 1 96.12 700 LEU B C 1
ATOM 11721 O O . LEU B 1 700 ? -4.617 -4.777 11.477 1 96.12 700 LEU B O 1
ATOM 11725 N N . HIS B 1 701 ? -4.031 -2.691 12.117 1 97.25 701 HIS B N 1
ATOM 11726 C CA . HIS B 1 701 ? -4.816 -2.039 11.078 1 97.25 701 HIS B CA 1
ATOM 11727 C C . HIS B 1 701 ? -4.469 -2.592 9.703 1 97.25 701 HIS B C 1
ATOM 11729 O O . HIS B 1 701 ? -3.297 -2.637 9.32 1 97.25 701 HIS B O 1
ATOM 11735 N N . GLY B 1 702 ? -5.457 -3.043 8.977 1 96.69 702 GLY B N 1
ATOM 11736 C CA . GLY B 1 702 ? -5.246 -3.531 7.621 1 96.69 702 GLY B CA 1
ATOM 11737 C C . GLY B 1 702 ? -5.18 -5.047 7.539 1 96.69 702 GLY B C 1
ATOM 11738 O O . GLY B 1 702 ? -5.273 -5.617 6.449 1 96.69 702 GLY B O 1
ATOM 11739 N N . ASP B 1 703 ? -5.023 -5.699 8.648 1 97.69 703 ASP B N 1
ATOM 11740 C CA . ASP B 1 703 ? -5.035 -7.156 8.602 1 97.69 703 ASP B CA 1
ATOM 11741 C C . ASP B 1 703 ? -6.34 -7.68 8 1 97.69 703 ASP B C 1
ATOM 11743 O O . ASP B 1 703 ? -7.414 -7.148 8.289 1 97.69 703 ASP B O 1
ATOM 11747 N N . CYS B 1 704 ? -6.207 -8.664 7.18 1 98.12 704 CYS B N 1
ATOM 11748 C CA . CYS B 1 704 ? -7.383 -9.242 6.539 1 98.12 704 CYS B CA 1
ATOM 11749 C C . CYS B 1 704 ? -8.102 -10.211 7.477 1 98.12 704 CYS B C 1
ATOM 11751 O O . CYS B 1 704 ? -7.457 -10.875 8.289 1 98.12 704 CYS B O 1
ATOM 11753 N N . VAL B 1 705 ? -9.359 -10.273 7.406 1 98.56 705 VAL B N 1
ATOM 11754 C CA . VAL B 1 705 ? -10.203 -11.164 8.188 1 98.56 705 VAL B CA 1
ATOM 11755 C C . VAL B 1 705 ? -10.867 -12.188 7.27 1 98.56 705 VAL B C 1
ATOM 11757 O O . VAL B 1 705 ? -11.461 -11.82 6.254 1 98.56 705 VAL B O 1
ATOM 11760 N N . HIS B 1 706 ? -10.844 -13.508 7.652 1 97.38 706 HIS B N 1
ATOM 11761 C CA . HIS B 1 706 ? -11.227 -14.57 6.727 1 97.38 706 HIS B CA 1
ATOM 11762 C C . HIS B 1 706 ? -12.258 -15.5 7.352 1 97.38 706 HIS B C 1
ATOM 11764 O O . HIS B 1 706 ? -12.266 -15.695 8.57 1 97.38 706 HIS B O 1
ATOM 11770 N N . VAL B 1 707 ? -13.109 -16.016 6.605 1 96.44 707 VAL B N 1
ATOM 11771 C CA . VAL B 1 707 ? -13.82 -17.281 6.785 1 96.44 707 VAL B CA 1
ATOM 11772 C C . VAL B 1 707 ? -13.406 -18.266 5.695 1 96.44 707 VAL B C 1
ATOM 11774 O O . VAL B 1 707 ? -13.68 -18.047 4.512 1 96.44 707 VAL B O 1
ATOM 11777 N N . GLY B 1 708 ? -12.758 -19.328 6.094 1 93 708 GLY B N 1
ATOM 11778 C CA . GLY B 1 708 ? -12.086 -20.094 5.066 1 93 708 GLY B CA 1
ATOM 11779 C C . GLY B 1 708 ? -11.008 -19.328 4.34 1 93 708 GLY B C 1
ATOM 11780 O O . GLY B 1 708 ? -10.188 -18.656 4.969 1 93 708 GLY B O 1
ATOM 11781 N N . ARG B 1 709 ? -10.969 -19.406 3.053 1 92.81 709 ARG B N 1
ATOM 11782 C CA . ARG B 1 709 ? -9.969 -18.703 2.25 1 92.81 709 ARG B CA 1
ATOM 11783 C C . ARG B 1 709 ? -10.43 -17.281 1.928 1 92.81 709 ARG B C 1
ATOM 11785 O O . ARG B 1 709 ? -9.609 -16.375 1.804 1 92.81 709 ARG B O 1
ATOM 11792 N N . GLY B 1 710 ? -11.719 -17.109 1.844 1 95.25 710 GLY B N 1
ATOM 11793 C CA . GLY B 1 710 ? -12.273 -15.836 1.413 1 95.25 710 GLY B CA 1
ATOM 11794 C C . GLY B 1 710 ? -12.133 -14.742 2.457 1 95.25 710 GLY B C 1
ATOM 11795 O O . GLY B 1 710 ? -12.391 -14.969 3.641 1 95.25 710 GLY B O 1
ATOM 11796 N N . GLN B 1 711 ? -11.609 -13.578 2.059 1 97.5 711 GLN B N 1
ATOM 11797 C CA . GLN B 1 711 ? -11.57 -12.422 2.951 1 97.5 711 GLN B CA 1
ATOM 11798 C C . GLN B 1 711 ? -12.953 -11.797 3.105 1 97.5 711 GLN B C 1
ATOM 11800 O O . GLN B 1 711 ? -13.617 -11.492 2.111 1 97.5 711 GLN B O 1
ATOM 11805 N N . VAL B 1 712 ? -13.367 -11.594 4.363 1 98.06 712 VAL B N 1
ATOM 11806 C CA . VAL B 1 712 ? -14.734 -11.125 4.598 1 98.06 712 VAL B CA 1
ATOM 11807 C C . VAL B 1 712 ? -14.703 -9.797 5.348 1 98.06 712 VAL B C 1
ATOM 11809 O O . VAL B 1 712 ? -15.75 -9.203 5.605 1 98.06 712 VAL B O 1
ATOM 11812 N N . GLY B 1 713 ? -13.531 -9.375 5.738 1 98.19 713 GLY B N 1
ATOM 11813 C CA . GLY B 1 713 ? -13.43 -8.117 6.465 1 98.19 713 GLY B CA 1
ATOM 11814 C C . GLY B 1 713 ? -12 -7.621 6.594 1 98.19 713 GLY B C 1
ATOM 11815 O O . GLY B 1 713 ? -11.078 -8.195 6.012 1 98.19 713 GLY B O 1
ATOM 11816 N N . VAL B 1 714 ? -11.797 -6.52 7.363 1 98.5 714 VAL B N 1
ATOM 11817 C CA . VAL B 1 714 ? -10.5 -5.902 7.602 1 98.5 714 VAL B CA 1
ATOM 11818 C C . VAL B 1 714 ? -10.453 -5.316 9.008 1 98.5 714 VAL B C 1
ATOM 11820 O O . VAL B 1 714 ? -11.438 -4.73 9.477 1 98.5 714 VAL B O 1
ATOM 11823 N N . ILE B 1 715 ? -9.336 -5.488 9.656 1 98.81 715 ILE B N 1
ATOM 11824 C CA . ILE B 1 715 ? -9.148 -4.91 10.977 1 98.81 715 ILE B CA 1
ATOM 11825 C C . ILE B 1 715 ? -8.961 -3.398 10.859 1 98.81 715 ILE B C 1
ATOM 11827 O O . ILE B 1 715 ? -8.156 -2.93 10.055 1 98.81 715 ILE B O 1
ATOM 11831 N N . THR B 1 716 ? -9.742 -2.658 11.609 1 98.69 716 THR B N 1
ATOM 11832 C CA . THR B 1 716 ? -9.555 -1.211 11.617 1 98.69 716 THR B CA 1
ATOM 11833 C C . THR B 1 716 ? -8.68 -0.786 12.789 1 98.69 716 THR B C 1
ATOM 11835 O O . THR B 1 716 ? -7.816 0.082 12.648 1 98.69 716 THR B O 1
ATOM 11838 N N . SER B 1 717 ? -8.914 -1.406 13.922 1 98.75 717 SER B N 1
ATOM 11839 C CA . SER B 1 717 ? -8.125 -1.128 15.125 1 98.75 717 SER B CA 1
ATOM 11840 C C . SER B 1 717 ? -7.984 -2.375 15.992 1 98.75 717 SER B C 1
ATOM 11842 O O . SER B 1 717 ? -8.922 -3.162 16.125 1 98.75 717 SER B O 1
ATOM 11844 N N . GLY B 1 718 ? -6.762 -2.625 16.562 1 98.38 718 GLY B N 1
ATOM 11845 C CA . GLY B 1 718 ? -6.531 -3.764 17.438 1 98.38 718 GLY B CA 1
ATOM 11846 C C . GLY B 1 718 ? -5.562 -3.461 18.562 1 98.38 718 GLY B C 1
ATOM 11847 O O . GLY B 1 718 ? -4.754 -2.535 18.469 1 98.38 718 GLY B O 1
ATOM 11848 N N . MET B 1 719 ? -5.691 -4.207 19.641 1 97.88 719 MET B N 1
ATOM 11849 C CA . MET B 1 719 ? -4.793 -4.035 20.781 1 97.88 719 MET B CA 1
ATOM 11850 C C . MET B 1 719 ? -4.902 -5.211 21.75 1 97.88 719 MET B C 1
ATOM 11852 O O . MET B 1 719 ? -5.871 -5.973 21.703 1 97.88 719 MET B O 1
ATOM 11856 N N . LEU B 1 720 ? -3.873 -5.363 22.578 1 97.12 720 LEU B N 1
ATOM 11857 C CA . LEU B 1 720 ? -3.973 -6.145 23.812 1 97.12 720 LEU B CA 1
ATOM 11858 C C . LEU B 1 720 ? -4.445 -5.27 24.969 1 97.12 720 LEU B C 1
ATOM 11860 O O . LEU B 1 720 ? -3.717 -4.391 25.438 1 97.12 720 LEU B O 1
ATOM 11864 N N . SER B 1 721 ? -5.648 -5.504 25.438 1 97.44 721 SER B N 1
ATOM 11865 C CA . SER B 1 721 ? -6.219 -4.664 26.484 1 97.44 721 SER B CA 1
ATOM 11866 C C . SER B 1 721 ? -5.688 -5.047 27.859 1 97.44 721 SER B C 1
ATOM 11868 O O . SER B 1 721 ? -5.949 -6.152 28.344 1 97.44 721 SER B O 1
ATOM 11870 N N . PRO B 1 722 ? -4.996 -4.156 28.531 1 96.31 722 PRO B N 1
ATOM 11871 C CA . PRO B 1 722 ? -4.496 -4.484 29.875 1 96.31 722 PRO B CA 1
ATOM 11872 C C . PRO B 1 722 ? -5.621 -4.688 30.891 1 96.31 722 PRO B C 1
ATOM 11874 O O . PRO B 1 722 ? -5.574 -5.625 31.688 1 96.31 722 PRO B O 1
ATOM 11877 N N . LYS B 1 723 ? -6.582 -3.861 30.906 1 95.06 723 LYS B N 1
ATOM 11878 C CA . LYS B 1 723 ? -7.68 -3.893 31.875 1 95.06 723 LYS B CA 1
ATOM 11879 C C . LYS B 1 723 ? -8.516 -5.16 31.703 1 95.06 723 LYS B C 1
ATOM 11881 O O . LYS B 1 723 ? -8.898 -5.785 32.688 1 95.06 723 LYS B O 1
ATOM 11886 N N . LEU B 1 724 ? -8.781 -5.523 30.453 1 96.25 724 LEU B N 1
ATOM 11887 C CA . LEU B 1 724 ? -9.664 -6.652 30.172 1 96.25 724 LEU B CA 1
ATOM 11888 C C . LEU B 1 724 ? -8.883 -7.961 30.141 1 96.25 724 LEU B C 1
ATOM 11890 O O . LEU B 1 724 ? -9.461 -9.039 30.25 1 96.25 724 LEU B O 1
ATOM 11894 N N . GLY B 1 725 ? -7.551 -7.859 29.922 1 96 725 GLY B N 1
ATOM 11895 C CA . GLY B 1 725 ? -6.734 -9.047 29.75 1 96 725 GLY B CA 1
ATOM 11896 C C . GLY B 1 725 ? -7.074 -9.82 28.484 1 96 725 GLY B C 1
ATOM 11897 O O . GLY B 1 725 ? -6.996 -11.047 28.469 1 96 725 GLY B O 1
ATOM 11898 N N . LYS B 1 726 ? -7.574 -9.164 27.516 1 96.88 726 LYS B N 1
ATOM 11899 C CA . LYS B 1 726 ? -8.031 -9.812 26.297 1 96.88 726 LYS B CA 1
ATOM 11900 C C . LYS B 1 726 ? -7.371 -9.188 25.062 1 96.88 726 LYS B C 1
ATOM 11902 O O . LYS B 1 726 ? -6.957 -8.031 25.094 1 96.88 726 LYS B O 1
ATOM 11907 N N . ASN B 1 727 ? -7.18 -10 24.031 1 97.75 727 ASN B N 1
ATOM 11908 C CA . ASN B 1 727 ? -6.82 -9.531 22.688 1 97.75 727 ASN B CA 1
ATOM 11909 C C . ASN B 1 727 ? -8.055 -9.102 21.906 1 97.75 727 ASN B C 1
ATOM 11911 O O . ASN B 1 727 ? -8.859 -9.945 21.5 1 97.75 727 ASN B O 1
ATOM 11915 N N . ILE B 1 728 ? -8.219 -7.746 21.672 1 98.62 728 ILE B N 1
ATOM 11916 C CA . ILE B 1 728 ? -9.469 -7.254 21.094 1 98.62 728 ILE B CA 1
ATOM 11917 C C . ILE B 1 728 ? -9.18 -6.445 19.828 1 98.62 728 ILE B C 1
ATOM 11919 O O . ILE B 1 728 ? -8.062 -5.957 19.641 1 98.62 728 ILE B O 1
ATOM 11923 N N . ALA B 1 729 ? -10.188 -6.316 18.969 1 98.81 729 ALA B N 1
ATOM 11924 C CA . ALA B 1 729 ? -10.047 -5.508 17.75 1 98.81 729 ALA B CA 1
ATOM 11925 C C . ALA B 1 729 ? -11.406 -5.031 17.25 1 98.81 729 ALA B C 1
ATOM 11927 O O . ALA B 1 729 ? -12.43 -5.66 17.531 1 98.81 729 ALA B O 1
ATOM 11928 N N . LEU B 1 730 ? -11.445 -3.877 16.656 1 98.88 730 LEU B N 1
ATOM 11929 C CA . LEU B 1 730 ? -12.547 -3.439 15.797 1 98.88 730 LEU B CA 1
ATOM 11930 C C . LEU B 1 730 ? -12.32 -3.863 14.352 1 98.88 730 LEU B C 1
ATOM 11932 O O . LEU B 1 730 ? -11.18 -3.85 13.875 1 98.88 730 LEU B O 1
ATOM 11936 N N . CYS B 1 731 ? -13.383 -4.27 13.695 1 98.81 731 CYS B N 1
ATOM 11937 C CA . CYS B 1 731 ? -13.281 -4.844 12.359 1 98.81 731 CYS B CA 1
ATOM 11938 C C . CYS B 1 731 ? -14.453 -4.406 11.492 1 98.81 731 CYS B C 1
ATOM 11940 O O . CYS B 1 731 ? -15.609 -4.484 11.914 1 98.81 731 CYS B O 1
ATOM 11942 N N . ARG B 1 732 ? -14.18 -3.855 10.336 1 98.62 732 ARG B N 1
ATOM 11943 C CA . ARG B 1 732 ? -15.211 -3.701 9.312 1 98.62 732 ARG B CA 1
ATOM 11944 C C . ARG B 1 732 ? -15.422 -5 8.547 1 98.62 732 ARG B C 1
ATOM 11946 O O . ARG B 1 732 ? -14.508 -5.492 7.883 1 98.62 732 ARG B O 1
ATOM 11953 N N . ILE B 1 733 ? -16.594 -5.602 8.547 1 98.44 733 ILE B N 1
ATOM 11954 C CA . ILE B 1 733 ? -16.797 -6.953 8.039 1 98.44 733 ILE B CA 1
ATOM 11955 C C . ILE B 1 733 ? -18.062 -7.004 7.199 1 98.44 733 ILE B C 1
ATOM 11957 O O . ILE B 1 733 ? -18.953 -6.16 7.348 1 98.44 733 ILE B O 1
ATOM 11961 N N . ASP B 1 734 ? -18.125 -7.965 6.273 1 97.94 734 ASP B N 1
ATOM 11962 C CA . ASP B 1 734 ? -19.344 -8.25 5.531 1 97.94 734 ASP B CA 1
ATOM 11963 C C . ASP B 1 734 ? -20.516 -8.523 6.477 1 97.94 734 ASP B C 1
ATOM 11965 O O . ASP B 1 734 ? -20.375 -9.258 7.457 1 97.94 734 ASP B O 1
ATOM 11969 N N . VAL B 1 735 ? -21.656 -7.938 6.211 1 96.94 735 VAL B N 1
ATOM 11970 C CA . VAL B 1 735 ? -22.828 -7.988 7.094 1 96.94 735 VAL B CA 1
ATOM 11971 C C . VAL B 1 735 ? -23.219 -9.438 7.348 1 96.94 735 VAL B C 1
ATOM 11973 O O . VAL B 1 735 ? -23.656 -9.781 8.445 1 96.94 735 VAL B O 1
ATOM 11976 N N . LYS B 1 736 ? -22.953 -10.32 6.391 1 96.75 736 LYS B N 1
ATOM 11977 C CA . LYS B 1 736 ? -23.312 -11.734 6.512 1 96.75 736 LYS B CA 1
ATOM 11978 C C . LYS B 1 736 ? -22.609 -12.375 7.703 1 96.75 736 LYS B C 1
ATOM 11980 O O . LYS B 1 736 ? -23.125 -13.32 8.305 1 96.75 736 LYS B O 1
ATOM 11985 N N . TYR B 1 737 ? -21.5 -11.875 8.078 1 98.06 737 TYR B N 1
ATOM 11986 C CA . TYR B 1 737 ? -20.672 -12.5 9.109 1 98.06 737 TYR B CA 1
ATOM 11987 C C . TYR B 1 737 ? -20.594 -11.625 10.352 1 98.06 737 TYR B C 1
ATOM 11989 O O . TYR B 1 737 ? -19.672 -11.75 11.148 1 98.06 737 TYR B O 1
ATOM 11997 N N . SER B 1 738 ? -21.547 -10.719 10.586 1 98.19 738 SER B N 1
ATOM 11998 C CA . SER B 1 738 ? -21.453 -9.703 11.625 1 98.19 738 SER B CA 1
ATOM 11999 C C . SER B 1 738 ? -22.141 -10.148 12.906 1 98.19 738 SER B C 1
ATOM 12001 O O . SER B 1 738 ? -22.062 -9.477 13.93 1 98.19 738 SER B O 1
ATOM 12003 N N . GLU B 1 739 ? -22.812 -11.289 12.914 1 98.25 739 GLU B N 1
ATOM 12004 C CA . GLU B 1 739 ? -23.562 -11.734 14.086 1 98.25 739 GLU B CA 1
ATOM 12005 C C . GLU B 1 739 ? -22.625 -12.094 15.234 1 98.25 739 GLU B C 1
ATOM 12007 O O . GLU B 1 739 ? -21.562 -12.688 15.023 1 98.25 739 GLU B O 1
ATOM 12012 N N . ILE B 1 740 ? -23.047 -11.797 16.469 1 98.38 740 ILE B N 1
ATOM 12013 C CA . ILE B 1 740 ? -22.281 -12.125 17.672 1 98.38 740 ILE B CA 1
ATOM 12014 C C . ILE B 1 740 ? -22.062 -13.633 17.734 1 98.38 740 ILE B C 1
ATOM 12016 O O . ILE B 1 740 ? -22.984 -14.414 17.516 1 98.38 740 ILE B O 1
ATOM 12020 N N . GLY B 1 741 ? -20.844 -14.023 17.984 1 98.19 741 GLY B N 1
ATOM 12021 C CA . GLY B 1 741 ? -20.516 -15.43 18.125 1 98.19 741 GLY B CA 1
ATOM 12022 C C . GLY B 1 741 ? -19.906 -16.016 16.859 1 98.19 741 GLY B C 1
ATOM 12023 O O . GLY B 1 741 ? -19.328 -17.109 16.891 1 98.19 741 GLY B O 1
ATOM 12024 N N . THR B 1 742 ? -19.984 -15.312 15.703 1 98.06 742 THR B N 1
ATOM 12025 C CA . THR B 1 742 ? -19.406 -15.797 14.453 1 98.06 742 THR B CA 1
ATOM 12026 C C . THR B 1 742 ? -17.891 -15.961 14.57 1 98.06 742 THR B C 1
ATOM 12028 O O . THR B 1 742 ? -17.203 -15.062 15.062 1 98.06 742 THR B O 1
ATOM 12031 N N . GLU B 1 743 ? -17.391 -17.109 14.188 1 97.81 743 GLU B N 1
ATOM 12032 C CA . GLU B 1 743 ? -15.961 -17.391 14.203 1 97.81 743 GLU B CA 1
ATOM 12033 C C . GLU B 1 743 ? -15.289 -16.922 12.914 1 97.81 743 GLU B C 1
ATOM 12035 O O . GLU B 1 743 ? -15.797 -17.172 11.82 1 97.81 743 GLU B O 1
ATOM 12040 N N . VAL B 1 744 ? -14.18 -16.219 13.016 1 98 744 VAL B N 1
ATOM 12041 C CA . VAL B 1 744 ? -13.391 -15.75 11.883 1 98 744 VAL B CA 1
ATOM 12042 C C . VAL B 1 744 ? -11.906 -15.953 12.172 1 98 744 VAL B C 1
ATOM 12044 O O . VAL B 1 744 ? -11.531 -16.406 13.266 1 98 744 VAL B O 1
ATOM 12047 N N . GLU B 1 745 ? -11.031 -15.711 11.211 1 97.12 745 GLU B N 1
ATOM 12048 C CA . GLU B 1 745 ? -9.586 -15.812 11.367 1 97.12 745 GLU B CA 1
ATOM 12049 C C . GLU B 1 745 ? -8.883 -14.562 10.844 1 97.12 745 GLU B C 1
ATOM 12051 O O . GLU B 1 745 ? -9.234 -14.047 9.781 1 97.12 745 GLU B O 1
ATOM 12056 N N . ILE B 1 746 ? -7.957 -14.031 11.602 1 98.06 746 ILE B N 1
ATOM 12057 C CA . ILE B 1 746 ? -7.152 -12.891 11.188 1 98.06 746 ILE B CA 1
ATOM 12058 C C . ILE B 1 746 ? -5.906 -13.375 10.453 1 98.06 746 ILE B C 1
ATOM 12060 O O . ILE B 1 746 ? -5.129 -14.164 10.984 1 98.06 746 ILE B O 1
ATOM 12064 N N . GLY B 1 747 ? -5.785 -12.891 9.219 1 96.19 747 GLY B N 1
ATOM 12065 C CA . GLY B 1 747 ? -4.605 -13.234 8.445 1 96.19 747 GLY B CA 1
ATOM 12066 C C . GLY B 1 747 ? -3.412 -12.344 8.75 1 96.19 747 GLY B C 1
ATOM 12067 O O . GLY B 1 747 ? -3.541 -11.125 8.812 1 96.19 747 GLY B O 1
ATOM 12068 N N . LYS B 1 748 ? -2.236 -12.938 8.961 1 93.44 748 LYS B N 1
ATOM 12069 C CA . LYS B 1 748 ? -0.974 -12.234 9.18 1 93.44 748 LYS B CA 1
ATOM 12070 C C . LYS B 1 748 ? 0.033 -12.562 8.078 1 93.44 748 LYS B C 1
ATOM 12072 O O . LYS B 1 748 ? -0.207 -13.453 7.254 1 93.44 748 LYS B O 1
ATOM 12077 N N . LEU B 1 749 ? 1.156 -11.828 8.039 1 89.75 749 LEU B N 1
ATOM 12078 C CA . LEU B 1 749 ? 2.238 -12 7.078 1 89.75 749 LEU B CA 1
ATOM 12079 C C . LEU B 1 749 ? 1.73 -11.82 5.648 1 89.75 749 LEU B C 1
ATOM 12081 O O . LEU B 1 749 ? 1.333 -10.711 5.266 1 89.75 749 LEU B O 1
ATOM 12085 N N . ASP B 1 750 ? 1.465 -12.977 4.914 1 85.19 750 ASP B N 1
ATOM 12086 C CA . ASP B 1 750 ? 0.924 -12.836 3.566 1 85.19 750 ASP B CA 1
ATOM 12087 C C . ASP B 1 750 ? -0.599 -12.953 3.57 1 85.19 750 ASP B C 1
ATOM 12089 O O . ASP B 1 750 ? -1.22 -13.07 2.512 1 85.19 750 ASP B O 1
ATOM 12093 N N . GLY B 1 751 ? -1.152 -13 4.73 1 89.25 751 GLY B N 1
ATOM 12094 C CA . GLY B 1 751 ? -2.596 -13.086 4.887 1 89.25 751 GLY B CA 1
ATOM 12095 C C . GLY B 1 751 ? -3.102 -14.508 4.984 1 89.25 751 GLY B C 1
ATOM 12096 O O . GLY B 1 751 ? -4.246 -14.742 5.375 1 89.25 751 GLY B O 1
ATOM 12097 N N . HIS B 1 752 ? -2.25 -15.562 4.668 1 87.81 752 HIS B N 1
ATOM 12098 C CA . HIS B 1 752 ? -2.727 -16.938 4.598 1 87.81 752 HIS B CA 1
ATOM 12099 C C . HIS B 1 752 ? -1.87 -17.859 5.457 1 87.81 752 HIS B C 1
ATOM 12101 O O . HIS B 1 752 ? -2.387 -18.797 6.078 1 87.81 752 HIS B O 1
ATOM 12107 N N . GLN B 1 753 ? -0.57 -17.578 5.582 1 82.81 753 GLN B N 1
ATOM 12108 C CA . GLN B 1 753 ? 0.353 -18.516 6.219 1 82.81 753 GLN B CA 1
ATOM 12109 C C . GLN B 1 753 ? 0.149 -18.547 7.734 1 82.81 753 GLN B C 1
ATOM 12111 O O . GLN B 1 753 ? 0.324 -19.594 8.367 1 82.81 753 GLN B O 1
ATOM 12116 N N . LYS B 1 754 ? -0.117 -17.438 8.289 1 89.19 754 LYS B N 1
ATOM 12117 C CA . LYS B 1 754 ? -0.404 -17.297 9.719 1 89.19 754 LYS B CA 1
ATOM 12118 C C . LYS B 1 754 ? -1.828 -16.797 9.945 1 89.19 754 LYS B C 1
ATOM 12120 O O . LYS B 1 754 ? -2.23 -15.781 9.383 1 89.19 754 LYS B O 1
ATOM 12125 N N . ARG B 1 755 ? -2.625 -17.594 10.711 1 93.31 755 ARG B N 1
ATOM 12126 C CA . ARG B 1 755 ? -4.012 -17.25 11.023 1 93.31 755 ARG B CA 1
ATOM 12127 C C . ARG B 1 755 ? -4.242 -17.234 12.531 1 93.31 755 ARG B C 1
ATOM 12129 O O . ARG B 1 755 ? -3.795 -18.141 13.242 1 93.31 755 ARG B O 1
ATOM 12136 N N . ILE B 1 756 ? -4.844 -16.203 12.977 1 95.69 756 ILE B N 1
ATOM 12137 C CA . ILE B 1 756 ? -5.215 -16.094 14.383 1 95.69 756 ILE B CA 1
ATOM 12138 C C . ILE B 1 756 ? -6.73 -16.172 14.531 1 95.69 756 ILE B C 1
ATOM 12140 O O . ILE B 1 756 ? -7.461 -15.359 13.961 1 95.69 756 ILE B O 1
ATOM 12144 N N . GLY B 1 757 ? -7.203 -17.172 15.312 1 96.62 757 GLY B N 1
ATOM 12145 C CA . GLY B 1 757 ? -8.633 -17.328 15.531 1 96.62 757 GLY B CA 1
ATOM 12146 C C . GLY B 1 757 ? -9.234 -16.172 16.312 1 96.62 757 GLY B C 1
ATOM 12147 O O . GLY B 1 757 ? -8.594 -15.609 17.203 1 96.62 757 GLY B O 1
ATOM 12148 N N . ALA B 1 758 ? -10.492 -15.781 15.977 1 98.12 758 ALA B N 1
ATOM 12149 C CA . ALA B 1 758 ? -11.219 -14.711 16.656 1 98.12 758 ALA B CA 1
ATOM 12150 C C . ALA B 1 758 ? -12.727 -14.961 16.594 1 98.12 758 ALA B C 1
ATOM 12152 O O . ALA B 1 758 ? -13.188 -15.844 15.875 1 98.12 758 ALA B O 1
ATOM 12153 N N . LYS B 1 759 ? -13.422 -14.242 17.344 1 98.12 759 LYS B N 1
ATOM 12154 C CA . LYS B 1 759 ? -14.875 -14.32 17.391 1 98.12 759 LYS B CA 1
ATOM 12155 C C . LYS B 1 759 ? -15.5 -12.93 17.469 1 98.12 759 LYS B C 1
ATOM 12157 O O . LYS B 1 759 ? -14.969 -12.039 18.141 1 98.12 759 LYS B O 1
ATOM 12162 N N . VAL B 1 760 ? -16.656 -12.75 16.75 1 98.69 760 VAL B N 1
ATOM 12163 C CA . VAL B 1 760 ? -17.391 -11.492 16.844 1 98.69 760 VAL B CA 1
ATOM 12164 C C . VAL B 1 760 ? -18 -11.344 18.219 1 98.69 760 VAL B C 1
ATOM 12166 O O . VAL B 1 760 ? -18.719 -12.242 18.688 1 98.69 760 VAL B O 1
ATOM 12169 N N . VAL B 1 761 ? -17.75 -10.297 18.891 1 98.44 761 VAL B N 1
ATOM 12170 C CA . VAL B 1 761 ? -18.25 -10.031 20.234 1 98.44 761 VAL B CA 1
ATOM 12171 C C . VAL B 1 761 ? -18.875 -8.633 20.281 1 98.44 761 VAL B C 1
ATOM 12173 O O . VAL B 1 761 ? -18.625 -7.809 19.391 1 98.44 761 VAL B O 1
ATOM 12176 N N . PRO B 1 762 ? -19.703 -8.406 21.25 1 97.5 762 PRO B N 1
ATOM 12177 C CA . PRO B 1 762 ? -20.219 -7.043 21.406 1 97.5 762 PRO B CA 1
ATOM 12178 C C . PRO B 1 762 ? -19.125 -6.027 21.75 1 97.5 762 PRO B C 1
ATOM 12180 O O . PRO B 1 762 ? -18.125 -6.383 22.375 1 97.5 762 PRO B O 1
ATOM 12183 N N . PHE B 1 763 ? -19.312 -4.797 21.406 1 96.56 763 PHE B N 1
ATOM 12184 C CA . PHE B 1 763 ? -18.5 -3.646 21.797 1 96.56 763 PHE B CA 1
ATOM 12185 C C . PHE B 1 763 ? -19.375 -2.424 22.031 1 96.56 763 PHE B C 1
ATOM 12187 O O . PHE B 1 763 ? -20.5 -2.354 21.516 1 96.56 763 PHE B O 1
ATOM 12194 N N . PRO B 1 764 ? -18.969 -1.402 22.734 1 97.31 764 PRO B N 1
ATOM 12195 C CA . PRO B 1 764 ? -17.641 -1.231 23.328 1 97.31 764 PRO B CA 1
ATOM 12196 C C . PRO B 1 764 ? -17.25 -2.387 24.25 1 97.31 764 PRO B C 1
ATOM 12198 O O . PRO B 1 764 ? -18.109 -2.996 24.875 1 97.31 764 PRO B O 1
ATOM 12201 N N . PHE B 1 765 ? -15.914 -2.637 24.234 1 98.06 765 PHE B N 1
ATOM 12202 C CA . PHE B 1 765 ? -15.367 -3.734 25.016 1 98.06 765 PHE B CA 1
ATOM 12203 C C . PHE B 1 765 ? -15.344 -3.377 26.5 1 98.06 765 PHE B C 1
ATOM 12205 O O . PHE B 1 765 ? -15.469 -4.254 27.359 1 98.06 765 PHE B O 1
ATOM 12212 N N . TYR B 1 766 ? -15.148 -2.109 26.781 1 95.56 766 TYR B N 1
ATOM 12213 C CA . TYR B 1 766 ? -15.07 -1.565 28.141 1 95.56 766 TYR B CA 1
ATOM 12214 C C . TYR B 1 766 ? -16.297 -0.725 28.469 1 95.56 766 TYR B C 1
ATOM 12216 O O . TYR B 1 766 ? -16.641 0.198 27.719 1 95.56 766 TYR B O 1
ATOM 12224 N N . ASP B 1 767 ? -16.938 -1.03 29.594 1 95 767 ASP B N 1
ATOM 12225 C CA . ASP B 1 767 ? -18.109 -0.33 30.109 1 95 767 ASP B CA 1
ATOM 12226 C C . ASP B 1 767 ? -19.188 -0.192 29.031 1 95 767 ASP B C 1
ATOM 12228 O O . ASP B 1 767 ? -19.609 0.918 28.703 1 95 767 ASP B O 1
ATOM 12232 N N . PRO B 1 768 ? -19.641 -1.341 28.5 1 93.44 768 PRO B N 1
ATOM 12233 C CA . PRO B 1 768 ? -20.578 -1.331 27.375 1 93.44 768 PRO B CA 1
ATOM 12234 C C . PRO B 1 768 ? -21.844 -0.542 27.688 1 93.44 768 PRO B C 1
ATOM 12236 O O . PRO B 1 768 ? -22.516 -0.065 26.766 1 93.44 768 PRO B O 1
ATOM 12239 N N . THR B 1 769 ? -22.172 -0.408 28.938 1 93.62 769 THR B N 1
ATOM 12240 C CA . THR B 1 769 ? -23.375 0.327 29.312 1 93.62 769 THR B CA 1
ATOM 12241 C C . THR B 1 769 ? -23.094 1.824 29.406 1 93.62 769 THR B C 1
ATOM 12243 O O . THR B 1 769 ? -24.016 2.629 29.547 1 93.62 769 THR B O 1
ATOM 12246 N N . LYS B 1 770 ? -21.812 2.221 29.359 1 93.88 770 LYS B N 1
ATOM 12247 C CA . LYS B 1 770 ? -21.344 3.605 29.406 1 93.88 770 LYS B CA 1
ATOM 12248 C C . LYS B 1 770 ? -21.719 4.254 30.734 1 93.88 770 LYS B C 1
ATOM 12250 O O . LYS B 1 770 ? -22.141 5.414 30.781 1 93.88 770 LYS B O 1
ATOM 12255 N N . SER B 1 771 ? -21.672 3.531 31.812 1 95.56 771 SER B N 1
ATOM 12256 C CA . SER B 1 771 ? -21.984 4.031 33.156 1 95.56 771 SER B CA 1
ATOM 12257 C C . SER B 1 771 ? -20.922 5.008 33.625 1 95.56 771 SER B C 1
ATOM 12259 O O . SER B 1 771 ? -21.219 5.961 34.375 1 95.56 771 SER B O 1
ATOM 12261 N N . ARG B 1 772 ? -19.734 4.824 33.156 1 94 772 ARG B N 1
ATOM 12262 C CA . ARG B 1 772 ? -18.625 5.656 33.625 1 94 772 ARG B CA 1
ATOM 12263 C C . ARG B 1 772 ? -18.688 7.043 33 1 94 772 ARG B C 1
ATOM 12265 O O . ARG B 1 772 ? -18.422 8.047 33.656 1 94 772 ARG B O 1
ATOM 12272 N N . VAL B 1 773 ? -19 7.082 31.734 1 93.06 773 VAL B N 1
ATOM 12273 C CA . VAL B 1 773 ? -19.094 8.367 31.047 1 93.06 773 VAL B CA 1
ATOM 12274 C C . VAL B 1 773 ? -20.281 9.156 31.562 1 93.06 773 VAL B C 1
ATOM 12276 O O . VAL B 1 773 ? -20.25 10.391 31.609 1 93.06 773 VAL B O 1
ATOM 12279 N N . ARG B 1 774 ? -21.312 8.438 32.062 1 90.88 774 ARG B N 1
ATOM 12280 C CA . ARG B 1 774 ? -22.547 9.062 32.5 1 90.88 774 ARG B CA 1
ATOM 12281 C C . ARG B 1 774 ? -22.531 9.352 34 1 90.88 774 ARG B C 1
ATOM 12283 O O . ARG B 1 774 ? -23.484 9.883 34.531 1 90.88 774 ARG B O 1
ATOM 12290 N N . ALA B 1 775 ? -21.562 9.055 34.594 1 89.19 775 ALA B N 1
ATOM 12291 C CA . ALA B 1 775 ? -21.484 9.172 36.062 1 89.19 775 ALA B CA 1
ATOM 12292 C C . ALA B 1 775 ? -21.625 10.625 36.5 1 89.19 775 ALA B C 1
ATOM 12294 O O . ALA B 1 775 ? -21.266 11.539 35.75 1 89.19 775 ALA B O 1
#

Secondary structure (DSSP, 8-state):
----TTSEE-TTS-SS-TTEEEEEE-TT-EEEEEE-TT-EEEEEETTSS--EEEEEE-TTS-B-GGGGTPPP-B--HHHHHHHHT-HHHHHHHHHTT---TT--BEEES-TTPPTTEEEEEE-SS-EEEEEE---PPPPTTS------EEEEEE-SS----SS----PPPSS-EEEEEEE-TT-EEEEEE-TT-EEEEEETTSS--EEEEEEEHHHHHTT---BEEHHHHHHHHSBSS--SSSS-EEEETTS-EEEEEEEESS---B-SSPPP-HHHHHTTT-TT---HHHHHHHHHGGGTPPP-S----EEET-EEEE-TTSBEEEES----TTEEEEEEESS-EEEEEE-----SSGGGTT----EEEEEE-TTS----EEEE-SSTTSPPEE-EE-TTHHHHTTT-S-EEEETTEEEES--TTT-HHHHHHHHHHSEEEEE-TTSEEEEEESTTHHHHHHHHBSS-GGGPPTTBEEEEEEE-TTS-EEEEEEEEEEETTEEEEEES-THHHHHHHHHHHHHT---EEEE-GGG-EEEEEESTTHHHHHHTTEEE-TTSPPTTTPPTTBEEEEEESSTTS-EEEEE---SSSSSEEEEEE-GGGHHHHHHHHHHH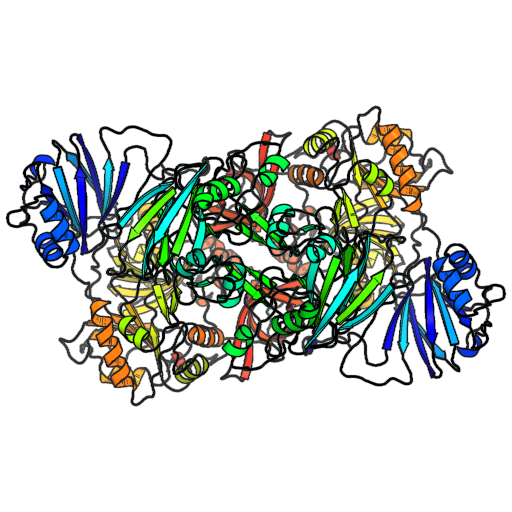HGGGTEEE--HHHHHHHHHHTT---BTTTB-TT--HHHHT-GGG--TTT--S--TTHHHHHHHHHS-SEEEEEEEESSSPPP-TT-EEEETTEEEEEEEEEEEETTTTEEEEEEEEEGGG-STT-EEEEEETTSSSEEEEEEEE-S-SS-TT-TTTT-/----TTSEE-TTS-SS-TTEEEEEE-TT-EEEEEE-TT-EEEEEETTSS--EEEEEE-TTS-B-GGGGTPPP-B--HHHHHHHHT-HHHHHHHHHTT---TT--BEEES-TTPPTTEEEEEE-SS-EEEEEE---PPPPTTS------EEEEEE-SS----SS----PPPSS-EEEEEEE-TT-EEEEEE-TT-EEEEEETTSS--EEEEEEEHHHHHTT---BEEHHHHHHHHSBSS--SSSS-EEEETTS-EEEEEEEESS---BSSSPSP-HHHHHHTT-TT---HHHHHHHHHGGGTPPP-S----EEET-EEEE-TTSBEEEES----TTEEEEEEESS-EEEEEE-----SSGGGTT----EEEEEE-TTS----EEEE-SSTTSPPEE-EE-TTHHHHTTT-S-EEEETTEEEES--TTT-HHHHHHHHHHSEEEEE-TTSEEEEEESTTHHHHHHHHBSS-GGGPPTTBEEEEEEE-TTS-EEEEEEEEEEETTEEEEEES-THHHHHHHHHHHHHT---EEEE-GGG-EEEEEESTTHHHHHHTTEEE-TTSPPTTTPPTTBEEEEEESSTTS-EEEEE---SSSSSEEEEEE-GGGHHHHHHHHHHHHGGGTEEE--HHHHHHHHHHTT---BTTTB-TT--HHHHT-GGG--TTT--S--TTHHHHHHHHHS-SEEEEEEEESSSPPP-TT-EEEETTEEEEEEEEEEEETTTTEEEEEEEEEGGG-STT-EEEEEETTSSSEEEEEEEE-S-SS-TT-TTTT-

Solvent-accessible surface area (backbone atoms only — not comparable to full-atom values): 77510 Å² total; per-residue (Å²): 130,82,81,50,48,82,43,75,46,59,66,50,51,76,85,52,61,88,46,47,45,79,48,68,20,46,40,51,35,62,39,77,45,81,42,46,54,57,16,34,41,33,44,30,29,59,36,29,47,45,38,33,42,37,33,28,23,36,89,80,14,44,53,42,41,64,41,48,72,45,61,80,73,41,67,39,60,60,62,53,55,54,37,76,74,27,71,71,57,44,50,49,34,56,74,65,49,46,50,66,91,83,24,47,10,26,70,40,71,41,78,77,38,53,53,56,42,68,50,76,33,53,26,70,40,56,32,41,37,37,38,28,14,61,47,62,87,33,50,69,92,45,88,63,52,37,42,51,33,42,34,37,40,38,47,64,76,65,82,87,60,93,67,60,75,37,76,65,81,70,92,56,77,59,79,42,77,44,80,23,50,51,61,35,50,44,73,52,75,44,49,54,51,18,31,40,35,46,29,23,22,36,27,19,36,26,26,39,36,48,42,29,39,38,69,44,39,76,71,71,37,87,48,36,55,22,55,41,52,19,20,57,74,53,42,17,60,62,62,42,46,61,72,48,14,48,40,14,18,66,78,72,42,73,42,35,32,36,31,30,31,52,60,85,47,45,28,58,64,44,52,39,50,28,58,62,64,36,38,77,73,68,40,70,85,51,76,31,44,23,62,36,46,36,64,65,38,42,84,70,74,49,80,72,62,74,53,40,77,27,45,26,39,31,23,29,54,49,52,48,95,86,37,41,45,47,70,38,55,22,78,28,29,48,39,29,37,39,30,33,31,28,65,34,44,28,41,33,37,42,26,7,39,43,52,51,86,47,41,51,13,62,46,47,50,35,44,29,38,38,36,26,33,60,50,86,62,84,76,78,58,23,43,46,43,54,93,47,77,81,44,71,72,41,62,31,36,74,50,44,48,38,76,65,50,53,74,53,27,78,47,45,41,83,47,88,52,23,54,40,52,38,36,34,74,85,63,32,46,67,50,25,39,49,21,33,74,71,19,12,24,39,30,81,54,36,61,43,27,33,32,33,32,32,36,86,32,25,55,60,49,48,32,29,50,26,50,34,64,54,85,75,61,50,72,38,30,41,46,68,32,39,28,38,39,71,74,23,18,26,75,42,49,36,38,42,36,28,78,38,93,38,30,34,36,42,37,30,74,46,72,62,54,60,56,51,51,51,53,50,33,60,76,69,68,49,60,47,32,62,33,64,29,38,90,38,39,29,33,37,37,33,26,6,78,45,25,64,64,28,46,62,69,39,59,24,52,52,89,91,40,61,46,79,88,63,54,46,77,40,24,45,39,71,31,17,42,67,37,96,83,37,60,65,33,35,41,30,32,44,76,73,50,63,36,25,31,29,30,43,35,26,24,32,92,48,27,56,57,53,52,49,51,52,49,64,50,18,52,89,51,56,50,33,69,36,22,51,59,24,45,53,52,36,14,56,35,36,57,53,71,45,82,81,44,45,30,42,48,80,29,31,46,57,39,37,59,48,43,86,29,50,46,70,85,79,38,78,70,74,33,56,13,46,74,43,41,55,53,42,68,76,54,61,64,46,32,50,43,25,33,41,39,56,70,86,72,57,56,45,65,67,30,40,25,21,56,83,87,45,48,47,31,32,28,30,40,44,37,70,38,76,90,79,70,40,25,36,31,37,28,43,26,35,47,87,67,59,52,75,68,38,68,30,28,38,20,36,96,86,46,62,50,22,32,33,8,24,29,30,39,80,64,30,72,47,61,68,83,44,58,48,46,66,100,128,82,80,49,50,82,42,75,45,58,68,48,51,75,86,52,62,88,46,47,43,78,48,69,19,46,38,51,35,62,36,78,46,82,41,47,54,57,16,32,41,33,44,29,30,60,37,29,48,45,38,33,41,37,33,27,23,36,90,80,14,44,52,41,42,64,41,48,72,45,62,81,73,42,68,39,61,62,61,54,55,55,38,75,72,28,69,68,58,44,50,50,32,56,74,66,49,47,49,66,89,84,24,48,11,26,70,42,69,43,78,76,36,53,52,57,43,66,51,76,36,50,26,71,41,56,31,40,38,36,41,29,15,60,45,62,87,33,50,69,92,47,89,62,50,36,42,51,36,42,32,37,40,36,46,65,76,65,82,88,61,93,68,59,75,36,76,64,80,71,93,58,78,60,78,42,80,43,79,22,51,51,60,33,49,44,73,52,76,46,47,54,50,18,30,41,35,46,31,23,21,36,24,21,36,26,27,39,36,50,42,29,39,38,70,43,38,76,72,71,37,88,49,38,56,25,57,42,53,19,20,57,75,53,41,18,60,60,61,42,46,62,73,49,15,49,40,14,18,66,79,72,42,73,42,35,32,36,32,31,31,50,60,83,47,45,30,58,64,45,52,39,51,29,56,62,64,35,39,76,73,70,41,71,86,49,75,30,44,22,62,36,47,36,64,66,38,41,85,71,74,48,80,72,61,73,51,40,78,28,43,27,39,30,22,28,53,49,53,50,96,85,37,41,43,46,70,38,57,22,80,28,31,50,39,29,37,39,30,33,31,29,64,35,44,28,42,32,37,42,29,6,39,43,52,50,86,48,42,51,15,62,46,48,51,35,44,29,37,38,37,26,34,60,50,86,62,84,77,78,57,23,44,47,44,55,92,46,76,80,44,72,72,43,62,31,36,74,50,45,49,38,75,65,50,54,73,51,27,78,48,44,41,83,47,88,53,23,54,39,51,39,36,35,74,85,64,33,46,66,52,25,38,49,21,34,73,70,20,12,23,39,29,81,54,35,60,43,28,33,32,33,32,30,35,88,32,25,53,60,49,49,31,30,51,28,49,35,63,54,87,76,60,50,72,39,32,42,44,69,32,40,26,39,40,71,74,24,17,26,75,42,49,36,37,42,36,28,77,38,94,36,30,35,39,43,37,30,74,46,72,61,54,59,56,52,50,50,52,52,34,60,74,68,68,49,58,48,31,61,34,64,28,37,88,36,38,30,33,37,35,33,26,6,77,44,26,65,66,30,49,62,70,40,58,26,53,52,88,90,39,62,47,78,89,64,54,46,78,39,24,46,38,70,31,18,45,67,38,96,82,36,59,65,31,36,42,30,33,45,76,72,49,64,36,24,32,30,29,44,36,26,25,33,92,47,27,55,59,54,51,49,50,53,50,64,49,19,51,89,52,56,50,33,68,38,21,53,57,24,45,52,52,36,14,55,35,34,58,54,73,44,83,82,44,45,32,43,47,81,29,31,47,57,39,36,61,50,44,86,29,49,46,72,84,78,37,79,69,74,32,54,14,49,73,45,43,55,54,43,70,76,53,61,63,46,32,51,42,24,33,42,39,55,69,85,72,57,57,47,65,67,30,39,24,21,56,84,87,46,48,47,32,32,30,29,40,41,38,69,39,76,90,76,72,43,24,36,30,38,28,42,26,34,48,88,66,60,52,74,67,38,68,30,27,38,21,34,97,86,45,64,48,23,32,34,7,24,28,30,38,79,63,29,71,48,62,67,82,45,59,49,45,66,100

Foldseek 3Di:
DPDDVPDDDDAQPDPDPPQKDKDKAFFLGKDKDWAFAFKKKKKWQQQAQWKKKKFKADQQQATDCVQQPADFDALCVSVVVRVVVPVVVVVVSVVSVHDSNRTTIHIDGHRQTFHGDMDMTGGRGTIMMMMHGRDDQDFPLDQRTGGMMMMMIRHPDDDDDPFAFAADDDPDDFPDKDKFWALAKAKDWDAALKKKKKWDQRWLWKKWKKKFFPVCLVVVHGFIFDQVLLCVVLVDSHAAFADSFFTGTPVGHTWKGWQEFAFPAWHQDDWFDFQVNCVVVVNHPDRTVLVNCCVNCVVSVDDRDRIHRTTIPQWHWDQDPVRDIDTAGGNTHRNTIIMMGTNHTIIMMMHGGNDQPHRRRDSDTGMMMMTMGDSVDDDHRWYWDAQDSPGDTDTAEEFLCCVVQVVFARQWDGDQRYTFHQFGDVQDQVSLLVCQAAFKEKGWPLQWWKKKKADPCSQVLCCFQWQARSVPDDQQFKDWTFGAAQLQATPWIFMWHRNDPGIIMTTINGPCVLVVSSVVCVVVVHRMGIHTCSLSKIKMKMHHLCSLQLCLVWKAADPVWDDSVRAFARGKGWIATRDDPHFTWIKHQDDQQLFGIIMIMHTSNCNNVVVVSSCVSRVVRVYYYHRPSNSQQRNFLQLHFDEPQLHYNVHHCQLSPNCVNRCLPPSPDHYRNNVNVVVCVVPPFKHKFKKWWPDADEDDFFWFKDDPPDTFWTWRAWDQRPVVNTTMTIIIGTPVQQDFFRKIWTAPDVGPPDTIIMTTHHDSNPPRVSVRSRD/DPDDVPDDDDAQPDPDPPQKDKDKAFFLGKDKDWAFAFKKKKKWQQQAQWKKKKFKADQQQATDCVQQPADFDALCVSVVVRVVVPPVVVVVSVVSVHDSNRTTIHIDGHRGTFHGDMDMTGGRGTIMMMMHGRDDQDFPLDQRTGGMMMMMIRHPDDDDDPFAFAADDDPDDFPDKDKFWWLAKAKDWDAALKKKKKWAQRWLWKKWKKKFFPVVLVVVHGFIFDQVLLCVVLVDSHAAFADSFFTGTPVGHTWKGWQEFAFPAWHQDDWFDFQVNCVVVVNHPDRTVLVNCQVNCVVSVDDRDRIHRTTIPQWHWDQDPVRDIDTAGGRTYRNTIIMMGTNHTIIMMMHGGNDQPHRRRDSDTGMMMMTMGDSVDDDHRWYWDAQDSPGDTDTAEEFLCCVVQVVFARQWDGDQRYTFHQFGDVQDQVSLLVCQAAFKAKGWPLQWWKKKKADPCSQVLCCFQWQANSVPDDQQFKDWTFGAAQLQATPWIFMWHRNDPGIIMTTINGPCVLVVSSVVCVVVVHRMGIHTCSLSKIKMKMHHLCSLQLCLVWKAADPVWDDSVRAFARGKGWIATRDDPHFTWIKHQDDQQLFGIIMIMHTSNCNNVVVVSSCVSRVVRVYYYHRPSNSQQRNFLQLHFDEPQLHYNVHHCQLSPNCVNRCLPPSPDHYRNNVNVVVCVVPPFKHKFKKWWPDADADDFFWFKDDPPDTFWTWRAWDQRPVVNTTMTIIIGTPVQQDFFRKIWTAPDVGPPDTIIMTTHHDSNPPRVSVRSRD